Protein AF-0000000070210121 (afdb_homodimer)

Sequence (1174 aa):
MSGFEVAGVAIGIAPIVFKAVAESMRILEDTIRFDDDAEDLVIRIETAKAHLSIWATRVGLVEGELVPALHPLSDLIVRTLKRIDLLMTNLEQQGDTYGLELRDATDPESKKTSAMAMQMRRSLHRVLRKSDPKTNLETLIQAEQLKESATSKKQIGVTSRLFWAVRNKEKFEEFVNTLETHVSGLHKLVFEEQRKEVQREETRFNLHMVQEISDIKRLTLLQNSSSNGRSFPEVDVAHLAQCKAITLQGVLSLPRKPKTDDWRLVDTSLADLAKIRFLKPGHDDPEVAYLYEKKEYDPNISEEDKDVLQERIRKLVSLLGKPGSQRHLQTLQAVGYTDDPDRHCWWIIFRFPLSPLDTLGPAASEPLSLRKLFDSPFKPALETRYRLARRIAYTFAKLYGSDWMHKGINSNNIVFPQVYSTKTVAGFRQIETALVQGFGYSRQHTEAQTIDRGKVLHDLEAAIYRHPLYQGEAASGYQIHYDIYSLGLVLFEIALWSPLMALLAARYKPEKPPPVALSPDMKQFYEFEAKELHRRVNLRIDAEVAYRMGTKYKNAVHWCLNLKGPVTAIDFYNTVAIPLEDLCSLTMSGFEVAGVAIGIAPIVFKAVAESMRILEDTIRFDDDAEDLVIRIETAKAHLSIWATRVGLVEGELVPALHPLSDLIVRTLKRIDLLMTNLEQQGDTYGLELRDATDPESKKTSAMAMQMRRSLHRVLRKSDPKTNLETLIQAEQLKESATSKKQIGVTSRLFWAVRNKEKFEEFVNTLETHVSGLHKLVFEEQRKEVQREETRFNLHMVQEISDIKRLTLLQNSSSNGRSFPEVDVAHLAQCKAITLQGVLSLPRKPKTDDWRLVDTSLADLAKIRFLKPGHDDPEVAYLYEKKEYDPNISEEDKDVLQERIRKLVSLLGKPGSQRHLQTLQAVGYTDDPDRHCWWIIFRFPLSPLDTLGPAASEPLSLRKLFDSPFKPALETRYRLARRIAYTFAKLYGSDWMHKGINSNNIVFPQVYSTKTVAGFRQIETALVQGFGYSRQHTEAQTIDRGKVLHDLEAAIYRHPLYQGEAASGYQIHYDIYSLGLVLFEIALWSPLMALLAARYKPEKPPPVALSPDMKQFYEFEAKELHRRVNLRIDAEVAYRMGTKYKNAVHWCLNLKGPVTAIDFYNTVAIPLEDLCSLT

Radius of gyration: 36.27 Å; Cα contacts (8 Å, |Δi|>4): 1780; chains: 2; bounding box: 85×98×84 Å

Solvent-accessible surface area (backbone atoms only — not comparable to full-atom values): 62868 Å² total; per-residue (Å²): 131,54,70,70,49,50,50,51,41,28,39,64,41,33,26,54,47,45,50,51,30,53,49,45,51,49,49,47,63,74,29,50,34,51,53,85,85,44,48,46,58,49,51,41,48,50,48,43,48,45,51,42,50,48,46,36,49,74,43,20,33,73,79,58,42,56,38,74,88,45,46,53,31,19,56,60,50,38,52,53,39,47,50,53,33,48,54,46,50,43,41,71,74,42,28,59,77,35,18,31,37,83,38,59,65,84,47,82,79,65,51,66,78,53,70,61,53,55,49,49,50,51,30,43,51,54,46,55,40,70,74,42,74,80,55,56,54,56,52,55,51,44,45,44,52,51,42,43,62,60,58,42,58,66,76,43,59,79,72,62,40,55,30,35,31,69,72,32,66,70,41,34,48,50,51,50,51,51,52,43,51,52,45,54,51,52,66,64,70,50,52,73,72,54,40,53,50,40,38,51,51,50,34,47,33,40,38,48,41,45,62,69,56,86,49,59,68,58,28,51,40,46,38,69,39,57,72,83,86,73,79,81,49,94,56,56,52,26,58,33,23,50,49,28,34,49,75,69,47,73,74,81,77,57,79,65,75,75,81,77,82,78,77,57,70,74,88,59,51,71,72,50,70,69,41,64,47,30,50,41,63,35,88,91,41,70,84,40,33,30,34,37,38,60,45,70,45,52,84,83,57,49,71,68,57,48,51,52,50,49,51,42,49,50,42,48,36,57,62,30,33,43,87,58,28,42,76,70,51,33,26,60,36,27,77,47,70,40,82,37,75,93,73,29,26,34,33,43,30,22,55,38,66,62,44,93,80,56,68,74,43,100,79,37,32,38,63,27,26,52,50,61,40,40,71,27,89,70,58,70,34,35,54,52,50,33,42,30,51,28,55,54,40,46,28,47,37,49,32,38,28,22,58,43,51,47,74,37,56,42,41,71,22,30,28,38,72,38,65,40,43,76,67,45,42,67,65,65,77,69,63,68,56,53,23,56,46,58,65,38,86,44,55,56,81,74,64,63,73,58,75,70,65,36,80,57,68,72,38,62,88,59,46,74,33,40,32,40,84,53,30,62,90,73,39,62,58,79,49,63,41,42,45,39,23,10,45,20,52,40,52,48,22,59,60,70,54,39,60,71,62,57,65,29,60,56,80,67,59,82,90,59,69,65,95,59,89,59,48,78,80,54,76,78,68,36,39,66,51,33,45,46,50,50,51,52,50,52,55,46,44,74,58,41,31,20,34,44,58,15,55,65,52,31,50,27,35,50,51,29,62,64,59,92,54,73,70,51,39,62,55,46,34,62,54,38,32,47,47,34,46,47,54,40,73,41,96,131,54,70,70,49,50,50,51,40,29,39,64,40,33,28,56,49,44,52,51,29,54,50,46,51,48,49,47,64,74,27,51,34,51,53,84,87,44,47,46,60,50,50,40,48,50,49,44,49,45,51,43,50,48,44,36,48,75,43,20,32,74,80,58,43,54,39,75,90,45,44,53,29,19,57,61,50,37,52,52,39,48,49,52,32,48,53,47,51,43,43,71,73,43,27,59,79,37,17,31,36,83,37,59,64,83,46,82,80,66,49,67,79,55,71,61,54,56,49,49,51,51,31,43,50,53,48,57,40,70,74,42,73,81,55,56,51,56,54,58,51,44,45,44,54,50,41,44,61,60,55,42,60,67,73,42,59,76,72,61,39,54,29,36,32,67,70,33,65,69,42,34,48,50,51,50,50,53,52,42,51,53,45,54,51,54,64,64,69,52,52,72,74,54,40,52,50,43,40,51,51,50,34,47,31,39,38,48,41,45,63,71,55,86,50,60,68,56,28,51,40,48,38,69,39,57,73,84,86,72,80,82,47,95,57,55,53,26,59,32,23,50,50,30,35,50,75,68,44,70,79,62,84,58,80,64,74,75,83,75,84,77,77,58,71,73,89,58,51,70,71,50,70,71,41,63,46,27,48,41,64,35,88,90,41,71,84,38,31,30,35,37,36,60,44,73,49,56,83,83,56,52,72,69,57,48,52,51,50,48,49,40,50,50,42,48,37,56,62,31,33,43,89,58,28,41,75,69,50,33,26,58,36,26,77,48,69,40,81,36,77,93,74,28,27,34,35,42,30,23,55,39,67,62,43,91,80,57,68,75,45,100,78,36,34,37,63,27,23,51,52,61,39,40,70,26,87,70,57,68,34,35,51,53,49,34,42,31,51,29,55,54,40,46,28,48,38,49,34,39,28,23,46,41,49,48,74,37,54,41,41,70,22,28,28,38,71,39,65,41,43,78,67,46,41,67,66,65,78,68,64,68,56,53,23,57,47,56,65,37,89,43,49,52,84,74,63,61,77,58,77,74,66,46,80,56,69,73,36,61,88,59,46,75,34,40,33,39,86,52,31,62,88,74,39,62,55,79,49,62,41,42,44,38,22,9,44,19,52,40,51,47,23,61,58,70,54,38,58,73,62,57,65,31,60,56,79,70,59,82,91,59,69,64,95,60,88,61,49,77,80,52,74,78,67,35,41,66,52,34,46,47,51,49,51,54,50,51,55,48,45,76,58,41,30,20,34,43,59,14,56,64,54,32,51,27,36,51,53,29,64,63,60,93,55,75,71,52,40,62,54,46,34,62,53,37,34,47,49,34,47,47,53,38,72,41,93

Organism: Alternaria alternata (NCBI:txid5599)

Nearest PDB structures (foldseek):
  7ukz-assembly2_B  TM=6.659E-01  e=8.313E-04  Homo sapiens
  2wnt-assembly1_B  TM=5.762E-01  e=1.130E-03  Homo sapiens
  3rny-assembly3_B  TM=6.071E-01  e=2.486E-03  Homo sapiens
  8wf4-assembly1_A  TM=5.669E-01  e=5.012E-03  Homo sapiens
  3blr-assembly1_A  TM=6.095E-01  e=1.219E-04  Homo sapiens

Foldseek 3Di:
DDPCVVLVVLQQCLLVLLVLLVVLLVVQLLFAFEDPVQVLLLVLSLLLVLLLVLLCVLQCSLVNGGDPVLSVVSVVSSVLSVVSSVLSVCCVVPVVQLQWDKDFQPPVVRDDRDPLSVLLVVLSVVLSCVVDVPSCVVCVVVVCVVVCVVVVPPPVVPVVTIHIYRRDSVSNVVSSVVSNVSSLVSLVSDDDVSNVSSLLSSVSSLLSSLVPDDDLVSLVSQLVSQDPDGRDRPAGSNLLSVLLSLQNDQLPPDPPDPPDFCPDCPPPDPVQVPDQKWKDATPVHSQWIKMKGKAAADLPADPVLVVVLVSLVSSVLVSQADPCSCVRLVAFHFDDKDDDSVRRIIITMGTANADPVDDCPPPQIDFAWLQLLLPAPDQADLLQLLLLLLSNLSSVLSQLSSQWFQLQQDRRQWGASGTDDPVCSHPPHPSNSTGGGDGHSGHGQPDFDCSRLPCPQFPPRRQLLFALQQWDSPRTRDARLRRLQSSLQRLLCSLVSHHLQVLLVDDDDPVDDDPDRGHSPDGGCHNVNSVSSLVSSVVCLVVPSCVRNNDLSSQLSVCSNDDPDHDGSSVSCVRHNVSSVVSNVVD/DDPCVVLVVLQQCLLVLLVLLVVLLVVLLLFAFEDPVQVLLLVLSLLLVLLLVLLCVLQCSLVNGGDPVLSVVSVVSSVLSVVSSVLSVCCVVPVVQLQWDKDFQPPVVRDDRPPLSVLLVVLSVVLSCVVDVPSCVVCVVVVCVVCCVVVVVPPVVPPVTIHIYGRDSVSNVVSSVVSNVSSLVSLVSDDDVSNVSSLLSSVSSLLSSLVPDDDLVSLVSQLVSQDPDGRDRLAGSNLLSVLLSLQNPQPPPDPPPPPDFCPDCPPPDPVQVVDQKWKDATPVHSQWIKIKGKAAADLPDDPVVVVVLVSLVSSVLVSQADPCSCVRLVAFHWDAKDDDSVRRIIITMGTANADPVDDCPPPQIDFAWLQLLLPEPDQADLLQLLLLLLSNLSSVLSQLSSQKFQLQQDRRQWGASGGDDPVCSHVPHNSNSTGGGDGHSIHGLDDFDCSRLDDCQFPPRRQLLFALQQWDSPRTRDARLRRLSSSLQRLLCSLVSHHLQVLLVDDDDPVDDDPDRGHSPDGGDHNVNSVSSLVSSVVCLVVPSCVRNNDLSSQLSVCSNDDPDHDGSSVSCVRHNVSSVVSNVVD

pLDDT: mean 79.88, std 17.72, range [23.22, 98.88]

InterPro domains:
  IPR011009 Protein kinase-like domain superfamily [SSF56112] (306-549)
  IPR029498 Prion-inhibition and propagation, HeLo domain [PF14479] (10-222)
  IPR038305 HeLo domain superfamily [G3DSA:1.20.120.1020] (4-242)

Structure (mmCIF, N/CA/C/O backbone):
data_AF-0000000070210121-model_v1
#
loop_
_entity.id
_entity.type
_entity.pdbx_description
1 polymer 'Prion-inhibition and propagation HeLo domain-containing protein'
#
loop_
_atom_site.group_PDB
_atom_site.id
_atom_site.type_symbol
_atom_site.label_atom_id
_atom_site.label_alt_id
_atom_site.label_comp_id
_atom_site.label_asym_id
_atom_site.label_entity_id
_atom_site.label_seq_id
_atom_site.pdbx_PDB_ins_code
_atom_site.Cartn_x
_atom_site.Cartn_y
_atom_site.Cartn_z
_atom_site.occupancy
_atom_site.B_iso_or_equiv
_atom_site.auth_seq_id
_atom_site.auth_comp_id
_atom_site.auth_asym_id
_atom_site.auth_atom_id
_atom_site.pdbx_PDB_model_num
ATOM 1 N N . MET A 1 1 ? -45.875 -5.441 -5.82 1 23.44 1 MET A N 1
ATOM 2 C CA . MET A 1 1 ? -44.75 -4.637 -6.312 1 23.44 1 MET A CA 1
ATOM 3 C C . MET A 1 1 ? -43.438 -5.141 -5.75 1 23.44 1 MET A C 1
ATOM 5 O O . MET A 1 1 ? -43.281 -5.285 -4.535 1 23.44 1 MET A O 1
ATOM 9 N N . SER A 1 2 ? -42.625 -5.867 -6.41 1 29.44 2 SER A N 1
ATOM 10 C CA . SER A 1 2 ? -41.531 -6.77 -6.105 1 29.44 2 SER A CA 1
ATOM 11 C C . SER A 1 2 ? -40.406 -6.031 -5.391 1 29.44 2 SER A C 1
ATOM 13 O O . SER A 1 2 ? -40.25 -4.82 -5.551 1 29.44 2 SER A O 1
ATOM 15 N N . GLY A 1 3 ? -39.969 -6.449 -4.34 1 30.61 3 GLY A N 1
ATOM 16 C CA . GLY A 1 3 ? -38.938 -5.918 -3.473 1 30.61 3 GLY A CA 1
ATOM 17 C C . GLY A 1 3 ? -37.781 -5.316 -4.234 1 30.61 3 GLY A C 1
ATOM 18 O O . GLY A 1 3 ? -37.031 -4.484 -3.697 1 30.61 3 GLY A O 1
ATOM 19 N N . PHE A 1 4 ? -37.406 -5.836 -5.34 1 37.25 4 PHE A N 1
ATOM 20 C CA . PHE A 1 4 ? -36.594 -5.219 -6.379 1 37.25 4 PHE A CA 1
ATOM 21 C C . PHE A 1 4 ? -37.219 -3.914 -6.855 1 37.25 4 PHE A C 1
ATOM 23 O O . PHE A 1 4 ? -36.531 -2.975 -7.223 1 37.25 4 PHE A O 1
ATOM 30 N N . GLU A 1 5 ? -38.5 -3.941 -6.707 1 42.22 5 GLU A N 1
ATOM 31 C CA . GLU A 1 5 ? -39.25 -2.746 -7.125 1 42.22 5 GLU A CA 1
ATOM 32 C C . GLU A 1 5 ? -39.062 -1.617 -6.109 1 42.22 5 GLU A C 1
ATOM 34 O O . GLU A 1 5 ? -38.969 -0.449 -6.488 1 42.22 5 GLU A O 1
ATOM 39 N N . VAL A 1 6 ? -39.062 -1.999 -4.883 1 42.44 6 VAL A N 1
ATOM 40 C CA . VAL A 1 6 ? -39 -0.99 -3.828 1 42.44 6 VAL A CA 1
ATOM 41 C C . VAL A 1 6 ? -37.594 -0.461 -3.684 1 42.44 6 VAL A C 1
ATOM 43 O O . VAL A 1 6 ? -37.375 0.747 -3.555 1 42.44 6 VAL A O 1
ATOM 46 N N . ALA A 1 7 ? -36.531 -1.34 -3.691 1 50.38 7 ALA A N 1
ATOM 47 C CA . ALA A 1 7 ? -35.125 -0.896 -3.699 1 50.38 7 ALA A CA 1
ATOM 48 C C . ALA A 1 7 ? -34.844 -0.032 -4.922 1 50.38 7 ALA A C 1
ATOM 50 O O . ALA A 1 7 ? -34.156 0.996 -4.816 1 50.38 7 ALA A O 1
ATOM 51 N N . GLY A 1 8 ? -35.406 -0.549 -5.977 1 55.22 8 GLY A N 1
ATOM 52 C CA . GLY A 1 8 ? -35.344 0.262 -7.18 1 55.22 8 GLY A CA 1
ATOM 53 C C . GLY A 1 8 ? -36 1.623 -7.02 1 55.22 8 GLY A C 1
ATOM 54 O O . GLY A 1 8 ? -35.5 2.619 -7.547 1 55.22 8 GLY A O 1
ATOM 55 N N . VAL A 1 9 ? -37.031 1.559 -6.055 1 60.06 9 VAL A N 1
ATOM 56 C CA . VAL A 1 9 ? -37.781 2.803 -5.852 1 60.06 9 VAL A CA 1
ATOM 57 C C . VAL A 1 9 ? -36.938 3.766 -5.012 1 60.06 9 VAL A C 1
ATOM 59 O O . VAL A 1 9 ? -36.844 4.949 -5.336 1 60.06 9 VAL A O 1
ATOM 62 N N . ALA A 1 10 ? -36.344 3.236 -3.969 1 71.12 10 ALA A N 1
ATOM 63 C CA . ALA A 1 10 ? -35.562 4.098 -3.104 1 71.12 10 ALA A CA 1
ATOM 64 C C . ALA A 1 10 ? -34.344 4.664 -3.854 1 71.12 10 ALA A C 1
ATOM 66 O O . ALA A 1 10 ? -34 5.828 -3.672 1 71.12 10 ALA A O 1
ATOM 67 N N . ILE A 1 11 ? -33.844 3.842 -4.672 1 72.69 11 ILE A N 1
ATOM 68 C CA . ILE A 1 11 ? -32.688 4.27 -5.48 1 72.69 11 ILE A CA 1
ATOM 69 C C . ILE A 1 11 ? -33.125 5.434 -6.375 1 72.69 11 ILE A C 1
ATOM 71 O O . ILE A 1 11 ? -32.406 6.43 -6.48 1 72.69 11 ILE A O 1
ATOM 75 N N . GLY A 1 12 ? -34.25 5.262 -6.84 1 73.19 12 GLY A N 1
ATOM 76 C CA . GLY A 1 12 ? -34.75 6.301 -7.734 1 73.19 12 GLY A CA 1
ATOM 77 C C . GLY A 1 12 ? -35.25 7.535 -7 1 73.19 12 GLY A C 1
ATOM 78 O O . GLY A 1 12 ? -35.188 8.648 -7.527 1 73.19 12 GLY A O 1
ATOM 79 N N . ILE A 1 13 ? -35.688 7.41 -5.723 1 82.44 13 ILE A N 1
ATOM 80 C CA . ILE A 1 13 ? -36.312 8.5 -4.996 1 82.44 13 ILE A CA 1
ATOM 81 C C . ILE A 1 13 ? -35.281 9.281 -4.211 1 82.44 13 ILE A C 1
ATOM 83 O O . ILE A 1 13 ? -35.5 10.453 -3.881 1 82.44 13 ILE A O 1
ATOM 87 N N . ALA A 1 14 ? -34.156 8.703 -3.971 1 87.69 14 ALA A N 1
ATOM 88 C CA . ALA A 1 14 ? -33.125 9.312 -3.109 1 87.69 14 ALA A CA 1
ATOM 89 C C . ALA A 1 14 ? -32.719 10.68 -3.633 1 87.69 14 ALA A C 1
ATOM 91 O O . ALA A 1 14 ? -32.719 11.664 -2.889 1 87.69 14 ALA A O 1
ATOM 92 N N . PRO A 1 15 ? -32.5 10.766 -4.883 1 85.12 15 PRO A N 1
ATOM 93 C CA . PRO A 1 15 ? -32.094 12.086 -5.387 1 85.12 15 PRO A CA 1
ATOM 94 C C . PRO A 1 15 ? -33.25 13.109 -5.27 1 85.12 15 PRO A C 1
ATOM 96 O O . PRO A 1 15 ? -33 14.289 -5.035 1 85.12 15 PRO A O 1
ATOM 99 N N . ILE A 1 16 ? -34.438 12.656 -5.344 1 83.62 16 ILE A N 1
ATOM 100 C CA . ILE A 1 16 ? -35.594 13.539 -5.27 1 83.62 16 ILE A CA 1
ATOM 101 C C . ILE A 1 16 ? -35.75 14.055 -3.842 1 83.62 16 ILE A C 1
ATOM 103 O O . ILE A 1 16 ? -36 15.242 -3.629 1 83.62 16 ILE A O 1
ATOM 107 N N . VAL A 1 17 ? -35.625 13.156 -2.945 1 88.25 17 VAL A N 1
ATOM 108 C CA . VAL A 1 17 ? -35.781 13.539 -1.542 1 88.25 17 VAL A CA 1
ATOM 109 C C . VAL A 1 17 ? -34.656 14.508 -1.157 1 88.25 17 VAL A C 1
ATOM 111 O O . VAL A 1 17 ? -34.875 15.469 -0.416 1 88.25 17 VAL A O 1
ATOM 114 N N . PHE A 1 18 ? -33.531 14.227 -1.62 1 91.25 18 PHE A N 1
ATOM 115 C CA . PHE A 1 18 ? -32.438 15.133 -1.322 1 91.25 18 PHE A CA 1
ATOM 116 C C . PHE A 1 18 ? -32.688 16.516 -1.887 1 91.25 18 PHE A C 1
ATOM 118 O O . PHE A 1 18 ? -32.375 17.531 -1.246 1 91.25 18 PHE A O 1
ATOM 125 N N . LYS A 1 19 ? -33.188 16.578 -3.053 1 84.94 19 LYS A N 1
ATOM 126 C CA . LYS A 1 19 ? -33.531 17.875 -3.645 1 84.94 19 LYS A CA 1
ATOM 127 C C . LYS A 1 19 ? -34.5 18.641 -2.764 1 84.94 19 LYS A C 1
ATOM 129 O O . LYS A 1 19 ? -34.375 19.875 -2.627 1 84.94 19 LYS A O 1
ATOM 134 N N . ALA A 1 20 ? -35.406 17.938 -2.227 1 85.19 20 ALA A N 1
ATOM 135 C CA . ALA A 1 20 ? -36.344 18.562 -1.31 1 85.19 20 ALA A CA 1
ATOM 136 C C . ALA A 1 20 ? -35.656 19.109 -0.072 1 85.19 20 ALA A C 1
ATOM 138 O O . ALA A 1 20 ? -35.938 20.203 0.382 1 85.19 20 ALA A O 1
ATOM 139 N N . VAL A 1 21 ? -34.75 18.328 0.456 1 89.56 21 VAL A N 1
ATOM 140 C CA . VAL A 1 21 ? -33.969 18.75 1.623 1 89.56 21 VAL A CA 1
ATOM 141 C C . VAL A 1 21 ? -33.156 19.984 1.282 1 89.56 21 VAL A C 1
ATOM 143 O O . VAL A 1 21 ? -33.125 20.938 2.062 1 89.56 21 VAL A O 1
ATOM 146 N N . ALA A 1 22 ? -32.531 19.891 0.137 1 85.69 22 ALA A N 1
ATOM 147 C CA . ALA A 1 22 ? -31.703 21.016 -0.302 1 85.69 22 ALA A CA 1
ATOM 148 C C . ALA A 1 22 ? -32.531 22.297 -0.443 1 85.69 22 ALA A C 1
ATOM 150 O O . ALA A 1 22 ? -32.094 23.375 -0.068 1 85.69 22 ALA A O 1
ATOM 151 N N . GLU A 1 23 ? -33.688 22.141 -0.909 1 81.44 23 GLU A N 1
ATOM 152 C CA . GLU A 1 23 ? -34.594 23.281 -1.057 1 81.44 23 GLU A CA 1
ATOM 153 C C . GLU A 1 23 ? -35.031 23.812 0.304 1 81.44 23 GLU A C 1
ATOM 155 O O . GLU A 1 23 ? -35.062 25.031 0.511 1 81.44 23 GLU A O 1
ATOM 160 N N . SER A 1 24 ? -35.344 22.938 1.161 1 82.56 24 SER A N 1
ATOM 161 C CA . SER A 1 24 ? -35.719 23.344 2.508 1 82.56 24 SER A CA 1
ATOM 162 C C . SER A 1 24 ? -34.594 24.078 3.211 1 82.56 24 SER A C 1
ATOM 164 O O . SER A 1 24 ? -34.844 25.047 3.941 1 82.56 24 SER A O 1
ATOM 166 N N . MET A 1 25 ? -33.406 23.609 3.008 1 82.94 25 MET A N 1
ATOM 167 C CA . MET A 1 25 ? -32.25 24.25 3.602 1 82.94 25 MET A CA 1
ATOM 168 C C . MET A 1 25 ? -32.031 25.656 3.029 1 82.94 25 MET A C 1
ATOM 170 O O . MET A 1 25 ? -31.656 26.578 3.75 1 82.94 25 MET A O 1
ATOM 174 N N . ARG A 1 26 ? -32.281 25.766 1.829 1 78.25 26 ARG A N 1
ATOM 175 C CA . ARG A 1 26 ? -32.188 27.078 1.184 1 78.25 26 ARG A CA 1
ATOM 176 C C . ARG A 1 26 ? -33.219 28.047 1.751 1 78.25 26 ARG A C 1
ATOM 178 O O . ARG A 1 26 ? -32.906 29.219 1.976 1 78.25 26 ARG A O 1
ATOM 185 N N . ILE A 1 27 ? -34.344 27.594 1.95 1 73.25 27 ILE A N 1
ATOM 186 C CA . ILE A 1 27 ? -35.406 28.422 2.506 1 73.25 27 ILE A CA 1
ATOM 187 C C . ILE A 1 27 ? -35.031 28.891 3.908 1 73.25 27 ILE A C 1
ATOM 189 O O . ILE A 1 27 ? -35.219 30.047 4.258 1 73.25 27 ILE A O 1
ATOM 193 N N . LEU A 1 28 ? -34.469 27.953 4.586 1 76.25 28 LEU A N 1
ATOM 194 C CA . LEU A 1 28 ? -34.031 28.312 5.926 1 76.25 28 LEU A CA 1
ATOM 195 C C . LEU A 1 28 ? -32.969 29.422 5.879 1 76.25 28 LEU A C 1
ATOM 197 O O . LEU A 1 28 ? -33 30.344 6.691 1 76.25 28 LEU A O 1
ATOM 201 N N . GLU A 1 29 ? -32.125 29.328 4.953 1 74.31 29 GLU A N 1
ATOM 202 C CA . GLU A 1 29 ? -31.062 30.312 4.77 1 74.31 29 GLU A CA 1
ATOM 203 C C . GLU A 1 29 ? -31.641 31.688 4.469 1 74.31 29 GLU A C 1
ATOM 205 O O . GLU A 1 29 ? -31.141 32.719 4.953 1 74.31 29 GLU A O 1
ATOM 210 N N . ASP A 1 30 ? -32.656 31.672 3.773 1 70.5 30 ASP A N 1
ATOM 211 C CA . ASP A 1 30 ? -33.219 32.938 3.299 1 70.5 30 ASP A CA 1
ATOM 212 C C . ASP A 1 30 ? -34.156 33.531 4.344 1 70.5 30 ASP A C 1
ATOM 214 O O . ASP A 1 30 ? -34.438 34.75 4.32 1 70.5 30 ASP A O 1
ATOM 218 N N . THR A 1 31 ? -34.594 32.75 5.246 1 70.31 31 THR A N 1
ATOM 219 C CA . THR A 1 31 ? -35.688 33.219 6.098 1 70.31 31 THR A CA 1
ATOM 220 C C . THR A 1 31 ? -35.188 33.469 7.516 1 70.31 31 THR A C 1
ATOM 222 O O . THR A 1 31 ? -35.812 34.219 8.273 1 70.31 31 THR A O 1
ATOM 225 N N . ILE A 1 32 ? -34.156 32.875 7.855 1 71.25 32 ILE A N 1
ATOM 226 C CA . ILE A 1 32 ? -33.719 33 9.242 1 71.25 32 ILE A CA 1
ATOM 227 C C . ILE A 1 32 ? -32.719 34.125 9.375 1 71.25 32 ILE A C 1
ATOM 229 O O . ILE A 1 32 ? -31.781 34.25 8.57 1 71.25 32 ILE A O 1
ATOM 233 N N . ARG A 1 33 ? -33.062 35.031 10.18 1 69.88 33 ARG A N 1
ATOM 234 C CA . ARG A 1 33 ? -32.156 36.125 10.547 1 69.88 33 ARG A CA 1
ATOM 235 C C . ARG A 1 33 ? -31.703 36 12 1 69.88 33 ARG A C 1
ATOM 237 O O . ARG A 1 33 ? -32.469 35.531 12.844 1 69.88 33 ARG A O 1
ATOM 244 N N . PHE A 1 34 ? -30.469 36.156 12.141 1 69.25 34 PHE A N 1
ATOM 245 C CA . PHE A 1 34 ? -29.906 35.906 13.461 1 69.25 34 PHE A CA 1
ATOM 246 C C . PHE A 1 34 ? -29.359 37.188 14.078 1 69.25 34 PHE A C 1
ATOM 248 O O . PHE A 1 34 ? -28.875 38.062 13.367 1 69.25 34 PHE A O 1
ATOM 255 N N . ASP A 1 35 ? -29.656 37.312 15.461 1 66.06 35 ASP A N 1
ATOM 256 C CA . ASP A 1 35 ? -28.984 38.344 16.219 1 66.06 35 ASP A CA 1
ATOM 257 C C . ASP A 1 35 ? -27.531 37.969 16.531 1 66.06 35 ASP A C 1
ATOM 259 O O . ASP A 1 35 ? -27.156 36.812 16.375 1 66.06 35 ASP A O 1
ATOM 263 N N . ASP A 1 36 ? -26.766 38.906 16.828 1 65.31 36 ASP A N 1
ATOM 264 C CA . ASP A 1 36 ? -25.344 38.719 17.078 1 65.31 36 ASP A CA 1
ATOM 265 C C . ASP A 1 36 ? -25.094 37.594 18.078 1 65.31 36 ASP A C 1
ATOM 267 O O . ASP A 1 36 ? -24.125 36.844 17.953 1 65.31 36 ASP A O 1
ATOM 271 N N . ASP A 1 37 ? -26.047 37.406 18.906 1 70.25 37 ASP A N 1
ATOM 272 C CA . ASP A 1 37 ? -25.828 36.406 19.953 1 70.25 37 ASP A CA 1
ATOM 273 C C . ASP A 1 37 ? -26.047 35 19.453 1 70.25 37 ASP A C 1
ATOM 275 O O . ASP A 1 37 ? -25.625 34.031 20.078 1 70.25 37 ASP A O 1
ATOM 279 N N . ALA A 1 38 ? -26.656 34.875 18.312 1 77 38 ALA A N 1
ATOM 280 C CA . ALA A 1 38 ? -26.922 33.531 17.812 1 77 38 ALA A CA 1
ATOM 281 C C . ALA A 1 38 ? -26.047 33.219 16.609 1 77 38 ALA A C 1
ATOM 283 O O . ALA A 1 38 ? -26.328 32.281 15.859 1 77 38 ALA A O 1
ATOM 284 N N . GLU A 1 39 ? -24.984 33.875 16.438 1 78.69 39 GLU A N 1
ATOM 285 C CA . GLU A 1 39 ? -24.109 33.688 15.289 1 78.69 39 GLU A CA 1
ATOM 286 C C . GLU A 1 39 ? -23.422 32.312 15.352 1 78.69 39 GLU A C 1
ATOM 288 O O . GLU A 1 39 ? -23.125 31.719 14.312 1 78.69 39 GLU A O 1
ATOM 293 N N . ASP A 1 40 ? -23.109 31.875 16.547 1 80.38 40 ASP A N 1
ATOM 294 C CA . ASP A 1 40 ? -22.5 30.562 16.703 1 80.38 40 ASP A CA 1
ATOM 295 C C . ASP A 1 40 ? -23.406 29.469 16.156 1 80.38 40 ASP A C 1
ATOM 297 O O . ASP A 1 40 ? -22.938 28.516 15.531 1 80.38 40 ASP A O 1
ATOM 301 N N . LEU A 1 41 ? -24.719 29.609 16.375 1 81.88 41 LEU A N 1
ATOM 302 C CA . LEU A 1 41 ? -25.672 28.609 15.898 1 81.88 41 LEU A CA 1
ATOM 303 C C . LEU A 1 41 ? -25.781 28.656 14.375 1 81.88 41 LEU A C 1
ATOM 305 O O . LEU A 1 41 ? -25.984 27.625 13.727 1 81.88 41 LEU A O 1
ATOM 309 N N . VAL A 1 42 ? -25.625 29.781 13.82 1 81.06 42 VAL A N 1
ATOM 310 C CA . VAL A 1 42 ? -25.641 29.922 12.375 1 81.06 42 VAL A CA 1
ATOM 311 C C . VAL A 1 42 ? -24.453 29.188 11.766 1 81.06 42 VAL A C 1
ATOM 313 O O . VAL A 1 42 ? -24.578 28.516 10.734 1 81.06 42 VAL A O 1
ATOM 316 N N . ILE A 1 43 ? -23.328 29.312 12.383 1 83.56 43 ILE A N 1
ATOM 317 C CA . ILE A 1 43 ? -22.125 28.625 11.906 1 83.56 43 ILE A CA 1
ATOM 318 C C . ILE A 1 43 ? -22.328 27.125 11.961 1 83.56 43 ILE A C 1
ATOM 320 O O . ILE A 1 43 ? -21.922 26.406 11.039 1 83.56 43 ILE A O 1
ATOM 324 N N . ARG A 1 44 ? -22.953 26.719 12.984 1 85.31 44 ARG A N 1
ATOM 325 C CA . ARG A 1 44 ? -23.219 25.281 13.133 1 85.31 44 ARG A CA 1
ATOM 326 C C . ARG A 1 44 ? -24.172 24.781 12.047 1 85.31 44 ARG A C 1
ATOM 328 O O . ARG A 1 44 ? -23.969 23.703 11.5 1 85.31 44 ARG A O 1
ATOM 335 N N . ILE A 1 45 ? -25.125 25.547 11.742 1 84.5 45 ILE A N 1
ATOM 336 C CA . ILE A 1 45 ? -26.094 25.188 10.711 1 84.5 45 ILE A CA 1
ATOM 337 C C . ILE A 1 45 ? -25.391 25.156 9.352 1 84.5 45 ILE A C 1
ATOM 339 O O . ILE A 1 45 ? -25.594 24.219 8.57 1 84.5 45 ILE A O 1
ATOM 343 N N . GLU A 1 46 ? -24.625 26.156 9.125 1 85.06 46 GLU A N 1
ATOM 344 C CA . GLU A 1 46 ? -23.906 26.203 7.855 1 85.06 46 GLU A CA 1
ATOM 345 C C . GLU A 1 46 ? -22.938 25.047 7.734 1 85.06 46 GLU A C 1
ATOM 347 O O . GLU A 1 46 ? -22.719 24.516 6.645 1 85.06 46 GLU A O 1
ATOM 352 N N . THR A 1 47 ? -22.312 24.703 8.789 1 85.69 47 THR A N 1
ATOM 353 C CA . THR A 1 47 ? -21.406 23.547 8.797 1 85.69 47 THR A CA 1
ATOM 354 C C . THR A 1 47 ? -22.156 22.266 8.5 1 85.69 47 THR A C 1
ATOM 356 O O . THR A 1 47 ? -21.703 21.438 7.707 1 85.69 47 THR A O 1
ATOM 359 N N . ALA A 1 48 ? -23.281 22.109 9.164 1 86.56 48 ALA A N 1
ATOM 360 C CA . ALA A 1 48 ? -24.109 20.938 8.922 1 86.56 48 ALA A CA 1
ATOM 361 C C . ALA A 1 48 ? -24.562 20.875 7.461 1 86.56 48 ALA A C 1
ATOM 363 O O . ALA A 1 48 ? -24.578 19.797 6.859 1 86.56 48 ALA A O 1
ATOM 364 N N . LYS A 1 49 ? -24.906 21.984 7.008 1 86.56 49 LYS A N 1
ATOM 365 C CA . LYS A 1 49 ? -25.297 22.062 5.602 1 86.56 49 LYS A CA 1
ATOM 366 C C . LYS A 1 49 ? -24.141 21.688 4.684 1 86.56 49 LYS A C 1
ATOM 368 O O . LYS A 1 49 ? -24.344 20.969 3.699 1 86.56 49 LYS A O 1
ATOM 373 N N . ALA A 1 50 ? -23.016 22.203 4.961 1 87.69 50 ALA A N 1
ATOM 374 C CA . ALA A 1 50 ? -21.844 21.875 4.168 1 87.69 50 ALA A CA 1
ATOM 375 C C . ALA A 1 50 ? -21.562 20.375 4.203 1 87.69 50 ALA A C 1
ATOM 377 O O . ALA A 1 50 ? -21.297 19.766 3.166 1 87.69 50 ALA A O 1
ATOM 378 N N . HIS A 1 51 ? -21.609 19.859 5.359 1 88.62 51 HIS A N 1
ATOM 379 C CA . HIS A 1 51 ? -21.391 18.422 5.516 1 88.62 51 HIS A CA 1
ATOM 380 C C . HIS A 1 51 ? -22.406 17.609 4.73 1 88.62 51 HIS A C 1
ATOM 382 O O . HIS A 1 51 ? -22.062 16.609 4.098 1 88.62 51 HIS A O 1
ATOM 388 N N . LEU A 1 52 ? -23.609 18.031 4.828 1 89.88 52 LEU A N 1
ATOM 389 C CA . LEU A 1 52 ? -24.672 17.359 4.09 1 89.88 52 LEU A CA 1
ATOM 390 C C . LEU A 1 52 ? -24.422 17.453 2.586 1 89.88 52 LEU A C 1
ATOM 392 O O . LEU A 1 52 ? -24.562 16.453 1.872 1 89.88 52 LEU A O 1
ATOM 396 N N . SER A 1 53 ? -24.094 18.562 2.154 1 87.88 53 SER A N 1
ATOM 397 C CA . SER A 1 53 ? -23.844 18.781 0.732 1 87.88 53 SER A CA 1
ATOM 398 C C . SER A 1 53 ? -22.672 17.953 0.242 1 87.88 53 SER A C 1
ATOM 400 O O . SER A 1 53 ? -22.719 17.375 -0.84 1 87.88 53 SER A O 1
ATOM 402 N N . ILE A 1 54 ? -21.609 17.969 1.009 1 89.12 54 ILE A N 1
ATOM 403 C CA . ILE A 1 54 ? -20.422 17.188 0.667 1 89.12 54 ILE A CA 1
ATOM 404 C C . ILE A 1 54 ? -20.781 15.711 0.604 1 89.12 54 ILE A C 1
ATOM 406 O O . ILE A 1 54 ? -20.422 15.016 -0.355 1 89.12 54 ILE A O 1
ATOM 410 N N . TRP A 1 55 ? -21.453 15.305 1.596 1 90.31 55 TRP A N 1
ATOM 411 C CA . TRP A 1 55 ? -21.891 13.914 1.637 1 90.31 55 TRP A CA 1
ATOM 412 C C . TRP A 1 55 ? -22.734 13.57 0.413 1 90.31 55 TRP A C 1
ATOM 414 O O . TRP A 1 55 ? -22.469 12.578 -0.27 1 90.31 55 TRP A O 1
ATOM 424 N N . ALA A 1 56 ? -23.703 14.383 0.139 1 89.94 56 ALA A N 1
ATOM 425 C CA . ALA A 1 56 ? -24.625 14.141 -0.963 1 89.94 56 ALA A CA 1
ATOM 426 C C . ALA A 1 56 ? -23.891 14.102 -2.301 1 89.94 56 ALA A C 1
ATOM 428 O O . ALA A 1 56 ? -24.25 13.336 -3.197 1 89.94 56 ALA A O 1
ATOM 429 N N . THR A 1 57 ? -22.922 14.891 -2.424 1 86.62 57 THR A N 1
ATOM 430 C CA . THR A 1 57 ? -22.141 14.93 -3.648 1 86.62 57 THR A CA 1
ATOM 431 C C . THR A 1 57 ? -21.328 13.648 -3.816 1 86.62 57 THR A C 1
ATOM 433 O O . THR A 1 57 ? -21.297 13.062 -4.902 1 86.62 57 THR A O 1
ATOM 436 N N . ARG A 1 58 ? -20.75 13.172 -2.787 1 86.19 58 ARG A N 1
ATOM 437 C CA . ARG A 1 58 ? -19.844 12.031 -2.857 1 86.19 58 ARG A CA 1
ATOM 438 C C . ARG A 1 58 ? -20.625 10.727 -3.008 1 86.19 58 ARG A C 1
ATOM 440 O O . ARG A 1 58 ? -20.109 9.742 -3.529 1 86.19 58 ARG A O 1
ATOM 447 N N . VAL A 1 59 ? -21.891 10.812 -2.604 1 87.94 59 VAL A N 1
ATOM 448 C CA . VAL A 1 59 ? -22.672 9.594 -2.715 1 87.94 59 VAL A CA 1
ATOM 449 C C . VAL A 1 59 ? -23.469 9.609 -4.02 1 87.94 59 VAL A C 1
ATOM 451 O O . VAL A 1 59 ? -24.203 8.664 -4.316 1 87.94 59 VAL A O 1
ATOM 454 N N . GLY A 1 60 ? -23.344 10.625 -4.77 1 86.44 60 GLY A N 1
ATOM 455 C CA . GLY A 1 60 ? -23.891 10.672 -6.117 1 86.44 60 GLY A CA 1
ATOM 456 C C . GLY A 1 60 ? -25.266 11.289 -6.184 1 86.44 60 GLY A C 1
ATOM 457 O O . GLY A 1 60 ? -25.859 11.398 -7.266 1 86.44 60 GLY A O 1
ATOM 458 N N . LEU A 1 61 ? -25.812 11.781 -5.105 1 87.19 61 LEU A N 1
ATOM 459 C CA . LEU A 1 61 ? -27.188 12.289 -5.086 1 87.19 61 LEU A CA 1
ATOM 460 C C . LEU A 1 61 ? -27.297 13.586 -5.875 1 87.19 61 LEU A C 1
ATOM 462 O O . LEU A 1 61 ? -28.344 13.867 -6.469 1 87.19 61 LEU A O 1
ATOM 466 N N . VAL A 1 62 ? -26.297 14.32 -5.828 1 83.06 62 VAL A N 1
ATOM 467 C CA . VAL A 1 62 ? -26.297 15.602 -6.535 1 83.06 62 VAL A CA 1
ATOM 468 C C . VAL A 1 62 ? -26.328 15.352 -8.039 1 83.06 62 VAL A C 1
ATOM 470 O O . VAL A 1 62 ? -26.953 16.109 -8.789 1 83.06 62 VAL A O 1
ATOM 473 N N . GLU A 1 63 ? -25.703 14.25 -8.469 1 78.62 63 GLU A N 1
ATOM 474 C CA . GLU A 1 63 ? -25.672 13.875 -9.883 1 78.62 63 GLU A CA 1
ATOM 475 C C . GLU A 1 63 ? -26.953 13.148 -10.289 1 78.62 63 GLU A C 1
ATOM 477 O O . GLU A 1 63 ? -27.188 12.906 -11.469 1 78.62 63 GLU A O 1
ATOM 482 N N . GLY A 1 64 ? -27.719 12.828 -9.406 1 78.94 64 GLY A N 1
ATOM 483 C CA . GLY A 1 64 ? -29.047 12.289 -9.719 1 78.94 64 GLY A CA 1
ATOM 484 C C . GLY A 1 64 ? -29.141 10.797 -9.484 1 78.94 64 GLY A C 1
ATOM 485 O O . GLY A 1 64 ? -30.203 10.203 -9.688 1 78.94 64 GLY A O 1
ATOM 486 N N . GLU A 1 65 ? -27.969 10.258 -9.211 1 82.88 65 GLU A N 1
ATOM 487 C CA . GLU A 1 65 ? -28.016 8.82 -8.984 1 82.88 65 GLU A CA 1
ATOM 488 C C . GLU A 1 65 ? -27.094 8.406 -7.844 1 82.88 65 GLU A C 1
ATOM 490 O O . GLU A 1 65 ? -25.922 8.789 -7.82 1 82.88 65 GLU A O 1
ATOM 495 N N . LEU A 1 66 ? -27.703 7.754 -7.012 1 85.88 66 LEU A N 1
ATOM 496 C CA . LEU A 1 66 ? -26.922 7.199 -5.91 1 85.88 66 LEU A CA 1
ATOM 497 C C . LEU A 1 66 ? -25.875 6.207 -6.422 1 85.88 66 LEU A C 1
ATOM 499 O O . LEU A 1 66 ? -26.188 5.375 -7.281 1 85.88 66 LEU A O 1
ATOM 503 N N . VAL A 1 67 ? -24.656 6.316 -6.012 1 81.81 67 VAL A N 1
ATOM 504 C CA . VAL A 1 67 ? -23.578 5.414 -6.43 1 81.81 67 VAL A CA 1
ATOM 505 C C . VAL A 1 67 ? -24 3.967 -6.176 1 81.81 67 VAL A C 1
ATOM 507 O O . VAL A 1 67 ? -24.625 3.664 -5.152 1 81.81 67 VAL A O 1
ATOM 510 N N . PRO A 1 68 ? -23.75 3.133 -7.086 1 72.31 68 PRO A N 1
ATOM 511 C CA . PRO A 1 68 ? -24.203 1.743 -6.996 1 72.31 68 PRO A CA 1
ATOM 512 C C . PRO A 1 68 ? -23.766 1.061 -5.703 1 72.31 68 PRO A C 1
ATOM 514 O O . PRO A 1 68 ? -24.516 0.263 -5.137 1 72.31 68 PRO A O 1
ATOM 517 N N . ALA A 1 69 ? -22.703 1.521 -5.203 1 69.69 69 ALA A N 1
ATOM 518 C CA . ALA A 1 69 ? -22.172 0.907 -3.988 1 69.69 69 ALA A CA 1
ATOM 519 C C . ALA A 1 69 ? -23.094 1.148 -2.799 1 69.69 69 ALA A C 1
ATOM 521 O O . ALA A 1 69 ? -23.125 0.358 -1.854 1 69.69 69 ALA A O 1
ATOM 522 N N . LEU A 1 70 ? -23.969 2.182 -2.979 1 79.56 70 LEU A N 1
ATOM 523 C CA . LEU A 1 70 ? -24.781 2.582 -1.837 1 79.56 70 LEU A CA 1
ATOM 524 C C . LEU A 1 70 ? -26.25 2.227 -2.061 1 79.56 70 LEU A C 1
ATOM 526 O O . LEU A 1 70 ? -27.094 2.553 -1.235 1 79.56 70 LEU A O 1
ATOM 530 N N . HIS A 1 71 ? -26.484 1.575 -3.17 1 74.12 71 HIS A N 1
ATOM 531 C CA . HIS A 1 71 ? -27.859 1.188 -3.482 1 74.12 71 HIS A CA 1
ATOM 532 C C . HIS A 1 71 ? -28.484 0.393 -2.34 1 74.12 71 HIS A C 1
ATOM 534 O O . HIS A 1 71 ? -29.656 0.58 -2.016 1 74.12 71 HIS A O 1
ATOM 540 N N . PRO A 1 72 ? -27.578 -0.31 -1.752 1 60.72 72 PRO A N 1
ATOM 541 C CA . PRO A 1 72 ? -28.141 -1.087 -0.644 1 60.72 72 PRO A CA 1
ATOM 542 C C . PRO A 1 72 ? -28.578 -0.211 0.532 1 60.72 72 PRO A C 1
ATOM 544 O O . PRO A 1 72 ? -29.391 -0.632 1.354 1 60.72 72 PRO A O 1
ATOM 547 N N . LEU A 1 73 ? -28 0.958 0.663 1 74.38 73 LEU A N 1
ATOM 548 C CA . LEU A 1 73 ? -28.281 1.883 1.755 1 74.38 73 LEU A CA 1
ATOM 549 C C . LEU A 1 73 ? -29.344 2.902 1.344 1 74.38 73 LEU A C 1
ATOM 551 O O . LEU A 1 73 ? -29.625 3.838 2.094 1 74.38 73 LEU A O 1
ATOM 555 N N . SER A 1 74 ? -29.922 2.668 0.217 1 79.94 74 SER A N 1
ATOM 556 C CA . SER A 1 74 ? -30.781 3.701 -0.368 1 79.94 74 SER A CA 1
ATOM 557 C C . SER A 1 74 ? -31.969 4 0.524 1 79.94 74 SER A C 1
ATOM 559 O O . SER A 1 74 ? -32.344 5.164 0.711 1 79.94 74 SER A O 1
ATOM 561 N N . ASP A 1 75 ? -32.531 2.977 1.1 1 74.19 75 ASP A N 1
ATOM 562 C CA . ASP A 1 75 ? -33.719 3.188 1.932 1 74.19 75 ASP A CA 1
ATOM 563 C C . ASP A 1 75 ? -33.375 4.008 3.174 1 74.19 75 ASP A C 1
ATOM 565 O O . ASP A 1 75 ? -34.094 4.922 3.543 1 74.19 75 ASP A O 1
ATOM 569 N N . LEU A 1 76 ? -32.281 3.596 3.869 1 77.38 76 LEU A N 1
ATOM 570 C CA . LEU A 1 76 ? -31.859 4.328 5.055 1 77.38 76 LEU A CA 1
ATOM 571 C C . LEU A 1 76 ? -31.516 5.773 4.707 1 77.38 76 LEU A C 1
ATOM 573 O O . LEU A 1 76 ? -31.828 6.688 5.469 1 77.38 76 LEU A O 1
ATOM 577 N N . ILE A 1 77 ? -30.906 5.863 3.658 1 87.5 77 ILE A N 1
ATOM 578 C CA . ILE A 1 77 ? -30.531 7.191 3.186 1 87.5 77 ILE A CA 1
ATOM 579 C C . ILE A 1 77 ? -31.781 8.031 2.957 1 87.5 77 ILE A C 1
ATOM 581 O O . ILE A 1 77 ? -31.875 9.156 3.445 1 87.5 77 ILE A O 1
ATOM 585 N N . VAL A 1 78 ? -32.75 7.461 2.326 1 86.5 78 VAL A N 1
ATOM 586 C CA . VAL A 1 78 ? -33.969 8.18 2.014 1 86.5 78 VAL A CA 1
ATOM 587 C C . VAL A 1 78 ? -34.719 8.516 3.305 1 86.5 78 VAL A C 1
ATOM 589 O O . VAL A 1 78 ? -35.219 9.633 3.463 1 86.5 78 VAL A O 1
ATOM 592 N N . ARG A 1 79 ? -34.75 7.609 4.168 1 84 79 ARG A N 1
ATOM 593 C CA . ARG A 1 79 ? -35.438 7.836 5.441 1 84 79 ARG A CA 1
ATOM 594 C C . ARG A 1 79 ? -34.781 8.984 6.211 1 84 79 ARG A C 1
ATOM 596 O O . ARG A 1 79 ? -35.469 9.836 6.762 1 84 79 ARG A O 1
ATOM 603 N N . THR A 1 80 ? -33.5 8.898 6.363 1 89.25 80 THR A N 1
ATOM 604 C CA . THR A 1 80 ? -32.781 9.945 7.078 1 89.25 80 THR A CA 1
ATOM 605 C C . THR A 1 80 ? -32.969 11.297 6.395 1 89.25 80 THR A C 1
ATOM 607 O O . THR A 1 80 ? -33.156 12.32 7.062 1 89.25 80 THR A O 1
ATOM 610 N N . LEU A 1 81 ? -32.938 11.281 5.117 1 91.5 81 LEU A N 1
ATOM 611 C CA . LEU A 1 81 ? -33.156 12.516 4.367 1 91.5 81 LEU A CA 1
ATOM 612 C C . LEU A 1 81 ? -34.562 13.055 4.609 1 91.5 81 LEU A C 1
ATOM 614 O O . LEU A 1 81 ? -34.75 14.266 4.75 1 91.5 81 LEU A O 1
ATOM 618 N N . LYS A 1 82 ? -35.5 12.203 4.664 1 89.19 82 LYS A N 1
ATOM 619 C CA . LYS A 1 82 ? -36.875 12.617 4.926 1 89.19 82 LYS A CA 1
ATOM 620 C C . LYS A 1 82 ? -37 13.227 6.324 1 89.19 82 LYS A C 1
ATOM 622 O O . LYS A 1 82 ? -37.781 14.164 6.527 1 89.19 82 LYS A O 1
ATOM 627 N N . ARG A 1 83 ? -36.344 12.656 7.211 1 89.31 83 ARG A N 1
ATOM 628 C CA . ARG A 1 83 ? -36.344 13.211 8.562 1 89.31 83 ARG A CA 1
ATOM 629 C C . ARG A 1 83 ? -35.781 14.625 8.578 1 89.31 83 ARG A C 1
ATOM 631 O O . ARG A 1 83 ? -36.281 15.492 9.297 1 89.31 83 ARG A O 1
ATOM 638 N N . ILE A 1 84 ? -34.75 14.805 7.879 1 90.94 84 ILE A N 1
ATOM 639 C CA . ILE A 1 84 ? -34.156 16.141 7.777 1 90.94 84 ILE A CA 1
ATOM 640 C C . ILE A 1 84 ? -35.156 17.094 7.121 1 90.94 84 ILE A C 1
ATOM 642 O O . ILE A 1 84 ? -35.344 18.219 7.586 1 90.94 84 ILE A O 1
ATOM 646 N N . ASP A 1 85 ? -35.781 16.594 6.117 1 89.88 85 ASP A N 1
ATOM 647 C CA . ASP A 1 85 ? -36.75 17.422 5.426 1 89.88 85 ASP A CA 1
ATOM 648 C C . ASP A 1 85 ? -37.906 17.781 6.355 1 89.88 85 ASP A C 1
ATOM 650 O O . ASP A 1 85 ? -38.375 18.922 6.367 1 89.88 85 ASP A O 1
ATOM 654 N N . LEU A 1 86 ? -38.344 16.797 7.047 1 87.31 86 LEU A N 1
ATOM 655 C CA . LEU A 1 86 ? -39.438 17.016 7.992 1 87.31 86 LEU A CA 1
ATOM 656 C C . LEU A 1 86 ? -39.031 18.016 9.07 1 87.31 86 LEU A C 1
ATOM 658 O O . LEU A 1 86 ? -39.812 18.875 9.461 1 87.31 86 LEU A O 1
ATOM 662 N N . LEU A 1 87 ? -37.875 17.844 9.586 1 88.31 87 LEU A N 1
ATOM 663 C CA . LEU A 1 87 ? -37.344 18.766 10.586 1 88.31 87 LEU A CA 1
ATOM 664 C C . LEU A 1 87 ? -37.375 20.188 10.07 1 88.31 87 LEU A C 1
ATOM 666 O O . LEU A 1 87 ? -37.781 21.109 10.789 1 88.31 87 LEU A O 1
ATOM 670 N N . MET A 1 88 ? -37.031 20.391 8.852 1 85.19 88 MET A N 1
ATOM 671 C CA . MET A 1 88 ? -36.969 21.719 8.242 1 85.19 88 MET A CA 1
ATOM 672 C C . MET A 1 88 ? -38.375 22.266 7.992 1 85.19 88 MET A C 1
ATOM 674 O O . MET A 1 88 ? -38.625 23.438 8.227 1 85.19 88 MET A O 1
ATOM 678 N N . THR A 1 89 ? -39.156 21.406 7.59 1 81.38 89 THR A N 1
ATOM 679 C CA . THR A 1 89 ? -40.531 21.828 7.32 1 81.38 89 THR A CA 1
ATOM 680 C C . THR A 1 89 ? -41.25 22.188 8.617 1 81.38 89 THR A C 1
ATOM 682 O O . THR A 1 89 ? -42.031 23.156 8.656 1 81.38 89 THR A O 1
ATOM 685 N N . ASN A 1 90 ? -40.969 21.422 9.57 1 81.31 90 ASN A N 1
ATOM 686 C CA . ASN A 1 90 ? -41.562 21.719 10.867 1 81.31 90 ASN A CA 1
ATOM 687 C C . ASN A 1 90 ? -41.094 23.062 11.414 1 81.31 90 ASN A C 1
ATOM 689 O O . ASN A 1 90 ? -41.844 23.781 12.07 1 81.31 90 ASN A O 1
ATOM 693 N N . LEU A 1 91 ? -39.906 23.328 11.227 1 80.75 91 LEU A N 1
ATOM 694 C CA . LEU A 1 91 ? -39.375 24.609 11.664 1 80.75 91 LEU A CA 1
ATOM 695 C C . LEU A 1 91 ? -40.062 25.766 10.953 1 80.75 91 LEU A C 1
ATOM 697 O O . LEU A 1 91 ? -40.375 26.781 11.578 1 80.75 91 LEU A O 1
ATOM 701 N N . GLU A 1 92 ? -40.344 25.562 9.742 1 74.12 92 GLU A N 1
ATOM 702 C CA . GLU A 1 92 ? -41 26.594 8.961 1 74.12 92 GLU A CA 1
ATOM 703 C C . GLU A 1 92 ? -42.438 26.797 9.43 1 74.12 92 GLU A C 1
ATOM 705 O O . GLU A 1 92 ? -42.906 27.938 9.484 1 74.12 92 GLU A O 1
ATOM 710 N N . GLN A 1 93 ? -42.969 25.703 9.781 1 75.88 93 GLN A N 1
ATOM 711 C CA . GLN A 1 93 ? -44.406 25.781 10.117 1 75.88 93 GLN A CA 1
ATOM 712 C C . GLN A 1 93 ? -44.594 26.125 11.594 1 75.88 93 GLN A C 1
ATOM 714 O O . GLN A 1 93 ? -45.531 26.859 11.945 1 75.88 93 GLN A O 1
ATOM 719 N N . GLN A 1 94 ? -43.719 25.578 12.352 1 78.62 94 GLN A N 1
ATOM 720 C CA . GLN A 1 94 ? -43.844 25.75 13.797 1 78.62 94 GLN A CA 1
ATOM 721 C C . GLN A 1 94 ? -42.562 26.328 14.391 1 78.62 94 GLN A C 1
ATOM 723 O O . GLN A 1 94 ? -42 25.766 15.352 1 78.62 94 GLN A O 1
ATOM 728 N N . GLY A 1 95 ? -42.188 27.5 13.914 1 77.38 95 GLY A N 1
ATOM 729 C CA . GLY A 1 95 ? -40.938 28.109 14.328 1 77.38 95 GLY A CA 1
ATOM 730 C C . GLY A 1 95 ? -40.906 28.438 15.812 1 77.38 95 GLY A C 1
ATOM 731 O O . GLY A 1 95 ? -39.844 28.391 16.438 1 77.38 95 GLY A O 1
ATOM 732 N N . ASP A 1 96 ? -42.031 28.688 16.406 1 79 96 ASP A N 1
ATOM 733 C CA . ASP A 1 96 ? -42.125 29.062 17.812 1 79 96 ASP A CA 1
ATOM 734 C C . ASP A 1 96 ? -41.688 27.906 18.703 1 79 96 ASP A C 1
ATOM 736 O O . ASP A 1 96 ? -41.062 28.141 19.75 1 79 96 ASP A O 1
ATOM 740 N N . THR A 1 97 ? -41.906 26.766 18.203 1 79.12 97 THR A N 1
ATOM 741 C CA . THR A 1 97 ? -41.531 25.578 18.969 1 79.12 97 THR A CA 1
ATOM 742 C C . THR A 1 97 ? -40.031 25.453 19.047 1 79.12 97 THR A C 1
ATOM 744 O O . THR A 1 97 ? -39.5 24.859 19.984 1 79.12 97 THR A O 1
ATOM 747 N N . TYR A 1 98 ? -39.438 26.031 18.094 1 82.81 98 TYR A N 1
ATOM 748 C CA . TYR A 1 98 ? -38 25.922 18.031 1 82.81 98 TYR A CA 1
ATOM 749 C C . TYR A 1 98 ? -37.312 27.234 18.438 1 82.81 98 TYR A C 1
ATOM 751 O O . TYR A 1 98 ? -36.156 27.453 18.141 1 82.81 98 TYR A O 1
ATOM 759 N N . GLY A 1 99 ? -38.094 28.188 19.047 1 78.69 99 GLY A N 1
ATOM 760 C CA . GLY A 1 99 ? -37.562 29.422 19.594 1 78.69 99 GLY A CA 1
ATOM 761 C C . GLY A 1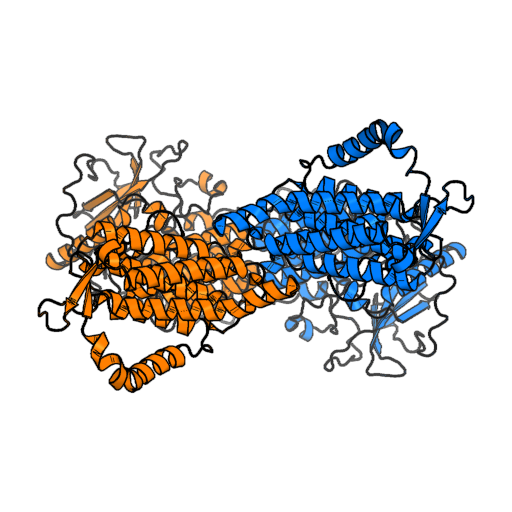 99 ? -37.438 30.531 18.562 1 78.69 99 GLY A C 1
ATOM 762 O O . GLY A 1 99 ? -36.625 31.438 18.719 1 78.69 99 GLY A O 1
ATOM 763 N N . LEU A 1 100 ? -38.188 30.391 17.422 1 81.12 100 LEU A N 1
ATOM 764 C CA . LEU A 1 100 ? -38.125 31.422 16.391 1 81.12 100 LEU A CA 1
ATOM 765 C C . LEU A 1 100 ? -39.375 32.312 16.469 1 81.12 100 LEU A C 1
ATOM 767 O O . LEU A 1 100 ? -40.406 31.906 16.969 1 81.12 100 LEU A O 1
ATOM 771 N N . GLU A 1 101 ? -39.031 33.562 16.25 1 80.19 101 GLU A N 1
ATOM 772 C CA . GLU A 1 101 ? -40.125 34.562 16.203 1 80.19 101 GLU A CA 1
ATOM 773 C C . GLU A 1 101 ? -40.219 35.188 14.812 1 80.19 101 GLU A C 1
ATOM 775 O O . GLU A 1 101 ? -39.188 35.5 14.203 1 80.19 101 GLU A O 1
ATOM 780 N N . LEU A 1 102 ? -41.406 35.25 14.297 1 76.12 102 LEU A N 1
ATOM 781 C CA . LEU A 1 102 ? -41.625 35.844 12.984 1 76.12 102 LEU A CA 1
ATOM 782 C C . LEU A 1 102 ? -41.562 37.375 13.062 1 76.12 102 LEU A C 1
ATOM 784 O O . LEU A 1 102 ? -42.188 37.969 13.93 1 76.12 102 LEU A O 1
ATOM 788 N N . ARG A 1 103 ? -40.656 37.906 12.375 1 72.94 103 ARG A N 1
ATOM 789 C CA . ARG A 1 103 ? -40.531 39.344 12.336 1 72.94 103 ARG A CA 1
ATOM 790 C C . ARG A 1 103 ? -40.75 39.875 10.922 1 72.94 103 ARG A C 1
ATOM 792 O O . ARG A 1 103 ? -40.531 39.156 9.945 1 72.94 103 ARG A O 1
ATOM 799 N N . ASP A 1 104 ? -41.281 41.156 10.805 1 63.69 104 ASP A N 1
ATOM 800 C CA . ASP A 1 104 ? -41.5 41.812 9.531 1 63.69 104 ASP A CA 1
ATOM 801 C C . ASP A 1 104 ? -40.25 42.438 8.984 1 63.69 104 ASP A C 1
ATOM 803 O O . ASP A 1 104 ? -39.344 42.844 9.75 1 63.69 104 ASP A O 1
ATOM 807 N N . ALA A 1 105 ? -39.969 42.281 7.633 1 59.66 105 ALA A N 1
ATOM 808 C CA . ALA A 1 105 ? -38.781 42.781 6.934 1 59.66 105 ALA A CA 1
ATOM 809 C C . ALA A 1 105 ? -38.531 44.25 7.281 1 59.66 105 ALA A C 1
ATOM 811 O O . ALA A 1 105 ? -37.406 44.75 7.172 1 59.66 105 ALA A O 1
ATOM 812 N N . THR A 1 106 ? -39.531 45.156 7.602 1 56.38 106 THR A N 1
ATOM 813 C CA . THR A 1 106 ? -39.375 46.562 7.902 1 56.38 106 THR A CA 1
ATOM 814 C C . THR A 1 106 ? -38.75 46.75 9.281 1 56.38 106 THR A C 1
ATOM 816 O O . THR A 1 106 ? -38.5 47.906 9.695 1 56.38 106 THR A O 1
ATOM 819 N N . ASP A 1 107 ? -38.531 45.75 9.953 1 54.31 107 ASP A N 1
ATOM 820 C CA . ASP A 1 107 ? -37.938 45.906 11.273 1 54.31 107 ASP A CA 1
ATOM 821 C C . ASP A 1 107 ? -36.469 46.281 11.156 1 54.31 107 ASP A C 1
ATOM 823 O O . ASP A 1 107 ? -35.688 45.594 10.5 1 54.31 107 ASP A O 1
ATOM 827 N N . PRO A 1 108 ? -36.094 47.5 11.414 1 52 108 PRO A N 1
ATOM 828 C CA . PRO A 1 108 ? -34.719 48.062 11.289 1 52 108 PRO A CA 1
ATOM 829 C C . PRO A 1 108 ? -33.656 47.188 11.906 1 52 108 PRO A C 1
ATOM 831 O O . PRO A 1 108 ? -32.469 47.281 11.57 1 52 108 PRO A O 1
ATOM 834 N N . GLU A 1 109 ? -34 46.562 12.938 1 50.44 109 GLU A N 1
ATOM 835 C CA . GLU A 1 109 ? -32.969 45.844 13.664 1 50.44 109 GLU A CA 1
ATOM 836 C C . GLU A 1 109 ? -32.531 44.594 12.914 1 50.44 109 GLU A C 1
ATOM 838 O O . GLU A 1 109 ? -31.75 43.781 13.43 1 50.44 109 GLU A O 1
ATOM 843 N N . SER A 1 110 ? -33.25 44.312 11.93 1 50.81 110 SER A N 1
ATOM 844 C CA . SER A 1 110 ? -33.031 43.031 11.289 1 50.81 110 SER A CA 1
ATOM 845 C C . SER A 1 110 ? -31.656 42.938 10.633 1 50.81 110 SER A C 1
ATOM 847 O O . SER A 1 110 ? -31.375 43.656 9.68 1 50.81 110 SER A O 1
ATOM 849 N N . LYS A 1 111 ? -30.672 42.5 11.375 1 54.69 111 LYS A N 1
ATOM 850 C CA . LYS A 1 111 ? -29.297 42.312 10.914 1 54.69 111 LYS A CA 1
ATOM 851 C C . LYS A 1 111 ? -29.219 41.281 9.797 1 54.69 111 LYS A C 1
ATOM 853 O O . LYS A 1 111 ? -30.047 40.375 9.719 1 54.69 111 LYS A O 1
ATOM 858 N N . LYS A 1 112 ? -28.531 41.594 8.641 1 55.22 112 LYS A N 1
ATOM 859 C CA . LYS A 1 112 ? -28.141 40.906 7.398 1 55.22 112 LYS A CA 1
ATOM 860 C C . LYS A 1 112 ? -27.516 39.562 7.676 1 55.22 112 LYS A C 1
ATOM 862 O O . LYS A 1 112 ? -27.094 39.281 8.797 1 55.22 112 LYS A O 1
ATOM 867 N N . THR A 1 113 ? -27.812 38.656 6.734 1 57.41 113 THR A N 1
ATOM 868 C CA . THR A 1 113 ? -27.094 37.375 6.691 1 57.41 113 THR A CA 1
ATOM 869 C C . THR A 1 113 ? -25.672 37.531 7.211 1 57.41 113 THR A C 1
ATOM 871 O O . THR A 1 113 ? -24.969 38.438 6.824 1 57.41 113 THR A O 1
ATOM 874 N N . SER A 1 114 ? -25.375 36.688 8.32 1 68.56 114 SER A N 1
ATOM 875 C CA . SER A 1 114 ? -24.047 36.719 8.93 1 68.56 114 SER A CA 1
ATOM 876 C C . SER A 1 114 ? -22.953 36.625 7.867 1 68.56 114 SER A C 1
ATOM 878 O O . SER A 1 114 ? -23.062 35.812 6.953 1 68.56 114 SER A O 1
ATOM 880 N N . ALA A 1 115 ? -22.156 37.688 7.648 1 73.38 115 ALA A N 1
ATOM 881 C CA . ALA A 1 115 ? -21 37.688 6.773 1 73.38 115 ALA A CA 1
ATOM 882 C C . ALA A 1 115 ? -20.266 36.344 6.859 1 73.38 115 ALA A C 1
ATOM 884 O O . ALA A 1 115 ? -19.75 35.844 5.855 1 73.38 115 ALA A O 1
ATOM 885 N N . MET A 1 116 ? -20.453 35.688 7.957 1 78.62 116 MET A N 1
ATOM 886 C CA . MET A 1 116 ? -19.812 34.406 8.172 1 78.62 116 MET A CA 1
ATOM 887 C C . MET A 1 116 ? -20.516 33.312 7.371 1 78.62 116 MET A C 1
ATOM 889 O O . MET A 1 116 ? -19.859 32.469 6.777 1 78.62 116 MET A O 1
ATOM 893 N N . ALA A 1 117 ? -21.781 33.375 7.371 1 77.25 117 ALA A N 1
ATOM 894 C CA . ALA A 1 117 ? -22.547 32.375 6.633 1 77.25 117 ALA A CA 1
ATOM 895 C C . ALA A 1 117 ? -22.266 32.438 5.137 1 77.25 117 ALA A C 1
ATOM 897 O O . ALA A 1 117 ? -22.078 31.422 4.473 1 77.25 117 ALA A O 1
ATOM 898 N N . MET A 1 118 ? -22.172 33.656 4.703 1 78 118 MET A N 1
ATOM 899 C CA . MET A 1 118 ? -21.891 33.844 3.287 1 78 118 MET A CA 1
ATOM 900 C C . MET A 1 118 ? -20.5 33.312 2.932 1 78 118 MET A C 1
ATOM 902 O O . MET A 1 118 ? -20.328 32.719 1.876 1 78 118 MET A O 1
ATOM 906 N N . GLN A 1 119 ? -19.641 33.562 3.779 1 79.81 119 GLN A N 1
ATOM 907 C CA . GLN A 1 119 ? -18.281 33.094 3.559 1 79.81 119 GLN A CA 1
ATOM 908 C C . GLN A 1 119 ? -18.234 31.562 3.555 1 79.81 119 GLN A C 1
ATOM 910 O O . GLN A 1 119 ? -17.531 30.953 2.734 1 79.81 119 GLN A O 1
ATOM 915 N N . MET A 1 120 ? -18.875 31 4.422 1 80.81 120 MET A N 1
ATOM 916 C CA . MET A 1 120 ? -18.906 29.531 4.508 1 80.81 120 MET A CA 1
ATOM 917 C C . MET A 1 120 ? -19.531 28.938 3.25 1 80.81 120 MET A C 1
ATOM 919 O O . MET A 1 120 ? -19.062 27.922 2.74 1 80.81 120 MET A O 1
ATOM 923 N N . ARG A 1 121 ? -20.484 29.594 2.787 1 77 121 ARG A N 1
ATOM 924 C CA . ARG A 1 121 ? -21.156 29.141 1.572 1 77 121 ARG A CA 1
ATOM 925 C C . ARG A 1 121 ? -20.219 29.234 0.369 1 77 121 ARG A C 1
ATOM 927 O O . ARG A 1 121 ? -20.188 28.328 -0.471 1 77 121 ARG A O 1
ATOM 934 N N . ARG A 1 122 ? -19.547 30.25 0.324 1 77.94 122 ARG A N 1
ATOM 935 C CA . ARG A 1 122 ? -18.562 30.422 -0.75 1 77.94 122 ARG A CA 1
ATOM 936 C C . ARG A 1 122 ? -17.484 29.344 -0.681 1 77.94 122 ARG A C 1
ATOM 938 O O . ARG A 1 122 ? -17.109 28.766 -1.704 1 77.94 122 ARG A O 1
ATOM 945 N N . SER A 1 123 ? -17.047 29.141 0.502 1 80.94 123 SER A N 1
ATOM 946 C CA . SER A 1 123 ? -16.031 28.109 0.701 1 80.94 123 SER A CA 1
ATOM 947 C C . SER A 1 123 ? -16.531 26.734 0.265 1 80.94 123 SER A C 1
ATOM 949 O O . SER A 1 123 ? -15.805 25.969 -0.369 1 80.94 123 SER A O 1
ATOM 951 N N . LEU A 1 124 ? -17.734 26.453 0.635 1 80.81 124 LEU A N 1
ATOM 952 C CA . LEU A 1 124 ? -18.328 25.188 0.253 1 80.81 124 LEU A CA 1
ATOM 953 C C . LEU A 1 124 ? -18.438 25.062 -1.265 1 80.81 124 LEU A C 1
ATOM 955 O O . LEU A 1 124 ? -18.094 24.016 -1.83 1 80.81 124 LEU A O 1
ATOM 959 N N . HIS A 1 125 ? -18.797 26.109 -1.873 1 75.94 125 HIS A N 1
ATOM 960 C CA . HIS A 1 125 ? -18.906 26.109 -3.326 1 75.94 125 HIS A CA 1
ATOM 961 C C . HIS A 1 125 ? -17.562 25.859 -3.992 1 75.94 125 HIS A C 1
ATOM 963 O O . HIS A 1 125 ? -17.469 25.109 -4.973 1 75.94 125 HIS A O 1
ATOM 969 N N . ARG A 1 126 ? -16.578 26.375 -3.479 1 75.06 126 ARG A N 1
ATOM 970 C CA . ARG A 1 126 ? -15.227 26.234 -4.031 1 75.06 126 ARG A CA 1
ATOM 971 C C . ARG A 1 126 ? -14.75 24.781 -3.91 1 75.06 126 ARG A C 1
ATOM 973 O O . ARG A 1 126 ? -14.141 24.25 -4.836 1 75.06 126 ARG A O 1
ATOM 980 N N . VAL A 1 127 ? -15.047 24.203 -2.822 1 78.44 127 VAL A N 1
ATOM 981 C CA . VAL A 1 127 ? -14.602 22.844 -2.564 1 78.44 127 VAL A CA 1
ATOM 982 C C . VAL A 1 127 ? -15.367 21.875 -3.465 1 78.44 127 VAL A C 1
ATOM 984 O O . VAL A 1 127 ? -14.781 20.953 -4.027 1 78.44 127 VAL A O 1
ATOM 987 N N . LEU A 1 128 ? -16.609 22.062 -3.609 1 73.5 128 LEU A N 1
ATOM 988 C CA . LEU A 1 128 ? -17.438 21.156 -4.383 1 73.5 128 LEU A CA 1
ATOM 989 C C . LEU A 1 128 ? -17.172 21.312 -5.875 1 73.5 128 LEU A C 1
ATOM 991 O O . LEU A 1 128 ? -17.312 20.344 -6.641 1 73.5 128 LEU A O 1
ATOM 995 N N . ARG A 1 129 ? -16.75 22.391 -6.328 1 67 129 ARG A N 1
ATOM 996 C CA . ARG A 1 129 ? -16.438 22.641 -7.734 1 67 129 ARG A CA 1
ATOM 997 C C . ARG A 1 129 ? -15.141 21.938 -8.125 1 67 129 ARG A C 1
ATOM 999 O O . ARG A 1 129 ? -15.031 21.375 -9.219 1 67 129 ARG A O 1
ATOM 1006 N N . LYS A 1 130 ? -14.18 21.969 -7.281 1 60.97 130 LYS A N 1
ATOM 1007 C CA . LYS A 1 130 ? -12.859 21.422 -7.574 1 60.97 130 LYS A CA 1
ATOM 1008 C C . LYS A 1 130 ? -12.883 19.891 -7.547 1 60.97 130 LYS A C 1
ATOM 1010 O O . LYS A 1 130 ? -12.094 19.25 -8.234 1 60.97 130 LYS A O 1
ATOM 1015 N N . SER A 1 131 ? -13.703 19.312 -6.801 1 55.28 131 SER A N 1
ATOM 1016 C CA . SER A 1 131 ? -13.727 17.859 -6.699 1 55.28 131 SER A CA 1
ATOM 1017 C C . SER A 1 131 ? -14.297 17.234 -7.965 1 55.28 131 SER A C 1
ATOM 1019 O O . SER A 1 131 ? -13.883 16.141 -8.359 1 55.28 131 SER A O 1
ATOM 1021 N N . ASP A 1 132 ? -15.453 17.656 -8.609 1 47 132 ASP A N 1
ATOM 1022 C CA . ASP A 1 132 ? -16 17.172 -9.867 1 47 132 ASP A CA 1
ATOM 1023 C C . ASP A 1 132 ? -16.312 18.328 -10.812 1 47 132 ASP A C 1
ATOM 1025 O O . ASP A 1 132 ? -17.344 19 -10.672 1 47 132 ASP A O 1
ATOM 1029 N N . PRO A 1 133 ? -15.227 18.719 -11.617 1 39.91 133 PRO A N 1
ATOM 1030 C CA . PRO A 1 133 ? -15.508 19.828 -12.523 1 39.91 133 PRO A CA 1
ATOM 1031 C C . PRO A 1 133 ? -16.781 19.609 -13.344 1 39.91 133 PRO A C 1
ATOM 1033 O O . PRO A 1 133 ? -17.312 20.562 -13.922 1 39.91 133 PRO A O 1
ATOM 1036 N N . LYS A 1 134 ? -17.203 18.453 -13.602 1 40.81 134 LYS A N 1
ATOM 1037 C CA . LYS A 1 134 ? -18.359 18.219 -14.469 1 40.81 134 LYS A CA 1
ATOM 1038 C C . LYS A 1 134 ? -19.656 18.656 -13.789 1 40.81 134 LYS A C 1
ATOM 1040 O O . LYS A 1 134 ? -20.719 18.688 -14.43 1 40.81 134 LYS A O 1
ATOM 1045 N N . THR A 1 135 ? -19.672 18.562 -12.602 1 37 135 THR A N 1
ATOM 1046 C CA . THR A 1 135 ? -20.938 18.859 -11.953 1 37 135 THR A CA 1
ATOM 1047 C C . THR A 1 135 ? -21.172 20.359 -11.883 1 37 135 THR A C 1
ATOM 1049 O O . THR A 1 135 ? -20.391 21.094 -11.273 1 37 135 THR A O 1
ATOM 1052 N N . ASN A 1 136 ? -21.641 20.875 -12.898 1 33.09 136 ASN A N 1
ATOM 1053 C CA . ASN A 1 136 ? -22.172 22.234 -12.992 1 33.09 136 ASN A CA 1
ATOM 1054 C C . ASN A 1 136 ? -23.016 22.594 -11.766 1 33.09 136 ASN A C 1
ATOM 1056 O O . ASN A 1 136 ? -24.25 22.594 -11.836 1 33.09 136 ASN A O 1
ATOM 1060 N N . LEU A 1 137 ? -22.625 22.234 -10.75 1 34.91 137 LEU A N 1
ATOM 1061 C CA . LEU A 1 137 ? -23.359 22.734 -9.602 1 34.91 137 LEU A CA 1
ATOM 1062 C C . LEU A 1 137 ? -23.516 24.25 -9.688 1 34.91 137 LEU A C 1
ATOM 1064 O O . LEU A 1 137 ? -24.453 24.812 -9.117 1 34.91 137 LEU A O 1
ATOM 1068 N N . GLU A 1 138 ? -22.656 24.859 -10.422 1 35.84 138 GLU A N 1
ATOM 1069 C CA . GLU A 1 138 ? -22.797 26.297 -10.664 1 35.84 138 GLU A CA 1
ATOM 1070 C C . GLU A 1 138 ? -24.109 26.609 -11.391 1 35.84 138 GLU A C 1
ATOM 1072 O O . GLU A 1 138 ? -24.781 27.578 -11.062 1 35.84 138 GLU A O 1
ATOM 1077 N N . THR A 1 139 ? -24.375 25.812 -12.414 1 37.19 139 THR A N 1
ATOM 1078 C CA . THR A 1 139 ? -25.609 26.094 -13.141 1 37.19 139 THR A CA 1
ATOM 1079 C C . THR A 1 139 ? -26.828 25.844 -12.266 1 37.19 139 THR A C 1
ATOM 1081 O O . THR A 1 139 ? -27.812 26.578 -12.344 1 37.19 139 THR A O 1
ATOM 1084 N N . LEU A 1 140 ? -26.703 24.906 -11.336 1 35.03 140 LEU A N 1
ATOM 1085 C CA . LEU A 1 140 ? -27.844 24.766 -10.438 1 35.03 140 LEU A CA 1
ATOM 1086 C C . LEU A 1 140 ? -27.859 25.875 -9.391 1 35.03 140 LEU A C 1
ATOM 1088 O O . LEU A 1 140 ? -28.906 26.438 -9.086 1 35.03 140 LEU A O 1
ATOM 1092 N N . ILE A 1 141 ? -26.672 26.25 -8.961 1 36.97 141 ILE A N 1
ATOM 1093 C CA . ILE A 1 141 ? -26.641 27.391 -8.039 1 36.97 141 ILE A CA 1
ATOM 1094 C C . ILE A 1 141 ? -26.844 28.688 -8.805 1 36.97 141 ILE A C 1
ATOM 1096 O O . ILE A 1 141 ? -27.609 29.547 -8.375 1 36.97 141 ILE A O 1
ATOM 1100 N N . GLN A 1 142 ? -26.203 28.844 -9.922 1 37.34 142 GLN A N 1
ATOM 1101 C CA . GLN A 1 142 ? -26.438 30.031 -10.742 1 37.34 142 GLN A CA 1
ATOM 1102 C C . GLN A 1 142 ? -27.812 29.984 -11.398 1 37.34 142 GLN A C 1
ATOM 1104 O O . GLN A 1 142 ? -28.484 31 -11.516 1 37.34 142 GLN A O 1
ATOM 1109 N N . ALA A 1 143 ? -28.25 28.844 -11.906 1 35.47 143 ALA A N 1
ATOM 1110 C CA . ALA A 1 143 ? -29.625 28.781 -12.391 1 35.47 143 ALA A CA 1
ATOM 1111 C C . ALA A 1 143 ? -30.625 29.094 -11.273 1 35.47 143 ALA A C 1
ATOM 1113 O O . ALA A 1 143 ? -31.641 29.766 -11.508 1 35.47 143 ALA A O 1
ATOM 1114 N N . GLU A 1 144 ? -30.328 28.703 -10.086 1 34.62 144 GLU A N 1
ATOM 1115 C CA . GLU A 1 144 ? -31.141 29.094 -8.938 1 34.62 144 GLU A CA 1
ATOM 1116 C C . GLU A 1 144 ? -30.906 30.562 -8.57 1 34.62 144 GLU A C 1
ATOM 1118 O O . GLU A 1 144 ? -31.844 31.281 -8.211 1 34.62 144 GLU A O 1
ATOM 1123 N N . GLN A 1 145 ? -29.703 31.078 -8.664 1 36.66 145 GLN A N 1
ATOM 1124 C CA . GLN A 1 145 ? -29.531 32.531 -8.516 1 36.66 145 GLN A CA 1
ATOM 1125 C C . GLN A 1 145 ? -30.203 33.281 -9.664 1 36.66 145 GLN A C 1
ATOM 1127 O O . GLN A 1 145 ? -30.797 34.344 -9.453 1 36.66 145 GLN A O 1
ATOM 1132 N N . LEU A 1 146 ? -30.062 32.781 -10.867 1 36.09 146 LEU A N 1
ATOM 1133 C CA . LEU A 1 146 ? -30.75 33.438 -11.984 1 36.09 146 LEU A CA 1
ATOM 1134 C C . LEU A 1 146 ? -32.25 33.125 -11.914 1 36.09 146 LEU A C 1
ATOM 1136 O O . LEU A 1 146 ? -33.062 34 -12.25 1 36.09 146 LEU A O 1
ATOM 1140 N N . LYS A 1 147 ? -32.75 31.922 -11.633 1 36.09 147 LYS A N 1
ATOM 1141 C CA . LYS A 1 147 ? -34.156 31.719 -11.422 1 36.09 147 LYS A CA 1
ATOM 1142 C C . LYS A 1 147 ? -34.656 32.469 -10.164 1 36.09 147 LYS A C 1
ATOM 1144 O O . LYS A 1 147 ? -35.812 32.812 -10.055 1 36.09 147 LYS A O 1
ATOM 1149 N N . GLU A 1 148 ? -33.875 32.531 -9.148 1 34.72 148 GLU A N 1
ATOM 1150 C CA . GLU A 1 148 ? -34.219 33.469 -8.078 1 34.72 148 GLU A CA 1
ATOM 1151 C C . GLU A 1 148 ? -34.375 34.906 -8.594 1 34.72 148 GLU A C 1
ATOM 1153 O O . GLU A 1 148 ? -35.25 35.625 -8.172 1 34.72 148 GLU A O 1
ATOM 1158 N N . SER A 1 149 ? -33.5 35.375 -9.5 1 34.19 149 SER A N 1
ATOM 1159 C CA . SER A 1 149 ? -33.75 36.688 -10.031 1 34.19 149 SER A CA 1
ATOM 1160 C C . SER A 1 149 ? -35.062 36.75 -10.844 1 34.19 149 SER A C 1
ATOM 1162 O O . SER A 1 149 ? -35.781 37.719 -10.797 1 34.19 149 SER A O 1
ATOM 1164 N N . ALA A 1 150 ? -35.375 35.719 -11.656 1 33.59 150 ALA A N 1
ATOM 1165 C CA . ALA A 1 150 ? -36.594 35.812 -12.453 1 33.59 150 ALA A CA 1
ATOM 1166 C C . ALA A 1 150 ? -37.844 35.406 -11.625 1 33.59 150 ALA A C 1
ATOM 1168 O O . ALA A 1 150 ? -38.875 36.031 -11.719 1 33.59 150 ALA A O 1
ATOM 1169 N N . THR A 1 151 ? -37.938 34.125 -11.109 1 34.19 151 THR A N 1
ATOM 1170 C CA . THR A 1 151 ? -39.156 33.75 -10.383 1 34.19 151 THR A CA 1
ATOM 1171 C C . THR A 1 151 ? -39.188 34.406 -9.008 1 34.19 151 THR A C 1
ATOM 1173 O O . THR A 1 151 ? -40.188 34.344 -8.305 1 34.19 151 THR A O 1
ATOM 1176 N N . SER A 1 152 ? -38.156 34.812 -8.43 1 32.62 152 SER A N 1
ATOM 1177 C CA . SER A 1 152 ? -38.25 35.531 -7.156 1 32.62 152 SER A CA 1
ATOM 1178 C C . SER A 1 152 ? -39.031 36.812 -7.32 1 32.62 152 SER A C 1
ATOM 1180 O O . SER A 1 152 ? -39.312 37.5 -6.336 1 32.62 152 SER A O 1
ATOM 1182 N N . LYS A 1 153 ? -39.125 37.438 -8.453 1 34.56 153 LYS A N 1
ATOM 1183 C CA . LYS A 1 153 ? -39.906 38.656 -8.453 1 34.56 153 LYS A CA 1
ATOM 1184 C C . LYS A 1 153 ? -41.344 38.406 -8.109 1 34.56 153 LYS A C 1
ATOM 1186 O O . LYS A 1 153 ? -41.969 39.156 -7.387 1 34.56 153 LYS A O 1
ATOM 1191 N N . LYS A 1 154 ? -42.094 37.438 -8.773 1 35.41 154 LYS A N 1
ATOM 1192 C CA . LYS A 1 154 ? -43.531 37.469 -8.68 1 35.41 154 LYS A CA 1
ATOM 1193 C C . LYS A 1 154 ? -44.031 36.75 -7.422 1 35.41 154 LYS A C 1
ATOM 1195 O O . LYS A 1 154 ? -44.938 37.219 -6.75 1 35.41 154 LYS A O 1
ATOM 1200 N N . GLN A 1 155 ? -43.812 35.469 -7.152 1 33.56 155 GLN A N 1
ATOM 1201 C CA . GLN A 1 155 ? -44.469 34.844 -6.016 1 33.56 155 GLN A CA 1
ATOM 1202 C C . GLN A 1 155 ? -43.719 35.125 -4.719 1 33.56 155 GLN A C 1
ATOM 1204 O O . GLN A 1 155 ? -44.156 34.719 -3.637 1 33.56 155 GLN A O 1
ATOM 1209 N N . ILE A 1 156 ? -42.531 35.5 -4.594 1 34.69 156 ILE A N 1
ATOM 1210 C CA . ILE A 1 156 ? -41.812 36.125 -3.484 1 34.69 156 ILE A CA 1
ATOM 1211 C C . ILE A 1 156 ? -42.469 37.438 -3.092 1 34.69 156 ILE A C 1
ATOM 1213 O O . ILE A 1 156 ? -41.969 38.156 -2.229 1 34.69 156 ILE A O 1
ATOM 1217 N N . GLY A 1 157 ? -43.438 37.938 -3.725 1 34.34 157 GLY A N 1
ATOM 1218 C CA . GLY A 1 157 ? -44.156 39.156 -3.336 1 34.34 157 GLY A CA 1
ATOM 1219 C C . GLY A 1 157 ? -44.625 39.125 -1.896 1 34.34 157 GLY A C 1
ATOM 1220 O O . GLY A 1 157 ? -44.438 40.125 -1.168 1 34.34 157 GLY A O 1
ATOM 1221 N N . VAL A 1 158 ? -45.688 38.281 -1.54 1 36.34 158 VAL A N 1
ATOM 1222 C CA . VAL A 1 158 ? -46.344 38.344 -0.238 1 36.34 158 VAL A CA 1
ATOM 1223 C C . VAL A 1 158 ? -45.438 37.719 0.822 1 36.34 158 VAL A C 1
ATOM 1225 O O . VAL A 1 158 ? -45.344 38.188 1.953 1 36.34 158 VAL A O 1
ATOM 1228 N N . THR A 1 159 ? -44.875 36.531 0.663 1 39.75 159 THR A N 1
ATOM 1229 C CA . THR A 1 159 ? -44.219 35.719 1.679 1 39.75 159 THR A CA 1
ATOM 1230 C C . THR A 1 159 ? -42.812 36.25 1.964 1 39.75 159 THR A C 1
ATOM 1232 O O . THR A 1 159 ? -42.062 35.656 2.764 1 39.75 159 THR A O 1
ATOM 1235 N N . SER A 1 160 ? -42.188 37 1.317 1 44.72 160 SER A N 1
ATOM 1236 C CA . SER A 1 160 ? -40.844 37.562 1.311 1 44.72 160 SER A CA 1
ATOM 1237 C C . SER A 1 160 ? -40.594 38.469 2.512 1 44.72 160 SER A C 1
ATOM 1239 O O . SER A 1 160 ? -39.469 38.875 2.762 1 44.72 160 SER A O 1
ATOM 1241 N N . ARG A 1 161 ? -41.625 38.906 3.131 1 51.84 161 ARG A N 1
ATOM 1242 C CA . ARG A 1 161 ? -41.562 40 4.086 1 51.84 161 ARG A CA 1
ATOM 1243 C C . ARG A 1 161 ? -41.25 39.5 5.488 1 51.84 161 ARG A C 1
ATOM 1245 O O . ARG A 1 161 ? -40.969 40.281 6.398 1 51.84 161 ARG A O 1
ATOM 1252 N N . LEU A 1 162 ? -41.469 38.219 5.766 1 55.16 162 LEU A N 1
ATOM 1253 C CA . LEU A 1 162 ? -41.312 37.781 7.148 1 55.16 162 LEU A CA 1
ATOM 1254 C C . LEU A 1 162 ? -40.062 36.969 7.332 1 55.16 162 LEU A C 1
ATOM 1256 O O . LEU A 1 162 ? -39.688 36.156 6.461 1 55.16 162 LEU A O 1
ATOM 1260 N N . PHE A 1 163 ? -39.188 37.312 8.188 1 69.06 163 PHE A N 1
ATOM 1261 C CA . PHE A 1 163 ? -38.031 36.5 8.547 1 69.06 163 PHE A CA 1
ATOM 1262 C C . PHE A 1 163 ? -38.156 35.969 9.969 1 69.06 163 PHE A C 1
ATOM 1264 O O . PHE A 1 163 ? -38.875 36.531 10.789 1 69.06 163 PHE A O 1
ATOM 1271 N N . TRP A 1 164 ? -37.656 34.812 10.125 1 72.12 164 TRP A N 1
ATOM 1272 C CA . TRP A 1 164 ? -37.594 34.188 11.461 1 72.12 164 TRP A CA 1
ATOM 1273 C C . TRP A 1 164 ? -36.406 34.719 12.25 1 72.12 164 TRP A C 1
ATOM 1275 O O . TRP A 1 164 ? -35.281 34.75 11.742 1 72.12 164 TRP A O 1
ATOM 1285 N N . ALA A 1 165 ? -36.656 35.312 13.352 1 73.94 165 ALA A N 1
ATOM 1286 C CA . ALA A 1 165 ? -35.594 35.719 14.258 1 73.94 165 ALA A CA 1
ATOM 1287 C C . ALA A 1 165 ? -35.5 34.781 15.453 1 73.94 165 ALA A C 1
ATOM 1289 O O . ALA A 1 165 ? -36.531 34.281 15.953 1 73.94 165 ALA A O 1
ATOM 1290 N N . VAL A 1 166 ? -34.312 34.469 15.93 1 77.5 166 VAL A N 1
ATOM 1291 C CA . VAL A 1 166 ? -34.094 33.562 17.062 1 77.5 166 VAL A CA 1
ATOM 1292 C C . VAL A 1 166 ? -34.469 34.312 18.359 1 77.5 166 VAL A C 1
ATOM 1294 O O . VAL A 1 166 ? -33.875 35.312 18.719 1 77.5 166 VAL A O 1
ATOM 1297 N N . ARG A 1 167 ? -35.469 33.906 18.984 1 76.75 167 ARG A N 1
ATOM 1298 C CA . ARG A 1 167 ? -35.938 34.469 20.25 1 76.75 167 ARG A CA 1
ATOM 1299 C C . ARG A 1 167 ? -35.375 33.688 21.422 1 76.75 167 ARG A C 1
ATOM 1301 O O . ARG A 1 167 ? -34.938 34.25 22.422 1 76.75 167 ARG A O 1
ATOM 1308 N N . ASN A 1 168 ? -35.5 32.406 21.328 1 82.75 168 ASN A N 1
ATOM 1309 C CA . ASN A 1 168 ? -35.031 31.5 22.344 1 82.75 168 ASN A CA 1
ATOM 1310 C C . ASN A 1 168 ? -33.844 30.672 21.844 1 82.75 168 ASN A C 1
ATOM 1312 O O . ASN A 1 168 ? -34.031 29.672 21.141 1 82.75 168 ASN A O 1
ATOM 1316 N N . LYS A 1 169 ? -32.719 31 22.312 1 84.56 169 LYS A N 1
ATOM 1317 C CA . LYS A 1 169 ? -31.484 30.406 21.828 1 84.56 169 LYS A CA 1
ATOM 1318 C C . LYS A 1 169 ? -31.406 28.922 22.219 1 84.56 169 LYS A C 1
ATOM 1320 O O . LYS A 1 169 ? -30.922 28.094 21.453 1 84.56 169 LYS A O 1
ATOM 1325 N N . GLU A 1 170 ? -31.891 28.594 23.375 1 86.5 170 GLU A N 1
ATOM 1326 C CA . GLU A 1 170 ? -31.812 27.219 23.859 1 86.5 170 GLU A CA 1
ATOM 1327 C C . GLU A 1 170 ? -32.688 26.281 23 1 86.5 170 GLU A C 1
ATOM 1329 O O . GLU A 1 170 ? -32.25 25.188 22.625 1 86.5 170 GLU A O 1
ATOM 1334 N N . LYS A 1 171 ? -33.844 26.734 22.734 1 86.62 171 LYS A N 1
ATOM 1335 C CA . LYS A 1 171 ? -34.75 25.922 21.906 1 86.62 171 LYS A CA 1
ATOM 1336 C C . LYS A 1 171 ? -34.188 25.781 20.484 1 86.62 171 LYS A C 1
ATOM 1338 O O . LYS A 1 171 ? -34.312 24.719 19.875 1 86.62 171 LYS A O 1
ATOM 1343 N N . PHE A 1 172 ? -33.688 26.797 20.016 1 87.94 172 PHE A N 1
ATOM 1344 C CA . PHE A 1 172 ? -33.125 26.766 18.672 1 87.94 172 PHE A CA 1
ATOM 1345 C C . PHE A 1 172 ? -31.891 25.859 18.625 1 87.94 172 PHE A C 1
ATOM 1347 O O . PHE A 1 172 ? -31.656 25.188 17.625 1 87.94 172 PHE A O 1
ATOM 1354 N N . GLU A 1 173 ? -31.125 25.875 19.688 1 88.38 173 GLU A N 1
ATOM 1355 C CA . GLU A 1 173 ? -29.969 25 19.781 1 88.38 173 GLU A CA 1
ATOM 1356 C C . GLU A 1 173 ? -30.375 23.531 19.703 1 88.38 173 GLU A C 1
ATOM 1358 O O . GLU A 1 173 ? -29.656 22.703 19.156 1 88.38 173 GLU A O 1
ATOM 1363 N N . GLU A 1 174 ? -31.484 23.219 20.219 1 86.94 174 GLU A N 1
ATOM 1364 C CA . GLU A 1 174 ? -32 21.859 20.125 1 86.94 174 GLU A CA 1
ATOM 1365 C C . GLU A 1 174 ? -32.281 21.469 18.688 1 86.94 174 GLU A C 1
ATOM 1367 O O . GLU A 1 174 ? -32.031 20.328 18.281 1 86.94 174 GLU A O 1
ATOM 1372 N N . PHE A 1 175 ? -32.875 22.391 18 1 88.88 175 PHE A N 1
ATOM 1373 C CA . PHE A 1 175 ? -33.062 22.188 16.578 1 88.88 175 PHE A CA 1
ATOM 1374 C C . PHE A 1 175 ? -31.766 21.891 15.867 1 88.88 175 PHE A C 1
ATOM 1376 O O . PHE A 1 175 ? -31.656 20.938 15.102 1 88.88 175 PHE A O 1
ATOM 1383 N N . VAL A 1 176 ? -30.766 22.719 16.156 1 88.12 176 VAL A N 1
ATOM 1384 C CA . VAL A 1 176 ? -29.453 22.562 15.5 1 88.12 176 VAL A CA 1
ATOM 1385 C C . VAL A 1 176 ? -28.844 21.219 15.875 1 88.12 176 VAL A C 1
ATOM 1387 O O . VAL A 1 176 ? -28.281 20.531 15.023 1 88.12 176 VAL A O 1
ATOM 1390 N N . ASN A 1 177 ? -29 20.828 17.094 1 87.56 177 ASN A N 1
ATOM 1391 C CA . ASN A 1 177 ? -28.5 19.547 17.547 1 87.56 177 ASN A CA 1
ATOM 1392 C C . ASN A 1 177 ? -29.141 18.391 16.797 1 87.56 177 ASN A C 1
ATOM 1394 O O . ASN A 1 177 ? -28.453 17.422 16.422 1 87.56 177 ASN A O 1
ATOM 1398 N N . THR A 1 178 ? -30.359 18.484 16.641 1 88.69 178 THR A N 1
ATOM 1399 C CA . THR A 1 178 ? -31.094 17.438 15.93 1 88.69 178 THR A CA 1
ATOM 1400 C C . THR A 1 178 ? -30.656 17.359 14.477 1 88.69 178 THR A C 1
ATOM 1402 O O . THR A 1 178 ? -30.469 16.25 13.938 1 88.69 178 THR A O 1
ATOM 1405 N N . LEU A 1 179 ? -30.5 18.484 13.867 1 88.69 179 LEU A N 1
ATOM 1406 C CA . LEU A 1 179 ? -30.031 18.531 12.484 1 88.69 179 LEU A CA 1
ATOM 1407 C C . LEU A 1 179 ? -28.641 17.891 12.367 1 88.69 179 LEU A C 1
ATOM 1409 O O . LEU A 1 179 ? -28.422 17.062 11.492 1 88.69 179 LEU A O 1
ATOM 1413 N N . GLU A 1 180 ? -27.781 18.25 13.25 1 88.06 180 GLU A N 1
ATOM 1414 C CA . GLU A 1 180 ? -26.422 17.719 13.258 1 88.06 180 GLU A CA 1
ATOM 1415 C C . GLU A 1 180 ? -26.406 16.219 13.469 1 88.06 180 GLU A C 1
ATOM 1417 O O . GLU A 1 180 ? -25.609 15.5 12.867 1 88.06 180 GLU A O 1
ATOM 1422 N N . THR A 1 181 ? -27.219 15.758 14.281 1 86.12 181 THR A N 1
ATOM 1423 C CA . THR A 1 181 ? -27.328 14.336 14.555 1 86.12 181 THR A CA 1
ATOM 1424 C C . THR A 1 181 ? -27.734 13.562 13.305 1 86.12 181 THR A C 1
ATOM 1426 O O . THR A 1 181 ? -27.156 12.516 12.992 1 86.12 181 THR A O 1
ATOM 1429 N N . HIS A 1 182 ? -28.703 14.078 12.609 1 88.44 182 HIS A N 1
ATOM 1430 C CA . HIS A 1 182 ? -29.156 13.406 11.398 1 88.44 182 HIS A CA 1
ATOM 1431 C C . HIS A 1 182 ? -28.094 13.453 10.312 1 88.44 182 HIS A C 1
ATOM 1433 O O . HIS A 1 182 ? -27.891 12.469 9.594 1 88.44 182 HIS A O 1
ATOM 1439 N N . VAL A 1 183 ? -27.438 14.57 10.188 1 88.69 183 VAL A N 1
ATOM 1440 C CA . VAL A 1 183 ? -26.375 14.695 9.188 1 88.69 183 VAL A CA 1
ATOM 1441 C C . VAL A 1 183 ? -25.234 13.734 9.523 1 88.69 183 VAL A C 1
ATOM 1443 O O . VAL A 1 183 ? -24.703 13.07 8.641 1 88.69 183 VAL A O 1
ATOM 1446 N N . SER A 1 184 ? -24.891 13.688 10.805 1 85.12 184 SER A N 1
ATOM 1447 C CA . SER A 1 184 ? -23.875 12.742 11.266 1 85.12 184 SER A CA 1
ATOM 1448 C C . SER A 1 184 ? -24.297 11.305 10.977 1 85.12 184 SER A C 1
ATOM 1450 O O . SER A 1 184 ? -23.469 10.453 10.688 1 85.12 184 SER A O 1
ATOM 1452 N N . GLY A 1 185 ? -25.516 11.07 11.117 1 81.75 185 GLY A N 1
ATOM 1453 C CA . GLY A 1 185 ? -26.047 9.75 10.789 1 81.75 185 GLY A CA 1
ATOM 1454 C C . GLY A 1 185 ? -25.828 9.367 9.344 1 81.75 185 GLY A C 1
ATOM 1455 O O . GLY A 1 185 ? -25.516 8.211 9.039 1 81.75 185 GLY A O 1
ATOM 1456 N N . LEU A 1 186 ? -26 10.32 8.453 1 86.56 186 LEU A N 1
ATOM 1457 C CA . LEU A 1 186 ? -25.766 10.078 7.035 1 86.56 186 LEU A CA 1
ATOM 1458 C C . LEU A 1 186 ? -24.312 9.758 6.77 1 86.56 186 LEU A C 1
ATOM 1460 O O . LEU A 1 186 ? -23.984 8.914 5.93 1 86.56 186 LEU A O 1
ATOM 1464 N N . HIS A 1 187 ? -23.469 10.398 7.492 1 84.69 187 HIS A N 1
ATOM 1465 C CA . HIS A 1 187 ? -22.031 10.219 7.324 1 84.69 187 HIS A CA 1
ATOM 1466 C C . HIS A 1 187 ? -21.609 8.805 7.719 1 84.69 187 HIS A C 1
ATOM 1468 O O . HIS A 1 187 ? -20.562 8.32 7.27 1 84.69 187 HIS A O 1
ATOM 1474 N N . LYS A 1 188 ? -22.406 8.211 8.438 1 77.69 188 LYS A N 1
ATOM 1475 C CA . LYS A 1 188 ? -22.109 6.84 8.852 1 77.69 188 LYS A CA 1
ATOM 1476 C C . LYS A 1 188 ? -22.625 5.844 7.812 1 77.69 188 LYS A C 1
ATOM 1478 O O . LYS A 1 188 ? -22.234 4.668 7.836 1 77.69 188 LYS A O 1
ATOM 1483 N N . LEU A 1 189 ? -23.438 6.418 6.918 1 78.06 189 LEU A N 1
ATOM 1484 C CA . LEU A 1 189 ? -24.031 5.547 5.918 1 78.06 189 LEU A CA 1
ATOM 1485 C C . LEU A 1 189 ? -23.219 5.551 4.629 1 78.06 189 LEU A C 1
ATOM 1487 O O . LEU A 1 189 ? -23.75 5.805 3.549 1 78.06 189 LEU A O 1
ATOM 1491 N N . VAL A 1 190 ? -21.953 5.438 4.691 1 81.12 190 VAL A N 1
ATOM 1492 C CA . VAL A 1 190 ? -21.031 5.312 3.568 1 81.12 190 VAL A CA 1
ATOM 1493 C C . VAL A 1 190 ? -19.984 4.23 3.869 1 81.12 190 VAL A C 1
ATOM 1495 O O . VAL A 1 190 ? -19.75 3.902 5.035 1 81.12 190 VAL A O 1
ATOM 1498 N N . PHE A 1 191 ? -19.469 3.682 2.832 1 73.06 191 PHE A N 1
ATOM 1499 C CA . PHE A 1 191 ? -18.406 2.691 3.004 1 73.06 191 PHE A CA 1
ATOM 1500 C C . PHE A 1 191 ? -17.047 3.363 3.1 1 73.06 191 PHE A C 1
ATOM 1502 O O . PHE A 1 191 ? -16.938 4.586 2.996 1 73.06 191 PHE A O 1
ATOM 1509 N N . GLU A 1 192 ? -16 2.5 3.338 1 73.62 192 GLU A N 1
ATOM 1510 C CA . GLU A 1 192 ? -14.688 3.02 3.693 1 73.62 192 GLU A CA 1
ATOM 1511 C C . GLU A 1 192 ? -14.156 3.957 2.613 1 73.62 192 GLU A C 1
ATOM 1513 O O . GLU A 1 192 ? -13.641 5.035 2.92 1 73.62 192 GLU A O 1
ATOM 1518 N N . GLU A 1 193 ? -14.266 3.512 1.419 1 74.56 193 GLU A N 1
ATOM 1519 C CA . GLU A 1 193 ? -13.734 4.348 0.347 1 74.56 193 GLU A CA 1
ATOM 1520 C C . GLU A 1 193 ? -14.469 5.688 0.279 1 74.56 193 GLU A C 1
ATOM 1522 O O . GLU A 1 193 ? -13.836 6.738 0.154 1 74.56 193 GLU A O 1
ATOM 1527 N N . GLN A 1 194 ? -15.789 5.629 0.397 1 79.31 194 GLN A N 1
ATOM 1528 C CA . GLN A 1 194 ? -16.578 6.855 0.366 1 79.31 194 GLN A CA 1
ATOM 1529 C C . GLN A 1 194 ? -16.344 7.691 1.624 1 79.31 194 GLN A C 1
ATOM 1531 O O . GLN A 1 194 ? -16.359 8.922 1.567 1 79.31 194 GLN A O 1
ATOM 1536 N N . ARG A 1 195 ? -16.141 6.988 2.654 1 83.81 195 ARG A N 1
ATOM 1537 C CA . ARG A 1 195 ? -15.891 7.684 3.912 1 83.81 195 ARG A CA 1
ATOM 1538 C C . ARG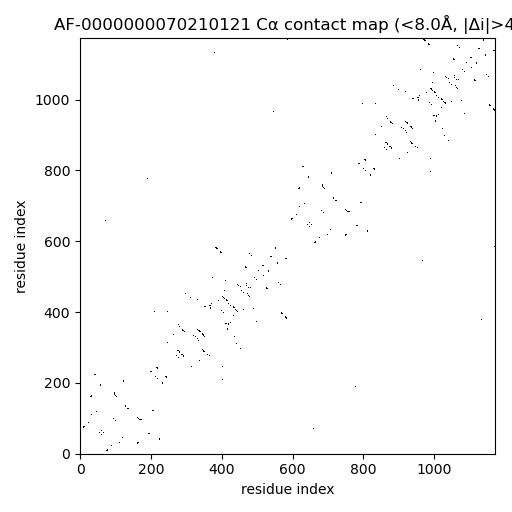 A 1 195 ? -14.617 8.516 3.83 1 83.81 195 ARG A C 1
ATOM 1540 O O . ARG A 1 195 ? -14.594 9.672 4.258 1 83.81 195 ARG A O 1
ATOM 1547 N N . LYS A 1 196 ? -13.586 7.926 3.281 1 84.56 196 LYS A N 1
ATOM 1548 C CA . LYS A 1 196 ? -12.328 8.648 3.115 1 84.56 196 LYS A CA 1
ATOM 1549 C C . LYS A 1 196 ? -12.516 9.883 2.236 1 84.56 196 LYS A C 1
ATOM 1551 O O . LYS A 1 196 ? -11.984 10.953 2.539 1 84.56 196 LYS A O 1
ATOM 1556 N N . GLU A 1 197 ? -13.273 9.688 1.308 1 86.56 197 GLU A N 1
ATOM 1557 C CA . GLU A 1 197 ? -13.484 10.797 0.377 1 86.56 197 GLU A CA 1
ATOM 1558 C C . GLU A 1 197 ? -14.281 11.914 1.028 1 86.56 197 GLU A C 1
ATOM 1560 O O . GLU A 1 197 ? -14.008 13.094 0.804 1 86.56 197 GLU A O 1
ATOM 1565 N N . VAL A 1 198 ? -15.266 11.531 1.739 1 88.06 198 VAL A N 1
ATOM 1566 C CA . VAL A 1 198 ? -16.062 12.516 2.451 1 88.06 198 VAL A CA 1
ATOM 1567 C C . VAL A 1 198 ? -15.188 13.273 3.449 1 88.06 198 VAL A C 1
ATOM 1569 O O . VAL A 1 198 ? -15.234 14.508 3.516 1 88.06 198 VAL A O 1
ATOM 1572 N N . GLN A 1 199 ? -14.391 12.562 4.148 1 88.38 199 GLN A N 1
ATOM 1573 C CA . GLN A 1 199 ? -13.5 13.18 5.133 1 88.38 199 GLN A CA 1
ATOM 1574 C C . GLN A 1 199 ? -12.508 14.125 4.469 1 88.38 199 GLN A C 1
ATOM 1576 O O . GLN A 1 199 ? -12.211 15.195 5 1 88.38 199 GLN A O 1
ATOM 1581 N N . ARG A 1 200 ? -12.023 13.703 3.377 1 90.38 200 ARG A N 1
ATOM 1582 C CA . ARG A 1 200 ? -11.078 14.531 2.633 1 90.38 200 ARG A CA 1
ATOM 1583 C C . ARG A 1 200 ? -11.734 15.828 2.17 1 90.38 200 ARG A C 1
ATOM 1585 O O . ARG A 1 200 ? -11.133 16.906 2.262 1 90.38 200 ARG A O 1
ATOM 1592 N N . GLU A 1 201 ? -12.969 15.68 1.728 1 89.44 201 GLU A N 1
ATOM 1593 C CA . GLU A 1 201 ? -13.688 16.875 1.271 1 89.44 201 GLU A CA 1
ATOM 1594 C C . GLU A 1 201 ? -14.008 17.797 2.436 1 89.44 201 GLU A C 1
ATOM 1596 O O . GLU A 1 201 ? -13.969 19.031 2.287 1 89.44 201 GLU A O 1
ATOM 1601 N N . GLU A 1 202 ? -14.359 17.219 3.447 1 89.62 202 GLU A N 1
ATOM 1602 C CA . GLU A 1 202 ? -14.617 18.031 4.633 1 89.62 202 GLU A CA 1
ATOM 1603 C C . GLU A 1 202 ? -13.352 18.75 5.102 1 89.62 202 GLU A C 1
ATOM 1605 O O . GLU A 1 202 ? -13.406 19.906 5.539 1 89.62 202 GLU A O 1
ATOM 1610 N N . THR A 1 203 ? -12.242 18.047 5.086 1 91.25 203 THR A N 1
ATOM 1611 C CA . THR A 1 203 ? -10.969 18.656 5.445 1 91.25 203 THR A CA 1
ATOM 1612 C C . THR A 1 203 ? -10.648 19.828 4.504 1 91.25 203 THR A C 1
ATOM 1614 O O . THR A 1 203 ? -10.211 20.891 4.949 1 91.25 203 THR A O 1
ATOM 1617 N N . ARG A 1 204 ? -10.875 19.625 3.256 1 91.31 204 ARG A N 1
ATOM 1618 C CA . ARG A 1 204 ? -10.664 20.703 2.289 1 91.31 204 ARG A CA 1
ATOM 1619 C C . ARG A 1 204 ? -11.531 21.906 2.617 1 91.31 204 ARG A C 1
ATOM 1621 O O . ARG A 1 204 ? -11.078 23.047 2.535 1 91.31 204 ARG A O 1
ATOM 1628 N N . PHE A 1 205 ? -12.742 21.625 2.955 1 90.25 205 PHE A N 1
ATOM 1629 C CA . PHE A 1 205 ? -13.672 22.688 3.33 1 90.25 205 PHE A CA 1
ATOM 1630 C C . PHE A 1 205 ? -13.156 23.453 4.539 1 90.25 205 PHE A C 1
ATOM 1632 O O . PHE A 1 205 ? -13.164 24.688 4.539 1 90.25 205 PHE A O 1
ATOM 1639 N N . ASN A 1 206 ? -12.703 22.703 5.504 1 89.38 206 ASN A N 1
ATOM 1640 C CA . ASN A 1 206 ? -12.18 23.328 6.711 1 89.38 206 ASN A CA 1
ATOM 1641 C C . ASN A 1 206 ? -10.969 24.203 6.402 1 89.38 206 ASN A C 1
ATOM 1643 O O . ASN A 1 206 ? -10.859 25.328 6.898 1 89.38 206 ASN A O 1
ATOM 1647 N N . LEU A 1 207 ? -10.086 23.703 5.621 1 91.62 207 LEU A N 1
ATOM 1648 C CA . LEU A 1 207 ? -8.875 24.453 5.262 1 91.62 207 LEU A CA 1
ATOM 1649 C C . LEU A 1 207 ? -9.227 25.719 4.504 1 91.62 207 LEU A C 1
ATOM 1651 O O . LEU A 1 207 ? -8.68 26.797 4.797 1 91.62 207 LEU A O 1
ATOM 1655 N N . HIS A 1 208 ? -10.148 25.594 3.604 1 89.19 208 HIS A N 1
ATOM 1656 C CA . HIS A 1 208 ? -10.562 26.75 2.818 1 89.19 208 HIS A CA 1
ATOM 1657 C C . HIS A 1 208 ? -11.234 27.797 3.697 1 89.19 208 HIS A C 1
ATOM 1659 O O . HIS A 1 208 ? -10.961 29 3.557 1 89.19 208 HIS A O 1
ATOM 1665 N N . MET A 1 209 ? -12.039 27.344 4.523 1 88.19 209 MET A N 1
ATOM 1666 C CA . MET A 1 209 ? -12.773 28.234 5.406 1 88.19 209 MET A CA 1
ATOM 1667 C C . MET A 1 209 ? -11.82 29.047 6.285 1 88.19 209 MET A C 1
ATOM 1669 O O . MET A 1 209 ? -11.93 30.266 6.367 1 88.19 209 MET A O 1
ATOM 1673 N N . VAL A 1 210 ? -10.953 28.359 6.895 1 90.5 210 VAL A N 1
ATOM 1674 C CA . VAL A 1 210 ? -10.047 29.016 7.828 1 90.5 210 VAL A CA 1
ATOM 1675 C C . VAL A 1 210 ? -9.109 29.953 7.066 1 90.5 210 VAL A C 1
ATOM 1677 O O . VAL A 1 210 ? -8.789 31.047 7.539 1 90.5 210 VAL A O 1
ATOM 1680 N N . GLN A 1 211 ? -8.711 29.562 5.945 1 87.94 211 GLN A N 1
ATOM 1681 C CA . GLN A 1 211 ? -7.797 30.359 5.141 1 87.94 211 GLN A CA 1
ATOM 1682 C C . GLN A 1 211 ? -8.438 31.688 4.758 1 87.94 211 GLN A C 1
ATOM 1684 O O . GLN A 1 211 ? -7.746 32.719 4.668 1 87.94 211 GLN A O 1
ATOM 1689 N N . GLU A 1 212 ? -9.703 31.766 4.641 1 85.56 212 GLU A N 1
ATOM 1690 C CA . GLU A 1 212 ? -10.391 32.969 4.145 1 85.56 212 GLU A CA 1
ATOM 1691 C C . GLU A 1 212 ? -10.781 33.875 5.289 1 85.56 212 GLU A C 1
ATOM 1693 O O . GLU A 1 212 ? -11.055 35.062 5.066 1 85.56 212 GLU A O 1
ATOM 1698 N N . ILE A 1 213 ? -10.789 33.406 6.449 1 86.44 213 ILE A N 1
ATOM 1699 C CA . ILE A 1 213 ? -11.203 34.219 7.582 1 86.44 213 ILE A CA 1
ATOM 1700 C C . ILE A 1 213 ? -10.023 35.031 8.102 1 86.44 213 ILE A C 1
ATOM 1702 O O . ILE A 1 213 ? -8.945 34.469 8.359 1 86.44 213 ILE A O 1
ATOM 1706 N N . SER A 1 214 ? -10.188 36.281 8.195 1 82.69 214 SER A N 1
ATOM 1707 C CA . SER A 1 214 ? -9.109 37.156 8.68 1 82.69 214 SER A CA 1
ATOM 1708 C C . SER A 1 214 ? -9.516 37.875 9.969 1 82.69 214 SER A C 1
ATOM 1710 O O . SER A 1 214 ? -8.719 38.625 10.547 1 82.69 214 SER A O 1
ATOM 1712 N N . ASP A 1 215 ? -10.727 37.625 10.406 1 85.56 215 ASP A N 1
ATOM 1713 C CA . ASP A 1 215 ? -11.25 38.312 11.594 1 85.56 215 ASP A CA 1
ATOM 1714 C C . ASP A 1 215 ? -11.18 37.406 12.82 1 85.56 215 ASP A C 1
ATOM 1716 O O . ASP A 1 215 ? -11.602 36.25 12.758 1 85.56 215 ASP A O 1
ATOM 1720 N N . ILE A 1 216 ? -10.656 37.906 13.898 1 86.62 216 ILE A N 1
ATOM 1721 C CA . ILE A 1 216 ? -10.438 37.156 15.117 1 86.62 216 ILE A CA 1
ATOM 1722 C C . ILE A 1 216 ? -11.781 36.719 15.711 1 86.62 216 ILE A C 1
ATOM 1724 O O . ILE A 1 216 ? -11.898 35.625 16.281 1 86.62 216 ILE A O 1
ATOM 1728 N N . LYS A 1 217 ? -12.734 37.594 15.617 1 83.69 217 LYS A N 1
ATOM 1729 C CA . LYS A 1 217 ? -14.047 37.25 16.172 1 83.69 217 LYS A CA 1
ATOM 1730 C C . LYS A 1 217 ? -14.648 36.031 15.477 1 83.69 217 LYS A C 1
ATOM 1732 O O . LYS A 1 217 ? -15.195 35.156 16.141 1 83.69 217 LYS A O 1
ATOM 1737 N N . ARG A 1 218 ? -14.492 36.094 14.25 1 83.94 218 ARG A N 1
ATOM 1738 C CA . ARG A 1 218 ? -15.031 34.969 13.477 1 83.94 218 ARG A CA 1
ATOM 1739 C C . ARG A 1 218 ? -14.266 33.688 13.766 1 83.94 218 ARG A C 1
ATOM 1741 O O . ARG A 1 218 ? -14.852 32.594 13.82 1 83.94 218 ARG A O 1
ATOM 1748 N N . LEU A 1 219 ? -13.016 33.781 13.883 1 88.56 219 LEU A N 1
ATOM 1749 C CA . LEU A 1 219 ? -12.203 32.625 14.211 1 88.56 219 LEU A CA 1
ATOM 1750 C C . LEU A 1 219 ? -12.594 32.062 15.578 1 88.56 219 LEU A C 1
ATOM 1752 O O . LEU A 1 219 ? -12.633 30.828 15.766 1 88.56 219 LEU A O 1
ATOM 1756 N N . THR A 1 220 ? -12.891 32.906 16.438 1 86.62 220 THR A N 1
ATOM 1757 C CA . THR A 1 220 ? -13.312 32.5 17.766 1 86.62 220 THR A CA 1
ATOM 1758 C C . THR A 1 220 ? -14.664 31.781 17.703 1 86.62 220 THR A C 1
ATOM 1760 O O . THR A 1 220 ? -14.883 30.797 18.438 1 86.62 220 THR A O 1
ATOM 1763 N N . LEU A 1 221 ? -15.484 32.281 16.859 1 83.06 221 LEU A N 1
ATOM 1764 C CA . LEU A 1 221 ? -16.781 31.625 16.688 1 83.06 221 LEU A CA 1
ATOM 1765 C C . LEU A 1 221 ? -16.625 30.219 16.125 1 83.06 221 LEU A C 1
ATOM 1767 O O . LEU A 1 221 ? -17.328 29.297 16.547 1 83.06 221 LEU A O 1
ATOM 1771 N N . LEU A 1 222 ? -15.734 30.094 15.25 1 84.19 222 LEU A N 1
ATOM 1772 C CA . LEU A 1 222 ? -15.477 28.781 14.68 1 84.19 222 LEU A CA 1
ATOM 1773 C C . LEU A 1 222 ? -14.922 27.828 15.734 1 84.19 222 LEU A C 1
ATOM 1775 O O . LEU A 1 222 ? -15.219 26.625 15.711 1 84.19 222 LEU A O 1
ATOM 1779 N N . GLN A 1 223 ? -14.156 28.266 16.562 1 84.25 223 GLN A N 1
ATOM 1780 C CA . GLN A 1 223 ? -13.57 27.469 17.625 1 84.25 223 GLN A CA 1
ATOM 1781 C C . GLN A 1 223 ? -14.648 26.906 18.547 1 84.25 223 GLN A C 1
ATOM 1783 O O . GLN A 1 223 ? -14.562 25.75 18.984 1 84.25 223 GLN A O 1
ATOM 1788 N N . ASN A 1 224 ? -15.594 27.672 18.734 1 76.94 224 ASN A N 1
ATOM 1789 C CA . ASN A 1 224 ? -16.625 27.328 19.703 1 76.94 224 ASN A CA 1
ATOM 1790 C C . ASN A 1 224 ? -17.703 26.438 19.078 1 76.94 224 ASN A C 1
ATOM 1792 O O . ASN A 1 224 ? -18.484 25.812 19.781 1 76.94 224 ASN A O 1
ATOM 1796 N N . SER A 1 225 ? -17.844 26.531 17.781 1 67.38 225 SER A N 1
ATOM 1797 C CA . SER A 1 225 ? -18.906 25.797 17.109 1 67.38 225 SER A CA 1
ATOM 1798 C C . SER A 1 225 ? -18.547 24.312 16.953 1 67.38 225 SER A C 1
ATOM 1800 O O . SER A 1 225 ? -19.391 23.516 16.562 1 67.38 225 SER A O 1
ATOM 1802 N N . SER A 1 226 ? -17.297 23.906 17.094 1 59.75 226 SER A N 1
ATOM 1803 C CA . SER A 1 226 ? -16.891 22.547 16.766 1 59.75 226 SER A CA 1
ATOM 1804 C C . SER A 1 226 ? -17.562 21.531 17.688 1 59.75 226 SER A C 1
ATOM 1806 O O . SER A 1 226 ? -17.578 21.688 18.906 1 59.75 226 SER A O 1
ATOM 1808 N N . SER A 1 227 ? -18.672 21.016 17.125 1 53.75 227 SER A N 1
ATOM 1809 C CA . SER A 1 227 ? -19.594 20.047 17.719 1 53.75 227 SER A CA 1
ATOM 1810 C C . SER A 1 227 ? -18.844 18.906 18.375 1 53.75 227 SER A C 1
ATOM 1812 O O . SER A 1 227 ? -17.719 18.578 17.984 1 53.75 227 SER A O 1
ATOM 1814 N N . ASN A 1 228 ? -19.266 18.531 19.484 1 43.75 228 ASN A N 1
ATOM 1815 C CA . ASN A 1 228 ? -19 17.375 20.344 1 43.75 228 ASN A CA 1
ATOM 1816 C C . ASN A 1 228 ? -19 16.078 19.547 1 43.75 228 ASN A C 1
ATOM 1818 O O . ASN A 1 228 ? -20.047 15.664 19.031 1 43.75 228 ASN A O 1
ATOM 1822 N N . GLY A 1 229 ? -17.922 15.336 19.344 1 45.25 229 GLY A N 1
ATOM 1823 C CA . GLY A 1 229 ? -17.594 13.922 19.422 1 45.25 229 GLY A CA 1
ATOM 1824 C C . GLY A 1 229 ? -17.797 13.188 18.109 1 45.25 229 GLY A C 1
ATOM 1825 O O . GLY A 1 229 ? -17.578 11.977 18.031 1 45.25 229 GLY A O 1
ATOM 1826 N N . ARG A 1 230 ? -18.688 13.672 17.25 1 48.06 230 ARG A N 1
ATOM 1827 C CA . ARG A 1 230 ? -19.188 12.578 16.406 1 48.06 230 ARG A CA 1
ATOM 1828 C C . ARG A 1 230 ? -18.219 12.297 15.266 1 48.06 230 ARG A C 1
ATOM 1830 O O . ARG A 1 230 ? -18.156 11.172 14.766 1 48.06 230 ARG A O 1
ATOM 1837 N N . SER A 1 231 ? -18.125 13.211 14.211 1 51.44 231 SER A N 1
ATOM 1838 C CA . SER A 1 231 ? -17.406 12.875 12.984 1 51.44 231 SER A CA 1
ATOM 1839 C C . SER A 1 231 ? -15.953 13.359 13.047 1 51.44 231 SER A C 1
ATOM 1841 O O . SER A 1 231 ? -15.68 14.445 13.562 1 51.44 231 SER A O 1
ATOM 1843 N N . PHE A 1 232 ? -14.898 12.539 13.117 1 55.16 232 PHE A N 1
ATOM 1844 C CA . PHE A 1 232 ? -13.531 12.977 13.367 1 55.16 232 PHE A CA 1
ATOM 1845 C C . PHE A 1 232 ? -12.797 13.234 12.055 1 55.16 232 PHE A C 1
ATOM 1847 O O . PHE A 1 232 ? -12.32 12.305 11.414 1 55.16 232 PHE A O 1
ATOM 1854 N N . PRO A 1 233 ? -13.039 14.578 11.414 1 61.28 233 PRO A N 1
ATOM 1855 C CA . PRO A 1 233 ? -12.062 14.859 10.359 1 61.28 233 PRO A CA 1
ATOM 1856 C C . PRO A 1 233 ? -10.625 14.672 10.82 1 61.28 233 PRO A C 1
ATOM 1858 O O . PRO A 1 233 ? -10.359 14.625 12.031 1 61.28 233 PRO A O 1
ATOM 1861 N N . GLU A 1 234 ? -9.797 14.312 9.898 1 69.06 234 GLU A N 1
ATOM 1862 C CA . GLU A 1 234 ? -8.367 14.195 10.188 1 69.06 234 GLU A CA 1
ATOM 1863 C C . GLU A 1 234 ? -7.805 15.508 10.734 1 69.06 234 GLU A C 1
ATOM 1865 O O . GLU A 1 234 ? -6.895 15.492 11.57 1 69.06 234 GLU A O 1
ATOM 1870 N N . VAL A 1 235 ? -8.414 16.625 10.25 1 78.31 235 VAL A N 1
ATOM 1871 C CA . VAL A 1 235 ? -8.016 17.953 10.695 1 78.31 235 VAL A CA 1
ATOM 1872 C C . VAL A 1 235 ? -9.227 18.672 11.289 1 78.31 235 VAL A C 1
ATOM 1874 O O . VAL A 1 235 ? -10.195 18.953 10.586 1 78.31 235 VAL A O 1
ATOM 1877 N N . ASP A 1 236 ? -9.164 19.031 12.461 1 81.06 236 ASP A N 1
ATOM 1878 C CA . ASP A 1 236 ? -10.234 19.688 13.203 1 81.06 236 ASP A CA 1
ATOM 1879 C C . ASP A 1 236 ? -10.258 21.188 12.906 1 81.06 236 ASP A C 1
ATOM 1881 O O . ASP A 1 236 ? -9.242 21.859 13.039 1 81.06 236 ASP A O 1
ATOM 1885 N N . VAL A 1 237 ? -11.406 21.719 12.547 1 85.94 237 VAL A N 1
ATOM 1886 C CA . VAL A 1 237 ? -11.547 23.109 12.148 1 85.94 237 VAL A CA 1
ATOM 1887 C C . VAL A 1 237 ? -11.32 24.016 13.367 1 85.94 237 VAL A C 1
ATOM 1889 O O . VAL A 1 237 ? -10.773 25.109 13.234 1 85.94 237 VAL A O 1
ATOM 1892 N N . ALA A 1 238 ? -11.789 23.562 14.453 1 85.81 238 ALA A N 1
ATOM 1893 C CA . ALA A 1 238 ? -11.625 24.359 15.664 1 85.81 238 ALA A CA 1
ATOM 1894 C C . ALA A 1 238 ? -10.148 24.578 15.984 1 85.81 238 ALA A C 1
ATOM 1896 O O . ALA A 1 238 ? -9.742 25.688 16.344 1 85.81 238 ALA A O 1
ATOM 1897 N N . HIS A 1 239 ? -9.414 23.578 15.828 1 87.19 239 HIS A N 1
ATOM 1898 C CA . HIS A 1 239 ? -7.984 23.672 16.094 1 87.19 239 HIS A CA 1
ATOM 1899 C C . HIS A 1 239 ? -7.301 24.594 15.078 1 87.19 239 HIS A C 1
ATOM 1901 O O . HIS A 1 239 ? -6.438 25.391 15.438 1 87.19 239 HIS A O 1
ATOM 1907 N N . LEU A 1 240 ? -7.648 24.469 13.867 1 89.38 240 LEU A N 1
ATOM 1908 C CA . LEU A 1 240 ? -7.09 25.328 12.836 1 89.38 240 LEU A CA 1
ATOM 1909 C C . LEU A 1 240 ? -7.383 26.797 13.125 1 89.38 240 LEU A C 1
ATOM 1911 O O . LEU A 1 240 ? -6.496 27.656 13.016 1 89.38 240 LEU A O 1
ATOM 1915 N N . ALA A 1 241 ? -8.594 26.984 13.477 1 89.88 241 ALA A N 1
ATOM 1916 C CA . ALA A 1 241 ? -9.023 28.359 13.781 1 89.88 241 ALA A CA 1
ATOM 1917 C C . ALA A 1 241 ? -8.281 28.906 14.984 1 89.88 241 ALA A C 1
ATOM 1919 O O . ALA A 1 241 ? -7.898 30.078 15 1 89.88 241 ALA A O 1
ATOM 1920 N N . GLN A 1 242 ? -8.109 28.078 15.898 1 88.56 242 GLN A N 1
ATOM 1921 C CA . GLN A 1 242 ? -7.387 28.484 17.094 1 88.56 242 GLN A CA 1
ATOM 1922 C C . GLN A 1 242 ? -5.949 28.875 16.766 1 88.56 242 GLN A C 1
ATOM 1924 O O . GLN A 1 242 ? -5.453 29.906 17.25 1 88.56 242 GLN A O 1
ATOM 1929 N N . CYS A 1 243 ? -5.277 28.125 16.016 1 89.12 243 CYS A N 1
ATOM 1930 C CA . CYS A 1 243 ? -3.898 28.391 15.633 1 89.12 243 CYS A CA 1
ATOM 1931 C C . CYS A 1 243 ? -3.803 29.688 14.812 1 89.12 243 CYS A C 1
ATOM 1933 O O . CYS A 1 243 ? -2.914 30.5 15.047 1 89.12 243 CYS A O 1
ATOM 1935 N N . LYS A 1 244 ? -4.715 29.859 13.984 1 90.75 244 LYS A N 1
ATOM 1936 C CA . LYS A 1 244 ? -4.691 31.062 13.156 1 90.75 244 LYS A CA 1
ATOM 1937 C C . LYS A 1 244 ? -4.98 32.312 13.992 1 90.75 244 LYS A C 1
ATOM 1939 O O . LYS A 1 244 ? -4.406 33.375 13.742 1 90.75 244 LYS A O 1
ATOM 1944 N N . ALA A 1 245 ? -5.852 32.125 14.922 1 89.44 245 ALA A N 1
ATOM 1945 C CA . ALA A 1 245 ? -6.219 33.281 15.773 1 89.44 245 ALA A CA 1
ATOM 1946 C C . ALA A 1 245 ? -4.996 33.812 16.5 1 89.44 245 ALA A C 1
ATOM 1948 O O . ALA A 1 245 ? -4.898 35.031 16.734 1 89.44 245 ALA A O 1
ATOM 1949 N N . ILE A 1 246 ? -4.109 32.969 16.812 1 87.75 246 ILE A N 1
ATOM 1950 C CA . ILE A 1 246 ? -2.906 33.375 17.531 1 87.75 246 ILE A CA 1
ATOM 1951 C C . ILE A 1 246 ? -2.076 34.312 16.656 1 87.75 246 ILE A C 1
ATOM 1953 O O . ILE A 1 246 ? -1.468 35.25 17.172 1 87.75 246 ILE A O 1
ATOM 1957 N N . THR A 1 247 ? -2.068 34.062 15.43 1 83.5 247 THR A N 1
ATOM 1958 C CA . THR A 1 247 ? -1.291 34.875 14.508 1 83.5 247 THR A CA 1
ATOM 1959 C C . THR A 1 247 ? -1.863 36.312 14.43 1 83.5 247 THR A C 1
ATOM 1961 O O . THR A 1 247 ? -1.126 37.25 14.203 1 83.5 247 THR A O 1
ATOM 1964 N N . LEU A 1 248 ? -3.172 36.406 14.664 1 82.19 248 LEU A N 1
ATOM 1965 C CA . LEU A 1 248 ? -3.848 37.688 14.492 1 82.19 248 LEU A CA 1
ATOM 1966 C C . LEU A 1 248 ? -3.904 38.469 15.805 1 82.19 248 LEU A C 1
ATOM 1968 O O . LEU A 1 248 ? -4.07 39.688 15.805 1 82.19 248 LEU A O 1
ATOM 1972 N N . GLN A 1 249 ? -3.996 37.656 16.922 1 73.44 249 GLN A N 1
ATOM 1973 C CA . GLN A 1 249 ? -4.145 38.281 18.234 1 73.44 249 GLN A CA 1
ATOM 1974 C C . GLN A 1 249 ? -2.885 39.062 18.625 1 73.44 249 GLN A C 1
ATOM 1976 O O . GLN A 1 249 ? -1.771 38.625 18.312 1 73.44 249 GLN A O 1
ATOM 1981 N N . GLY A 1 250 ? -3.016 40.344 18.688 1 56.09 250 GLY A N 1
ATOM 1982 C CA . GLY A 1 250 ? -1.952 41.031 19.391 1 56.09 250 GLY A CA 1
ATOM 1983 C C . GLY A 1 250 ? -1.724 40.5 20.797 1 56.09 250 GLY A C 1
ATOM 1984 O O . GLY A 1 250 ? -2.617 39.906 21.391 1 56.09 250 GLY A O 1
ATOM 1985 N N . VAL A 1 251 ? -0.597 39.938 21.219 1 50.75 251 VAL A N 1
ATOM 1986 C CA . VAL A 1 251 ? -0.11 39.188 22.359 1 50.75 251 VAL A CA 1
ATOM 1987 C C . VAL A 1 251 ? -0.663 39.781 23.656 1 50.75 251 VAL A C 1
ATOM 1989 O O . VAL A 1 251 ? -0.221 39.438 24.75 1 50.75 251 VAL A O 1
ATOM 1992 N N . LEU A 1 252 ? -1.518 40.719 23.672 1 44.59 252 LEU A N 1
ATOM 1993 C CA . LEU A 1 252 ? -1.636 41.344 25 1 44.59 252 LEU A CA 1
ATOM 1994 C C . LEU A 1 252 ? -1.873 40.281 26.062 1 44.59 252 LEU A C 1
ATOM 1996 O O . LEU A 1 252 ? -1.512 40.469 27.219 1 44.59 252 LEU A O 1
ATOM 2000 N N . SER A 1 253 ? -2.91 39.281 25.938 1 42.91 253 SER A N 1
ATOM 2001 C CA . SER A 1 253 ? -3.461 38.594 27.094 1 42.91 253 SER A CA 1
ATOM 2002 C C . SER A 1 253 ? -2.674 37.312 27.391 1 42.91 253 SER A C 1
ATOM 2004 O O . SER A 1 253 ? -3.254 36.281 27.734 1 42.91 253 SER A O 1
ATOM 2006 N N . LEU A 1 254 ? -1.674 37.062 26.891 1 43.03 254 LEU A N 1
ATOM 2007 C CA . LEU A 1 254 ? -1.11 35.75 27.188 1 43.03 254 LEU A CA 1
ATOM 2008 C C . LEU A 1 254 ? -0.994 35.562 28.703 1 43.03 254 LEU A C 1
ATOM 2010 O O . LEU A 1 254 ? -0.695 36.5 29.438 1 43.03 254 LEU A O 1
ATOM 2014 N N . PRO A 1 255 ? -1.564 34.5 29.156 1 41.88 255 PRO A N 1
ATOM 2015 C CA . PRO A 1 255 ? -1.419 34.312 30.609 1 41.88 255 PRO A CA 1
ATOM 2016 C C . PRO A 1 255 ? -0.032 34.719 31.109 1 41.88 255 PRO A C 1
ATOM 2018 O O . PRO A 1 255 ? 0.949 34.625 30.359 1 41.88 255 PRO A O 1
ATOM 2021 N N . ARG A 1 256 ? -0.011 35.781 32.062 1 40.69 256 ARG A N 1
ATOM 2022 C CA . ARG A 1 256 ? 1.16 36.062 32.875 1 40.69 256 ARG A CA 1
ATOM 2023 C C . ARG A 1 256 ? 2.109 34.875 32.938 1 40.69 256 ARG A C 1
ATOM 2025 O O . ARG A 1 256 ? 1.719 33.75 32.656 1 40.69 256 ARG A O 1
ATOM 2032 N N . LYS A 1 257 ? 3.334 35.188 33.344 1 44.06 257 LYS A N 1
ATOM 2033 C CA . LYS A 1 257 ? 4.43 34.312 33.688 1 44.06 257 LYS A CA 1
ATOM 2034 C C . LYS A 1 257 ? 3.902 33 34.281 1 44.06 257 LYS A C 1
ATOM 2036 O O . LYS A 1 257 ? 3.176 33 35.281 1 44.06 257 LYS A O 1
ATOM 2041 N N . PRO A 1 258 ? 3.518 32 33.469 1 40.59 258 PRO A N 1
ATOM 2042 C CA . PRO A 1 258 ? 3.279 30.875 34.344 1 40.59 258 PRO A CA 1
ATOM 2043 C C . PRO A 1 258 ? 4.102 30.938 35.656 1 40.59 258 PRO A C 1
ATOM 2045 O O . PRO A 1 258 ? 5.215 31.469 35.625 1 40.59 258 PRO A O 1
ATOM 2048 N N . LYS A 1 259 ? 3.451 30.828 36.781 1 40.56 259 LYS A N 1
ATOM 2049 C CA . LYS A 1 259 ? 4.109 30.859 38.062 1 40.56 259 LYS A CA 1
ATOM 2050 C C . LYS A 1 259 ? 5.566 30.438 37.969 1 40.56 259 LYS A C 1
ATOM 2052 O O . LYS A 1 259 ? 6.473 31.156 38.375 1 40.56 259 LYS A O 1
ATOM 2057 N N . THR A 1 260 ? 5.887 29.156 38.562 1 41.44 260 THR A N 1
ATOM 2058 C CA . THR A 1 260 ? 6.906 28.719 39.531 1 41.44 260 THR A CA 1
ATOM 2059 C C . THR A 1 260 ? 8.203 28.375 38.781 1 41.44 260 THR A C 1
ATOM 2061 O O . THR A 1 260 ? 9.219 28.078 39.438 1 41.44 260 THR A O 1
ATOM 2064 N N . ASP A 1 261 ? 8.289 27.469 37.594 1 52.12 261 ASP A N 1
ATOM 2065 C CA . ASP A 1 261 ? 9.609 26.859 37.531 1 52.12 261 ASP A CA 1
ATOM 2066 C C . ASP A 1 261 ? 10.641 27.828 37 1 52.12 261 ASP A C 1
ATOM 2068 O O . ASP A 1 261 ? 10.328 28.641 36.125 1 52.12 261 ASP A O 1
ATOM 2072 N N . ASP A 1 262 ? 11.547 28.312 37.688 1 60.97 262 ASP A N 1
ATOM 2073 C CA . ASP A 1 262 ? 12.773 29.062 37.438 1 60.97 262 ASP A CA 1
ATOM 2074 C C . ASP A 1 262 ? 13.477 28.609 36.188 1 60.97 262 ASP A C 1
ATOM 2076 O O . ASP A 1 262 ? 14.18 27.594 36.188 1 60.97 262 ASP A O 1
ATOM 2080 N N . TRP A 1 263 ? 12.906 29.031 34.906 1 75 263 TRP A N 1
ATOM 2081 C CA . TRP A 1 263 ? 13.562 28.656 33.656 1 75 263 TRP A CA 1
ATOM 2082 C C . TRP A 1 263 ? 14.891 29.406 33.5 1 75 263 TRP A C 1
ATOM 2084 O O . TRP A 1 263 ? 15.438 29.469 32.406 1 75 263 TRP A O 1
ATOM 2094 N N . ARG A 1 264 ? 15.383 29.812 34.594 1 74.38 264 ARG A N 1
ATOM 2095 C CA . ARG A 1 264 ? 16.672 30.5 34.594 1 74.38 264 ARG A CA 1
ATOM 2096 C C . ARG A 1 264 ? 17.797 29.547 34.219 1 74.38 264 ARG A C 1
ATOM 2098 O O . ARG A 1 264 ? 17.734 28.359 34.5 1 74.38 264 ARG A O 1
ATOM 2105 N N . LEU A 1 265 ? 18.5 30.031 33.438 1 81.31 265 LEU A N 1
ATOM 2106 C CA . LEU A 1 265 ? 19.656 29.297 32.938 1 81.31 265 LEU A CA 1
ATOM 2107 C C . LEU A 1 265 ? 20.719 29.141 34.031 1 81.31 265 LEU A C 1
ATOM 2109 O O . LEU A 1 265 ? 21.875 28.797 33.719 1 81.31 265 LEU A O 1
ATOM 2113 N N . VAL A 1 266 ? 20.125 29.266 35.25 1 75.56 266 VAL A N 1
ATOM 2114 C CA . VAL A 1 266 ? 21.078 29.172 36.375 1 75.56 266 VAL A CA 1
ATOM 2115 C C . VAL A 1 266 ? 21.609 27.75 36.469 1 75.56 266 VAL A C 1
ATOM 2117 O O . VAL A 1 266 ? 20.875 26.781 36.25 1 75.56 266 VAL A O 1
ATOM 2120 N N . ASP A 1 267 ? 22.953 27.516 36.438 1 76.31 267 ASP A N 1
ATOM 2121 C CA . ASP A 1 267 ? 23.641 26.234 36.656 1 76.31 267 ASP A CA 1
ATOM 2122 C C . ASP A 1 267 ? 23.766 25.453 35.375 1 76.31 267 ASP A C 1
ATOM 2124 O O . ASP A 1 267 ? 23.969 24.234 35.375 1 76.31 267 ASP A O 1
ATOM 2128 N N . THR A 1 268 ? 23.328 26.047 34.312 1 84.56 268 THR A N 1
ATOM 2129 C CA . THR A 1 268 ? 23.531 25.375 33.031 1 84.56 268 THR A CA 1
ATOM 2130 C C . THR A 1 268 ? 24.984 25.453 32.625 1 84.56 268 THR A C 1
ATOM 2132 O O . THR A 1 268 ? 25.641 26.484 32.781 1 84.56 268 THR A O 1
ATOM 2135 N N . SER A 1 269 ? 25.5 24.359 32.188 1 85.31 269 SER A N 1
ATOM 2136 C CA . SER A 1 269 ? 26.891 24.297 31.781 1 85.31 269 SER A CA 1
ATOM 2137 C C . SER A 1 269 ? 27.141 25.141 30.547 1 85.31 269 SER A C 1
ATOM 2139 O O . SER A 1 269 ? 26.25 25.328 29.719 1 85.31 269 SER A O 1
ATOM 2141 N N . LEU A 1 270 ? 28.344 25.641 30.406 1 86.19 270 LEU A N 1
ATOM 2142 C CA . LEU A 1 270 ? 28.734 26.422 29.234 1 86.19 270 LEU A CA 1
ATOM 2143 C C . LEU A 1 270 ? 28.656 25.562 27.969 1 86.19 270 LEU A C 1
ATOM 2145 O O . LEU A 1 270 ? 28.359 26.078 26.891 1 86.19 270 LEU A O 1
ATOM 2149 N N . ALA A 1 271 ? 28.906 24.312 28.203 1 85.81 271 ALA A N 1
ATOM 2150 C CA . ALA A 1 271 ? 28.859 23.391 27.062 1 85.81 271 ALA A CA 1
ATOM 2151 C C . ALA A 1 271 ? 27.438 23.297 26.516 1 85.81 271 ALA A C 1
ATOM 2153 O O . ALA A 1 271 ? 27.234 23.266 25.297 1 85.81 271 ALA A O 1
ATOM 2154 N N . ASP A 1 272 ? 26.5 23.25 27.391 1 87.25 272 ASP A N 1
ATOM 2155 C CA . ASP A 1 272 ? 25.094 23.172 26.984 1 87.25 272 ASP A CA 1
ATOM 2156 C C . ASP A 1 272 ? 24.625 24.484 26.344 1 87.25 272 ASP A C 1
ATOM 2158 O O . ASP A 1 272 ? 23.922 24.484 25.344 1 87.25 272 ASP A O 1
ATOM 2162 N N . LEU A 1 273 ? 25.125 25.578 26.828 1 89.12 273 LEU A N 1
ATOM 2163 C CA . LEU A 1 273 ? 24.703 26.891 26.344 1 89.12 273 LEU A CA 1
ATOM 2164 C C . LEU A 1 273 ? 25.281 27.172 24.953 1 89.12 273 LEU A C 1
ATOM 2166 O O . LEU A 1 273 ? 24.812 28.062 24.25 1 89.12 273 LEU A O 1
ATOM 2170 N N . ALA A 1 274 ? 26.281 26.375 24.609 1 87 274 ALA A N 1
ATOM 2171 C CA . ALA A 1 274 ? 26.875 26.531 23.281 1 87 274 ALA A CA 1
ATOM 2172 C C . ALA A 1 274 ? 26.078 25.766 22.234 1 87 274 ALA A C 1
ATOM 2174 O O . ALA A 1 274 ? 26.188 26.047 21.031 1 87 274 ALA A O 1
ATOM 2175 N N . LYS A 1 275 ? 25.281 24.891 22.719 1 88.31 275 LYS A N 1
ATOM 2176 C CA . LYS A 1 275 ? 24.5 24.047 21.812 1 88.31 275 LYS A CA 1
ATOM 2177 C C . LYS A 1 275 ? 23.25 24.781 21.312 1 88.31 275 LYS A C 1
ATOM 2179 O O . LYS A 1 275 ? 22.891 25.828 21.859 1 88.31 275 LYS A O 1
ATOM 2184 N N . ILE A 1 276 ? 22.703 24.203 20.219 1 88.69 276 ILE A N 1
ATOM 2185 C CA . ILE A 1 276 ? 21.453 24.75 19.688 1 88.69 276 ILE A CA 1
ATOM 2186 C C . ILE A 1 276 ? 20.281 24.297 20.547 1 88.69 276 ILE A C 1
ATOM 2188 O O . ILE A 1 276 ? 19.266 24.984 20.625 1 88.69 276 ILE A O 1
ATOM 2192 N N . ARG A 1 277 ? 20.406 23.172 21.172 1 93.25 277 ARG A N 1
ATOM 2193 C CA . ARG A 1 277 ? 19.406 22.688 22.094 1 93.25 277 ARG A CA 1
ATOM 2194 C C . ARG A 1 277 ? 20.016 21.734 23.125 1 93.25 277 ARG A C 1
ATOM 2196 O O . ARG A 1 277 ? 21.062 21.125 22.875 1 93.25 277 ARG A O 1
ATOM 2203 N N . PHE A 1 278 ? 19.438 21.625 24.219 1 91.25 278 PHE A N 1
ATOM 2204 C CA . PHE A 1 278 ? 19.891 20.703 25.25 1 91.25 278 PHE A CA 1
ATOM 2205 C C . PHE A 1 278 ? 18.75 20.359 26.203 1 91.25 278 PHE A C 1
ATOM 2207 O O . PHE A 1 278 ? 17.734 21.062 26.25 1 91.25 278 PHE A O 1
ATOM 2214 N N . LEU A 1 279 ? 18.906 19.219 26.875 1 90.88 279 LEU A N 1
ATOM 2215 C CA . LEU A 1 279 ? 17.938 18.75 27.859 1 90.88 279 LEU A CA 1
ATOM 2216 C C . LEU A 1 279 ? 18.422 19.047 29.281 1 90.88 279 LEU A C 1
ATOM 2218 O O . LEU A 1 279 ? 19.609 18.922 29.578 1 90.88 279 LEU A O 1
ATOM 2222 N N . LYS A 1 280 ? 17.484 19.469 30.031 1 85.75 280 LYS A N 1
ATOM 2223 C CA . LYS A 1 280 ? 17.766 19.75 31.438 1 85.75 280 LYS A CA 1
ATOM 2224 C C . LYS A 1 280 ? 16.672 19.219 32.344 1 85.75 280 LYS A C 1
ATOM 2226 O O . LYS A 1 280 ? 15.484 19.312 32.031 1 85.75 280 LYS A O 1
ATOM 2231 N N . PRO A 1 281 ? 17.125 18.609 33.469 1 83.12 281 PRO A N 1
ATOM 2232 C CA . PRO A 1 281 ? 16.109 18.203 34.438 1 83.12 281 PRO A CA 1
ATOM 2233 C C . PRO A 1 281 ? 15.414 19.375 35.094 1 83.12 281 PRO A C 1
ATOM 2235 O O . PRO A 1 281 ? 16.016 20.453 35.25 1 83.12 281 PRO A O 1
ATOM 2238 N N . GLY A 1 282 ? 14.18 19.109 35.406 1 79.38 282 GLY A N 1
ATOM 2239 C CA . GLY A 1 282 ? 13.453 20.156 36.125 1 79.38 282 GLY A CA 1
ATOM 2240 C C . GLY A 1 282 ? 14.039 20.438 37.5 1 79.38 282 GLY A C 1
ATOM 2241 O O . GLY A 1 282 ? 14.555 19.547 38.188 1 79.38 282 GLY A O 1
ATOM 2242 N N . HIS A 1 283 ? 13.961 21.672 37.844 1 73.75 283 HIS A N 1
ATOM 2243 C CA . HIS A 1 283 ? 14.492 22.109 39.156 1 73.75 283 HIS A CA 1
ATOM 2244 C C . HIS A 1 283 ? 13.68 21.516 40.281 1 73.75 283 HIS A C 1
ATOM 2246 O O . HIS A 1 283 ? 14.25 21.016 41.281 1 73.75 283 HIS A O 1
ATOM 2252 N N . ASP A 1 284 ? 12.414 21.594 40.188 1 72 284 ASP A N 1
ATOM 2253 C CA . ASP A 1 284 ? 11.531 21.156 41.281 1 72 284 ASP A CA 1
ATOM 2254 C C . ASP A 1 284 ? 11.273 19.656 41.188 1 72 284 ASP A C 1
ATOM 2256 O O . ASP A 1 284 ? 11.102 19 42.219 1 72 284 ASP A O 1
ATOM 2260 N N . ASP A 1 285 ? 11.211 19.125 40.031 1 75 285 ASP A N 1
ATOM 2261 C CA . ASP A 1 285 ? 10.938 17.703 39.781 1 75 285 ASP A CA 1
ATOM 2262 C C . ASP A 1 285 ? 11.961 17.109 38.844 1 75 285 ASP A C 1
ATOM 2264 O O . ASP A 1 285 ? 11.859 17.281 37.625 1 75 285 ASP A O 1
ATOM 2268 N N . PRO A 1 286 ? 12.844 16.391 39.438 1 71.25 286 PRO A N 1
ATOM 2269 C CA . PRO A 1 286 ? 13.891 15.812 38.594 1 71.25 286 PRO A CA 1
ATOM 2270 C C . PRO A 1 286 ? 13.359 14.758 37.625 1 71.25 286 PRO A C 1
ATOM 2272 O O . PRO A 1 286 ? 14.062 14.359 36.688 1 71.25 286 PRO A O 1
ATOM 2275 N N . GLU A 1 287 ? 12.141 14.359 37.812 1 74.94 287 GLU A N 1
ATOM 2276 C CA . GLU A 1 287 ? 11.562 13.344 36.938 1 74.94 287 GLU A CA 1
ATOM 2277 C C . GLU A 1 287 ? 11.062 13.961 35.625 1 74.94 287 GLU A C 1
ATOM 2279 O O . GLU A 1 287 ? 10.781 13.242 34.656 1 74.94 287 GLU A O 1
ATOM 2284 N N . VAL A 1 288 ? 11.07 15.25 35.719 1 80.62 288 VAL A N 1
ATOM 2285 C CA . VAL A 1 288 ? 10.633 15.953 34.531 1 80.62 288 VAL A CA 1
ATOM 2286 C C . VAL A 1 288 ? 11.836 16.547 33.812 1 80.62 288 VAL A C 1
ATOM 2288 O O . VAL A 1 288 ? 12.789 17 34.438 1 80.62 288 VAL A O 1
ATOM 2291 N N . ALA A 1 289 ? 11.852 16.422 32.5 1 87.5 289 ALA A N 1
ATOM 2292 C CA . ALA A 1 289 ? 12.938 17 31.703 1 87.5 289 ALA A CA 1
ATOM 2293 C C . ALA A 1 289 ? 12.398 18.062 30.75 1 87.5 289 ALA A C 1
ATOM 2295 O O . ALA A 1 289 ? 11.242 18.016 30.328 1 87.5 289 ALA A O 1
ATOM 2296 N N . TYR A 1 290 ? 13.258 19 30.547 1 90.06 290 TYR A N 1
ATOM 2297 C CA . TYR A 1 290 ? 12.898 20.078 29.656 1 90.06 290 TYR A CA 1
ATOM 2298 C C . TYR A 1 290 ? 13.906 20.203 28.516 1 90.06 290 TYR A C 1
ATOM 2300 O O . TYR A 1 290 ? 15.109 20.016 28.719 1 90.06 290 TYR A O 1
ATOM 2308 N N . LEU A 1 291 ? 13.406 20.531 27.375 1 93.5 291 LEU A N 1
ATOM 2309 C CA . LEU A 1 291 ? 14.242 20.828 26.219 1 93.5 291 LEU A CA 1
ATOM 2310 C C . LEU A 1 291 ? 14.359 22.344 26.016 1 93.5 291 LEU A C 1
ATOM 2312 O O . LEU A 1 291 ? 13.344 23.047 25.953 1 93.5 291 LEU A O 1
ATOM 2316 N N . TYR A 1 292 ? 15.555 22.797 26.031 1 93.19 292 TYR A N 1
ATOM 2317 C CA . TYR A 1 292 ? 15.859 24.188 25.703 1 93.19 292 TYR A CA 1
ATOM 2318 C C . TYR A 1 292 ? 16.297 24.328 24.25 1 93.19 292 TYR A C 1
ATOM 2320 O O . TYR A 1 292 ? 17.25 23.672 23.812 1 93.19 292 TYR A O 1
ATOM 2328 N N . GLU A 1 293 ? 15.586 25.141 23.5 1 94.31 293 GLU A N 1
ATOM 2329 C CA . GLU A 1 293 ? 15.93 25.375 22.094 1 94.31 293 GLU A CA 1
ATOM 2330 C C . GLU A 1 293 ? 16.312 26.844 21.859 1 94.31 293 GLU A C 1
ATOM 2332 O O . GLU A 1 293 ? 15.547 27.75 22.219 1 94.31 293 GLU A O 1
ATOM 2337 N N . LYS A 1 294 ? 17.344 27.016 21.203 1 91.88 294 LYS A N 1
ATOM 2338 C CA . LYS A 1 294 ? 17.953 28.328 21.031 1 91.88 294 LYS A CA 1
ATOM 2339 C C . LYS A 1 294 ? 17.359 29.047 19.812 1 91.88 294 LYS A C 1
ATOM 2341 O O . LYS A 1 294 ? 17.172 28.438 18.766 1 91.88 294 LYS A O 1
ATOM 2346 N N . LYS A 1 295 ? 17.016 30.344 20 1 90.19 295 LYS A N 1
ATOM 2347 C CA . LYS A 1 295 ? 16.672 31.25 18.922 1 90.19 295 LYS A CA 1
ATOM 2348 C C . LYS A 1 295 ? 17.547 32.5 18.969 1 90.19 295 LYS A C 1
ATOM 2350 O O . LYS A 1 295 ? 17.281 33.438 19.734 1 90.19 295 LYS A O 1
ATOM 2355 N N . GLU A 1 296 ? 18.391 32.531 18.031 1 86.25 296 GLU A N 1
ATOM 2356 C CA . GLU A 1 296 ? 19.359 33.625 18.047 1 86.25 296 GLU A CA 1
ATOM 2357 C C . GLU A 1 296 ? 18.812 34.875 17.375 1 86.25 296 GLU A C 1
ATOM 2359 O O . GLU A 1 296 ? 17.922 34.812 16.531 1 86.25 296 GLU A O 1
ATOM 2364 N N . TYR A 1 297 ? 19.312 36.031 17.797 1 83.94 297 TYR A N 1
ATOM 2365 C CA . TYR A 1 297 ? 19.031 37.281 17.141 1 83.94 297 TYR A CA 1
ATOM 2366 C C . TYR A 1 297 ? 20.312 38.094 16.953 1 83.94 297 TYR A C 1
ATOM 2368 O O . TYR A 1 297 ? 21.359 37.781 17.531 1 83.94 297 TYR A O 1
ATOM 2376 N N . ASP A 1 298 ? 20.203 39.125 16.188 1 81.88 298 ASP A N 1
ATOM 2377 C CA . ASP A 1 298 ? 21.344 39.969 15.875 1 81.88 298 ASP A CA 1
ATOM 2378 C C . ASP A 1 298 ? 21.828 40.688 17.125 1 81.88 298 ASP A C 1
ATOM 2380 O O . ASP A 1 298 ? 21.031 41.344 17.812 1 81.88 298 ASP A O 1
ATOM 2384 N N . PRO A 1 299 ? 23.156 40.625 17.375 1 84.62 299 PRO A N 1
ATOM 2385 C CA . PRO A 1 299 ? 23.703 41.312 18.547 1 84.62 299 PRO A CA 1
ATOM 2386 C C . PRO A 1 299 ? 23.469 42.812 18.516 1 84.62 299 PRO A C 1
ATOM 2388 O O . PRO A 1 299 ? 23.391 43.438 19.562 1 84.62 299 PRO A O 1
ATOM 2391 N N . ASN A 1 300 ? 23.359 43.312 17.375 1 84.69 300 ASN A N 1
ATOM 2392 C CA . ASN A 1 300 ? 23.156 44.75 17.234 1 84.69 300 ASN A CA 1
ATOM 2393 C C . ASN A 1 300 ? 21.703 45.062 16.922 1 84.69 300 ASN A C 1
ATOM 2395 O O . ASN A 1 300 ? 21.406 46.125 16.344 1 84.69 300 ASN A O 1
ATOM 2399 N N . ILE A 1 301 ? 20.828 44.281 17.391 1 84.81 301 ILE A N 1
ATOM 2400 C CA . ILE A 1 301 ? 19.406 44.438 17.094 1 84.81 301 ILE A CA 1
ATOM 2401 C C . ILE A 1 301 ? 18.875 45.688 17.812 1 84.81 301 ILE A C 1
ATOM 2403 O O . ILE A 1 301 ? 19.266 45.969 18.953 1 84.81 301 ILE A O 1
ATOM 2407 N N . SER A 1 302 ? 18 46.406 17.109 1 87.5 302 SER A N 1
ATOM 2408 C CA . SER A 1 302 ? 17.344 47.562 17.75 1 87.5 302 SER A CA 1
ATOM 2409 C C . SER A 1 302 ? 16.328 47.094 18.781 1 87.5 302 SER A C 1
ATOM 2411 O O . SER A 1 302 ? 15.852 45.969 18.734 1 87.5 302 SER A O 1
ATOM 2413 N N . GLU A 1 303 ? 16.031 47.969 19.703 1 89.12 303 GLU A N 1
ATOM 2414 C CA . GLU A 1 303 ? 15.039 47.656 20.734 1 89.12 303 GLU A CA 1
ATOM 2415 C C . GLU A 1 303 ? 13.68 47.375 20.109 1 89.12 303 GLU A C 1
ATOM 2417 O O . GLU A 1 303 ? 12.945 46.5 20.578 1 89.12 303 GLU A O 1
ATOM 2422 N N . GLU A 1 304 ? 13.352 48.094 19.109 1 87.69 304 GLU A N 1
ATOM 2423 C CA . GLU A 1 304 ? 12.07 47.906 18.438 1 87.69 304 GLU A CA 1
ATOM 2424 C C . GLU A 1 304 ? 12.008 46.531 17.75 1 87.69 304 GLU A C 1
ATOM 2426 O O . GLU A 1 304 ? 11 45.844 17.859 1 87.69 304 GLU A O 1
ATOM 2431 N N . ASP A 1 305 ? 13.102 46.25 17.125 1 84.25 305 ASP A N 1
ATOM 2432 C CA . ASP A 1 305 ? 13.156 44.969 16.438 1 84.25 305 ASP A CA 1
ATOM 2433 C C . ASP A 1 305 ? 13.148 43.812 17.438 1 84.25 305 ASP A C 1
ATOM 2435 O O . ASP A 1 305 ? 12.594 42.75 17.156 1 84.25 305 ASP A O 1
ATOM 2439 N N . LYS A 1 306 ? 13.773 43.938 18.5 1 86.88 306 LYS A N 1
ATOM 2440 C CA . LYS A 1 306 ? 13.797 42.906 19.531 1 86.88 306 LYS A CA 1
ATOM 2441 C C . LYS A 1 306 ? 12.398 42.656 20.094 1 86.88 306 LYS A C 1
ATOM 2443 O O . LYS A 1 306 ? 12.039 41.5 20.391 1 86.88 306 LYS A O 1
ATOM 2448 N N . ASP A 1 307 ? 11.641 43.719 20.281 1 87.44 307 ASP A N 1
ATOM 2449 C CA . ASP A 1 307 ? 10.266 43.594 20.734 1 87.44 307 ASP A CA 1
ATOM 2450 C C . ASP A 1 307 ? 9.422 42.781 19.766 1 87.44 307 ASP A C 1
ATOM 2452 O O . ASP A 1 307 ? 8.578 42 20.172 1 87.44 307 ASP A O 1
ATOM 2456 N N . VAL A 1 308 ? 9.68 43.031 18.516 1 84.44 308 VAL A N 1
ATOM 2457 C CA . VAL A 1 308 ? 8.961 42.312 17.469 1 84.44 308 VAL A CA 1
ATOM 2458 C C . VAL A 1 308 ? 9.297 40.812 17.562 1 84.44 308 VAL A C 1
ATOM 2460 O O . VAL A 1 308 ? 8.414 39.969 17.469 1 84.44 308 VAL A O 1
ATOM 2463 N N . LEU A 1 309 ? 10.547 40.562 17.719 1 85.69 309 LEU A N 1
ATOM 2464 C CA . LEU A 1 309 ? 10.984 39.156 17.828 1 85.69 309 LEU A CA 1
ATOM 2465 C C . LEU A 1 309 ? 10.391 38.5 19.062 1 85.69 309 LEU A C 1
ATOM 2467 O O . LEU A 1 309 ? 10.023 37.344 19.031 1 85.69 309 LEU A O 1
ATOM 2471 N N . GLN A 1 310 ? 10.406 39.219 20.094 1 88.12 310 GLN A N 1
ATOM 2472 C CA . GLN A 1 310 ? 9.828 38.688 21.328 1 88.12 310 GLN A CA 1
ATOM 2473 C C . GLN A 1 310 ? 8.352 38.344 21.141 1 88.12 310 GLN A C 1
ATOM 2475 O O . GLN A 1 310 ? 7.871 37.344 21.688 1 88.12 310 GLN A O 1
ATOM 2480 N N . GLU A 1 311 ? 7.664 39.188 20.469 1 87.12 311 GLU A N 1
ATOM 2481 C CA . GLU A 1 311 ? 6.258 38.938 20.172 1 87.12 311 GLU A CA 1
ATOM 2482 C C . GLU A 1 311 ? 6.102 37.656 19.359 1 87.12 311 GLU A C 1
ATOM 2484 O O . GLU A 1 311 ? 5.16 36.875 19.578 1 87.12 311 GLU A O 1
ATOM 2489 N N . ARG A 1 312 ? 6.996 37.469 18.469 1 86.12 312 ARG A N 1
ATOM 2490 C CA . ARG A 1 312 ? 6.965 36.25 17.672 1 86.12 312 ARG A CA 1
ATOM 2491 C C . ARG A 1 312 ? 7.195 35.031 18.531 1 86.12 312 ARG A C 1
ATOM 2493 O O . ARG A 1 312 ? 6.562 33.969 18.328 1 86.12 312 ARG A O 1
ATOM 2500 N N . ILE A 1 313 ? 8.086 35.125 19.422 1 89.31 313 ILE A N 1
ATOM 2501 C CA . ILE A 1 313 ? 8.375 34.031 20.344 1 89.31 313 ILE A CA 1
ATOM 2502 C C . ILE A 1 313 ? 7.145 33.719 21.203 1 89.31 313 ILE A C 1
ATOM 2504 O O . ILE A 1 313 ? 6.793 32.562 21.422 1 89.31 313 ILE A O 1
ATOM 2508 N N . ARG A 1 314 ? 6.582 34.781 21.656 1 88.75 314 ARG A N 1
ATOM 2509 C CA . ARG A 1 314 ? 5.387 34.625 22.484 1 88.75 314 ARG A CA 1
ATOM 2510 C C . ARG A 1 314 ? 4.277 33.906 21.703 1 88.75 314 ARG A C 1
ATOM 2512 O O . ARG A 1 314 ? 3.604 33.031 22.25 1 88.75 314 ARG A O 1
ATOM 2519 N N . LYS A 1 315 ? 4.047 34.312 20.5 1 88.62 315 LYS A N 1
ATOM 2520 C CA . LYS A 1 315 ? 3.045 33.656 19.656 1 88.62 315 LYS A CA 1
ATOM 2521 C C . LYS A 1 315 ? 3.375 32.188 19.438 1 88.62 315 LYS A C 1
ATOM 2523 O O . LYS A 1 315 ? 2.484 31.328 19.469 1 88.62 315 LYS A O 1
ATOM 2528 N N . LEU A 1 316 ? 4.629 31.953 19.219 1 90.56 316 LEU A N 1
ATOM 2529 C CA . LEU A 1 316 ? 5.062 30.578 19.016 1 90.56 316 LEU A CA 1
ATOM 2530 C C . LEU A 1 316 ? 4.816 29.734 20.266 1 90.56 316 LEU A C 1
ATOM 2532 O O . LEU A 1 316 ? 4.336 28.594 20.172 1 90.56 316 LEU A O 1
ATOM 2536 N N . VAL A 1 317 ? 5.168 30.234 21.359 1 90.69 317 VAL A N 1
ATOM 2537 C CA . VAL A 1 317 ? 4.965 29.547 22.625 1 90.69 317 VAL A CA 1
ATOM 2538 C C . VAL A 1 317 ? 3.471 29.312 22.844 1 90.69 317 VAL A C 1
ATOM 2540 O O . VAL A 1 317 ? 3.068 28.281 23.375 1 90.69 317 VAL A O 1
ATOM 2543 N N . SER A 1 318 ? 2.67 30.281 22.484 1 88.81 318 SER A N 1
ATOM 2544 C CA . SER A 1 318 ? 1.224 30.125 22.594 1 88.81 318 SER A CA 1
ATOM 2545 C C . SER A 1 318 ? 0.716 29.031 21.656 1 88.81 318 SER A C 1
ATOM 2547 O O . SER A 1 318 ? -0.156 28.234 22.031 1 88.81 318 SER A O 1
ATOM 2549 N N . LEU A 1 319 ? 1.212 29.016 20.5 1 88.81 319 LEU A N 1
ATOM 2550 C CA . LEU A 1 319 ? 0.824 28.016 19.5 1 88.81 319 LEU A CA 1
ATOM 2551 C C . LEU A 1 319 ? 1.141 26.609 20 1 88.81 319 LEU A C 1
ATOM 2553 O O . LEU A 1 319 ? 0.303 25.719 19.906 1 88.81 319 LEU A O 1
ATOM 2557 N N . LEU A 1 320 ? 2.354 26.469 20.594 1 91.31 320 LEU A N 1
ATOM 2558 C CA . LEU A 1 320 ? 2.863 25.141 20.906 1 91.31 320 LEU A CA 1
ATOM 2559 C C . LEU A 1 320 ? 2.572 24.797 22.359 1 91.31 320 LEU A C 1
ATOM 2561 O O . LEU A 1 320 ? 2.887 23.688 22.812 1 91.31 320 LEU A O 1
ATOM 2565 N N . GLY A 1 321 ? 2.051 25.672 23.109 1 89.12 321 GLY A N 1
ATOM 2566 C CA . GLY A 1 321 ? 1.936 25.5 24.547 1 89.12 321 GLY A CA 1
ATOM 2567 C C . GLY A 1 321 ? 0.629 24.859 24.984 1 89.12 321 GLY A C 1
ATOM 2568 O O . GLY A 1 321 ? 0.505 24.375 26.109 1 89.12 321 GLY A O 1
ATOM 2569 N N . LYS A 1 322 ? -0.363 24.891 24.188 1 76.94 322 LYS A N 1
ATOM 2570 C CA . LYS A 1 322 ? -1.662 24.375 24.594 1 76.94 322 LYS A CA 1
ATOM 2571 C C . LYS A 1 322 ? -1.596 22.859 24.828 1 76.94 322 LYS A C 1
ATOM 2573 O O . LYS A 1 322 ? -0.886 22.141 24.125 1 76.94 322 LYS A O 1
ATOM 2578 N N . PRO A 1 323 ? -2.354 22.547 25.922 1 70.44 323 PRO A N 1
ATOM 2579 C CA . PRO A 1 323 ? -2.4 21.109 26.172 1 70.44 323 PRO A CA 1
ATOM 2580 C C . PRO A 1 323 ? -3.023 20.328 25.016 1 70.44 323 PRO A C 1
ATOM 2582 O O . PRO A 1 323 ? -3.971 20.797 24.391 1 70.44 323 PRO A O 1
ATOM 2585 N N . GLY A 1 324 ? -2.473 19.375 24.562 1 62.75 324 GLY A N 1
ATOM 2586 C CA . GLY A 1 324 ? -2.973 18.578 23.453 1 62.75 324 GLY A CA 1
ATOM 2587 C C . GLY A 1 324 ? -2.279 18.859 22.141 1 62.75 324 GLY A C 1
ATOM 2588 O O . GLY A 1 324 ? -2.588 18.25 21.125 1 62.75 324 GLY A O 1
ATOM 2589 N N . SER A 1 325 ? -1.534 19.922 22.266 1 60.69 325 SER A N 1
ATOM 2590 C CA . SER A 1 325 ? -0.784 20.266 21.062 1 60.69 325 SER A CA 1
ATOM 2591 C C . SER A 1 325 ? -0.069 19.047 20.5 1 60.69 325 SER A C 1
ATOM 2593 O O . SER A 1 325 ? -0.013 18.859 19.281 1 60.69 325 SER A O 1
ATOM 2595 N N . GLN A 1 326 ? 0.33 18.297 21.344 1 64.88 326 GLN A N 1
ATOM 2596 C CA . GLN A 1 326 ? 1.038 17.094 20.922 1 64.88 326 GLN A CA 1
ATOM 2597 C C . GLN A 1 326 ? 0.139 16.203 20.078 1 64.88 326 GLN A C 1
ATOM 2599 O O . GLN A 1 326 ? 0.598 15.586 19.109 1 64.88 326 GLN A O 1
ATOM 2604 N N . ARG A 1 327 ? -1.043 16.266 20.406 1 67.62 327 ARG A N 1
ATOM 2605 C CA . ARG A 1 327 ? -1.962 15.383 19.703 1 67.62 327 ARG A CA 1
ATOM 2606 C C . ARG A 1 327 ? -2.338 15.953 18.328 1 67.62 327 ARG A C 1
ATOM 2608 O O . ARG A 1 327 ? -2.459 15.211 17.359 1 67.62 327 ARG A O 1
ATOM 2615 N N . HIS A 1 328 ? -2.297 17.25 18.328 1 77.69 328 HIS A N 1
ATOM 2616 C CA . HIS A 1 328 ? -2.77 17.859 17.094 1 77.69 328 HIS A CA 1
ATOM 2617 C C . HIS A 1 328 ? -1.607 18.188 16.156 1 77.69 328 HIS A C 1
ATOM 2619 O O . HIS A 1 328 ? -1.675 17.906 14.953 1 77.69 328 HIS A O 1
ATOM 2625 N N . LEU A 1 329 ? -0.47 18.828 16.625 1 86.44 329 LEU A N 1
ATOM 2626 C CA . LEU A 1 329 ? 0.637 19.234 15.766 1 86.44 329 LEU A CA 1
ATOM 2627 C C . LEU A 1 329 ? 1.836 18.312 15.938 1 86.44 329 LEU A C 1
ATOM 2629 O O . LEU A 1 329 ? 2.828 18.438 15.219 1 86.44 329 LEU A O 1
ATOM 2633 N N . GLN A 1 330 ? 1.714 17.266 16.672 1 91.62 330 GLN A N 1
ATOM 2634 C CA . GLN A 1 330 ? 2.824 16.344 16.906 1 91.62 330 GLN A CA 1
ATOM 2635 C C . GLN A 1 330 ? 4.098 17.109 17.266 1 91.62 330 GLN A C 1
ATOM 2637 O O . GLN A 1 330 ? 5.145 16.891 16.656 1 91.62 330 GLN A O 1
ATOM 2642 N N . THR A 1 331 ? 4.113 18 18.125 1 94.06 331 THR A N 1
ATOM 2643 C CA . THR A 1 331 ? 5.215 18.781 18.688 1 94.06 331 THR A CA 1
ATOM 2644 C C . THR A 1 331 ? 5.289 18.594 20.203 1 94.06 331 THR A C 1
ATOM 2646 O O . THR A 1 331 ? 4.352 18.094 20.828 1 94.06 331 THR A O 1
ATOM 2649 N N . LEU A 1 332 ? 6.426 18.953 20.75 1 93.19 332 LEU A N 1
ATOM 2650 C CA . LEU A 1 332 ? 6.504 19.062 22.203 1 93.19 332 LEU A CA 1
ATOM 2651 C C . LEU A 1 332 ? 5.711 20.266 22.703 1 93.19 332 LEU A C 1
ATOM 2653 O O . LEU A 1 332 ? 5.461 21.203 21.953 1 93.19 332 LEU A O 1
ATOM 2657 N N . GLN A 1 333 ? 5.359 20.203 23.922 1 92.12 333 GLN A N 1
ATOM 2658 C CA . GLN A 1 333 ? 4.609 21.297 24.531 1 92.12 333 GLN A CA 1
ATOM 2659 C C . GLN A 1 333 ? 5.547 22.391 25.031 1 92.12 333 GLN A C 1
ATOM 2661 O O . GLN A 1 333 ? 6.406 22.141 25.875 1 92.12 333 GLN A O 1
ATOM 2666 N N . ALA A 1 334 ? 5.379 23.547 24.5 1 92.75 334 ALA A N 1
ATOM 2667 C CA . ALA A 1 334 ? 6.141 24.688 24.984 1 92.75 334 ALA A CA 1
ATOM 2668 C C . ALA A 1 334 ? 5.594 25.172 26.328 1 92.75 334 ALA A C 1
ATOM 2670 O O . ALA A 1 334 ? 4.387 25.375 26.484 1 92.75 334 ALA A O 1
ATOM 2671 N N . VAL A 1 335 ? 6.473 25.375 27.25 1 90.19 335 VAL A N 1
ATOM 2672 C CA . VAL A 1 335 ? 6.012 25.734 28.578 1 90.19 335 VAL A CA 1
ATOM 2673 C C . VAL A 1 335 ? 6.465 27.156 28.906 1 90.19 335 VAL A C 1
ATOM 2675 O O . VAL A 1 335 ? 5.953 27.781 29.844 1 90.19 335 VAL A O 1
ATOM 2678 N N . GLY A 1 336 ? 7.414 27.703 28.125 1 90.5 336 GLY A N 1
ATOM 2679 C CA . GLY A 1 336 ? 7.887 29.047 28.359 1 90.5 336 GLY A CA 1
ATOM 2680 C C . GLY A 1 336 ? 9.094 29.422 27.516 1 90.5 336 GLY A C 1
ATOM 2681 O O . GLY A 1 336 ? 9.414 28.719 26.547 1 90.5 336 GLY A O 1
ATOM 2682 N N . TYR A 1 337 ? 9.617 30.625 27.766 1 92.31 337 TYR A N 1
ATOM 2683 C CA . TYR A 1 337 ? 10.844 31.078 27.109 1 92.31 337 TYR A CA 1
ATOM 2684 C C . TYR A 1 337 ? 11.633 32 28.016 1 92.31 337 TYR A C 1
ATOM 2686 O O . TYR A 1 337 ? 11.094 32.531 29 1 92.31 337 TYR A O 1
ATOM 2694 N N . THR A 1 338 ? 12.906 32.094 27.797 1 91.19 338 THR A N 1
ATOM 2695 C CA . THR A 1 338 ? 13.766 33 28.562 1 91.19 338 THR A CA 1
ATOM 2696 C C . THR A 1 338 ? 14.742 33.719 27.641 1 91.19 338 THR A C 1
ATOM 2698 O O . THR A 1 338 ? 15.188 33.188 26.641 1 91.19 338 THR A O 1
ATOM 2701 N N . ASP A 1 339 ? 14.93 34.969 27.984 1 90.06 339 ASP A N 1
ATOM 2702 C CA . ASP A 1 339 ? 15.883 35.781 27.25 1 90.06 339 ASP A CA 1
ATOM 2703 C C . ASP A 1 339 ? 17.297 35.594 27.781 1 90.06 339 ASP A C 1
ATOM 2705 O O . ASP A 1 339 ? 17.5 35.469 28.984 1 90.06 339 ASP A O 1
ATOM 2709 N N . ASP A 1 340 ? 18.25 35.469 26.875 1 90.94 340 ASP A N 1
ATOM 2710 C CA . ASP A 1 340 ? 19.672 35.375 27.188 1 90.94 340 ASP A CA 1
ATOM 2711 C C . ASP A 1 340 ? 20.469 36.438 26.438 1 90.94 340 ASP A C 1
ATOM 2713 O O . ASP A 1 340 ? 21.109 36.156 25.422 1 90.94 340 ASP A O 1
ATOM 2717 N N . PRO A 1 341 ? 20.516 37.625 26.984 1 89.12 341 PRO A N 1
ATOM 2718 C CA . PRO A 1 341 ? 21.172 38.75 26.297 1 89.12 341 PRO A CA 1
ATOM 2719 C C . PRO A 1 341 ? 22.672 38.531 26.109 1 89.12 341 PRO A C 1
ATOM 2721 O O . PRO A 1 341 ? 23.25 39.031 25.141 1 89.12 341 PRO A O 1
ATOM 2724 N N . ASP A 1 342 ? 23.312 37.812 27.031 1 89.38 342 ASP A N 1
ATOM 2725 C CA . ASP A 1 342 ? 24.75 37.562 26.938 1 89.38 342 ASP A CA 1
ATOM 2726 C C . ASP A 1 342 ? 25.094 36.781 25.656 1 89.38 342 ASP A C 1
ATOM 2728 O O . ASP A 1 342 ? 26.156 36.969 25.062 1 89.38 342 ASP A O 1
ATOM 2732 N N . ARG A 1 343 ? 24.219 35.969 25.25 1 90.62 343 ARG A N 1
ATOM 2733 C CA . ARG A 1 343 ? 24.453 35.125 24.062 1 90.62 343 ARG A CA 1
ATOM 2734 C C . ARG A 1 343 ? 23.547 35.562 22.922 1 90.62 343 ARG A C 1
ATOM 2736 O O . ARG A 1 343 ? 23.469 34.875 21.906 1 90.62 343 ARG A O 1
ATOM 2743 N N . HIS A 1 344 ? 22.844 36.625 23.078 1 89.38 344 HIS A N 1
ATOM 2744 C CA . HIS A 1 344 ? 21.984 37.219 22.062 1 89.38 344 HIS A CA 1
ATOM 2745 C C . HIS A 1 344 ? 21 36.188 21.484 1 89.38 344 HIS A C 1
ATOM 2747 O O . HIS A 1 344 ? 20.922 36 20.281 1 89.38 344 HIS A O 1
ATOM 2753 N N . CYS A 1 345 ? 20.312 35.531 22.422 1 90.19 345 CYS A N 1
ATOM 2754 C CA . CYS A 1 345 ? 19.359 34.531 21.969 1 90.19 345 CYS A CA 1
ATOM 2755 C C . CYS A 1 345 ? 18.219 34.406 22.984 1 90.19 345 CYS A C 1
ATOM 2757 O O . CYS A 1 345 ? 18.281 34.969 24.078 1 90.19 345 CYS A O 1
ATOM 2759 N N . TRP A 1 346 ? 17.156 33.844 22.5 1 90.69 346 TRP A N 1
ATOM 2760 C CA . TRP A 1 346 ? 16.078 33.344 23.344 1 90.69 346 TRP A CA 1
ATOM 2761 C C . TRP A 1 346 ? 16.156 31.812 23.469 1 90.69 346 TRP A C 1
ATOM 2763 O O . TRP A 1 346 ? 16.641 31.141 22.562 1 90.69 346 TRP A O 1
ATOM 2773 N N . TRP A 1 347 ? 15.805 31.328 24.625 1 93.31 347 TRP A N 1
ATOM 2774 C CA . TRP A 1 347 ? 15.609 29.906 24.812 1 93.31 347 TRP A CA 1
ATOM 2775 C C . TRP A 1 347 ? 14.125 29.562 24.969 1 93.31 347 TRP A C 1
ATOM 2777 O O . TRP A 1 347 ? 13.469 30.047 25.891 1 93.31 347 TRP A O 1
ATOM 2787 N N . ILE A 1 348 ? 13.562 28.828 24.031 1 93.94 348 ILE A N 1
ATOM 2788 C CA . ILE A 1 348 ? 12.211 28.297 24.188 1 93.94 348 ILE A CA 1
ATOM 2789 C C . ILE A 1 348 ? 12.258 26.969 24.938 1 93.94 348 ILE A C 1
ATOM 2791 O O . ILE A 1 348 ? 13.078 26.109 24.641 1 93.94 348 ILE A O 1
ATOM 2795 N N . ILE A 1 349 ? 11.422 26.828 25.922 1 93.19 349 ILE A N 1
ATOM 2796 C CA . ILE A 1 349 ? 11.469 25.672 26.812 1 93.19 349 ILE A CA 1
ATOM 2797 C C . ILE A 1 349 ? 10.289 24.75 26.531 1 93.19 349 ILE A C 1
ATOM 2799 O O . ILE A 1 349 ? 9.133 25.203 26.5 1 93.19 349 ILE A O 1
ATOM 2803 N N . PHE A 1 350 ? 10.594 23.5 26.281 1 92.94 350 PHE A N 1
ATOM 2804 C CA . PHE A 1 350 ? 9.57 22.484 26.016 1 92.94 350 PHE A CA 1
ATOM 2805 C C . PHE A 1 350 ? 9.602 21.391 27.078 1 92.94 350 PHE A C 1
ATOM 2807 O O . PHE A 1 350 ? 10.672 21.016 27.547 1 92.94 350 PHE A O 1
ATOM 2814 N N . ARG A 1 351 ? 8.461 20.859 27.422 1 90.44 351 ARG A N 1
ATOM 2815 C CA . ARG A 1 351 ? 8.43 19.641 28.219 1 90.44 351 ARG A CA 1
ATOM 2816 C C . ARG A 1 351 ? 8.875 18.438 27.422 1 90.44 351 ARG A C 1
ATOM 2818 O O . ARG A 1 351 ? 8.398 18.219 26.297 1 90.44 351 ARG A O 1
ATOM 2825 N N . PHE A 1 352 ? 9.797 17.734 27.938 1 91.19 352 PHE A N 1
ATOM 2826 C CA . PHE A 1 352 ? 10.32 16.562 27.25 1 91.19 352 PHE A CA 1
ATOM 2827 C C . PHE A 1 352 ? 9.953 15.289 28 1 91.19 352 PHE A C 1
ATOM 2829 O O . PHE A 1 352 ? 10.242 15.148 29.188 1 91.19 352 PHE A O 1
ATOM 2836 N N . PRO A 1 353 ? 9.281 14.32 27.234 1 85.19 353 PRO A N 1
ATOM 2837 C CA . PRO A 1 353 ? 8.906 13.07 27.906 1 85.19 353 PRO A CA 1
ATOM 2838 C C . PRO A 1 353 ? 10.086 12.117 28.078 1 85.19 353 PRO A C 1
ATOM 2840 O O . PRO A 1 353 ? 10.773 11.797 27.094 1 85.19 353 PRO A O 1
ATOM 2843 N N . LEU A 1 354 ? 10.523 11.961 29.297 1 74.25 354 LEU A N 1
ATOM 2844 C CA . LEU A 1 354 ? 11.625 11.031 29.562 1 74.25 354 LEU A CA 1
ATOM 2845 C C . LEU A 1 354 ? 11.117 9.602 29.672 1 74.25 354 LEU A C 1
ATOM 2847 O O . LEU A 1 354 ? 10.039 9.359 30.219 1 74.25 354 LEU A O 1
ATOM 2851 N N . SER A 1 355 ? 11.734 8.812 28.828 1 63.31 355 SER A N 1
ATOM 2852 C CA . SER A 1 355 ? 11.469 7.402 29.078 1 63.31 355 SER A CA 1
ATOM 2853 C C . SER A 1 355 ? 11.992 6.98 30.453 1 63.31 355 SER A C 1
ATOM 2855 O O . SER A 1 355 ? 12.953 7.555 30.953 1 63.31 355 SER A O 1
ATOM 2857 N N . PRO A 1 356 ? 11.203 6.188 31.172 1 56.03 356 PRO A N 1
ATOM 2858 C CA . PRO A 1 356 ? 11.688 5.742 32.5 1 56.03 356 PRO A CA 1
ATOM 2859 C C . PRO A 1 356 ? 13.148 5.309 32.469 1 56.03 356 PRO A C 1
ATOM 2861 O O . PRO A 1 356 ? 13.836 5.371 33.469 1 56.03 356 PRO A O 1
ATOM 2864 N N . LEU A 1 357 ? 13.492 4.91 31.281 1 52.88 357 LEU A N 1
ATOM 2865 C CA . LEU A 1 357 ? 14.844 4.367 31.188 1 52.88 357 LEU A CA 1
ATOM 2866 C C . LEU A 1 357 ? 15.859 5.473 30.891 1 52.88 357 LEU A C 1
ATOM 2868 O O . LEU A 1 357 ? 17.062 5.238 30.922 1 52.88 357 LEU A O 1
ATOM 2872 N N . ASP A 1 358 ? 15.328 6.668 30.641 1 60.75 358 ASP A N 1
ATOM 2873 C CA . ASP A 1 358 ? 16.25 7.734 30.234 1 60.75 358 ASP A CA 1
ATOM 2874 C C . ASP A 1 358 ? 16.891 8.383 31.453 1 60.75 358 ASP A C 1
ATOM 2876 O O . ASP A 1 358 ? 16.219 8.648 32.469 1 60.75 358 ASP A O 1
ATOM 2880 N N . THR A 1 359 ? 18.219 8.016 31.719 1 58.34 359 THR A N 1
ATOM 2881 C CA . THR A 1 359 ? 18.969 8.781 32.719 1 58.34 359 THR A CA 1
ATOM 2882 C C . THR A 1 359 ? 19.672 9.977 32.062 1 58.34 359 THR A C 1
ATOM 2884 O O . THR A 1 359 ? 20.344 9.82 31.031 1 58.34 359 THR A O 1
ATOM 2887 N N . LEU A 1 360 ? 19.172 11.164 32.281 1 60.69 360 LEU A N 1
ATOM 2888 C CA . LEU A 1 360 ? 19.859 12.344 31.766 1 60.69 360 LEU A CA 1
ATOM 2889 C C . LEU A 1 360 ? 21.234 12.484 32.406 1 60.69 360 LEU A C 1
ATOM 2891 O O . LEU A 1 360 ? 21.344 12.695 33.594 1 60.69 360 LEU A O 1
ATOM 2895 N N . GLY A 1 361 ? 22.156 11.516 31.984 1 53.91 361 GLY A N 1
ATOM 2896 C CA . GLY A 1 361 ? 23.484 11.727 32.5 1 53.91 361 GLY A CA 1
ATOM 2897 C C . GLY A 1 361 ? 24.125 13.016 32.031 1 53.91 361 GLY A C 1
ATOM 2898 O O . GLY A 1 361 ? 23.5 13.773 31.266 1 53.91 361 GLY A O 1
ATOM 2899 N N . PRO A 1 362 ? 25.219 13.352 32.688 1 52.47 362 PRO A N 1
ATOM 2900 C CA . PRO A 1 362 ? 25.922 14.594 32.375 1 52.47 362 PRO A CA 1
ATOM 2901 C C . PRO A 1 362 ? 26.109 14.805 30.859 1 52.47 362 PRO A C 1
ATOM 2903 O O . PRO A 1 362 ? 26.156 15.945 30.391 1 52.47 362 PRO A O 1
ATOM 2906 N N . ALA A 1 363 ? 26.125 13.617 30.125 1 50.38 363 ALA A N 1
ATOM 2907 C CA . ALA A 1 363 ? 26.422 13.68 28.703 1 50.38 363 ALA A CA 1
ATOM 2908 C C . ALA A 1 363 ? 25.141 13.656 27.859 1 50.38 363 ALA A C 1
ATOM 2910 O O . ALA A 1 363 ? 25.188 13.883 26.656 1 50.38 363 ALA A O 1
ATOM 2911 N N . ALA A 1 364 ? 24.062 13.258 28.438 1 56.88 364 ALA A N 1
ATOM 2912 C CA . ALA A 1 364 ? 22.859 12.953 27.688 1 56.88 364 ALA A CA 1
ATOM 2913 C C . ALA A 1 364 ? 22.016 14.203 27.469 1 56.88 364 ALA A C 1
ATOM 2915 O O . ALA A 1 364 ? 21.109 14.508 28.25 1 56.88 364 ALA A O 1
ATOM 2916 N N . SER A 1 365 ? 22.406 15.047 26.422 1 78.94 365 SER A N 1
ATOM 2917 C CA . SER A 1 365 ? 22 16.438 26.531 1 78.94 365 SER A CA 1
ATOM 2918 C C . SER A 1 365 ? 21.109 16.859 25.359 1 78.94 365 SER A C 1
ATOM 2920 O O . SER A 1 365 ? 20.734 18.016 25.234 1 78.94 365 SER A O 1
ATOM 2922 N N . GLU A 1 366 ? 20.875 15.773 24.453 1 89.94 366 GLU A N 1
ATOM 2923 C CA . GLU A 1 366 ? 20.016 16.203 23.359 1 89.94 366 GLU A CA 1
ATOM 2924 C C . GLU A 1 366 ? 19.016 15.117 22.984 1 89.94 366 GLU A C 1
ATOM 2926 O O . GLU A 1 366 ? 19.25 13.93 23.234 1 89.94 366 GLU A O 1
ATOM 2931 N N . PRO A 1 367 ? 17.906 15.422 22.484 1 93.44 367 PRO A N 1
ATOM 2932 C CA . PRO A 1 367 ? 16.969 14.406 22.016 1 93.44 367 PRO A CA 1
ATOM 2933 C C . PRO A 1 367 ? 17.469 13.656 20.781 1 93.44 367 PRO A C 1
ATOM 2935 O O . PRO A 1 367 ? 18.297 14.188 20.031 1 93.44 367 PRO A O 1
ATOM 2938 N N . LEU A 1 368 ? 17.047 12.422 20.688 1 94.62 368 LEU A N 1
ATOM 2939 C CA . LEU A 1 368 ? 17.297 11.68 19.453 1 94.62 368 LEU A CA 1
ATOM 2940 C C . LEU A 1 368 ? 16.594 12.344 18.266 1 94.62 368 LEU A C 1
ATOM 2942 O O . LEU A 1 368 ? 15.422 12.719 18.359 1 94.62 368 LEU A O 1
ATOM 2946 N N . SER A 1 369 ? 17.344 12.602 17.219 1 96.94 369 SER A N 1
ATOM 2947 C CA . SER A 1 369 ? 16.766 13.227 16.031 1 96.94 369 SER A CA 1
ATOM 2948 C C . SER A 1 369 ? 16.781 12.273 14.836 1 96.94 369 SER A C 1
ATOM 2950 O O . SER A 1 369 ? 17.469 11.258 14.852 1 96.94 369 SER A O 1
ATOM 2952 N N . LEU A 1 370 ? 15.93 12.562 13.867 1 98.19 370 LEU A N 1
ATOM 2953 C CA . LEU A 1 370 ? 15.914 11.789 12.633 1 98.19 370 LEU A CA 1
ATOM 2954 C C . LEU A 1 370 ? 17.281 11.805 11.961 1 98.19 370 LEU A C 1
ATOM 2956 O O . LEU A 1 370 ? 17.734 10.781 11.438 1 98.19 370 LEU A O 1
ATOM 2960 N N . ARG A 1 371 ? 18 12.93 11.984 1 97.38 371 ARG A N 1
ATOM 2961 C CA . ARG A 1 371 ? 19.344 13.07 11.414 1 97.38 371 ARG A CA 1
ATOM 2962 C C . ARG A 1 371 ? 20.297 12.039 12.008 1 97.38 371 ARG A C 1
ATOM 2964 O O . ARG A 1 371 ? 21.062 11.414 11.289 1 97.38 371 ARG A O 1
ATOM 2971 N N . LYS A 1 372 ? 20.266 11.891 13.297 1 96.12 372 LYS A N 1
ATOM 2972 C CA . LYS A 1 372 ? 21.141 10.945 13.984 1 96.12 372 LYS A CA 1
ATOM 2973 C C . LYS A 1 372 ? 20.766 9.508 13.648 1 96.12 372 LYS A C 1
ATOM 2975 O O . LYS A 1 372 ? 21.625 8.633 13.594 1 96.12 372 LYS A O 1
ATOM 2980 N N . LEU A 1 373 ? 19.516 9.273 13.391 1 96.75 373 LEU A N 1
ATOM 2981 C CA . LEU A 1 373 ? 19.031 7.93 13.094 1 96.75 373 LEU A CA 1
ATOM 2982 C C . LEU A 1 373 ? 19.562 7.445 11.75 1 96.75 373 LEU A C 1
ATOM 2984 O O . LEU A 1 373 ? 19.672 6.238 11.516 1 96.75 373 LEU A O 1
ATOM 2988 N N . PHE A 1 374 ? 19.844 8.344 10.82 1 96.56 374 PHE A N 1
ATOM 2989 C CA . PHE A 1 374 ? 20.359 7.961 9.508 1 96.56 374 PHE A CA 1
ATOM 2990 C C . PHE A 1 374 ? 21.703 7.266 9.648 1 96.56 374 PHE A C 1
ATOM 2992 O O . PHE A 1 374 ? 22.172 6.598 8.719 1 96.56 374 PHE A O 1
ATOM 2999 N N . ASP A 1 375 ? 22.328 7.398 10.781 1 92.62 375 ASP A N 1
ATOM 3000 C CA . ASP A 1 375 ? 23.625 6.77 11.008 1 92.62 375 ASP A CA 1
ATOM 3001 C C . ASP A 1 375 ? 23.453 5.324 11.477 1 92.62 375 ASP A C 1
ATOM 3003 O O . ASP A 1 375 ? 24.422 4.566 11.516 1 92.62 375 ASP A O 1
ATOM 3007 N N . SER A 1 376 ? 22.297 4.98 11.82 1 91.31 376 SER A N 1
ATOM 3008 C CA . SER A 1 376 ? 22.016 3.619 12.266 1 91.31 376 SER A CA 1
ATOM 3009 C C . SER A 1 376 ? 22.141 2.629 11.109 1 91.31 376 SER A C 1
ATOM 3011 O O . SER A 1 376 ? 21.734 2.928 9.984 1 91.31 376 SER A O 1
ATOM 3013 N N . PRO A 1 377 ? 22.719 1.438 11.367 1 88.31 377 PRO A N 1
ATOM 3014 C CA . PRO A 1 377 ? 22.719 0.393 10.336 1 88.31 377 PRO A CA 1
ATOM 3015 C C . PRO A 1 377 ? 21.328 -0.179 10.07 1 88.31 377 PRO A C 1
ATOM 3017 O O . PRO A 1 377 ? 21.094 -0.78 9.023 1 88.31 377 PRO A O 1
ATOM 3020 N N . PHE A 1 378 ? 20.5 0.012 11.016 1 90.44 378 PHE A N 1
ATOM 3021 C CA . PHE A 1 378 ? 19.141 -0.49 10.867 1 90.44 378 PHE A CA 1
ATOM 3022 C C . PHE A 1 378 ? 18.328 0.415 9.945 1 90.44 378 PHE A C 1
ATOM 3024 O O . PHE A 1 378 ? 18.266 1.627 10.164 1 90.44 378 PHE A O 1
ATOM 3031 N N . LYS A 1 379 ? 17.781 -0.225 8.938 1 94.25 379 LYS A N 1
ATOM 3032 C CA . LYS A 1 379 ? 16.875 0.496 8.039 1 94.25 379 LYS A CA 1
ATOM 3033 C C . LYS A 1 379 ? 15.422 0.095 8.273 1 94.25 379 LYS A C 1
ATOM 3035 O O . LYS A 1 379 ? 15.07 -1.078 8.141 1 94.25 379 LYS A O 1
ATOM 3040 N N . PRO A 1 380 ? 14.57 1.066 8.625 1 96.56 380 PRO A N 1
ATOM 3041 C CA . PRO A 1 380 ? 13.18 0.738 8.961 1 96.56 380 PRO A CA 1
ATOM 3042 C C . PRO A 1 380 ? 12.398 0.193 7.77 1 96.56 380 PRO A C 1
ATOM 3044 O O . PRO A 1 380 ? 12.711 0.515 6.621 1 96.56 380 PRO A O 1
ATOM 3047 N N . ALA A 1 381 ? 11.375 -0.563 8.055 1 96.75 381 ALA A N 1
ATOM 3048 C CA . ALA A 1 381 ? 10.5 -1.127 7.031 1 96.75 381 ALA A CA 1
ATOM 3049 C C . ALA A 1 381 ? 9.789 -0.025 6.258 1 96.75 381 ALA A C 1
ATOM 3051 O O . ALA A 1 381 ? 9.633 1.094 6.754 1 96.75 381 ALA A O 1
ATOM 3052 N N . LEU A 1 382 ? 9.383 -0.393 5.082 1 96.69 382 LEU A N 1
ATOM 3053 C CA . LEU A 1 382 ? 8.734 0.535 4.16 1 96.69 382 LEU A CA 1
ATOM 3054 C C . LEU A 1 382 ? 7.508 1.171 4.805 1 96.69 382 LEU A C 1
ATOM 3056 O O . LEU A 1 382 ? 7.352 2.395 4.781 1 96.69 382 LEU A O 1
ATOM 3060 N N . GLU A 1 383 ? 6.613 0.384 5.418 1 95.56 383 GLU A N 1
ATOM 3061 C CA . GLU A 1 383 ? 5.367 0.895 5.984 1 95.56 383 GLU A CA 1
ATOM 3062 C C . GLU A 1 383 ? 5.633 1.839 7.152 1 95.56 383 GLU A C 1
ATOM 3064 O O . GLU A 1 383 ? 4.875 2.785 7.379 1 95.56 383 GLU A O 1
ATOM 3069 N N . THR A 1 384 ? 6.719 1.586 7.875 1 96.5 384 THR A N 1
ATOM 3070 C CA . THR A 1 384 ? 7.086 2.459 8.984 1 96.5 384 THR A CA 1
ATOM 3071 C C . THR A 1 384 ? 7.555 3.818 8.469 1 96.5 384 THR A C 1
ATOM 3073 O O . THR A 1 384 ? 7.25 4.852 9.07 1 96.5 384 THR A O 1
ATOM 3076 N N . ARG A 1 385 ? 8.281 3.82 7.406 1 97.38 385 ARG A N 1
ATOM 3077 C CA . ARG A 1 385 ? 8.742 5.074 6.816 1 97.38 385 ARG A CA 1
ATOM 3078 C C . ARG A 1 385 ? 7.582 5.855 6.219 1 97.38 385 ARG A C 1
ATOM 3080 O O . ARG A 1 385 ? 7.562 7.086 6.273 1 97.38 385 ARG A O 1
ATOM 3087 N N . TYR A 1 386 ? 6.566 5.094 5.645 1 97 386 TYR A N 1
ATOM 3088 C CA . TYR A 1 386 ? 5.348 5.746 5.184 1 97 386 TYR A CA 1
ATOM 3089 C C . TYR A 1 386 ? 4.645 6.461 6.332 1 97 386 TYR A C 1
ATOM 3091 O O . TYR A 1 386 ? 4.234 7.617 6.191 1 97 386 TYR A O 1
ATOM 3099 N N . ARG A 1 387 ? 4.547 5.789 7.41 1 96.94 387 ARG A N 1
ATOM 3100 C CA . ARG A 1 387 ? 3.855 6.355 8.562 1 96.94 387 ARG A CA 1
ATOM 3101 C C . ARG A 1 387 ? 4.602 7.574 9.102 1 96.94 387 ARG A C 1
ATOM 3103 O O . ARG A 1 387 ? 3.98 8.555 9.516 1 96.94 387 ARG A O 1
ATOM 3110 N N . LEU A 1 388 ? 5.914 7.457 9.109 1 97.88 388 LEU A N 1
ATOM 3111 C CA . LEU A 1 388 ? 6.73 8.594 9.516 1 97.88 388 LEU A CA 1
ATOM 3112 C C . LEU A 1 388 ? 6.48 9.797 8.609 1 97.88 388 LEU A C 1
ATOM 3114 O O . LEU A 1 388 ? 6.215 10.898 9.094 1 97.88 388 LEU A O 1
ATOM 3118 N N . ALA A 1 389 ? 6.52 9.586 7.316 1 98.38 389 ALA A N 1
ATOM 3119 C CA . ALA A 1 389 ? 6.316 10.648 6.336 1 98.38 389 ALA A CA 1
ATOM 3120 C C . ALA A 1 389 ? 4.93 11.266 6.48 1 98.38 389 ALA A C 1
ATOM 3122 O O . ALA A 1 389 ? 4.781 12.492 6.445 1 98.38 389 ALA A O 1
ATOM 3123 N N . ARG A 1 390 ? 3.918 10.422 6.652 1 96.69 390 ARG A N 1
ATOM 3124 C CA . ARG A 1 390 ? 2.543 10.891 6.816 1 96.69 390 ARG A CA 1
ATOM 3125 C C . ARG A 1 390 ? 2.402 11.766 8.055 1 96.69 390 ARG A C 1
ATOM 3127 O O . ARG A 1 390 ? 1.785 12.828 8 1 96.69 390 ARG A O 1
ATOM 3134 N N . ARG A 1 391 ? 2.98 11.273 9.109 1 95.69 391 ARG A N 1
ATOM 3135 C CA . ARG A 1 391 ? 2.91 11.992 10.375 1 95.69 391 ARG A CA 1
ATOM 3136 C C . ARG A 1 391 ? 3.49 13.398 10.25 1 95.69 391 ARG A C 1
ATOM 3138 O O . ARG A 1 391 ? 2.865 14.375 10.672 1 95.69 391 ARG A O 1
ATOM 3145 N N . ILE A 1 392 ? 4.602 13.508 9.641 1 97.44 392 ILE A N 1
ATOM 3146 C CA . ILE A 1 392 ? 5.266 14.789 9.445 1 97.44 392 ILE A CA 1
ATOM 3147 C C . ILE A 1 392 ? 4.438 15.664 8.508 1 97.44 392 ILE A C 1
ATOM 3149 O O . ILE A 1 392 ? 4.16 16.828 8.812 1 97.44 392 ILE A O 1
ATOM 3153 N N . ALA A 1 393 ? 4.012 15.102 7.418 1 97.12 393 ALA A N 1
ATOM 3154 C CA . ALA A 1 393 ? 3.281 15.859 6.402 1 97.12 393 ALA A CA 1
ATOM 3155 C C . ALA A 1 393 ? 1.972 16.406 6.961 1 97.12 393 ALA A C 1
ATOM 3157 O O . ALA A 1 393 ? 1.594 17.547 6.676 1 97.12 393 ALA A O 1
ATOM 3158 N N . TYR A 1 394 ? 1.288 15.641 7.754 1 94.75 394 TYR A N 1
ATOM 3159 C CA . TYR A 1 394 ? 0.007 16.094 8.281 1 94.75 394 TYR A CA 1
ATOM 3160 C C . TYR A 1 394 ? 0.201 17.203 9.312 1 94.75 394 TYR A C 1
ATOM 3162 O O . TYR A 1 394 ? -0.653 18.078 9.453 1 94.75 394 TYR A O 1
ATOM 3170 N N . THR A 1 395 ? 1.305 17.141 10.008 1 95 395 THR A N 1
ATOM 3171 C CA . THR A 1 395 ? 1.634 18.25 10.891 1 95 395 THR A CA 1
ATOM 3172 C C . THR A 1 395 ? 1.756 19.547 10.102 1 95 395 THR A C 1
ATOM 3174 O O . THR A 1 395 ? 1.183 20.578 10.484 1 95 395 THR A O 1
ATOM 3177 N N . PHE A 1 396 ? 2.355 19.453 9.008 1 96.62 396 PHE A N 1
ATOM 3178 C CA . PHE A 1 396 ? 2.578 20.656 8.211 1 96.62 396 PHE A CA 1
ATOM 3179 C C . PHE A 1 396 ? 1.306 21.062 7.48 1 96.62 396 PHE A C 1
ATOM 3181 O O . PHE A 1 396 ? 1.058 22.25 7.27 1 96.62 396 PHE A O 1
ATOM 3188 N N . ALA A 1 397 ? 0.473 20.109 7.129 1 95.5 397 ALA A N 1
ATOM 3189 C CA . ALA A 1 397 ? -0.825 20.453 6.559 1 95.5 397 ALA A CA 1
ATOM 3190 C C . ALA A 1 397 ? -1.639 21.312 7.527 1 95.5 397 ALA A C 1
ATOM 3192 O O . ALA A 1 397 ? -2.273 22.281 7.125 1 95.5 397 ALA A O 1
ATOM 3193 N N . LYS A 1 398 ? -1.568 21 8.773 1 93.12 398 LYS A N 1
ATOM 3194 C CA . LYS A 1 398 ? -2.283 21.75 9.797 1 93.12 398 LYS A CA 1
ATOM 3195 C C . LYS A 1 398 ? -1.668 23.125 9.984 1 93.12 398 LYS A C 1
ATOM 3197 O O . LYS A 1 398 ? -2.387 24.125 10.102 1 93.12 398 LYS A O 1
ATOM 3202 N N . LEU A 1 399 ? -0.361 23.156 9.977 1 93.38 399 LEU A N 1
ATOM 3203 C CA . LEU A 1 399 ? 0.326 24.438 10.133 1 93.38 399 LEU A CA 1
ATOM 3204 C C . LEU A 1 399 ? 0.017 25.359 8.969 1 93.38 399 LEU A C 1
ATOM 3206 O O . LEU A 1 399 ? -0.416 26.5 9.18 1 93.38 399 LEU A O 1
ATOM 3210 N N . TYR A 1 400 ? 0.159 24.875 7.812 1 94.38 400 TYR A N 1
ATOM 3211 C CA . TYR A 1 400 ? -0.104 25.688 6.629 1 94.38 400 TYR A CA 1
ATOM 3212 C C . TYR A 1 400 ? -1.567 26.109 6.574 1 94.38 400 TYR A C 1
ATOM 3214 O O . TYR A 1 400 ? -1.879 27.25 6.184 1 94.38 400 TYR A O 1
ATOM 3222 N N . GLY A 1 401 ? -2.414 25.188 7.004 1 92.5 401 GLY A N 1
ATOM 3223 C CA . GLY A 1 401 ? -3.836 25.5 7.039 1 92.5 401 GLY A CA 1
ATOM 3224 C C . GLY A 1 401 ? -4.195 26.578 8.039 1 92.5 401 GLY A C 1
ATOM 3225 O O . GLY A 1 401 ? -5.277 27.156 7.969 1 92.5 401 GLY A O 1
ATOM 3226 N N . SER A 1 402 ? -3.311 26.844 8.93 1 90.62 402 SER A N 1
ATOM 3227 C CA . SER A 1 402 ? -3.523 27.859 9.961 1 90.62 402 SER A CA 1
ATOM 3228 C C . SER A 1 402 ? -2.65 29.078 9.711 1 90.62 402 SER A C 1
ATOM 3230 O O . SER A 1 402 ? -2.451 29.906 10.617 1 90.62 402 SER A O 1
ATOM 3232 N N . ASP A 1 403 ? -1.985 29.094 8.586 1 89.81 403 ASP A N 1
ATOM 3233 C CA . ASP A 1 403 ? -1.17 30.219 8.133 1 89.81 403 ASP A CA 1
ATOM 3234 C C . ASP A 1 403 ? 0.115 30.328 8.953 1 89.81 403 ASP A C 1
ATOM 3236 O O . ASP A 1 403 ? 0.576 31.438 9.242 1 89.81 403 ASP A O 1
ATOM 3240 N N . TRP A 1 404 ? 0.567 29.219 9.43 1 91.06 404 TRP A N 1
ATOM 3241 C CA . TRP A 1 404 ? 1.866 29.156 10.094 1 91.06 404 TRP A CA 1
ATOM 3242 C C . TRP A 1 404 ? 2.906 28.5 9.188 1 91.06 404 TRP A C 1
ATOM 3244 O O . TRP A 1 404 ? 2.605 27.531 8.477 1 91.06 404 TRP A O 1
ATOM 3254 N N . MET A 1 405 ? 4.074 29.016 9.211 1 91.94 405 MET A N 1
ATOM 3255 C CA . MET A 1 405 ? 5.23 28.391 8.586 1 91.94 405 MET A CA 1
ATOM 3256 C C . MET A 1 405 ? 6.258 27.969 9.633 1 91.94 405 MET A C 1
ATOM 3258 O O . MET A 1 405 ? 6.32 28.547 10.711 1 91.94 405 MET A O 1
ATOM 3262 N N . HIS A 1 406 ? 6.988 27.016 9.352 1 93.12 406 HIS A N 1
ATOM 3263 C CA . HIS A 1 406 ? 7.953 26.469 10.305 1 93.12 406 HIS A CA 1
ATOM 3264 C C . HIS A 1 406 ? 9.281 27.203 10.227 1 93.12 406 HIS A C 1
ATOM 3266 O O . HIS A 1 406 ? 9.828 27.609 11.25 1 93.12 406 HIS A O 1
ATOM 3272 N N . LYS A 1 407 ? 9.883 27.375 9.016 1 90.94 407 LYS A N 1
ATOM 3273 C CA . LYS A 1 407 ? 11.062 28.172 8.664 1 90.94 407 LYS A CA 1
ATOM 3274 C C . LYS A 1 407 ? 12.344 27.484 9.125 1 90.94 407 LYS A C 1
ATOM 3276 O O . LYS A 1 407 ? 13.422 28.078 9.109 1 90.94 407 LYS A O 1
ATOM 3281 N N . GLY A 1 408 ? 12.32 26.328 9.617 1 91.81 408 GLY A N 1
ATOM 3282 C CA . GLY A 1 408 ? 13.508 25.625 10.062 1 91.81 408 GLY A CA 1
ATOM 3283 C C . GLY A 1 408 ? 13.414 24.125 9.844 1 91.81 408 GLY A C 1
ATOM 3284 O O . GLY A 1 408 ? 13.945 23.344 10.648 1 91.81 408 GLY A O 1
ATOM 3285 N N . ILE A 1 409 ? 12.742 23.719 8.828 1 96.56 409 ILE A N 1
ATOM 3286 C CA . ILE A 1 409 ? 12.508 22.297 8.594 1 96.56 409 ILE A CA 1
ATOM 3287 C C . ILE A 1 409 ? 13.812 21.625 8.188 1 96.56 409 ILE A C 1
ATOM 3289 O O . ILE A 1 409 ? 14.461 22.047 7.23 1 96.56 409 ILE A O 1
ATOM 3293 N N . ASN A 1 410 ? 14.266 20.688 8.867 1 97.38 410 ASN A N 1
ATOM 3294 C CA . ASN A 1 410 ? 15.375 19.781 8.562 1 97.38 410 ASN A CA 1
ATOM 3295 C C . ASN A 1 410 ? 15.328 18.547 9.445 1 97.38 410 ASN A C 1
ATOM 3297 O O . ASN A 1 410 ? 14.516 18.453 10.367 1 97.38 410 ASN A O 1
ATOM 3301 N N . SER A 1 411 ? 16.109 17.562 9.203 1 98.06 411 SER A N 1
ATOM 3302 C CA . SER A 1 411 ? 16 16.266 9.875 1 98.06 411 SER A CA 1
ATOM 3303 C C . SER A 1 411 ? 16.469 16.359 11.32 1 98.06 411 SER A C 1
ATOM 3305 O O . SER A 1 411 ? 16.109 15.5 12.141 1 98.06 411 SER A O 1
ATOM 3307 N N . ASN A 1 412 ? 17.312 17.375 11.688 1 96.56 412 ASN A N 1
ATOM 3308 C CA . ASN A 1 412 ? 17.672 17.594 13.086 1 96.56 412 ASN A CA 1
ATOM 3309 C C . ASN A 1 412 ? 16.469 18.078 13.906 1 96.56 412 ASN A C 1
ATOM 3311 O O . ASN A 1 412 ? 16.438 17.906 15.125 1 96.56 412 ASN A O 1
ATOM 3315 N N . ASN A 1 413 ? 15.531 18.672 13.172 1 97.31 413 ASN A N 1
ATOM 3316 C CA . ASN A 1 413 ? 14.375 19.25 13.844 1 97.31 413 ASN A CA 1
ATOM 3317 C C . ASN A 1 413 ? 13.188 18.297 13.836 1 97.31 413 ASN A C 1
ATOM 3319 O O . ASN A 1 413 ? 12.062 18.688 14.172 1 97.31 413 ASN A O 1
ATOM 3323 N N . ILE A 1 414 ? 13.359 17.109 13.391 1 98 414 ILE A N 1
ATOM 3324 C CA . ILE A 1 414 ? 12.469 15.977 13.648 1 98 414 ILE A CA 1
ATOM 3325 C C . ILE A 1 414 ? 13.039 15.125 14.789 1 98 414 ILE A C 1
ATOM 3327 O O . ILE A 1 414 ? 14.055 14.445 14.617 1 98 414 ILE A O 1
ATOM 3331 N N . VAL A 1 415 ? 12.398 15.195 15.938 1 96.25 415 VAL A N 1
ATOM 3332 C CA . VAL A 1 415 ? 12.984 14.562 17.109 1 96.25 415 VAL A CA 1
ATOM 3333 C C . VAL A 1 415 ? 12.062 13.461 17.625 1 96.25 415 VAL A C 1
ATOM 3335 O O . VAL A 1 415 ? 10.914 13.359 17.188 1 96.25 415 VAL A O 1
ATOM 3338 N N . PHE A 1 416 ? 12.586 12.68 18.5 1 94.75 416 PHE A N 1
ATOM 3339 C CA . PHE A 1 416 ? 11.859 11.578 19.125 1 94.75 416 PHE A CA 1
ATOM 3340 C C . PHE A 1 416 ? 11.898 11.688 20.641 1 94.75 416 PHE A C 1
ATOM 3342 O O . PHE A 1 416 ? 12.789 12.336 21.203 1 94.75 416 PHE A O 1
ATOM 3349 N N . PRO A 1 417 ? 10.875 11.164 21.281 1 91.44 417 PRO A N 1
ATOM 3350 C CA . PRO A 1 417 ? 10.867 11.203 22.75 1 91.44 417 PRO A CA 1
ATOM 3351 C C . PRO A 1 417 ? 11.867 10.234 23.375 1 91.44 417 PRO A C 1
ATOM 3353 O O . PRO A 1 417 ? 11.484 9.344 24.141 1 91.44 417 PRO A O 1
ATOM 3356 N N . GLN A 1 418 ? 13.078 10.414 23.031 1 90.75 418 GLN A N 1
ATOM 3357 C CA . GLN A 1 418 ? 14.203 9.602 23.484 1 90.75 418 GLN A CA 1
ATOM 3358 C C . GLN A 1 418 ? 15.492 10.414 23.516 1 90.75 418 GLN A C 1
ATOM 3360 O O . GLN A 1 418 ? 15.758 11.211 22.609 1 90.75 418 GLN A O 1
ATOM 3365 N N . VAL A 1 419 ? 16.234 10.242 24.594 1 91 419 VAL A N 1
ATOM 3366 C CA . VAL A 1 419 ? 17.516 10.914 24.703 1 91 419 VAL A CA 1
ATOM 3367 C C . VAL A 1 419 ? 18.531 10.258 23.75 1 91 419 VAL A C 1
ATOM 3369 O O . VAL A 1 419 ? 18.578 9.031 23.641 1 91 419 VAL A O 1
ATOM 3372 N N . TYR A 1 420 ? 19.25 11.055 23.141 1 91.88 420 TYR A N 1
ATOM 3373 C CA . TYR A 1 420 ? 20.234 10.562 22.203 1 91.88 420 TYR A CA 1
ATOM 3374 C C . TYR A 1 420 ? 21.375 9.852 22.922 1 91.88 420 TYR A C 1
ATOM 3376 O O . TYR A 1 420 ? 21.906 10.359 23.906 1 91.88 420 TYR A O 1
ATOM 3384 N N . SER A 1 421 ? 21.75 8.727 22.453 1 89.25 421 SER A N 1
ATOM 3385 C CA . SER A 1 421 ? 22.969 7.98 22.734 1 89.25 421 SER A CA 1
ATOM 3386 C C . SER A 1 421 ? 23.312 7.035 21.594 1 89.25 421 SER A C 1
ATOM 3388 O O . SER A 1 421 ? 22.453 6.719 20.766 1 89.25 421 SER A O 1
ATOM 3390 N N . THR A 1 422 ? 24.531 6.66 21.516 1 87.81 422 THR A N 1
ATOM 3391 C CA . THR A 1 422 ? 24.922 5.715 20.469 1 87.81 422 THR A CA 1
ATOM 3392 C C . THR A 1 422 ? 24.141 4.414 20.594 1 87.81 422 THR A C 1
ATOM 3394 O O . THR A 1 422 ? 23.766 3.805 19.594 1 87.81 422 THR A O 1
ATOM 3397 N N . LYS A 1 423 ? 23.891 4.055 21.781 1 86.69 423 LYS A N 1
ATOM 3398 C CA . LYS A 1 423 ? 23.125 2.836 22.047 1 86.69 423 LYS A CA 1
ATOM 3399 C C . LYS A 1 423 ? 21.672 2.982 21.594 1 86.69 423 LYS A C 1
ATOM 3401 O O . LYS A 1 423 ? 21.109 2.062 21 1 86.69 423 LYS A O 1
ATOM 3406 N N . THR A 1 424 ? 21.109 4.164 21.859 1 88.38 424 THR A N 1
ATOM 3407 C CA . THR A 1 424 ? 19.703 4.387 21.484 1 88.38 424 THR A CA 1
ATOM 3408 C C . THR A 1 424 ? 19.547 4.43 19.969 1 88.38 424 THR A C 1
ATOM 3410 O O . THR A 1 424 ? 18.531 3.988 19.438 1 88.38 424 THR A O 1
ATOM 3413 N N . VAL A 1 425 ? 20.531 4.941 19.281 1 91.5 425 VAL A N 1
ATOM 3414 C CA . VAL A 1 425 ? 20.469 5.02 17.828 1 91.5 425 VAL A CA 1
ATOM 3415 C C . VAL A 1 425 ? 20.391 3.615 17.234 1 91.5 425 VAL A C 1
ATOM 3417 O O . VAL A 1 425 ? 19.578 3.365 16.328 1 91.5 425 VAL A O 1
ATOM 3420 N N . ALA A 1 426 ? 21.141 2.713 17.75 1 89.06 426 ALA A N 1
ATOM 3421 C CA . ALA A 1 426 ? 21.203 1.346 17.234 1 89.06 426 ALA A CA 1
ATOM 3422 C C . ALA A 1 426 ? 19.922 0.58 17.547 1 89.06 426 ALA A C 1
ATOM 3424 O O . ALA A 1 426 ? 19.5 -0.285 16.766 1 89.06 426 ALA A O 1
ATOM 3425 N N . GLY A 1 427 ? 19.281 0.907 18.562 1 89.25 427 GLY A N 1
ATOM 3426 C CA . GLY A 1 427 ? 18.188 0.074 19.031 1 89.25 427 GLY A CA 1
ATOM 3427 C C . GLY A 1 427 ? 16.812 0.708 18.828 1 89.25 427 GLY A C 1
ATOM 3428 O O . GLY A 1 427 ? 15.789 0.039 18.953 1 89.25 427 GLY A O 1
ATOM 3429 N N . PHE A 1 428 ? 16.719 1.952 18.453 1 91.56 428 PHE A N 1
ATOM 3430 C CA . PHE A 1 428 ? 15.453 2.67 18.375 1 91.56 428 PHE A CA 1
ATOM 3431 C C . PHE A 1 428 ? 14.633 2.203 17.188 1 91.56 428 PHE A C 1
ATOM 3433 O O . PHE A 1 428 ? 15.141 2.125 16.062 1 91.56 428 PHE A O 1
ATOM 3440 N N . ARG A 1 429 ? 13.328 1.889 17.453 1 92.75 429 ARG A N 1
ATOM 3441 C CA . ARG A 1 429 ? 12.492 1.342 16.391 1 92.75 429 ARG A CA 1
ATOM 3442 C C . ARG A 1 429 ? 11.164 2.094 16.281 1 92.75 429 ARG A C 1
ATOM 3444 O O . ARG A 1 429 ? 10.367 1.839 15.383 1 92.75 429 ARG A O 1
ATOM 3451 N N . GLN A 1 430 ? 10.914 3.064 17.094 1 92.62 430 GLN A N 1
ATOM 3452 C CA . GLN A 1 430 ? 9.617 3.736 17.172 1 92.62 430 GLN A CA 1
ATOM 3453 C C . GLN A 1 430 ? 9.633 5.047 16.391 1 92.62 430 GLN A C 1
ATOM 3455 O O . GLN A 1 430 ? 9.258 6.094 16.906 1 92.62 430 GLN A O 1
ATOM 3460 N N . ILE A 1 431 ? 9.953 4.945 15.086 1 94.56 431 ILE A N 1
ATOM 3461 C CA . ILE A 1 431 ? 10.172 6.16 14.297 1 94.56 431 ILE A CA 1
ATOM 3462 C C . ILE A 1 431 ? 8.828 6.832 14.016 1 94.56 431 ILE A C 1
ATOM 3464 O O . ILE A 1 431 ? 8.789 7.984 13.578 1 94.56 431 ILE A O 1
ATOM 3468 N N . GLU A 1 432 ? 7.695 6.195 14.305 1 91.69 432 GLU A N 1
ATOM 3469 C CA . GLU A 1 432 ? 6.363 6.766 14.109 1 91.69 432 GLU A CA 1
ATOM 3470 C C . GLU A 1 432 ? 6.016 7.758 15.211 1 91.69 432 GLU A C 1
ATOM 3472 O O . GLU A 1 432 ? 4.984 8.43 15.148 1 91.69 432 GLU A O 1
ATOM 3477 N N . THR A 1 433 ? 6.859 7.957 16.156 1 92.94 433 THR A N 1
ATOM 3478 C CA . THR A 1 433 ? 6.609 8.875 17.266 1 92.94 433 THR A CA 1
ATOM 3479 C C . THR A 1 433 ? 7.289 10.219 17.016 1 92.94 433 THR A C 1
ATOM 3481 O O . THR A 1 433 ? 7.461 11.016 17.938 1 92.94 433 THR A O 1
ATOM 3484 N N . ALA A 1 434 ? 7.645 10.477 15.828 1 96 434 ALA A N 1
ATOM 3485 C CA . ALA A 1 434 ? 8.398 11.672 15.453 1 96 434 ALA A CA 1
ATOM 3486 C C . ALA A 1 434 ? 7.656 12.945 15.867 1 96 434 ALA A C 1
ATOM 3488 O O . ALA A 1 434 ? 6.426 13.008 15.789 1 96 434 ALA A O 1
ATOM 3489 N N . LEU A 1 435 ? 8.367 13.898 16.328 1 95.44 435 LEU A N 1
ATOM 3490 C CA . LEU A 1 435 ? 7.883 15.219 16.703 1 95.44 435 LEU A CA 1
ATOM 3491 C C . LEU A 1 435 ? 8.594 16.312 15.914 1 95.44 435 LEU A C 1
ATOM 3493 O O . LEU A 1 435 ? 9.805 16.234 15.688 1 95.44 435 LEU A O 1
ATOM 3497 N N . VAL A 1 436 ? 7.859 17.266 15.484 1 96.31 436 VAL A N 1
ATOM 3498 C CA . VAL A 1 436 ? 8.422 18.391 14.742 1 96.31 436 VAL A CA 1
ATOM 3499 C C . VAL A 1 436 ? 8.852 19.5 15.703 1 96.31 436 VAL A C 1
ATOM 3501 O O . VAL A 1 436 ? 8.047 19.984 16.5 1 96.31 436 VAL A O 1
ATOM 3504 N N . GLN A 1 437 ? 10.117 19.844 15.656 1 95.62 437 GLN A N 1
ATOM 3505 C CA . GLN A 1 437 ? 10.703 20.844 16.531 1 95.62 437 GLN A CA 1
ATOM 3506 C C . GLN A 1 437 ? 11.539 21.844 15.727 1 95.62 437 GLN A C 1
ATOM 3508 O O . GLN A 1 437 ? 11.539 21.828 14.5 1 95.62 437 GLN A O 1
ATOM 3513 N N . GLY A 1 438 ? 12.078 22.75 16.391 1 94.38 438 GLY A N 1
ATOM 3514 C CA . GLY A 1 438 ? 13.031 23.656 15.758 1 94.38 438 GLY A CA 1
ATOM 3515 C C . GLY A 1 438 ? 12.367 24.734 14.93 1 94.38 438 GLY A C 1
ATOM 3516 O O . GLY A 1 438 ? 12.898 25.125 13.883 1 94.38 438 GLY A O 1
ATOM 3517 N N . PHE A 1 439 ? 11.234 25.203 15.391 1 91.81 439 PHE A N 1
ATOM 3518 C CA . PHE A 1 439 ? 10.562 26.297 14.695 1 91.81 439 PHE A CA 1
ATOM 3519 C C . PHE A 1 439 ? 11.445 27.531 14.656 1 91.81 439 PHE A C 1
ATOM 3521 O O . PHE A 1 439 ? 12.109 27.875 15.641 1 91.81 439 PHE A O 1
ATOM 3528 N N . GLY A 1 440 ? 11.562 28.109 13.453 1 83.62 440 GLY A N 1
ATOM 3529 C CA . GLY A 1 440 ? 12.18 29.422 13.391 1 83.62 440 GLY A CA 1
ATOM 3530 C C . GLY A 1 440 ? 11.281 30.531 13.898 1 83.62 440 GLY A C 1
ATOM 3531 O O . GLY A 1 440 ? 10.352 30.281 14.672 1 83.62 440 GLY A O 1
ATOM 3532 N N . TYR A 1 441 ? 11.852 31.781 13.688 1 70.56 441 TYR A N 1
ATOM 3533 C CA . TYR A 1 441 ? 10.961 32.906 14.008 1 70.56 441 TYR A CA 1
ATOM 3534 C C . TYR A 1 441 ? 9.766 32.938 13.062 1 70.56 441 TYR A C 1
ATOM 3536 O O . TYR A 1 441 ? 9.773 33.656 12.062 1 70.56 441 TYR A O 1
ATOM 3544 N N . SER A 1 442 ? 8.945 31.906 13.188 1 59.09 442 SER A N 1
ATOM 3545 C CA . SER A 1 442 ? 7.84 31.562 12.305 1 59.09 442 SER A CA 1
ATOM 3546 C C . SER A 1 442 ? 6.898 32.75 12.094 1 59.09 442 SER A C 1
ATOM 3548 O O . SER A 1 442 ? 6.473 33.375 13.055 1 59.09 442 SER A O 1
ATOM 3550 N N . ARG A 1 443 ? 7.375 33.875 11.219 1 53.12 443 ARG A N 1
ATOM 3551 C CA . ARG A 1 443 ? 6.453 34.969 10.984 1 53.12 443 ARG A CA 1
ATOM 3552 C C . ARG A 1 443 ? 5.277 34.531 10.117 1 53.12 443 ARG A C 1
ATOM 3554 O O . ARG A 1 443 ? 5.355 33.5 9.43 1 53.12 443 ARG A O 1
ATOM 3561 N N . GLN A 1 444 ? 4.156 35.281 10.398 1 47.06 444 GLN A N 1
ATOM 3562 C CA . GLN A 1 444 ? 3.021 35.344 9.484 1 47.06 444 GLN A CA 1
ATOM 3563 C C . GLN A 1 444 ? 3.46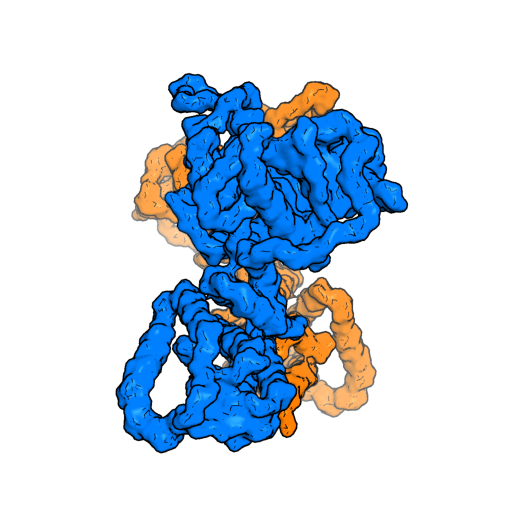1 35.781 8.086 1 47.06 444 GLN A C 1
ATOM 3565 O O . GLN A 1 444 ? 4.52 36.375 7.918 1 47.06 444 GLN A O 1
ATOM 3570 N N . HIS A 1 445 ? 2.941 35.281 7.051 1 42.56 445 HIS A N 1
ATOM 3571 C CA . HIS A 1 445 ? 3.119 35.562 5.629 1 42.56 445 HIS A CA 1
ATOM 3572 C C . HIS A 1 445 ? 3.619 37 5.402 1 42.56 445 HIS A C 1
ATOM 3574 O O . HIS A 1 445 ? 4.285 37.25 4.402 1 42.56 445 HIS A O 1
ATOM 3580 N N . THR A 1 446 ? 3.172 37.969 6.188 1 40.06 446 THR A N 1
ATOM 3581 C CA . THR A 1 446 ? 3.168 39.344 5.758 1 40.06 446 THR A CA 1
ATOM 3582 C C . THR A 1 446 ? 4.461 40.062 6.172 1 40.06 446 THR A C 1
ATOM 3584 O O . THR A 1 446 ? 4.645 41.25 5.906 1 40.06 446 THR A O 1
ATOM 3587 N N . GLU A 1 447 ? 5.242 39.656 7.027 1 45.97 447 GLU A N 1
ATOM 3588 C CA . GLU A 1 447 ? 6.23 40.594 7.523 1 45.97 447 GLU A CA 1
ATOM 3589 C C . GLU A 1 447 ? 7.457 40.656 6.613 1 45.97 447 GLU A C 1
ATOM 3591 O O . GLU A 1 447 ? 8.102 39.625 6.379 1 45.97 447 GLU A O 1
ATOM 3596 N N . ALA A 1 448 ? 7.461 41.594 5.777 1 43.66 448 ALA A N 1
ATOM 3597 C CA . ALA A 1 448 ? 8.469 42 4.805 1 43.66 448 ALA A CA 1
ATOM 3598 C C . ALA A 1 448 ? 9.875 41.844 5.383 1 43.66 448 ALA A C 1
ATOM 3600 O O . ALA A 1 448 ? 10.812 41.5 4.672 1 43.66 448 ALA A O 1
ATOM 3601 N N . GLN A 1 449 ? 10.125 42.562 6.488 1 46.56 449 GLN A N 1
ATOM 3602 C CA . GLN A 1 449 ? 11.516 42.812 6.855 1 46.56 449 GLN A CA 1
ATOM 3603 C C . GLN A 1 449 ? 12.109 41.625 7.582 1 46.56 449 GLN A C 1
ATOM 3605 O O . GLN A 1 449 ? 11.516 41.094 8.531 1 46.56 449 GLN A O 1
ATOM 3610 N N . THR A 1 450 ? 12.938 40.781 6.926 1 54.56 450 THR A N 1
ATOM 3611 C CA . THR A 1 450 ? 13.719 39.688 7.492 1 54.56 450 THR A CA 1
ATOM 3612 C C . THR A 1 450 ? 14.586 40.188 8.641 1 54.56 450 THR A C 1
ATOM 3614 O O . THR A 1 450 ? 15.656 40.75 8.422 1 54.56 450 THR A O 1
ATOM 3617 N N . ILE A 1 451 ? 13.922 40.781 9.68 1 53.31 451 ILE A N 1
ATOM 3618 C CA . ILE A 1 451 ? 14.648 41.219 10.867 1 53.31 451 ILE A CA 1
ATOM 3619 C C . ILE A 1 451 ? 15.43 40.031 11.445 1 53.31 451 ILE A C 1
ATOM 3621 O O . ILE A 1 451 ? 16.438 40.219 12.141 1 53.31 451 ILE A O 1
ATOM 3625 N N . ASP A 1 452 ? 14.992 38.844 11.102 1 54.91 452 ASP A N 1
ATOM 3626 C CA . ASP A 1 452 ? 15.602 37.688 11.727 1 54.91 452 ASP A CA 1
ATOM 3627 C C . ASP A 1 452 ? 16.812 37.188 10.93 1 54.91 452 ASP A C 1
ATOM 3629 O O . ASP A 1 452 ? 17.078 36 10.859 1 54.91 452 ASP A O 1
ATOM 3633 N N . ARG A 1 453 ? 17.406 38.281 10.203 1 50.62 453 ARG A N 1
ATOM 3634 C CA . ARG A 1 453 ? 18.578 37.906 9.422 1 50.62 453 ARG A CA 1
ATOM 3635 C C . ARG A 1 453 ? 19.594 37.188 10.289 1 50.62 453 ARG A C 1
ATOM 3637 O O . ARG A 1 453 ? 20.547 37.781 10.789 1 50.62 453 ARG A O 1
ATOM 3644 N N . GLY A 1 454 ? 19.125 36.719 11.352 1 48.12 454 GLY A N 1
ATOM 3645 C CA . GLY A 1 454 ? 20.203 36.031 12.078 1 48.12 454 GLY A CA 1
ATOM 3646 C C . GLY A 1 454 ? 21.016 35.125 11.203 1 48.12 454 GLY A C 1
ATOM 3647 O O . GLY A 1 454 ? 20.578 34.719 10.125 1 48.12 454 GLY A O 1
ATOM 3648 N N . LYS A 1 455 ? 22.406 35.219 11.312 1 46.94 455 LYS A N 1
ATOM 3649 C CA . LYS A 1 455 ? 23.594 34.656 10.688 1 46.94 455 LYS A CA 1
ATOM 3650 C C . LYS A 1 455 ? 23.5 33.125 10.555 1 46.94 455 LYS A C 1
ATOM 3652 O O . LYS A 1 455 ? 23.891 32.406 11.461 1 46.94 455 LYS A O 1
ATOM 3657 N N . VAL A 1 456 ? 22.406 32.562 10.297 1 52.22 456 VAL A N 1
ATOM 3658 C CA . VAL A 1 456 ? 22.531 31.125 10.055 1 52.22 456 VAL A CA 1
ATOM 3659 C C . VAL A 1 456 ? 23.484 30.875 8.891 1 52.22 456 VAL A C 1
ATOM 3661 O O . VAL A 1 456 ? 23.641 29.75 8.422 1 52.22 456 VAL A O 1
ATOM 3664 N N . LEU A 1 457 ? 24.188 31.938 8.445 1 52.84 457 LEU A N 1
ATOM 3665 C CA . LEU A 1 457 ? 25.047 31.844 7.277 1 52.84 457 LEU A CA 1
ATOM 3666 C C . LEU A 1 457 ? 26.156 30.812 7.504 1 52.84 457 LEU A C 1
ATOM 3668 O O . LEU A 1 457 ? 26.703 30.266 6.547 1 52.84 457 LEU A O 1
ATOM 3672 N N . HIS A 1 458 ? 26.219 30.422 8.773 1 63.16 458 HIS A N 1
ATOM 3673 C CA . HIS A 1 458 ? 27.422 29.609 8.906 1 63.16 458 HIS A CA 1
ATOM 3674 C C . HIS A 1 458 ? 27.078 28.188 9.352 1 63.16 458 HIS A C 1
ATOM 3676 O O . HIS A 1 458 ? 27.953 27.453 9.812 1 63.16 458 HIS A O 1
ATOM 3682 N N . ASP A 1 459 ? 25.828 27.812 9.172 1 83.31 459 ASP A N 1
ATOM 3683 C CA . ASP A 1 459 ? 25.469 26.453 9.547 1 83.31 459 ASP A CA 1
ATOM 3684 C C . ASP A 1 459 ? 25.078 25.625 8.32 1 83.31 459 ASP A C 1
ATOM 3686 O O . ASP A 1 459 ? 23.922 25.625 7.914 1 83.31 459 ASP A O 1
ATOM 3690 N N . LEU A 1 460 ? 26.094 24.922 7.801 1 90.06 460 LEU A N 1
ATOM 3691 C CA . LEU A 1 460 ? 25.891 24.125 6.594 1 90.06 460 LEU A CA 1
ATOM 3692 C C . LEU A 1 460 ? 24.766 23.109 6.789 1 90.06 460 LEU A C 1
ATOM 3694 O O . LEU A 1 460 ? 23.969 22.891 5.883 1 90.06 460 LEU A O 1
ATOM 3698 N N . GLU A 1 461 ? 24.625 22.547 8 1 91.31 461 GLU A N 1
ATOM 3699 C CA . GLU A 1 461 ? 23.641 21.531 8.32 1 91.31 461 GLU A CA 1
ATOM 3700 C C . GLU A 1 461 ? 22.219 22.062 8.164 1 91.31 461 GLU A C 1
ATOM 3702 O O . GLU A 1 461 ? 21.297 21.312 7.824 1 91.31 461 GLU A O 1
ATOM 3707 N N . ALA A 1 462 ? 22.078 23.344 8.359 1 90.44 462 ALA A N 1
ATOM 3708 C CA . ALA A 1 462 ? 20.766 23.969 8.188 1 90.44 462 ALA A CA 1
ATOM 3709 C C . ALA A 1 462 ? 20.609 24.516 6.777 1 90.44 462 ALA A C 1
ATOM 3711 O O . ALA A 1 462 ? 19.531 24.391 6.18 1 90.44 462 ALA A O 1
ATOM 3712 N N . ALA A 1 463 ? 21.672 25.094 6.234 1 91.44 463 ALA A N 1
ATOM 3713 C CA . ALA A 1 463 ? 21.641 25.797 4.961 1 91.44 463 ALA A CA 1
ATOM 3714 C C . ALA A 1 463 ? 21.266 24.859 3.82 1 91.44 463 ALA A C 1
ATOM 3716 O O . ALA A 1 463 ? 20.562 25.25 2.887 1 91.44 463 ALA A O 1
ATOM 3717 N N . ILE A 1 464 ? 21.641 23.625 3.902 1 95.88 464 ILE A N 1
ATOM 3718 C CA . ILE A 1 464 ? 21.453 22.703 2.779 1 95.88 464 ILE A CA 1
ATOM 3719 C C . ILE A 1 464 ? 19.969 22.359 2.633 1 95.88 464 ILE A C 1
ATOM 3721 O O . ILE A 1 464 ? 19.547 21.859 1.591 1 95.88 464 ILE A O 1
ATOM 3725 N N . TYR A 1 465 ? 19.156 22.641 3.605 1 96.56 465 TYR A N 1
ATOM 3726 C CA . TYR A 1 465 ? 17.719 22.359 3.525 1 96.56 465 TYR A CA 1
ATOM 3727 C C . TYR A 1 465 ? 16.953 23.547 2.998 1 96.56 465 TYR A C 1
ATOM 3729 O O . TYR A 1 465 ? 15.758 23.438 2.688 1 96.56 465 TYR A O 1
ATOM 3737 N N . ARG A 1 466 ? 17.609 24.672 2.887 1 93.31 466 ARG A N 1
ATOM 3738 C CA . ARG A 1 466 ? 16.922 25.891 2.469 1 93.31 466 ARG A CA 1
ATOM 3739 C C . ARG A 1 466 ? 16.812 25.969 0.95 1 93.31 466 ARG A C 1
ATOM 3741 O O . ARG A 1 466 ? 17.703 25.531 0.232 1 93.31 466 ARG A O 1
ATOM 3748 N N . HIS A 1 467 ? 15.703 26.562 0.564 1 94.25 467 HIS A N 1
ATOM 3749 C CA . HIS A 1 467 ? 15.461 26.75 -0.861 1 94.25 467 HIS A CA 1
ATOM 3750 C C . HIS A 1 467 ? 16.578 27.578 -1.505 1 94.25 467 HIS A C 1
ATOM 3752 O O . HIS A 1 467 ? 17.062 28.531 -0.907 1 94.25 467 HIS A O 1
ATOM 3758 N N . PRO A 1 468 ? 16.969 27.25 -2.744 1 93.69 468 PRO A N 1
ATOM 3759 C CA . PRO A 1 468 ? 18.047 27.969 -3.408 1 93.69 468 PRO A CA 1
ATOM 3760 C C . PRO A 1 468 ? 17.812 29.469 -3.484 1 93.69 468 PRO A C 1
ATOM 3762 O O . PRO A 1 468 ? 18.75 30.266 -3.361 1 93.69 468 PRO A O 1
ATOM 3765 N N . LEU A 1 469 ? 16.594 29.859 -3.547 1 90.44 469 LEU A N 1
ATOM 3766 C CA . LEU A 1 469 ? 16.281 31.266 -3.689 1 90.44 469 LEU A CA 1
ATOM 3767 C C . LEU A 1 469 ? 16.188 31.953 -2.324 1 90.44 469 LEU A C 1
ATOM 3769 O O . LEU A 1 469 ? 16.031 33.156 -2.242 1 90.44 469 LEU A O 1
ATOM 3773 N N . TYR A 1 470 ? 16.281 31.219 -1.304 1 88.62 470 TYR A N 1
ATOM 3774 C CA . TYR A 1 470 ? 16.266 31.75 0.051 1 88.62 470 TYR A CA 1
ATOM 3775 C C . TYR A 1 470 ? 17.578 31.422 0.775 1 88.62 470 TYR A C 1
ATOM 3777 O O . TYR A 1 470 ? 17.562 30.766 1.817 1 88.62 470 TYR A O 1
ATOM 3785 N N . GLN A 1 471 ? 18.609 31.781 0.13 1 85.19 471 GLN A N 1
ATOM 3786 C CA . GLN A 1 471 ? 19.953 31.562 0.666 1 85.19 471 GLN A CA 1
ATOM 3787 C C . GLN A 1 471 ? 20.672 32.875 0.923 1 85.19 471 GLN A C 1
ATOM 3789 O O . GLN A 1 471 ? 20.438 33.875 0.222 1 85.19 471 GLN A O 1
ATOM 3794 N N . GLY A 1 472 ? 21.531 32.812 1.84 1 70.94 472 GLY A N 1
ATOM 3795 C CA . GLY A 1 472 ? 22.453 33.906 2.041 1 70.94 472 GLY A CA 1
ATOM 3796 C C . GLY A 1 472 ? 21.812 35.125 2.656 1 70.94 472 GLY A C 1
ATOM 3797 O O . GLY A 1 472 ? 20.75 35.031 3.285 1 70.94 472 GLY A O 1
ATOM 3798 N N . GLU A 1 473 ? 22.484 36.219 2.512 1 62.72 473 GLU A N 1
ATOM 3799 C CA . GLU A 1 473 ? 22.109 37.469 3.137 1 62.72 473 GLU A CA 1
ATOM 3800 C C . GLU A 1 473 ? 20.922 38.125 2.426 1 62.72 473 GLU A C 1
ATOM 3802 O O . GLU A 1 473 ? 20.172 38.906 3.027 1 62.72 473 GLU A O 1
ATOM 3807 N N . ALA A 1 474 ? 20.719 37.656 1.287 1 53.44 474 ALA A N 1
ATOM 3808 C CA . ALA A 1 474 ? 19.688 38.281 0.464 1 53.44 474 ALA A CA 1
ATOM 3809 C C . ALA A 1 474 ? 18.328 37.625 0.673 1 53.44 474 ALA A C 1
ATOM 3811 O O . ALA A 1 474 ? 17.328 38.062 0.131 1 53.44 474 ALA A O 1
ATOM 3812 N N . ALA A 1 475 ? 18.344 36.688 1.455 1 62.31 475 ALA A N 1
ATOM 3813 C CA . ALA A 1 475 ? 17.094 35.938 1.642 1 62.31 475 ALA A CA 1
ATOM 3814 C C . ALA A 1 475 ? 16.031 36.844 2.289 1 62.31 475 ALA A C 1
ATOM 3816 O O . ALA A 1 475 ? 16.234 37.344 3.391 1 62.31 475 ALA A O 1
ATOM 3817 N N . SER A 1 476 ? 15.094 37.375 1.564 1 64.56 476 SER A N 1
ATOM 3818 C CA . SER A 1 476 ? 13.992 38.156 2.09 1 64.56 476 SER A CA 1
ATOM 3819 C C . SER A 1 476 ? 12.648 37.656 1.59 1 64.56 476 SER A C 1
ATOM 3821 O O . SER A 1 476 ? 12.57 37.062 0.503 1 64.56 476 SER A O 1
ATOM 3823 N N . GLY A 1 477 ? 11.648 37.594 2.473 1 76.06 477 GLY A N 1
ATOM 3824 C CA . GLY A 1 477 ? 10.297 37.281 2.061 1 76.06 477 GLY A CA 1
ATOM 3825 C C . GLY A 1 477 ? 10.008 35.781 2.068 1 76.06 477 GLY A C 1
ATOM 3826 O O . GLY A 1 477 ? 9.68 35.188 1.032 1 76.06 477 GLY A O 1
ATOM 3827 N N . TYR A 1 478 ? 10.117 35.188 3.207 1 82.62 478 TYR A N 1
ATOM 3828 C CA . TYR A 1 478 ? 9.875 33.781 3.348 1 82.62 478 TYR A CA 1
ATOM 3829 C C . TYR A 1 478 ? 8.469 33.406 2.889 1 82.62 478 TYR A C 1
ATOM 3831 O O . TYR A 1 478 ? 7.504 34.094 3.209 1 82.62 478 TYR A O 1
ATOM 3839 N N . GLN A 1 479 ? 8.422 32.406 2.006 1 88.56 479 GLN A N 1
ATOM 3840 C CA . GLN A 1 479 ? 7.168 31.938 1.423 1 88.56 479 GLN A CA 1
ATOM 3841 C C . GLN A 1 479 ? 6.941 30.469 1.722 1 88.56 479 GLN A C 1
ATOM 3843 O O . GLN A 1 479 ? 7.883 29.734 2.049 1 88.56 479 GLN A O 1
ATOM 3848 N N . ILE A 1 480 ? 5.703 30.094 1.602 1 93.38 480 ILE A N 1
ATOM 3849 C CA . ILE A 1 480 ? 5.277 28.766 1.999 1 93.38 480 ILE A CA 1
ATOM 3850 C C . ILE A 1 480 ? 6.031 27.719 1.179 1 93.38 480 ILE A C 1
ATOM 3852 O O . ILE A 1 480 ? 6.367 26.641 1.685 1 93.38 480 ILE A O 1
ATOM 3856 N N . HIS A 1 481 ? 6.316 27.984 -0.119 1 95.31 481 HIS A N 1
ATOM 3857 C CA . HIS A 1 481 ? 6.961 26.984 -0.972 1 95.31 481 HIS A CA 1
ATOM 3858 C C . HIS A 1 481 ? 8.414 26.766 -0.561 1 95.31 481 HIS A C 1
ATOM 3860 O O . HIS A 1 481 ? 9.016 25.75 -0.919 1 95.31 481 HIS A O 1
ATOM 3866 N N . TYR A 1 482 ? 9.039 27.734 0.187 1 94.31 482 TYR A N 1
ATOM 3867 C CA . TYR A 1 482 ? 10.367 27.5 0.747 1 94.31 482 TYR A CA 1
ATOM 3868 C C . TYR A 1 482 ? 10.312 26.469 1.868 1 94.31 482 TYR A C 1
ATOM 3870 O O . TYR A 1 482 ? 11.195 25.609 1.985 1 94.31 482 TYR A O 1
ATOM 3878 N N . ASP A 1 483 ? 9.227 26.547 2.699 1 95.62 483 ASP A N 1
ATOM 3879 C CA . ASP A 1 483 ? 8.992 25.531 3.734 1 95.62 483 ASP A CA 1
ATOM 3880 C C . ASP A 1 483 ? 8.773 24.156 3.123 1 95.62 483 ASP A C 1
ATOM 3882 O O . ASP A 1 483 ? 9.344 23.172 3.586 1 95.62 483 ASP A O 1
ATOM 3886 N N . ILE A 1 484 ? 7.957 24.172 2.125 1 98.5 484 ILE A N 1
ATOM 3887 C CA . ILE A 1 484 ? 7.598 22.922 1.468 1 98.5 484 ILE A CA 1
ATOM 3888 C C . ILE A 1 484 ? 8.836 22.297 0.833 1 98.5 484 ILE A C 1
ATOM 3890 O O . ILE A 1 484 ? 9 21.078 0.861 1 98.5 484 ILE A O 1
ATOM 3894 N N . TYR A 1 485 ? 9.727 23.156 0.275 1 98.25 485 TYR A N 1
ATOM 3895 C CA . TYR A 1 485 ? 10.984 22.672 -0.282 1 98.25 485 TYR A CA 1
ATOM 3896 C C . TYR A 1 485 ? 11.812 21.953 0.778 1 98.25 485 TYR A C 1
ATOM 3898 O O . TYR A 1 485 ? 12.281 20.844 0.555 1 98.25 485 TYR A O 1
ATOM 3906 N N . SER A 1 486 ? 11.984 22.578 1.913 1 97.88 486 SER A N 1
ATOM 3907 C CA . SER A 1 486 ? 12.734 21.969 3.012 1 97.88 486 SER A CA 1
ATOM 3908 C C . SER A 1 486 ? 12.117 20.641 3.439 1 97.88 486 SER A C 1
ATOM 3910 O O . SER A 1 486 ? 12.836 19.672 3.693 1 97.88 486 SER A O 1
ATOM 3912 N N . LEU A 1 487 ? 10.789 20.641 3.502 1 98.81 487 LEU A N 1
ATOM 3913 C CA . LEU A 1 487 ? 10.094 19.406 3.852 1 98.81 487 LEU A CA 1
ATOM 3914 C C . LEU A 1 487 ? 10.359 18.328 2.816 1 98.81 487 LEU A C 1
ATOM 3916 O O . LEU A 1 487 ? 10.57 17.156 3.17 1 98.81 487 LEU A O 1
ATOM 3920 N N . GLY A 1 488 ? 10.312 18.703 1.549 1 98.88 488 GLY A N 1
ATOM 3921 C CA . GLY A 1 488 ? 10.617 17.75 0.485 1 98.88 488 GLY A CA 1
ATOM 3922 C C . GLY A 1 488 ? 11.969 17.078 0.647 1 98.88 488 GLY A C 1
ATOM 3923 O O . GLY A 1 488 ? 12.109 15.891 0.37 1 98.88 488 GLY A O 1
ATOM 3924 N N . LEU A 1 489 ? 12.953 17.844 1.055 1 98.88 489 LEU A N 1
ATOM 3925 C CA . LEU A 1 489 ? 14.289 17.297 1.264 1 98.88 489 LEU A CA 1
ATOM 3926 C C . LEU A 1 489 ? 14.297 16.297 2.41 1 98.88 489 LEU A C 1
ATOM 3928 O O . LEU A 1 489 ? 14.969 15.266 2.336 1 98.88 489 LEU A O 1
ATOM 3932 N N . VAL A 1 490 ? 13.547 16.578 3.471 1 98.88 490 VAL A N 1
ATOM 3933 C CA . VAL A 1 490 ? 13.445 15.633 4.586 1 98.88 490 VAL A CA 1
ATOM 3934 C C . VAL A 1 490 ? 12.766 14.352 4.117 1 98.88 490 VAL A C 1
ATOM 3936 O O . VAL A 1 490 ? 13.211 13.25 4.449 1 98.88 490 VAL A O 1
ATOM 3939 N N . LEU A 1 491 ? 11.656 14.508 3.359 1 98.88 491 LEU A N 1
ATOM 3940 C CA . LEU A 1 491 ? 10.969 13.336 2.818 1 98.88 491 LEU A CA 1
ATOM 3941 C C . LEU A 1 491 ? 11.891 12.531 1.912 1 98.88 491 LEU A C 1
ATOM 3943 O O . LEU A 1 491 ? 11.844 11.305 1.907 1 98.88 491 LEU A O 1
ATOM 3947 N N . PHE A 1 492 ? 12.711 13.273 1.194 1 98.81 492 PHE A N 1
ATOM 3948 C CA . PHE A 1 492 ? 13.703 12.625 0.343 1 98.81 492 PHE A CA 1
ATOM 3949 C C . PHE A 1 492 ? 14.688 11.82 1.179 1 98.81 492 PHE A C 1
ATOM 3951 O O . PHE A 1 492 ? 15.016 10.672 0.84 1 98.81 492 PHE A O 1
ATOM 3958 N N . GLU A 1 493 ? 15.141 12.328 2.244 1 98.69 493 GLU A N 1
ATOM 3959 C CA . GLU A 1 493 ? 16.031 11.609 3.16 1 98.69 493 GLU A CA 1
ATOM 3960 C C . GLU A 1 493 ? 15.359 10.344 3.689 1 98.69 493 GLU A C 1
ATOM 3962 O O . GLU A 1 493 ? 16 9.297 3.807 1 98.69 493 GLU A O 1
ATOM 3967 N N . ILE A 1 494 ? 14.109 10.453 3.996 1 98.69 494 ILE A N 1
ATOM 3968 C CA . ILE A 1 494 ? 13.359 9.32 4.527 1 98.69 494 ILE A CA 1
ATOM 3969 C C . ILE A 1 494 ? 13.281 8.219 3.48 1 98.69 494 ILE A C 1
ATOM 3971 O O . ILE A 1 494 ? 13.383 7.031 3.809 1 98.69 494 ILE A O 1
ATOM 3975 N N . ALA A 1 495 ? 13.117 8.594 2.215 1 98.31 495 ALA A N 1
ATOM 3976 C CA . ALA A 1 495 ? 13.039 7.613 1.13 1 98.31 495 ALA A CA 1
ATOM 3977 C C . ALA A 1 495 ? 14.328 6.805 1.026 1 98.31 495 ALA A C 1
ATOM 3979 O O . ALA A 1 495 ? 14.297 5.586 0.849 1 98.31 495 ALA A O 1
ATOM 3980 N N . LEU A 1 496 ? 15.445 7.492 1.146 1 96.94 496 LEU A N 1
ATOM 3981 C CA . LEU A 1 496 ? 16.75 6.852 0.97 1 96.94 496 LEU A CA 1
ATOM 3982 C C . LEU A 1 496 ? 17.281 6.344 2.303 1 96.94 496 LEU A C 1
ATOM 3984 O O . LEU A 1 496 ? 18.203 5.527 2.332 1 96.94 496 LEU A O 1
ATOM 3988 N N . TRP A 1 497 ? 16.719 6.859 3.414 1 97.31 497 TRP A N 1
ATOM 3989 C CA . TRP A 1 497 ? 17.219 6.664 4.773 1 97.31 497 TRP A CA 1
ATOM 3990 C C . TRP A 1 497 ? 18.703 6.996 4.867 1 97.31 497 TRP A C 1
ATOM 3992 O O . TRP A 1 497 ? 19.484 6.191 5.367 1 97.31 497 TRP A O 1
ATOM 4002 N N . SER A 1 498 ? 19.031 8.141 4.383 1 96.69 498 SER A N 1
ATOM 4003 C CA . SER A 1 498 ? 20.375 8.703 4.324 1 96.69 498 SER A CA 1
ATOM 4004 C C . SER A 1 498 ? 20.344 10.227 4.422 1 96.69 498 SER A C 1
ATOM 4006 O O . SER A 1 498 ? 19.438 10.867 3.9 1 96.69 498 SER A O 1
ATOM 4008 N N . PRO A 1 499 ? 21.312 10.812 5.086 1 97.19 499 PRO A N 1
ATOM 4009 C CA . PRO A 1 499 ? 21.297 12.266 5.238 1 97.19 499 PRO A CA 1
ATOM 4010 C C . PRO A 1 499 ? 21.594 13 3.934 1 97.19 499 PRO A C 1
ATOM 4012 O O . PRO A 1 499 ? 22.375 12.508 3.111 1 97.19 499 PRO A O 1
ATOM 4015 N N . LEU A 1 500 ? 21.031 14.141 3.795 1 97.31 500 LEU A N 1
ATOM 4016 C CA . LEU A 1 500 ? 21.234 14.992 2.631 1 97.31 500 LEU A CA 1
ATOM 4017 C C . LEU A 1 500 ? 22.719 15.328 2.463 1 97.31 500 LEU A C 1
ATOM 4019 O O . LEU A 1 500 ? 23.203 15.453 1.338 1 97.31 500 LEU A O 1
ATOM 4023 N N . MET A 1 501 ? 23.469 15.422 3.557 1 95.5 501 MET A N 1
ATOM 4024 C CA . MET A 1 501 ? 24.891 15.758 3.584 1 95.5 501 MET A CA 1
ATOM 4025 C C . MET A 1 501 ? 25.688 14.766 2.752 1 95.5 501 MET A C 1
ATOM 4027 O O . MET A 1 501 ? 26.719 15.125 2.18 1 95.5 501 MET A O 1
ATOM 4031 N N . ALA A 1 502 ? 25.234 13.547 2.664 1 94.56 502 ALA A N 1
ATOM 4032 C CA . ALA A 1 502 ? 25.922 12.5 1.918 1 94.56 502 ALA A CA 1
ATOM 4033 C C . ALA A 1 502 ? 26.016 12.852 0.434 1 94.56 502 ALA A C 1
ATOM 4035 O O . ALA A 1 502 ? 26.938 12.422 -0.259 1 94.56 502 ALA A O 1
ATOM 4036 N N . LEU A 1 503 ? 25.109 13.602 -0.086 1 94.5 503 LEU A N 1
ATOM 4037 C CA . LEU A 1 503 ? 25.094 13.984 -1.494 1 94.5 503 LEU A CA 1
ATOM 4038 C C . LEU A 1 503 ? 26.172 15.016 -1.797 1 94.5 503 LEU A C 1
ATOM 4040 O O . LEU A 1 503 ? 26.547 15.219 -2.957 1 94.5 503 LEU A O 1
ATOM 4044 N N . LEU A 1 504 ? 26.531 15.766 -0.785 1 93.81 504 LEU A N 1
ATOM 4045 C CA . LEU A 1 504 ? 27.625 16.719 -0.975 1 93.81 504 LEU A CA 1
ATOM 4046 C C . LEU A 1 504 ? 28.953 15.992 -1.146 1 93.81 504 LEU A C 1
ATOM 4048 O O . LEU A 1 504 ? 29.859 16.5 -1.815 1 93.81 504 LEU A O 1
ATOM 4052 N N . ALA A 1 505 ? 28.984 14.805 -0.562 1 85.75 505 ALA A N 1
ATOM 4053 C CA . ALA A 1 505 ? 30.219 14.023 -0.589 1 85.75 505 ALA A CA 1
ATOM 4054 C C . ALA A 1 505 ? 30.297 13.18 -1.86 1 85.75 505 ALA A C 1
ATOM 4056 O O . ALA A 1 505 ? 31.359 12.633 -2.176 1 85.75 505 ALA A O 1
ATOM 4057 N N . ALA A 1 506 ? 29.234 13.047 -2.602 1 78.31 506 ALA A N 1
ATOM 4058 C CA . ALA A 1 506 ? 29.188 12.164 -3.76 1 78.31 506 ALA A CA 1
ATOM 4059 C C . ALA A 1 506 ? 30.203 12.586 -4.816 1 78.31 506 ALA A C 1
ATOM 4061 O O . ALA A 1 506 ? 30.344 13.781 -5.102 1 78.31 506 ALA A O 1
ATOM 4062 N N . ARG A 1 507 ? 30.922 11.547 -5.223 1 70.19 507 ARG A N 1
ATOM 4063 C CA . ARG A 1 507 ? 31.969 11.797 -6.199 1 70.19 507 ARG A CA 1
ATOM 4064 C C . ARG A 1 507 ? 31.438 11.742 -7.621 1 70.19 507 ARG A C 1
ATOM 4066 O O . ARG A 1 507 ? 30.438 11.07 -7.887 1 70.19 507 ARG A O 1
ATOM 4073 N N . TYR A 1 508 ? 31.656 12.734 -8.359 1 65.69 508 TYR A N 1
ATOM 4074 C CA . TYR A 1 508 ? 31.281 12.734 -9.773 1 65.69 508 TYR A CA 1
ATOM 4075 C C . TYR A 1 508 ? 32.375 12.125 -10.625 1 65.69 508 TYR A C 1
ATOM 4077 O O . TYR A 1 508 ? 33.531 12.008 -10.18 1 65.69 508 TYR A O 1
ATOM 4085 N N . LYS A 1 509 ? 31.922 11.625 -11.734 1 64.62 509 LYS A N 1
ATOM 4086 C CA . LYS A 1 509 ? 32.906 11.148 -12.703 1 64.62 509 LYS A CA 1
ATOM 4087 C C . LYS A 1 509 ? 33.844 12.273 -13.156 1 64.62 509 LYS A C 1
ATOM 4089 O O . LYS A 1 509 ? 33.375 13.375 -13.469 1 64.62 509 LYS A O 1
ATOM 4094 N N . PRO A 1 510 ? 35.094 12.008 -13.078 1 64.75 510 PRO A N 1
ATOM 4095 C CA . PRO A 1 510 ? 36.094 13.031 -13.414 1 64.75 510 PRO A CA 1
ATOM 4096 C C . PRO A 1 510 ? 35.875 13.648 -14.789 1 64.75 510 PRO A C 1
ATOM 4098 O O . PRO A 1 510 ? 36.188 14.82 -15.008 1 64.75 510 PRO A O 1
ATOM 4101 N N . GLU A 1 511 ? 35.25 12.961 -15.672 1 69.81 511 GLU A N 1
ATOM 4102 C CA . GLU A 1 511 ? 35.125 13.406 -17.062 1 69.81 511 GLU A CA 1
ATOM 4103 C C . GLU A 1 511 ? 34.062 14.484 -17.188 1 69.81 511 GLU A C 1
ATOM 4105 O O . GLU A 1 511 ? 34.062 15.234 -18.172 1 69.81 511 GLU A O 1
ATOM 4110 N N . LYS A 1 512 ? 33.219 14.641 -16.188 1 68.75 512 LYS A N 1
ATOM 4111 C CA . LYS A 1 512 ? 32.156 15.648 -16.266 1 68.75 512 LYS A CA 1
ATOM 4112 C C . LYS A 1 512 ? 31.969 16.344 -14.922 1 68.75 512 LYS A C 1
ATOM 4114 O O . LYS A 1 512 ? 31.016 16.078 -14.195 1 68.75 512 LYS A O 1
ATOM 4119 N N . PRO A 1 513 ? 32.969 17.234 -14.695 1 71.06 513 PRO A N 1
ATOM 4120 C CA . PRO A 1 513 ? 32.875 17.922 -13.414 1 71.06 513 PRO A CA 1
ATOM 4121 C C . PRO A 1 513 ? 31.625 18.812 -13.32 1 71.06 513 PRO A C 1
ATOM 4123 O O . PRO A 1 513 ? 31.219 19.422 -14.312 1 71.06 513 PRO A O 1
ATOM 4126 N N . PRO A 1 514 ? 31.031 18.797 -12.156 1 78.19 514 PRO A N 1
ATOM 4127 C CA . PRO A 1 514 ? 29.859 19.672 -11.984 1 78.19 514 PRO A CA 1
ATOM 4128 C C . PRO A 1 514 ? 30.219 21.156 -11.961 1 78.19 514 PRO A C 1
ATOM 4130 O O . PRO A 1 514 ? 31.359 21.5 -11.664 1 78.19 514 PRO A O 1
ATOM 4133 N N . PRO A 1 515 ? 29.359 21.953 -12.391 1 77.69 515 PRO A N 1
ATOM 4134 C CA . PRO A 1 515 ? 29.641 23.391 -12.406 1 77.69 515 PRO A CA 1
ATOM 4135 C C . PRO A 1 515 ? 30.047 23.922 -11.039 1 77.69 515 PRO A C 1
ATOM 4137 O O . PRO A 1 515 ? 30.875 24.828 -10.953 1 77.69 515 PRO A O 1
ATOM 4140 N N . VAL A 1 516 ? 29.453 23.438 -9.969 1 86.62 516 VAL A N 1
ATOM 4141 C CA . VAL A 1 516 ? 29.766 23.844 -8.609 1 86.62 516 VAL A CA 1
ATOM 4142 C C . VAL A 1 516 ? 30.172 22.641 -7.773 1 86.62 516 VAL A C 1
ATOM 4144 O O . VAL A 1 516 ? 29.469 21.625 -7.754 1 86.62 516 VAL A O 1
ATOM 4147 N N . ALA A 1 517 ? 31.359 22.781 -7.191 1 87 517 ALA A N 1
ATOM 4148 C CA . ALA A 1 517 ? 31.828 21.703 -6.336 1 87 517 ALA A CA 1
ATOM 4149 C C . ALA A 1 517 ? 31.203 21.766 -4.949 1 87 517 ALA A C 1
ATOM 4151 O O . ALA A 1 517 ? 31.109 22.859 -4.363 1 87 517 ALA A O 1
ATOM 4152 N N . LEU A 1 518 ? 30.672 20.672 -4.551 1 92.5 518 LEU A N 1
ATOM 4153 C CA . LEU A 1 518 ? 30.078 20.594 -3.221 1 92.5 518 LEU A CA 1
ATOM 4154 C C . LEU A 1 518 ? 30.922 19.719 -2.299 1 92.5 518 LEU A C 1
ATOM 4156 O O . LEU A 1 518 ? 31.547 18.766 -2.75 1 92.5 518 LEU A O 1
ATOM 4160 N N . SER A 1 519 ? 30.969 20.141 -1.039 1 91.88 519 SER A N 1
ATOM 4161 C CA . SER A 1 519 ? 31.688 19.391 -0.024 1 91.88 519 SER A CA 1
ATOM 4162 C C . SER A 1 519 ? 31.031 19.516 1.342 1 91.88 519 SER A C 1
ATOM 4164 O O . SER A 1 519 ? 30.5 20.578 1.69 1 91.88 519 SER A O 1
ATOM 4166 N N . PRO A 1 520 ? 31.141 18.422 2.129 1 92.62 520 PRO A N 1
ATOM 4167 C CA . PRO A 1 520 ? 30.562 18.484 3.479 1 92.62 520 PRO A CA 1
ATOM 4168 C C . PRO A 1 520 ? 31.328 19.438 4.391 1 92.62 520 PRO A C 1
ATOM 4170 O O . PRO A 1 520 ? 30.844 19.812 5.461 1 92.62 520 PRO A O 1
ATOM 4173 N N . ASP A 1 521 ? 32.469 19.859 3.945 1 90.12 521 ASP A N 1
ATOM 4174 C CA . ASP A 1 521 ? 33.312 20.719 4.777 1 90.12 521 ASP A CA 1
ATOM 4175 C C . ASP A 1 521 ? 33.344 22.141 4.238 1 90.12 521 ASP A C 1
ATOM 4177 O O . ASP A 1 521 ? 34.125 22.984 4.695 1 90.12 521 ASP A O 1
ATOM 4181 N N . MET A 1 522 ? 32.469 22.391 3.33 1 89.88 522 MET A N 1
ATOM 4182 C CA . MET A 1 522 ? 32.5 23.703 2.709 1 89.88 522 MET A CA 1
ATOM 4183 C C . MET A 1 522 ? 32 24.781 3.672 1 89.88 522 MET A C 1
ATOM 4185 O O . MET A 1 522 ? 31.125 24.516 4.492 1 89.88 522 MET A O 1
ATOM 4189 N N . LYS A 1 523 ? 32.531 25.969 3.523 1 84.25 523 LYS A N 1
ATOM 4190 C CA . LYS A 1 523 ? 32.219 27.062 4.445 1 84.25 523 LYS A CA 1
ATOM 4191 C C . LYS A 1 523 ? 31.109 27.953 3.895 1 84.25 523 LYS A C 1
ATOM 4193 O O . LYS A 1 523 ? 30.391 28.609 4.656 1 84.25 523 LYS A O 1
ATOM 4198 N N . GLN A 1 524 ? 31.109 28 2.598 1 84.31 524 GLN A N 1
ATOM 4199 C CA . GLN A 1 524 ? 30.094 28.844 1.962 1 84.31 524 GLN A CA 1
ATOM 4200 C C . GLN A 1 524 ? 29.094 28 1.185 1 84.31 524 GLN A C 1
ATOM 4202 O O . GLN A 1 524 ? 29.484 27.125 0.397 1 84.31 524 GLN A O 1
ATOM 4207 N N . PHE A 1 525 ? 27.766 28.188 1.488 1 91.25 525 PHE A N 1
ATOM 4208 C CA . PHE A 1 525 ? 26.688 27.5 0.801 1 91.25 525 PHE A CA 1
ATOM 4209 C C . PHE A 1 525 ? 25.547 28.469 0.499 1 91.25 525 PHE A C 1
ATOM 4211 O O . PHE A 1 525 ? 24.703 28.734 1.356 1 91.25 525 PHE A O 1
ATOM 4218 N N . TYR A 1 526 ? 25.609 28.984 -0.685 1 89.25 526 TYR A N 1
ATOM 4219 C CA . TYR A 1 526 ? 24.641 29.984 -1.098 1 89.25 526 TYR A CA 1
ATOM 4220 C C . TYR A 1 526 ? 23.781 29.484 -2.254 1 89.25 526 TYR A C 1
ATOM 4222 O O . TYR A 1 526 ? 23.484 28.281 -2.334 1 89.25 526 TYR A O 1
ATOM 4230 N N . GLU A 1 527 ? 23.312 30.359 -3.057 1 90.88 527 GLU A N 1
ATOM 4231 C CA . GLU A 1 527 ? 22.344 30.031 -4.094 1 90.88 527 GLU A CA 1
ATOM 4232 C C . GLU A 1 527 ? 22.922 29.047 -5.102 1 90.88 527 GLU A C 1
ATOM 4234 O O . GLU A 1 527 ? 22.25 28.078 -5.473 1 90.88 527 GLU A O 1
ATOM 4239 N N . PHE A 1 528 ? 24.141 29.219 -5.527 1 91.56 528 PHE A N 1
ATOM 4240 C CA . PHE A 1 528 ? 24.719 28.359 -6.559 1 91.56 528 PHE A CA 1
ATOM 4241 C C . PHE A 1 528 ? 24.922 26.953 -6.043 1 91.56 528 PHE A C 1
ATOM 4243 O O . PHE A 1 528 ? 24.641 25.969 -6.75 1 91.56 528 PHE A O 1
ATOM 4250 N N . GLU A 1 529 ? 25.484 26.859 -4.848 1 92.75 529 GLU A N 1
ATOM 4251 C CA . GLU A 1 529 ? 25.672 25.547 -4.23 1 92.75 529 GLU A CA 1
ATOM 4252 C C . GLU A 1 529 ? 24.328 24.859 -4.02 1 92.75 529 GLU A C 1
ATOM 4254 O O . GLU A 1 529 ? 24.203 23.656 -4.266 1 92.75 529 GLU A O 1
ATOM 4259 N N . ALA A 1 530 ? 23.359 25.641 -3.607 1 94.88 530 ALA A N 1
ATOM 4260 C CA . ALA A 1 530 ? 22.031 25.094 -3.352 1 94.88 530 ALA A CA 1
ATOM 4261 C C . ALA A 1 530 ? 21.391 24.594 -4.641 1 94.88 530 ALA A C 1
ATOM 4263 O O . ALA A 1 530 ? 20.703 23.578 -4.641 1 94.88 530 ALA A O 1
ATOM 4264 N N . LYS A 1 531 ? 21.578 25.297 -5.715 1 95.38 531 LYS A N 1
ATOM 4265 C CA . LYS A 1 531 ? 21.047 24.891 -7.012 1 95.38 531 LYS A CA 1
ATOM 4266 C C . LYS A 1 531 ? 21.688 23.578 -7.477 1 95.38 531 LYS A C 1
ATOM 4268 O O . LYS A 1 531 ? 21 22.719 -8.039 1 95.38 531 LYS A O 1
ATOM 4273 N N . GLU A 1 532 ? 22.953 23.516 -7.238 1 94.44 532 GLU A N 1
ATOM 4274 C CA . GLU A 1 532 ? 23.641 22.281 -7.594 1 94.44 532 GLU A CA 1
ATOM 4275 C C . GLU A 1 532 ? 23.125 21.094 -6.762 1 94.44 532 GLU A C 1
ATOM 4277 O O . GLU A 1 532 ? 22.891 20.016 -7.297 1 94.44 532 GLU A O 1
ATOM 4282 N N . LEU A 1 533 ? 23 21.312 -5.492 1 96.44 533 LEU A N 1
ATOM 4283 C CA . LEU A 1 533 ? 22.438 20.266 -4.648 1 96.44 533 LEU A CA 1
ATOM 4284 C C . LEU A 1 533 ? 21.047 19.875 -5.121 1 96.44 533 LEU A C 1
ATOM 4286 O O . LEU A 1 533 ? 20.703 18.688 -5.188 1 96.44 533 LEU A O 1
ATOM 4290 N N . HIS A 1 534 ? 20.234 20.891 -5.445 1 97.38 534 HIS A N 1
ATOM 4291 C CA . HIS A 1 534 ? 18.891 20.656 -5.965 1 97.38 534 HIS A CA 1
ATOM 4292 C C . HIS A 1 534 ? 18.938 19.781 -7.207 1 97.38 534 HIS A C 1
ATOM 4294 O O . HIS A 1 534 ? 18.125 18.859 -7.336 1 97.38 534 HIS A O 1
ATOM 4300 N N . ARG A 1 535 ? 19.828 20.078 -8.078 1 95.5 535 ARG A N 1
ATOM 4301 C CA . ARG A 1 535 ? 19.969 19.281 -9.297 1 95.5 535 ARG A CA 1
ATOM 4302 C C . ARG A 1 535 ? 20.312 17.828 -8.961 1 95.5 535 ARG A C 1
ATOM 4304 O O . ARG A 1 535 ? 19.719 16.906 -9.523 1 95.5 535 ARG A O 1
ATOM 4311 N N . ARG A 1 536 ? 21.234 17.609 -8.055 1 95 536 ARG A N 1
ATOM 4312 C CA . ARG A 1 536 ? 21.641 16.266 -7.652 1 95 536 ARG A CA 1
ATOM 4313 C C . ARG A 1 536 ? 20.484 15.5 -7.031 1 95 536 ARG A C 1
ATOM 4315 O O . ARG A 1 536 ? 20.281 14.312 -7.312 1 95 536 ARG A O 1
ATOM 4322 N N . VAL A 1 537 ? 19.766 16.172 -6.199 1 97.75 537 VAL A N 1
ATOM 4323 C CA . VAL A 1 537 ? 18.625 15.562 -5.527 1 97.75 537 VAL A CA 1
ATOM 4324 C C . VAL A 1 537 ? 17.594 15.133 -6.559 1 97.75 537 VAL A C 1
ATOM 4326 O O . VAL A 1 537 ? 17.094 14.008 -6.508 1 97.75 537 VAL A O 1
ATOM 4329 N N . ASN A 1 538 ? 17.312 16 -7.535 1 97.69 538 ASN A N 1
ATOM 4330 C CA . ASN A 1 538 ? 16.328 15.68 -8.562 1 97.69 538 ASN A CA 1
ATOM 4331 C C . ASN A 1 538 ? 16.766 14.469 -9.391 1 97.69 538 ASN A C 1
ATOM 4333 O O . ASN A 1 538 ? 15.93 13.641 -9.758 1 97.69 538 ASN A O 1
ATOM 4337 N N . LEU A 1 539 ? 18.031 14.383 -9.68 1 94.5 539 LEU A N 1
ATOM 4338 C CA . LEU A 1 539 ? 18.547 13.227 -10.406 1 94.5 539 LEU A CA 1
ATOM 4339 C C . LEU A 1 539 ? 18.297 11.938 -9.625 1 94.5 539 LEU A C 1
ATOM 4341 O O . LEU A 1 539 ? 17.875 10.93 -10.195 1 94.5 539 LEU A O 1
ATOM 4345 N N . ARG A 1 540 ? 18.531 11.977 -8.391 1 95.56 540 ARG A N 1
ATOM 4346 C CA . ARG A 1 540 ? 18.344 10.797 -7.551 1 95.56 540 ARG A CA 1
ATOM 4347 C C . ARG A 1 540 ? 16.859 10.477 -7.371 1 95.56 540 ARG A C 1
ATOM 4349 O O . ARG A 1 540 ? 16.484 9.305 -7.262 1 95.56 540 ARG A O 1
ATOM 4356 N N . ILE A 1 541 ? 16.031 11.508 -7.258 1 97.5 541 ILE A N 1
ATOM 4357 C CA . ILE A 1 541 ? 14.594 11.289 -7.156 1 97.5 541 ILE A CA 1
ATOM 4358 C C . ILE A 1 541 ? 14.102 10.516 -8.375 1 97.5 541 ILE A C 1
ATOM 4360 O O . ILE A 1 541 ? 13.414 9.5 -8.234 1 97.5 541 ILE A O 1
ATOM 4364 N N . ASP A 1 542 ? 14.516 10.891 -9.523 1 95.56 542 ASP A N 1
ATOM 4365 C CA . ASP A 1 542 ? 14.078 10.258 -10.758 1 95.56 542 ASP A CA 1
ATOM 4366 C C . ASP A 1 542 ? 14.609 8.828 -10.867 1 95.56 542 ASP A C 1
ATOM 4368 O O . ASP A 1 542 ? 13.922 7.941 -11.367 1 95.56 542 ASP A O 1
ATOM 4372 N N . ALA A 1 543 ? 15.719 8.633 -10.297 1 93.56 543 ALA A N 1
ATOM 4373 C CA . ALA A 1 543 ? 16.406 7.355 -10.484 1 93.56 543 ALA A CA 1
ATOM 4374 C C . ALA A 1 543 ? 15.922 6.324 -9.469 1 93.56 543 ALA A C 1
ATOM 4376 O O . ALA A 1 543 ? 15.82 5.137 -9.781 1 93.56 543 ALA A O 1
ATOM 4377 N N . GLU A 1 544 ? 15.609 6.777 -8.242 1 95.38 544 GLU A N 1
ATOM 4378 C CA . GLU A 1 544 ? 15.578 5.695 -7.262 1 95.38 544 GLU A CA 1
ATOM 4379 C C . GLU A 1 544 ? 14.383 5.832 -6.328 1 95.38 544 GLU A C 1
ATOM 4381 O O . GLU A 1 544 ? 14.039 4.895 -5.602 1 95.38 544 GLU A O 1
ATOM 4386 N N . VAL A 1 545 ? 13.68 6.961 -6.23 1 98.06 545 VAL A N 1
ATOM 4387 C CA . VAL A 1 545 ? 12.664 7.137 -5.199 1 98.06 545 VAL A CA 1
ATOM 4388 C C . VAL A 1 545 ? 11.453 6.258 -5.508 1 98.06 545 VAL A C 1
ATOM 4390 O O . VAL A 1 545 ? 10.883 5.633 -4.609 1 98.06 545 VAL A O 1
ATOM 4393 N N . ALA A 1 546 ? 11.023 6.188 -6.77 1 97.44 546 ALA A N 1
ATOM 4394 C CA . ALA A 1 546 ? 9.906 5.312 -7.117 1 97.44 546 ALA A CA 1
ATOM 4395 C C . ALA A 1 546 ? 10.25 3.85 -6.848 1 97.44 546 ALA A C 1
ATOM 4397 O O . ALA A 1 546 ? 9.383 3.066 -6.445 1 97.44 546 ALA A O 1
ATOM 4398 N N . TYR A 1 547 ? 11.523 3.516 -7.078 1 97 547 TYR A N 1
ATOM 4399 C CA . TYR A 1 547 ? 12.016 2.168 -6.812 1 97 547 TYR A CA 1
ATOM 4400 C C . TYR A 1 547 ? 11.938 1.843 -5.328 1 97 547 TYR A C 1
ATOM 4402 O O . TYR A 1 547 ? 11.578 0.726 -4.949 1 97 547 TYR A O 1
ATOM 4410 N N . ARG A 1 548 ? 12.172 2.816 -4.539 1 97.06 548 ARG A N 1
ATOM 4411 C CA . ARG A 1 548 ? 12.289 2.584 -3.102 1 97.06 548 ARG A CA 1
ATOM 4412 C C . ARG A 1 548 ? 10.945 2.779 -2.406 1 97.06 548 ARG A C 1
ATOM 4414 O O . ARG A 1 548 ? 10.617 2.053 -1.467 1 97.06 548 ARG A O 1
ATOM 4421 N N . MET A 1 549 ? 10.188 3.848 -2.863 1 97.12 549 MET A N 1
ATOM 4422 C CA . MET A 1 549 ? 9.031 4.266 -2.072 1 97.12 549 MET A CA 1
ATOM 4423 C C . MET A 1 549 ? 7.762 4.246 -2.916 1 97.12 549 MET A C 1
ATOM 4425 O O . MET A 1 549 ? 6.668 4.5 -2.404 1 97.12 549 MET A O 1
ATOM 4429 N N . GLY A 1 550 ? 7.832 3.922 -4.199 1 96.69 550 GLY A N 1
ATOM 4430 C CA . GLY A 1 550 ? 6.676 3.943 -5.082 1 96.69 550 GLY A CA 1
ATOM 4431 C C . GLY A 1 550 ? 6.488 5.273 -5.789 1 96.69 550 GLY A C 1
ATOM 4432 O O . GLY A 1 550 ? 7.062 6.285 -5.379 1 96.69 550 GLY A O 1
ATOM 4433 N N . THR A 1 551 ? 5.695 5.281 -6.746 1 97.12 551 THR A N 1
ATOM 4434 C CA . THR A 1 551 ? 5.492 6.434 -7.613 1 97.12 551 THR A CA 1
ATOM 4435 C C . THR A 1 551 ? 4.762 7.547 -6.875 1 97.12 551 THR A C 1
ATOM 4437 O O . THR A 1 551 ? 5.078 8.727 -7.047 1 97.12 551 THR A O 1
ATOM 4440 N N . LYS A 1 552 ? 3.779 7.195 -6.074 1 96.31 552 LYS A N 1
ATOM 4441 C CA . LYS A 1 552 ? 3.021 8.195 -5.328 1 96.31 552 LYS A CA 1
ATOM 4442 C C . LYS A 1 552 ? 3.936 9.016 -4.422 1 96.31 552 LYS A C 1
ATOM 4444 O O . LYS A 1 552 ? 3.836 10.242 -4.375 1 96.31 552 LYS A O 1
ATOM 4449 N N . TYR A 1 553 ? 4.809 8.328 -3.686 1 97.94 553 TYR A N 1
ATOM 4450 C CA . TYR A 1 553 ? 5.766 9.008 -2.818 1 97.94 553 TYR A CA 1
ATOM 4451 C C . TYR A 1 553 ? 6.707 9.891 -3.629 1 97.94 553 TYR A C 1
ATOM 4453 O O . TYR A 1 553 ? 6.953 11.047 -3.266 1 97.94 553 TYR A O 1
ATOM 4461 N N . LYS A 1 554 ? 7.219 9.336 -4.734 1 98.56 554 LYS A N 1
ATOM 4462 C CA . LYS A 1 554 ? 8.125 10.07 -5.609 1 98.56 554 LYS A CA 1
ATOM 4463 C C . LYS A 1 554 ? 7.48 11.367 -6.102 1 98.56 554 LYS A C 1
ATOM 4465 O O . LYS A 1 554 ? 8.102 12.43 -6.066 1 98.56 554 LYS A O 1
ATOM 4470 N N . ASN A 1 555 ? 6.266 11.258 -6.543 1 98.31 555 ASN A N 1
ATOM 4471 C CA . ASN A 1 555 ? 5.566 12.414 -7.082 1 98.31 555 ASN A CA 1
ATOM 4472 C C . ASN A 1 555 ? 5.371 13.492 -6.016 1 98.31 555 ASN A C 1
ATOM 4474 O O . ASN A 1 555 ? 5.492 14.688 -6.305 1 98.31 555 ASN A O 1
ATOM 4478 N N . ALA A 1 556 ? 5.02 13.078 -4.812 1 98.62 556 ALA A N 1
ATOM 4479 C CA . ALA A 1 556 ? 4.863 14.031 -3.713 1 98.62 556 ALA A CA 1
ATOM 4480 C C . ALA A 1 556 ? 6.168 14.773 -3.443 1 98.62 556 ALA A C 1
ATOM 4482 O O . ALA A 1 556 ? 6.18 16 -3.33 1 98.62 556 ALA A O 1
ATOM 4483 N N . VAL A 1 557 ? 7.266 14.031 -3.396 1 98.81 557 VAL A N 1
ATOM 4484 C CA . VAL A 1 557 ? 8.57 14.625 -3.127 1 98.81 557 VAL A CA 1
ATOM 4485 C C . VAL A 1 557 ? 8.969 15.547 -4.281 1 98.81 557 VAL A C 1
ATOM 4487 O O . VAL A 1 557 ? 9.43 16.672 -4.062 1 98.81 557 VAL A O 1
ATOM 4490 N N . HIS A 1 558 ? 8.758 15.047 -5.465 1 98.75 558 HIS A N 1
ATOM 4491 C CA . HIS A 1 558 ? 9.078 15.828 -6.652 1 98.75 558 HIS A CA 1
ATOM 4492 C C . HIS A 1 558 ? 8.297 17.141 -6.676 1 98.75 558 HIS A C 1
ATOM 4494 O O . HIS A 1 558 ? 8.852 18.188 -6.996 1 98.75 558 HIS A O 1
ATOM 4500 N N . TRP A 1 559 ? 7.031 17.062 -6.285 1 98.75 559 TRP A N 1
ATOM 4501 C CA . TRP A 1 559 ? 6.188 18.25 -6.242 1 98.75 559 TRP A CA 1
ATOM 4502 C C . TRP A 1 559 ? 6.707 19.25 -5.211 1 98.75 559 TRP A C 1
ATOM 4504 O O . TRP A 1 559 ? 6.793 20.438 -5.484 1 98.75 559 TRP A O 1
ATOM 4514 N N . CYS A 1 560 ? 7.117 18.812 -4.066 1 98.88 560 CYS A N 1
ATOM 4515 C CA . CYS A 1 560 ? 7.633 19.672 -3.006 1 98.88 560 CYS A CA 1
ATOM 4516 C C . CYS A 1 560 ? 8.875 20.422 -3.469 1 98.88 560 CYS A C 1
ATOM 4518 O O . CYS A 1 560 ? 9.055 21.594 -3.139 1 98.88 560 CYS A O 1
ATOM 4520 N N . LEU A 1 561 ? 9.719 19.781 -4.246 1 98.69 561 LEU A N 1
ATOM 4521 C CA . LEU A 1 561 ? 11.055 20.297 -4.516 1 98.69 561 LEU A CA 1
ATOM 4522 C C . LEU A 1 561 ? 11.062 21.156 -5.781 1 98.69 561 LEU A C 1
ATOM 4524 O O . LEU A 1 561 ? 12.023 21.875 -6.039 1 98.69 561 LEU A O 1
ATOM 4528 N N . ASN A 1 562 ? 9.969 21.156 -6.496 1 98.38 562 ASN A N 1
ATOM 4529 C CA . ASN A 1 562 ? 10.031 21.812 -7.801 1 98.38 562 ASN A CA 1
ATOM 4530 C C . ASN A 1 562 ? 8.859 22.766 -8 1 98.38 562 ASN A C 1
ATOM 4532 O O . ASN A 1 562 ? 8.359 22.922 -9.117 1 98.38 562 ASN A O 1
ATOM 4536 N N . LEU A 1 563 ? 8.422 23.344 -6.879 1 97.69 563 LEU A N 1
ATOM 4537 C CA . LEU A 1 563 ? 7.395 24.375 -6.957 1 97.69 563 LEU A CA 1
ATOM 4538 C C . LEU A 1 563 ? 7.953 25.656 -7.57 1 97.69 563 LEU A C 1
ATOM 4540 O O . LEU A 1 563 ? 9.078 26.047 -7.266 1 97.69 563 LEU A O 1
ATOM 4544 N N . LYS A 1 564 ? 7.227 26.297 -8.414 1 94.44 564 LYS A N 1
ATOM 4545 C CA . LYS A 1 564 ? 7.656 27.531 -9.078 1 94.44 564 LYS A CA 1
ATOM 4546 C C . LYS A 1 564 ? 7.258 28.75 -8.266 1 94.44 564 LYS A C 1
ATOM 4548 O O . LYS A 1 564 ? 7.77 29.859 -8.5 1 94.44 564 LYS A O 1
ATOM 4553 N N . GLY A 1 565 ? 6.367 28.625 -7.359 1 94.12 565 GLY A N 1
ATOM 4554 C CA . GLY A 1 565 ? 5.867 29.703 -6.527 1 94.12 565 GLY A CA 1
ATOM 4555 C C . GLY A 1 565 ? 5.035 29.219 -5.355 1 94.12 565 GLY A C 1
ATOM 4556 O O . GLY A 1 565 ? 4.977 28.031 -5.078 1 94.12 565 GLY A O 1
ATOM 4557 N N . PRO A 1 566 ? 4.488 30.203 -4.633 1 93.81 566 PRO A N 1
ATOM 4558 C CA . PRO A 1 566 ? 3.691 29.828 -3.463 1 93.81 566 PRO A CA 1
ATOM 4559 C C . PRO A 1 566 ? 2.434 29.047 -3.828 1 93.81 566 PRO A C 1
ATOM 4561 O O . PRO A 1 566 ? 1.861 29.25 -4.902 1 93.81 566 PRO A O 1
ATOM 4564 N N . VAL A 1 567 ? 2.033 28.188 -2.977 1 95.69 567 VAL A N 1
ATOM 4565 C CA . VAL A 1 567 ? 0.833 27.375 -3.137 1 95.69 567 VAL A CA 1
ATOM 4566 C C . VAL A 1 567 ? -0.039 27.484 -1.888 1 95.69 567 VAL A C 1
ATOM 4568 O O . VAL A 1 567 ? 0.355 28.109 -0.904 1 95.69 567 VAL A O 1
ATOM 4571 N N . THR A 1 568 ? -1.215 26.922 -2.006 1 93.94 568 THR A N 1
ATOM 4572 C CA . THR A 1 568 ? -2.127 26.969 -0.869 1 93.94 568 THR A CA 1
ATOM 4573 C C . THR A 1 568 ? -1.951 25.734 0.016 1 93.94 568 THR A C 1
ATOM 4575 O O . THR A 1 568 ? -1.344 24.75 -0.4 1 93.94 568 THR A O 1
ATOM 4578 N N . ALA A 1 569 ? -2.467 25.938 1.223 1 94.44 569 ALA A N 1
ATOM 4579 C CA . ALA A 1 569 ? -2.484 24.781 2.129 1 94.44 569 ALA A CA 1
ATOM 4580 C C . ALA A 1 569 ? -3.252 23.609 1.52 1 94.44 569 ALA A C 1
ATOM 4582 O O . ALA A 1 569 ? -2.896 22.453 1.734 1 94.44 569 ALA A O 1
ATOM 4583 N N . ILE A 1 570 ? -4.293 23.875 0.768 1 94.31 570 ILE A N 1
ATOM 4584 C CA . ILE A 1 570 ? -5.113 22.828 0.148 1 94.31 570 ILE A CA 1
ATOM 4585 C C . ILE A 1 570 ? -4.309 22.109 -0.929 1 94.31 570 ILE A C 1
ATOM 4587 O O . ILE A 1 570 ? -4.422 20.891 -1.082 1 94.31 570 ILE A O 1
ATOM 4591 N N . ASP A 1 571 ? -3.488 22.875 -1.665 1 96.25 571 ASP A N 1
ATOM 4592 C CA . ASP A 1 571 ? -2.609 22.25 -2.646 1 96.25 571 ASP A CA 1
ATOM 4593 C C . ASP A 1 571 ? -1.671 21.25 -1.982 1 96.25 571 ASP A C 1
ATOM 4595 O O . ASP A 1 571 ? -1.488 20.141 -2.482 1 96.25 571 ASP A O 1
ATOM 4599 N N . PHE A 1 572 ? -1.14 21.688 -0.924 1 97.69 572 PHE A N 1
ATOM 4600 C CA . PHE A 1 572 ? -0.237 20.812 -0.184 1 97.69 572 PHE A CA 1
ATOM 4601 C C . PHE A 1 572 ? -0.979 19.578 0.344 1 97.69 572 PHE A C 1
ATOM 4603 O O . PHE A 1 572 ? -0.49 18.453 0.233 1 97.69 572 PHE A O 1
ATOM 4610 N N . TYR A 1 573 ? -2.127 19.812 0.905 1 96.62 573 TYR A N 1
ATOM 4611 C CA . TYR A 1 573 ? -2.949 18.719 1.419 1 96.62 573 TYR A CA 1
ATOM 4612 C C . TYR A 1 573 ? -3.256 17.703 0.324 1 96.62 573 TYR A C 1
ATOM 4614 O O . TYR A 1 573 ? -3.104 16.5 0.526 1 96.62 573 TYR A O 1
ATOM 4622 N N . ASN A 1 574 ? -3.592 18.141 -0.827 1 96.25 574 ASN A N 1
ATOM 4623 C CA . ASN A 1 574 ? -3.99 17.281 -1.945 1 96.25 574 ASN A CA 1
ATOM 4624 C C . ASN A 1 574 ? -2.801 16.531 -2.529 1 96.25 574 ASN A C 1
ATOM 4626 O O . ASN A 1 574 ? -2.916 15.359 -2.881 1 96.25 574 ASN A O 1
ATOM 4630 N N . THR A 1 575 ? -1.709 17.188 -2.607 1 98.06 575 THR A N 1
ATOM 4631 C CA . THR A 1 575 ? -0.625 16.656 -3.428 1 98.06 575 THR A CA 1
ATOM 4632 C C . THR A 1 575 ? 0.368 15.867 -2.572 1 98.06 575 THR A C 1
ATOM 4634 O O . THR A 1 575 ? 1.074 14.992 -3.074 1 98.06 575 THR A O 1
ATOM 4637 N N . VAL A 1 576 ? 0.396 16.156 -1.281 1 98.38 576 VAL A N 1
ATOM 4638 C CA . VAL A 1 576 ? 1.413 15.523 -0.448 1 98.38 576 VAL A CA 1
ATOM 4639 C C . VAL A 1 576 ? 0.745 14.719 0.667 1 98.38 576 VAL A C 1
ATOM 4641 O O . VAL A 1 576 ? 0.938 13.508 0.771 1 98.38 576 VAL A O 1
ATOM 4644 N N . ALA A 1 577 ? -0.12 15.312 1.459 1 96.88 577 ALA A N 1
ATOM 4645 C CA . ALA A 1 577 ? -0.675 14.664 2.643 1 96.88 577 ALA A CA 1
ATOM 4646 C C . ALA A 1 577 ? -1.552 13.477 2.258 1 96.88 577 ALA A C 1
ATOM 4648 O O . ALA A 1 577 ? -1.396 12.383 2.801 1 96.88 577 ALA A O 1
ATOM 4649 N N . ILE A 1 578 ? -2.455 13.672 1.31 1 95.12 578 ILE A N 1
ATOM 4650 C CA . ILE A 1 578 ? -3.402 12.633 0.934 1 95.12 578 ILE A CA 1
ATOM 4651 C C . ILE A 1 578 ? -2.652 11.445 0.326 1 95.12 578 ILE A C 1
ATOM 4653 O O . ILE A 1 578 ? -2.85 10.305 0.738 1 95.12 578 ILE A O 1
ATOM 4657 N N . PRO A 1 579 ? -1.745 11.688 -0.667 1 95.62 579 PRO A N 1
ATOM 4658 C CA . PRO A 1 579 ? -1.011 10.547 -1.217 1 95.62 579 PRO A CA 1
ATOM 4659 C C . PRO A 1 579 ? -0.239 9.773 -0.151 1 95.62 579 PRO A C 1
ATOM 4661 O O . PRO A 1 579 ? -0.188 8.539 -0.193 1 95.62 579 PRO A O 1
ATOM 4664 N N . LEU A 1 580 ? 0.379 10.469 0.791 1 96.06 580 LEU A N 1
ATOM 4665 C CA . LEU A 1 580 ? 1.126 9.781 1.842 1 96.06 580 LEU A CA 1
ATOM 4666 C C . LEU A 1 580 ? 0.188 8.992 2.748 1 96.06 580 LEU A C 1
ATOM 4668 O O . LEU A 1 580 ? 0.553 7.93 3.25 1 96.06 580 LEU A O 1
ATOM 4672 N N . GLU A 1 581 ? -1.019 9.5 2.986 1 93.5 581 GLU A N 1
ATOM 4673 C CA . GLU A 1 581 ? -2.027 8.766 3.74 1 93.5 581 GLU A CA 1
ATOM 4674 C C . GLU A 1 581 ? -2.447 7.492 3.006 1 93.5 581 GLU A C 1
ATOM 4676 O O . GLU A 1 581 ? -2.625 6.441 3.625 1 93.5 581 GLU A O 1
ATOM 4681 N N . ASP A 1 582 ? -2.594 7.617 1.724 1 91.88 582 ASP A N 1
ATOM 4682 C CA . ASP A 1 582 ? -2.965 6.469 0.903 1 91.88 582 ASP A CA 1
ATOM 4683 C C . ASP A 1 582 ? -1.931 5.352 1.024 1 91.88 582 ASP A C 1
ATOM 4685 O O . ASP A 1 582 ? -2.285 4.168 1.034 1 91.88 582 ASP A O 1
ATOM 4689 N N . LEU A 1 583 ? -0.721 5.719 1.1 1 93.06 583 LEU A N 1
ATOM 4690 C CA . LEU A 1 583 ? 0.354 4.738 1.182 1 93.06 583 LEU A CA 1
ATOM 4691 C C . LEU A 1 583 ? 0.309 3.992 2.512 1 93.06 583 LEU A C 1
ATOM 4693 O O . LEU A 1 583 ? 0.73 2.836 2.596 1 93.06 583 LEU A O 1
ATOM 4697 N N . CYS A 1 584 ? -0.208 4.609 3.564 1 89.88 584 CYS A N 1
ATOM 4698 C CA . CYS A 1 584 ? -0.266 3.988 4.883 1 89.88 584 CYS A CA 1
ATOM 4699 C C . CYS A 1 584 ? -1.434 3.012 4.973 1 89.88 584 CYS A C 1
ATOM 4701 O O . CYS A 1 584 ? -1.44 2.123 5.828 1 89.88 584 CYS A O 1
ATOM 4703 N N . SER A 1 585 ? -2.506 3.189 4.258 1 75 585 SER A N 1
ATOM 4704 C CA . SER A 1 585 ? -3.65 2.287 4.289 1 75 585 SER A CA 1
ATOM 4705 C C . SER A 1 585 ? -3.301 0.93 3.686 1 75 585 SER A C 1
ATOM 4707 O O . SER A 1 585 ? -3.998 -0.059 3.922 1 75 585 SER A O 1
ATOM 4709 N N . LEU A 1 586 ? -2.336 0.874 2.881 1 57.53 586 LEU A N 1
ATOM 4710 C CA . LEU A 1 586 ? -1.912 -0.333 2.18 1 57.53 586 LEU A CA 1
ATOM 4711 C C . LEU A 1 586 ? -1.186 -1.284 3.125 1 57.53 586 LEU A C 1
ATOM 4713 O O . LEU A 1 586 ? -1.023 -2.467 2.816 1 57.53 586 LEU A O 1
ATOM 4717 N N . THR A 1 587 ? -0.646 -0.749 4.254 1 52.97 587 THR A N 1
ATOM 4718 C CA . THR A 1 587 ? 0.277 -1.578 5.02 1 52.97 587 THR A CA 1
ATOM 4719 C C . THR A 1 587 ? -0.346 -1.995 6.348 1 52.97 587 THR A C 1
ATOM 4721 O O . THR A 1 587 ? -1.113 -1.236 6.945 1 52.97 587 THR A O 1
ATOM 4724 N N . MET B 1 1 ? -44.062 3.082 14.328 1 23.22 1 MET B N 1
ATOM 4725 C CA . MET B 1 1 ? -42.844 2.336 14.586 1 23.22 1 MET B CA 1
ATOM 4726 C C . MET B 1 1 ? -41.656 2.902 13.773 1 23.22 1 MET B C 1
ATOM 4728 O O . MET B 1 1 ? -41.781 3.039 12.555 1 23.22 1 MET B O 1
ATOM 4732 N N . SER B 1 2 ? -40.812 3.678 14.266 1 29.23 2 SER B N 1
ATOM 4733 C CA . SER B 1 2 ? -39.812 4.621 13.742 1 29.23 2 SER B CA 1
ATOM 4734 C C . SER B 1 2 ? -38.812 3.928 12.82 1 29.23 2 SER B C 1
ATOM 4736 O O . SER B 1 2 ? -38.594 2.727 12.953 1 29.23 2 SER B O 1
ATOM 4738 N N . GLY B 1 3 ? -38.625 4.359 11.719 1 30.62 3 GLY B N 1
ATOM 4739 C CA . GLY B 1 3 ? -37.719 3.871 10.664 1 30.62 3 GLY B CA 1
ATOM 4740 C C . GLY B 1 3 ? -36.438 3.309 11.195 1 30.62 3 GLY B C 1
ATOM 4741 O O . GLY B 1 3 ? -35.781 2.49 10.531 1 30.62 3 GLY B O 1
ATOM 4742 N N . PHE B 1 4 ? -35.875 3.832 12.219 1 37.22 4 PHE B N 1
ATOM 4743 C CA . PHE B 1 4 ? -34.875 3.25 13.086 1 37.22 4 PHE B CA 1
ATOM 4744 C C . PHE B 1 4 ? -35.344 1.925 13.672 1 37.22 4 PHE B C 1
ATOM 4746 O O . PHE B 1 4 ? -34.562 1.019 13.906 1 37.22 4 PHE B O 1
ATOM 4753 N N . GLU B 1 5 ? -36.625 1.904 13.773 1 42.25 5 GLU B N 1
ATOM 4754 C CA . GLU B 1 5 ? -37.219 0.682 14.32 1 42.25 5 GLU B CA 1
ATOM 4755 C C . GLU B 1 5 ? -37.188 -0.445 13.289 1 42.25 5 GLU B C 1
ATOM 4757 O O . GLU B 1 5 ? -36.969 -1.605 13.641 1 42.25 5 GLU B O 1
ATOM 4762 N N . VAL B 1 6 ? -37.438 -0.078 12.086 1 42.31 6 VAL B N 1
ATOM 4763 C CA . VAL B 1 6 ? -37.531 -1.091 11.047 1 42.31 6 VAL B CA 1
ATOM 4764 C C . VAL B 1 6 ? -36.156 -1.555 10.625 1 42.31 6 VAL B C 1
ATOM 4766 O O . VAL B 1 6 ? -35.906 -2.754 10.461 1 42.31 6 VAL B O 1
ATOM 4769 N N . ALA B 1 7 ? -35.156 -0.63 10.43 1 50.34 7 ALA B N 1
ATOM 4770 C CA . ALA B 1 7 ? -33.75 -1.008 10.164 1 50.34 7 ALA B CA 1
ATOM 4771 C C . ALA B 1 7 ? -33.188 -1.85 11.305 1 50.34 7 ALA B C 1
ATOM 4773 O O . ALA B 1 7 ? -32.5 -2.846 11.062 1 50.34 7 ALA B O 1
ATOM 4774 N N . GLY B 1 8 ? -33.594 -1.362 12.453 1 55.28 8 GLY B N 1
ATOM 4775 C CA . GLY B 1 8 ? -33.25 -2.164 13.625 1 55.28 8 GLY B CA 1
ATOM 4776 C C . GLY B 1 8 ? -33.844 -3.555 13.578 1 55.28 8 GLY B C 1
ATOM 4777 O O . GLY B 1 8 ? -33.219 -4.523 14 1 55.28 8 GLY B O 1
ATOM 4778 N N . VAL B 1 9 ? -35.062 -3.549 12.836 1 60 9 VAL B N 1
ATOM 4779 C CA . VAL B 1 9 ? -35.781 -4.828 12.773 1 60 9 VAL B CA 1
ATOM 4780 C C . VAL B 1 9 ? -35.062 -5.754 11.781 1 60 9 VAL B C 1
ATOM 4782 O O . VAL B 1 9 ? -34.844 -6.93 12.078 1 60 9 VAL B O 1
ATOM 4785 N N . ALA B 1 10 ? -34.719 -5.207 10.641 1 71.19 10 ALA B N 1
ATOM 4786 C CA . ALA B 1 10 ? -34.062 -6.035 9.633 1 71.19 10 ALA B CA 1
ATOM 4787 C C . ALA B 1 10 ? -32.688 -6.539 10.133 1 71.19 10 ALA B C 1
ATOM 4789 O O . ALA B 1 10 ? -32.312 -7.688 9.883 1 71.19 10 ALA B O 1
ATOM 4790 N N . ILE B 1 11 ? -32.094 -5.688 10.844 1 72.75 11 ILE B N 1
ATOM 4791 C CA . ILE B 1 11 ? -30.797 -6.055 11.414 1 72.75 11 ILE B CA 1
ATOM 4792 C C . ILE B 1 11 ? -30.969 -7.23 12.367 1 72.75 11 ILE B C 1
ATOM 4794 O O . ILE B 1 11 ? -30.188 -8.188 12.328 1 72.75 11 ILE B O 1
ATOM 4798 N N . GLY B 1 12 ? -31.984 -7.121 13.047 1 73.31 12 GLY B N 1
ATOM 4799 C CA . GLY B 1 12 ? -32.25 -8.172 14.016 1 73.31 12 GLY B CA 1
ATOM 4800 C C . GLY B 1 12 ? -32.812 -9.438 13.391 1 73.31 12 GLY B C 1
ATOM 4801 O O . GLY B 1 12 ? -32.594 -10.539 13.891 1 73.31 12 GLY B O 1
ATOM 4802 N N . ILE B 1 13 ? -33.5 -9.328 12.219 1 82.5 13 ILE B N 1
ATOM 4803 C CA . ILE B 1 13 ? -34.219 -10.453 11.633 1 82.5 13 ILE B CA 1
ATOM 4804 C C . ILE B 1 13 ? -33.312 -11.195 10.656 1 82.5 13 ILE B C 1
ATOM 4806 O O . ILE B 1 13 ? -33.531 -12.375 10.367 1 82.5 13 ILE B O 1
ATOM 4810 N N . ALA B 1 14 ? -32.281 -10.57 10.195 1 87.56 14 ALA B N 1
ATOM 4811 C CA . ALA B 1 14 ? -31.438 -11.133 9.148 1 87.56 14 ALA B CA 1
ATOM 4812 C C . ALA B 1 14 ? -30.859 -12.477 9.578 1 87.56 14 ALA B C 1
ATOM 4814 O O . ALA B 1 14 ? -30.969 -13.469 8.844 1 87.56 14 ALA B O 1
ATOM 4815 N N . PRO B 1 15 ? -30.391 -12.547 10.758 1 85.12 15 PRO B N 1
ATOM 4816 C CA . PRO B 1 15 ? -29.859 -13.8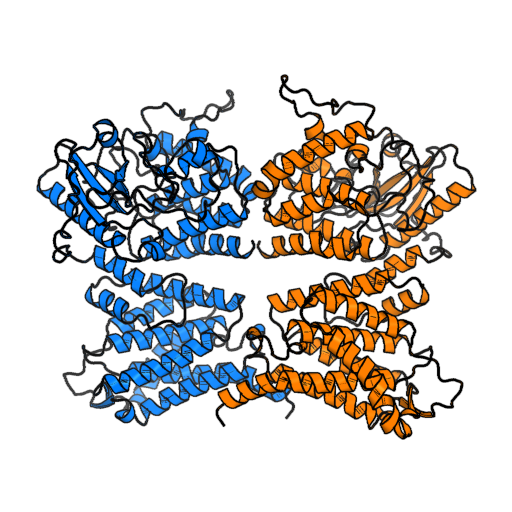44 11.172 1 85.12 15 PRO B CA 1
ATOM 4817 C C . PRO B 1 15 ? -30.938 -14.922 11.273 1 85.12 15 PRO B C 1
ATOM 4819 O O . PRO B 1 15 ? -30.672 -16.094 10.984 1 85.12 15 PRO B O 1
ATOM 4822 N N . ILE B 1 16 ? -32.094 -14.523 11.578 1 83.75 16 ILE B N 1
ATOM 4823 C CA . ILE B 1 16 ? -33.219 -15.461 11.727 1 83.75 16 ILE B CA 1
ATOM 4824 C C . ILE B 1 16 ? -33.625 -15.992 10.359 1 83.75 16 ILE B C 1
ATOM 4826 O O . ILE B 1 16 ? -33.844 -17.188 10.188 1 83.75 16 ILE B O 1
ATOM 4830 N N . VAL B 1 17 ? -33.719 -15.094 9.461 1 88.31 17 VAL B N 1
ATOM 4831 C CA . VAL B 1 17 ? -34.125 -15.484 8.117 1 88.31 17 VAL B CA 1
ATOM 4832 C C . VAL B 1 17 ? -33.062 -16.406 7.516 1 88.31 17 VAL B C 1
ATOM 4834 O O . VAL B 1 17 ? -33.375 -17.375 6.832 1 88.31 17 VAL B O 1
ATOM 4837 N N . PHE B 1 18 ? -31.875 -16.062 7.746 1 91.19 18 PHE B N 1
ATOM 4838 C CA . PHE B 1 18 ? -30.797 -16.922 7.234 1 91.19 18 PHE B CA 1
ATOM 4839 C C . PHE B 1 18 ? -30.891 -18.312 7.836 1 91.19 18 PHE B C 1
ATOM 4841 O O . PHE B 1 18 ? -30.672 -19.312 7.145 1 91.19 18 PHE B O 1
ATOM 4848 N N . LYS B 1 19 ? -31.141 -18.391 9.07 1 84.94 19 LYS B N 1
ATOM 4849 C CA . LYS B 1 19 ? -31.281 -19.688 9.711 1 84.94 19 LYS B CA 1
ATOM 4850 C C . LYS B 1 19 ? -32.375 -20.516 9.039 1 84.94 19 LYS B C 1
ATOM 4852 O O . LYS B 1 19 ? -32.219 -21.734 8.867 1 84.94 19 LYS B O 1
ATOM 4857 N N . ALA B 1 20 ? -33.406 -19.859 8.695 1 85.25 20 ALA B N 1
ATOM 4858 C CA . ALA B 1 20 ? -34.5 -20.531 7.977 1 85.25 20 ALA B CA 1
ATOM 4859 C C . ALA B 1 20 ? -34 -21.047 6.625 1 85.25 20 ALA B C 1
ATOM 4861 O O . ALA B 1 20 ? -34.344 -22.172 6.238 1 85.25 20 ALA B O 1
ATOM 4862 N N . VAL B 1 21 ? -33.281 -20.25 5.934 1 89.44 21 VAL B N 1
ATOM 4863 C CA . VAL B 1 21 ? -32.75 -20.625 4.637 1 89.44 21 VAL B CA 1
ATOM 4864 C C . VAL B 1 21 ? -31.797 -21.828 4.805 1 89.44 21 VAL B C 1
ATOM 4866 O O . VAL B 1 21 ? -31.875 -22.781 4.031 1 89.44 21 VAL B O 1
ATOM 4869 N N . ALA B 1 22 ? -30.969 -21.703 5.805 1 85.62 22 ALA B N 1
ATOM 4870 C CA . ALA B 1 22 ? -30.016 -22.766 6.066 1 85.62 22 ALA B CA 1
ATOM 4871 C C . ALA B 1 22 ? -30.734 -24.078 6.363 1 85.62 22 ALA B C 1
ATOM 4873 O O . ALA B 1 22 ? -30.328 -25.141 5.891 1 85.62 22 ALA B O 1
ATOM 4874 N N . GLU B 1 23 ? -31.781 -23.984 7.051 1 81.44 23 GLU B N 1
ATOM 4875 C CA . GLU B 1 23 ? -32.562 -25.172 7.367 1 81.44 23 GLU B CA 1
ATOM 4876 C C . GLU B 1 23 ? -33.25 -25.734 6.121 1 81.44 23 GLU B C 1
ATOM 4878 O O . GLU B 1 23 ? -33.281 -26.953 5.918 1 81.44 23 GLU B O 1
ATOM 4883 N N . SER B 1 24 ? -33.75 -24.875 5.344 1 82.06 24 SER B N 1
ATOM 4884 C CA . SER B 1 24 ? -34.406 -25.312 4.098 1 82.06 24 SER B CA 1
ATOM 4885 C C . SER B 1 24 ? -33.375 -26 3.182 1 82.06 24 SER B C 1
ATOM 4887 O O . SER B 1 24 ? -33.719 -26.969 2.508 1 82.06 24 SER B O 1
ATOM 4889 N N . MET B 1 25 ? -32.219 -25.453 3.15 1 82.81 25 MET B N 1
ATOM 4890 C CA . MET B 1 25 ? -31.156 -26.047 2.332 1 82.81 25 MET B CA 1
ATOM 4891 C C . MET B 1 25 ? -30.766 -27.438 2.85 1 82.81 25 MET B C 1
ATOM 4893 O O . MET B 1 25 ? -30.5 -28.344 2.062 1 82.81 25 MET B O 1
ATOM 4897 N N . ARG B 1 26 ? -30.766 -27.547 4.07 1 78 26 ARG B N 1
ATOM 4898 C CA . ARG B 1 26 ? -30.469 -28.844 4.676 1 78 26 ARG B CA 1
ATOM 4899 C C . ARG B 1 26 ? -31.531 -29.875 4.32 1 78 26 ARG B C 1
ATOM 4901 O O . ARG B 1 26 ? -31.219 -31.031 4.027 1 78 26 ARG B O 1
ATOM 4908 N N . ILE B 1 27 ? -32.719 -29.469 4.359 1 73 27 ILE B N 1
ATOM 4909 C CA . ILE B 1 27 ? -33.812 -30.359 4.023 1 73 27 ILE B CA 1
ATOM 4910 C C . ILE B 1 27 ? -33.688 -30.812 2.572 1 73 27 ILE B C 1
ATOM 4912 O O . ILE B 1 27 ? -33.875 -31.984 2.264 1 73 27 ILE B O 1
ATOM 4916 N N . LEU B 1 28 ? -33.344 -29.875 1.796 1 76 28 LEU B N 1
ATOM 4917 C CA . LEU B 1 28 ? -33.156 -30.203 0.388 1 76 28 LEU B CA 1
ATOM 4918 C C . LEU B 1 28 ? -32.062 -31.25 0.224 1 76 28 LEU B C 1
ATOM 4920 O O . LEU B 1 28 ? -32.188 -32.188 -0.571 1 76 28 LEU B O 1
ATOM 4924 N N . GLU B 1 29 ? -31.031 -31.109 0.953 1 74.12 29 GLU B N 1
ATOM 4925 C CA . GLU B 1 29 ? -29.906 -32.031 0.923 1 74.12 29 GLU B CA 1
ATOM 4926 C C . GLU B 1 29 ? -30.344 -33.438 1.32 1 74.12 29 GLU B C 1
ATOM 4928 O O . GLU B 1 29 ? -29.891 -34.438 0.732 1 74.12 29 GLU B O 1
ATOM 4933 N N . ASP B 1 30 ? -31.203 -33.469 2.209 1 70.38 30 ASP B N 1
ATOM 4934 C CA . ASP B 1 30 ? -31.609 -34.75 2.775 1 70.38 30 ASP B CA 1
ATOM 4935 C C . ASP B 1 30 ? -32.688 -35.406 1.93 1 70.38 30 ASP B C 1
ATOM 4937 O O . ASP B 1 30 ? -32.906 -36.625 2.006 1 70.38 30 ASP B O 1
ATOM 4941 N N . THR B 1 31 ? -33.344 -34.656 1.132 1 70 31 THR B N 1
ATOM 4942 C CA . THR B 1 31 ? -34.531 -35.188 0.501 1 70 31 THR B CA 1
ATOM 4943 C C . THR B 1 31 ? -34.312 -35.438 -0.987 1 70 31 THR B C 1
ATOM 4945 O O . THR B 1 31 ? -35.031 -36.188 -1.62 1 70 31 THR B O 1
ATOM 4948 N N . ILE B 1 32 ? -33.375 -34.75 -1.517 1 70.56 32 ILE B N 1
ATOM 4949 C CA . ILE B 1 32 ? -33.219 -34.875 -2.963 1 70.56 32 ILE B CA 1
ATOM 4950 C C . ILE B 1 32 ? -32.25 -36 -3.293 1 70.56 32 ILE B C 1
ATOM 4952 O O . ILE B 1 32 ? -31.156 -36.062 -2.695 1 70.56 32 ILE B O 1
ATOM 4956 N N . ARG B 1 33 ? -32.719 -36.906 -4.016 1 69.19 33 ARG B N 1
ATOM 4957 C CA . ARG B 1 33 ? -31.875 -37.969 -4.574 1 69.19 33 ARG B CA 1
ATOM 4958 C C . ARG B 1 33 ? -31.75 -37.812 -6.09 1 69.19 33 ARG B C 1
ATOM 4960 O O . ARG B 1 33 ? -32.688 -37.375 -6.754 1 69.19 33 ARG B O 1
ATOM 4967 N N . PHE B 1 34 ? -30.578 -37.938 -6.5 1 68.31 34 PHE B N 1
ATOM 4968 C CA . PHE B 1 34 ? -30.312 -37.656 -7.906 1 68.31 34 PHE B CA 1
ATOM 4969 C C . PHE B 1 34 ? -29.812 -38.906 -8.625 1 68.31 34 PHE B C 1
ATOM 4971 O O . PHE B 1 34 ? -29.156 -39.781 -8.023 1 68.31 34 PHE B O 1
ATOM 4978 N N . ASP B 1 35 ? -30.375 -39.062 -9.914 1 65.56 35 ASP B N 1
ATOM 4979 C CA . ASP B 1 35 ? -29.812 -40.062 -10.805 1 65.56 35 ASP B CA 1
ATOM 4980 C C . ASP B 1 35 ? -28.469 -39.594 -11.375 1 65.56 35 ASP B C 1
ATOM 4982 O O . ASP B 1 35 ? -28.109 -38.438 -11.273 1 65.56 35 ASP B O 1
ATOM 4986 N N . ASP B 1 36 ? -27.703 -40.5 -11.836 1 65.38 36 ASP B N 1
ATOM 4987 C CA . ASP B 1 36 ? -26.359 -40.25 -12.352 1 65.38 36 ASP B CA 1
ATOM 4988 C C . ASP B 1 36 ? -26.375 -39.094 -13.367 1 65.38 36 ASP B C 1
ATOM 4990 O O . ASP B 1 36 ? -25.438 -38.312 -13.414 1 65.38 36 ASP B O 1
ATOM 4994 N N . ASP B 1 37 ? -27.469 -38.938 -14 1 70.25 37 ASP B N 1
ATOM 4995 C CA . ASP B 1 37 ? -27.5 -37.938 -15.07 1 70.25 37 ASP B CA 1
ATOM 4996 C C . ASP B 1 37 ? -27.688 -36.531 -14.508 1 70.25 37 ASP B C 1
ATOM 4998 O O . ASP B 1 37 ? -27.438 -35.562 -15.211 1 70.25 37 ASP B O 1
ATOM 5002 N N . ALA B 1 38 ? -28.062 -36.438 -13.266 1 76.75 38 ALA B N 1
ATOM 5003 C CA . ALA B 1 38 ? -28.312 -35.125 -12.711 1 76.75 38 ALA B CA 1
ATOM 5004 C C . ALA B 1 38 ? -27.234 -34.75 -11.711 1 76.75 38 ALA B C 1
ATOM 5006 O O . ALA B 1 38 ? -27.406 -33.812 -10.914 1 76.75 38 ALA B O 1
ATOM 5007 N N . GLU B 1 39 ? -26.125 -35.375 -11.742 1 78.38 39 GLU B N 1
ATOM 5008 C CA . GLU B 1 39 ? -25.062 -35.125 -10.781 1 78.38 39 GLU B CA 1
ATOM 5009 C C . GLU B 1 39 ? -24.453 -33.75 -10.961 1 78.38 39 GLU B C 1
ATOM 5011 O O . GLU B 1 39 ? -24.016 -33.125 -9.992 1 78.38 39 GLU B O 1
ATOM 5016 N N . ASP B 1 40 ? -24.406 -33.281 -12.18 1 80.31 40 ASP B N 1
ATOM 5017 C CA . ASP B 1 40 ? -23.891 -31.953 -12.453 1 80.31 40 ASP B CA 1
ATOM 5018 C C . ASP B 1 40 ? -24.734 -30.891 -11.734 1 80.31 40 ASP B C 1
ATOM 5020 O O . ASP B 1 40 ? -24.188 -29.922 -11.195 1 80.31 40 ASP B O 1
ATOM 5024 N N . LEU B 1 41 ? -26.047 -31.078 -11.695 1 81.69 41 LEU B N 1
ATOM 5025 C CA . LEU B 1 41 ? -26.938 -30.141 -11.039 1 81.69 41 LEU B CA 1
ATOM 5026 C C . LEU B 1 41 ? -26.75 -30.172 -9.523 1 81.69 41 LEU B C 1
ATOM 5028 O O . LEU B 1 41 ? -26.859 -29.156 -8.852 1 81.69 41 LEU B O 1
ATOM 5032 N N . VAL B 1 42 ? -26.438 -31.297 -9.016 1 80.69 42 VAL B N 1
ATOM 5033 C CA . VAL B 1 42 ? -26.172 -31.438 -7.59 1 80.69 42 VAL B CA 1
ATOM 5034 C C . VAL B 1 42 ? -24.922 -30.641 -7.215 1 80.69 42 VAL B C 1
ATOM 5036 O O . VAL B 1 42 ? -24.891 -29.969 -6.184 1 80.69 42 VAL B O 1
ATOM 5039 N N . ILE B 1 43 ? -23.938 -30.719 -8.039 1 83.44 43 ILE B N 1
ATOM 5040 C CA . ILE B 1 43 ? -22.688 -29.984 -7.797 1 83.44 43 ILE B CA 1
ATOM 5041 C C . ILE B 1 43 ? -22.953 -28.484 -7.805 1 83.44 43 ILE B C 1
ATOM 5043 O O . ILE B 1 43 ? -22.422 -27.75 -6.973 1 83.44 43 ILE B O 1
ATOM 5047 N N . ARG B 1 44 ? -23.797 -28.109 -8.688 1 85.31 44 ARG B N 1
ATOM 5048 C CA . ARG B 1 44 ? -24.141 -26.688 -8.773 1 85.31 44 ARG B CA 1
ATOM 5049 C C . ARG B 1 44 ? -24.875 -26.234 -7.523 1 85.31 44 ARG B C 1
ATOM 5051 O O . ARG B 1 44 ? -24.641 -25.141 -7.023 1 85.31 44 ARG B O 1
ATOM 5058 N N . ILE B 1 45 ? -25.734 -27.031 -7.047 1 84.44 45 ILE B N 1
ATOM 5059 C CA . ILE B 1 45 ? -26.484 -26.703 -5.844 1 84.44 45 ILE B CA 1
ATOM 5060 C C . ILE B 1 45 ? -25.531 -26.641 -4.645 1 84.44 45 ILE B C 1
ATOM 5062 O O . ILE B 1 45 ? -25.609 -25.703 -3.84 1 84.44 45 ILE B O 1
ATOM 5066 N N . GLU B 1 46 ? -24.703 -27.625 -4.574 1 84.94 46 GLU B N 1
ATOM 5067 C CA . GLU B 1 46 ? -23.734 -27.625 -3.475 1 84.94 46 GLU B CA 1
ATOM 5068 C C . GLU B 1 46 ? -22.812 -26.422 -3.541 1 84.94 46 GLU B C 1
ATOM 5070 O O . GLU B 1 46 ? -22.422 -25.859 -2.508 1 84.94 46 GLU B O 1
ATOM 5075 N N . THR B 1 47 ? -22.422 -26.047 -4.699 1 85.5 47 THR B N 1
ATOM 5076 C CA . THR B 1 47 ? -21.594 -24.859 -4.883 1 85.5 47 THR B CA 1
ATOM 5077 C C . THR B 1 47 ? -22.344 -23.609 -4.43 1 85.5 47 THR B C 1
ATOM 5079 O O . THR B 1 47 ? -21.766 -22.766 -3.734 1 85.5 47 THR B O 1
ATOM 5082 N N . ALA B 1 48 ? -23.578 -23.516 -4.863 1 86.5 48 ALA B N 1
ATOM 5083 C CA . ALA B 1 48 ? -24.391 -22.375 -4.453 1 86.5 48 ALA B CA 1
ATOM 5084 C C . ALA B 1 48 ? -24.547 -22.312 -2.936 1 86.5 48 ALA B C 1
ATOM 5086 O O . ALA B 1 48 ? -24.484 -21.234 -2.338 1 86.5 48 ALA B O 1
ATOM 5087 N N . LYS B 1 49 ? -24.75 -23.438 -2.424 1 86.5 49 LYS B N 1
ATOM 5088 C CA . LYS B 1 49 ? -24.844 -23.531 -0.971 1 86.5 49 LYS B CA 1
ATOM 5089 C C . LYS B 1 49 ? -23.547 -23.094 -0.296 1 86.5 49 LYS B C 1
ATOM 5091 O O . LYS B 1 49 ? -23.578 -22.375 0.707 1 86.5 49 LYS B O 1
ATOM 5096 N N . ALA B 1 50 ? -22.484 -23.578 -0.786 1 87.69 50 ALA B N 1
ATOM 5097 C CA . ALA B 1 50 ? -21.188 -23.172 -0.239 1 87.69 50 ALA B CA 1
ATOM 5098 C C . ALA B 1 50 ? -21 -21.672 -0.322 1 87.69 50 ALA B C 1
ATOM 5100 O O . ALA B 1 50 ? -20.562 -21.031 0.649 1 87.69 50 ALA B O 1
ATOM 5101 N N . HIS B 1 51 ? -21.297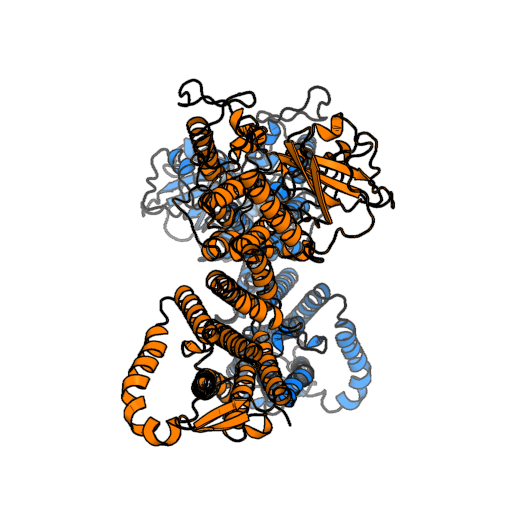 -21.156 -1.447 1 88.5 51 HIS B N 1
ATOM 5102 C CA . HIS B 1 51 ? -21.188 -19.719 -1.644 1 88.5 51 HIS B CA 1
ATOM 5103 C C . HIS B 1 51 ? -22.062 -18.953 -0.666 1 88.5 51 HIS B C 1
ATOM 5105 O O . HIS B 1 51 ? -21.641 -17.938 -0.109 1 88.5 51 HIS B O 1
ATOM 5111 N N . LEU B 1 52 ? -23.219 -19.438 -0.529 1 89.81 52 LEU B N 1
ATOM 5112 C CA . LEU B 1 52 ? -24.156 -18.812 0.407 1 89.81 52 LEU B CA 1
ATOM 5113 C C . LEU B 1 52 ? -23.609 -18.875 1.832 1 89.81 52 LEU B C 1
ATOM 5115 O O . LEU B 1 52 ? -23.656 -17.875 2.564 1 89.81 52 LEU B O 1
ATOM 5119 N N . SER B 1 53 ? -23.141 -19.969 2.182 1 87.81 53 SER B N 1
ATOM 5120 C CA . SER B 1 53 ? -22.625 -20.156 3.529 1 87.81 53 SER B CA 1
ATOM 5121 C C . SER B 1 53 ? -21.406 -19.281 3.779 1 87.81 53 SER B C 1
ATOM 5123 O O . SER B 1 53 ? -21.266 -18.688 4.852 1 87.81 53 SER B O 1
ATOM 5125 N N . ILE B 1 54 ? -20.531 -19.25 2.822 1 89.19 54 ILE B N 1
ATOM 5126 C CA . ILE B 1 54 ? -19.344 -18.422 2.926 1 89.19 54 ILE B CA 1
ATOM 5127 C C . ILE B 1 54 ? -19.734 -16.953 3.061 1 89.19 54 ILE B C 1
ATOM 5129 O O . ILE B 1 54 ? -19.234 -16.234 3.936 1 89.19 54 ILE B O 1
ATOM 5133 N N . TRP B 1 55 ? -20.625 -16.578 2.232 1 90.25 55 TRP B N 1
ATOM 5134 C CA . TRP B 1 55 ? -21.125 -15.211 2.285 1 90.25 55 TRP B CA 1
ATOM 5135 C C . TRP B 1 55 ? -21.719 -14.906 3.65 1 90.25 55 TRP B C 1
ATOM 5137 O O . TRP B 1 55 ? -21.375 -13.898 4.277 1 90.25 55 TRP B O 1
ATOM 5147 N N . ALA B 1 56 ? -22.562 -15.766 4.109 1 90 56 ALA B N 1
ATOM 5148 C CA . ALA B 1 56 ? -23.281 -15.562 5.375 1 90 56 ALA B CA 1
ATOM 5149 C C . ALA B 1 56 ? -22.297 -15.484 6.543 1 90 56 ALA B C 1
ATOM 5151 O O . ALA B 1 56 ? -22.516 -14.727 7.492 1 90 56 ALA B O 1
ATOM 5152 N N . THR B 1 57 ? -21.297 -16.219 6.473 1 86.56 57 THR B N 1
ATOM 5153 C CA . THR B 1 57 ? -20.281 -16.219 7.52 1 86.56 57 THR B CA 1
ATOM 5154 C C . THR B 1 57 ? -19.516 -14.898 7.531 1 86.56 57 THR B C 1
ATOM 5156 O O . THR B 1 57 ? -19.312 -14.305 8.594 1 86.56 57 THR B O 1
ATOM 5159 N N . ARG B 1 58 ? -19.188 -14.406 6.398 1 86.06 58 ARG B N 1
ATOM 5160 C CA . ARG B 1 58 ? -18.344 -13.219 6.297 1 86.06 58 ARG B CA 1
ATOM 5161 C C . ARG B 1 58 ? -19.141 -11.961 6.602 1 86.06 58 ARG B C 1
ATOM 5163 O O . ARG B 1 58 ? -18.578 -10.961 7.055 1 86.06 58 ARG B O 1
ATOM 5170 N N . VAL B 1 59 ? -20.438 -12.102 6.461 1 88 59 VAL B N 1
ATOM 5171 C CA . VAL B 1 59 ? -21.25 -10.914 6.727 1 88 59 VAL B CA 1
ATOM 5172 C C . VAL B 1 59 ? -21.781 -10.961 8.164 1 88 59 VAL B C 1
ATOM 5174 O O . VAL B 1 59 ? -22.484 -10.047 8.602 1 88 59 VAL B O 1
ATOM 5177 N N . GLY B 1 60 ? -21.453 -11.969 8.859 1 86.31 60 GLY B N 1
ATOM 5178 C CA . GLY B 1 60 ? -21.719 -12.031 10.289 1 86.31 60 GLY B CA 1
ATOM 5179 C C . GLY B 1 60 ? -23.016 -12.727 10.625 1 86.31 60 GLY B C 1
ATOM 5180 O O . GLY B 1 60 ? -23.375 -12.859 11.805 1 86.31 60 GLY B O 1
ATOM 5181 N N . LEU B 1 61 ? -23.75 -13.242 9.68 1 87.12 61 LEU B N 1
ATOM 5182 C CA . LEU B 1 61 ? -25.078 -13.812 9.922 1 87.12 61 LEU B CA 1
ATOM 5183 C C . LEU B 1 61 ? -24.969 -15.109 10.719 1 87.12 61 LEU B C 1
ATOM 5185 O O . LEU B 1 61 ? -25.859 -15.438 11.5 1 87.12 61 LEU B O 1
ATOM 5189 N N . VAL B 1 62 ? -23.953 -15.797 10.461 1 82.94 62 VAL B N 1
ATOM 5190 C CA . VAL B 1 62 ? -23.75 -17.062 11.156 1 82.94 62 VAL B CA 1
ATOM 5191 C C . VAL B 1 62 ? -23.484 -16.812 12.641 1 82.94 62 VAL B C 1
ATOM 5193 O O . VAL B 1 62 ? -23.922 -17.594 13.492 1 82.94 62 VAL B O 1
ATOM 5196 N N . GLU B 1 63 ? -22.859 -15.672 12.945 1 78.62 63 GLU B N 1
ATOM 5197 C CA . GLU B 1 63 ? -22.578 -15.289 14.328 1 78.62 63 GLU B CA 1
ATOM 5198 C C . GLU B 1 63 ? -23.781 -14.625 14.977 1 78.62 63 GLU B C 1
ATOM 5200 O O . GLU B 1 63 ? -23.781 -14.359 16.172 1 78.62 63 GLU B O 1
ATOM 5205 N N . GLY B 1 64 ? -24.719 -14.352 14.266 1 78.94 64 GLY B N 1
ATOM 5206 C CA . GLY B 1 64 ? -25.984 -13.883 14.828 1 78.94 64 GLY B CA 1
ATOM 5207 C C . GLY B 1 64 ? -26.203 -12.398 14.625 1 78.94 64 GLY B C 1
ATOM 5208 O O . GLY B 1 64 ? -27.234 -11.852 15.031 1 78.94 64 GLY B O 1
ATOM 5209 N N . GLU B 1 65 ? -25.125 -11.797 14.133 1 82.88 65 GLU B N 1
ATOM 5210 C CA . GLU B 1 65 ? -25.297 -10.359 13.922 1 82.88 65 GLU B CA 1
ATOM 5211 C C . GLU B 1 65 ? -24.625 -9.914 12.625 1 82.88 65 GLU B C 1
ATOM 5213 O O . GLU B 1 65 ? -23.469 -10.242 12.375 1 82.88 65 GLU B O 1
ATOM 5218 N N . LEU B 1 66 ? -25.406 -9.305 11.93 1 85.75 66 LEU B N 1
ATOM 5219 C CA . LEU B 1 66 ? -24.891 -8.719 10.695 1 85.75 66 LEU B CA 1
ATOM 5220 C C . LEU B 1 66 ? -23.828 -7.676 11 1 85.75 66 LEU B C 1
ATOM 5222 O O . LEU B 1 66 ? -23.984 -6.855 11.906 1 85.75 66 LEU B O 1
ATOM 5226 N N . VAL B 1 67 ? -22.703 -7.738 10.359 1 81.94 67 VAL B N 1
ATOM 5227 C CA . VAL B 1 67 ? -21.625 -6.781 10.57 1 81.94 67 VAL B CA 1
ATOM 5228 C C . VAL B 1 67 ? -22.156 -5.359 10.406 1 81.94 67 VAL B C 1
ATOM 5230 O O . VAL B 1 67 ? -22.969 -5.09 9.523 1 81.94 67 VAL B O 1
ATOM 5233 N N . PRO B 1 68 ? -21.766 -4.5 11.25 1 72.25 68 PRO B N 1
ATOM 5234 C CA . PRO B 1 68 ? -22.297 -3.137 11.258 1 72.25 68 PRO B CA 1
ATOM 5235 C C . PRO B 1 68 ? -22.156 -2.439 9.906 1 72.25 68 PRO B C 1
ATOM 5237 O O . PRO B 1 68 ? -23.031 -1.685 9.5 1 72.25 68 PRO B O 1
ATOM 5240 N N . ALA B 1 69 ? -21.188 -2.854 9.203 1 69.44 69 ALA B N 1
ATOM 5241 C CA . ALA B 1 69 ? -20.922 -2.223 7.91 1 69.44 69 ALA B CA 1
ATOM 5242 C C . ALA B 1 69 ? -22.062 -2.514 6.922 1 69.44 69 ALA B C 1
ATOM 5244 O O . ALA B 1 69 ? -22.312 -1.729 6.004 1 69.44 69 ALA B O 1
ATOM 5245 N N . LEU B 1 70 ? -22.812 -3.576 7.27 1 79.62 70 LEU B N 1
ATOM 5246 C CA . LEU B 1 70 ? -23.812 -4.023 6.309 1 79.62 70 LEU B CA 1
ATOM 5247 C C . LEU B 1 70 ? -25.234 -3.74 6.816 1 79.62 70 LEU B C 1
ATOM 5249 O O . LEU B 1 70 ? -26.219 -4.109 6.172 1 79.62 70 LEU B O 1
ATOM 5253 N N . HIS B 1 71 ? -25.281 -3.102 7.949 1 74.19 71 HIS B N 1
ATOM 5254 C CA . HIS B 1 71 ? -26.594 -2.781 8.531 1 74.19 71 HIS B CA 1
ATOM 5255 C C . HIS B 1 71 ? -27.453 -2.021 7.535 1 74.19 71 HIS B C 1
ATOM 5257 O O . HIS B 1 71 ? -28.656 -2.27 7.441 1 74.19 71 HIS B O 1
ATOM 5263 N N . PRO B 1 72 ? -26.719 -1.257 6.777 1 60.94 72 PRO B N 1
ATOM 5264 C CA . PRO B 1 72 ? -27.516 -0.516 5.801 1 60.94 72 PRO B CA 1
ATOM 5265 C C . PRO B 1 72 ? -28.125 -1.418 4.727 1 60.94 72 PRO B C 1
ATOM 5267 O O . PRO B 1 72 ? -29.109 -1.039 4.078 1 60.94 72 PRO B O 1
ATOM 5270 N N . LEU B 1 73 ? -27.547 -2.562 4.496 1 74.75 73 LEU B N 1
ATOM 5271 C CA . LEU B 1 73 ? -27.984 -3.506 3.475 1 74.75 73 LEU B CA 1
ATOM 5272 C C . LEU B 1 73 ? -28.891 -4.574 4.078 1 74.75 73 LEU B C 1
ATOM 5274 O O . LEU B 1 73 ? -29.281 -5.527 3.395 1 74.75 73 LEU B O 1
ATOM 5278 N N . SER B 1 74 ? -29.25 -4.359 5.281 1 80 74 SER B N 1
ATOM 5279 C CA . SER B 1 74 ? -29.922 -5.43 6.016 1 80 74 SER B CA 1
ATOM 5280 C C . SER B 1 74 ? -31.25 -5.793 5.375 1 80 74 SER B C 1
ATOM 5282 O O . SER B 1 74 ? -31.594 -6.973 5.254 1 80 74 SER B O 1
ATOM 5284 N N . ASP B 1 75 ? -31.953 -4.801 4.938 1 74.25 75 ASP B N 1
ATOM 5285 C CA . ASP B 1 75 ? -33.25 -5.074 4.348 1 74.25 75 ASP B CA 1
ATOM 5286 C C . ASP B 1 75 ? -33.125 -5.879 3.061 1 74.25 75 ASP B C 1
ATOM 5288 O O . ASP B 1 75 ? -33.875 -6.836 2.842 1 74.25 75 ASP B O 1
ATOM 5292 N N . LEU B 1 76 ? -32.25 -5.414 2.166 1 77.88 76 LEU B N 1
ATOM 5293 C CA . LEU B 1 76 ? -32 -6.129 0.917 1 77.88 76 LEU B CA 1
ATOM 5294 C C . LEU B 1 76 ? -31.531 -7.555 1.185 1 77.88 76 LEU B C 1
ATOM 5296 O O . LEU B 1 76 ? -31.953 -8.492 0.496 1 77.88 76 LEU B O 1
ATOM 5300 N N . ILE B 1 77 ? -30.734 -7.617 2.096 1 87.56 77 ILE B N 1
ATOM 5301 C CA . ILE B 1 77 ? -30.219 -8.922 2.482 1 87.56 77 ILE B CA 1
ATOM 5302 C C . ILE B 1 77 ? -31.359 -9.82 2.947 1 87.56 77 ILE B C 1
ATOM 5304 O O . ILE B 1 77 ? -31.5 -10.953 2.48 1 87.56 77 ILE B O 1
ATOM 5308 N N . VAL B 1 78 ? -32.188 -9.289 3.762 1 86.69 78 VAL B N 1
ATOM 5309 C CA . VAL B 1 78 ? -33.312 -10.055 4.305 1 86.69 78 VAL B CA 1
ATOM 5310 C C . VAL B 1 78 ? -34.281 -10.438 3.182 1 86.69 78 VAL B C 1
ATOM 5312 O O . VAL B 1 78 ? -34.75 -11.578 3.117 1 86.69 78 VAL B O 1
ATOM 5315 N N . ARG B 1 79 ? -34.5 -9.531 2.334 1 84.12 79 ARG B N 1
ATOM 5316 C CA . ARG B 1 79 ? -35.406 -9.797 1.218 1 84.12 79 ARG B CA 1
ATOM 5317 C C . ARG B 1 79 ? -34.875 -10.914 0.335 1 84.12 79 ARG B C 1
ATOM 5319 O O . ARG B 1 79 ? -35.625 -11.805 -0.068 1 84.12 79 ARG B O 1
ATOM 5326 N N . THR B 1 80 ? -33.656 -10.781 -0.067 1 89.19 80 THR B N 1
ATOM 5327 C CA . THR B 1 80 ? -33.062 -11.797 -0.914 1 89.19 80 THR B CA 1
ATOM 5328 C C . THR B 1 80 ? -33.031 -13.156 -0.21 1 89.19 80 THR B C 1
ATOM 5330 O O . THR B 1 80 ? -33.312 -14.188 -0.83 1 89.19 80 THR B O 1
ATOM 5333 N N . LEU B 1 81 ? -32.75 -13.125 1.034 1 91.44 81 LEU B N 1
ATOM 5334 C CA . LEU B 1 81 ? -32.75 -14.359 1.809 1 91.44 81 LEU B CA 1
ATOM 5335 C C . LEU B 1 81 ? -34.156 -14.969 1.843 1 91.44 81 LEU B C 1
ATOM 5337 O O . LEU B 1 81 ? -34.312 -16.188 1.733 1 91.44 81 LEU B O 1
ATOM 5341 N N . LYS B 1 82 ? -35.125 -14.148 1.979 1 89.06 82 LYS B N 1
ATOM 5342 C CA . LYS B 1 82 ? -36.5 -14.633 1.985 1 89.06 82 LYS B CA 1
ATOM 5343 C C . LYS B 1 82 ? -36.875 -15.258 0.641 1 89.06 82 LYS B C 1
ATOM 5345 O O . LYS B 1 82 ? -37.625 -16.234 0.586 1 89.06 82 LYS B O 1
ATOM 5350 N N . ARG B 1 83 ? -36.406 -14.672 -0.361 1 89.31 83 ARG B N 1
ATOM 5351 C CA . ARG B 1 83 ? -36.656 -15.227 -1.688 1 89.31 83 ARG B CA 1
ATOM 5352 C C . ARG B 1 83 ? -36.031 -16.609 -1.82 1 89.31 83 ARG B C 1
ATOM 5354 O O . ARG B 1 83 ? -36.625 -17.516 -2.428 1 89.31 83 ARG B O 1
ATOM 5361 N N . ILE B 1 84 ? -34.875 -16.75 -1.343 1 90.88 84 ILE B N 1
ATOM 5362 C CA . ILE B 1 84 ? -34.25 -18.047 -1.361 1 90.88 84 ILE B CA 1
ATOM 5363 C C . ILE B 1 84 ? -35.031 -19.047 -0.527 1 90.88 84 ILE B C 1
ATOM 5365 O O . ILE B 1 84 ? -35.281 -20.172 -0.953 1 90.88 84 ILE B O 1
ATOM 5369 N N . ASP B 1 85 ? -35.469 -18.578 0.585 1 89.75 85 ASP B N 1
ATOM 5370 C CA . ASP B 1 85 ? -36.25 -19.438 1.456 1 89.75 85 ASP B CA 1
ATOM 5371 C C . ASP B 1 85 ? -37.562 -19.859 0.771 1 89.75 85 ASP B C 1
ATOM 5373 O O . ASP B 1 85 ? -37.938 -21.016 0.842 1 89.75 85 ASP B O 1
ATOM 5377 N N . LEU B 1 86 ? -38.188 -18.906 0.178 1 87.19 86 LEU B N 1
ATOM 5378 C CA . LEU B 1 86 ? -39.406 -19.188 -0.537 1 87.19 86 LEU B CA 1
ATOM 5379 C C . LEU B 1 86 ? -39.188 -20.172 -1.675 1 87.19 86 LEU B C 1
ATOM 5381 O O . LEU B 1 86 ? -40 -21.062 -1.904 1 87.19 86 LEU B O 1
ATOM 5385 N N . LEU B 1 87 ? -38.156 -19.938 -2.398 1 88.06 87 LEU B N 1
ATOM 5386 C CA . LEU B 1 87 ? -37.781 -20.828 -3.486 1 88.06 87 LEU B CA 1
ATOM 5387 C C . LEU B 1 87 ? -37.625 -22.266 -2.98 1 88.06 87 LEU B C 1
ATOM 5389 O O . LEU B 1 87 ? -38.156 -23.203 -3.602 1 88.06 87 LEU B O 1
ATOM 5393 N N . MET B 1 88 ? -37.062 -22.422 -1.875 1 85.06 88 MET B N 1
ATOM 5394 C CA . MET B 1 88 ? -36.812 -23.734 -1.294 1 85.06 88 MET B CA 1
ATOM 5395 C C . MET B 1 88 ? -38.094 -24.359 -0.773 1 85.06 88 MET B C 1
ATOM 5397 O O . MET B 1 88 ? -38.344 -25.547 -0.955 1 85.06 88 MET B O 1
ATOM 5401 N N . THR B 1 89 ? -38.844 -23.547 -0.202 1 80.94 89 THR B N 1
ATOM 5402 C CA . THR B 1 89 ? -40.125 -24.016 0.333 1 80.94 89 THR B CA 1
ATOM 5403 C C . THR B 1 89 ? -41.062 -24.438 -0.795 1 80.94 89 THR B C 1
ATOM 5405 O O . THR B 1 89 ? -41.75 -25.453 -0.687 1 80.94 89 THR B O 1
ATOM 5408 N N . ASN B 1 90 ? -41 -23.672 -1.798 1 81.31 90 ASN B N 1
ATOM 5409 C CA . ASN B 1 90 ? -41.812 -24 -2.957 1 81.31 90 ASN B CA 1
ATOM 5410 C C . ASN B 1 90 ? -41.375 -25.312 -3.592 1 81.31 90 ASN B C 1
ATOM 5412 O O . ASN B 1 90 ? -42.219 -26.078 -4.074 1 81.31 90 ASN B O 1
ATOM 5416 N N . LEU B 1 91 ? -40.188 -25.531 -3.629 1 80.94 91 LEU B N 1
ATOM 5417 C CA . LEU B 1 91 ? -39.656 -26.781 -4.168 1 80.94 91 LEU B CA 1
ATOM 5418 C C . LEU B 1 91 ? -40.156 -27.969 -3.34 1 80.94 91 LEU B C 1
ATOM 5420 O O . LEU B 1 91 ? -40.5 -29.016 -3.895 1 80.94 91 LEU B O 1
ATOM 5424 N N . GLU B 1 92 ? -40.188 -27.766 -2.104 1 74.12 92 GLU B N 1
ATOM 5425 C CA . GLU B 1 92 ? -40.625 -28.812 -1.2 1 74.12 92 GLU B CA 1
ATOM 5426 C C . GLU B 1 92 ? -42.094 -29.109 -1.38 1 74.12 92 GLU B C 1
ATOM 5428 O O . GLU B 1 92 ? -42.531 -30.266 -1.349 1 74.12 92 GLU B O 1
ATOM 5433 N N . GLN B 1 93 ? -42.75 -28.047 -1.602 1 75.81 93 GLN B N 1
ATOM 5434 C CA . GLN B 1 93 ? -44.219 -28.188 -1.654 1 75.81 93 GLN B CA 1
ATOM 5435 C C . GLN B 1 93 ? -44.688 -28.562 -3.061 1 75.81 93 GLN B C 1
ATOM 5437 O O . GLN B 1 93 ? -45.625 -29.344 -3.227 1 75.81 93 GLN B O 1
ATOM 5442 N N . GLN B 1 94 ? -44 -27.953 -3.984 1 78.5 94 GLN B N 1
ATOM 5443 C CA . GLN B 1 94 ? -44.406 -28.156 -5.371 1 78.5 94 GLN B CA 1
ATOM 5444 C C . GLN B 1 94 ? -43.25 -28.641 -6.223 1 78.5 94 GLN B C 1
ATOM 5446 O O . GLN B 1 94 ? -42.938 -28.062 -7.262 1 78.5 94 GLN B O 1
ATOM 5451 N N . GLY B 1 95 ? -42.719 -29.812 -5.824 1 77.19 95 GLY B N 1
ATOM 5452 C CA . GLY B 1 95 ? -41.562 -30.359 -6.488 1 77.19 95 GLY B CA 1
ATOM 5453 C C . GLY B 1 95 ? -41.781 -30.672 -7.949 1 77.19 95 GLY B C 1
ATOM 5454 O O . GLY B 1 95 ? -40.875 -30.578 -8.773 1 77.19 95 GLY B O 1
ATOM 5455 N N . ASP B 1 96 ? -43 -31 -8.312 1 79 96 ASP B N 1
ATOM 5456 C CA . ASP B 1 96 ? -43.344 -31.375 -9.68 1 79 96 ASP B CA 1
ATOM 5457 C C . ASP B 1 96 ? -43.156 -30.219 -10.641 1 79 96 ASP B C 1
ATOM 5459 O O . ASP B 1 96 ? -42.75 -30.406 -11.789 1 79 96 ASP B O 1
ATOM 5463 N N . THR B 1 97 ? -43.375 -29.062 -10.086 1 79.12 97 THR B N 1
ATOM 5464 C CA . THR B 1 97 ? -43.219 -27.875 -10.906 1 79.12 97 THR B CA 1
ATOM 5465 C C . THR B 1 97 ? -41.75 -27.672 -11.281 1 79.12 97 THR B C 1
ATOM 5467 O O . THR B 1 97 ? -41.438 -27.047 -12.305 1 79.12 97 THR B O 1
ATOM 5470 N N . TYR B 1 98 ? -40.969 -28.219 -10.469 1 82.56 98 TYR B N 1
ATOM 5471 C CA . TYR B 1 98 ? -39.531 -28.031 -10.695 1 82.56 98 TYR B CA 1
ATOM 5472 C C . TYR B 1 98 ? -38.875 -29.297 -11.227 1 82.56 98 TYR B C 1
ATOM 5474 O O . TYR B 1 98 ? -37.656 -29.453 -11.172 1 82.56 98 TYR B O 1
ATOM 5482 N N . GLY B 1 99 ? -39.719 -30.281 -11.672 1 78.69 99 GLY B N 1
ATOM 5483 C CA . GLY B 1 99 ? -39.219 -31.484 -12.32 1 78.69 99 GLY B CA 1
ATOM 5484 C C . GLY B 1 99 ? -38.844 -32.594 -11.344 1 78.69 99 GLY B C 1
ATOM 5485 O O . GLY B 1 99 ? -38.062 -33.469 -11.672 1 78.69 99 GLY B O 1
ATOM 5486 N N . LEU B 1 100 ? -39.375 -32.5 -10.078 1 81.12 100 LEU B N 1
ATOM 5487 C CA . LEU B 1 100 ? -39.094 -33.531 -9.086 1 81.12 100 LEU B CA 1
ATOM 5488 C C . LEU B 1 100 ? -40.25 -34.469 -8.93 1 81.12 100 LEU B C 1
ATOM 5490 O O . LEU B 1 100 ? -41.406 -34.094 -9.219 1 81.12 100 LEU B O 1
ATOM 5494 N N . GLU B 1 101 ? -39.844 -35.688 -8.781 1 80.12 101 GLU B N 1
ATOM 5495 C CA . GLU B 1 101 ? -40.844 -36.719 -8.516 1 80.12 101 GLU B CA 1
ATOM 5496 C C . GLU B 1 101 ? -40.625 -37.344 -7.141 1 80.12 101 GLU B C 1
ATOM 5498 O O . GLU B 1 101 ? -39.5 -37.625 -6.746 1 80.12 101 GLU B O 1
ATOM 5503 N N . LEU B 1 102 ? -41.688 -37.469 -6.395 1 75.56 102 LEU B N 1
ATOM 5504 C CA . LEU B 1 102 ? -41.625 -38.062 -5.066 1 75.56 102 LEU B CA 1
ATOM 5505 C C . LEU B 1 102 ? -41.5 -39.594 -5.156 1 75.56 102 LEU B C 1
ATOM 5507 O O . LEU B 1 102 ? -42.281 -40.219 -5.891 1 75.56 102 LEU B O 1
ATOM 5511 N N . ARG B 1 103 ? -40.438 -40.062 -4.68 1 72.69 103 ARG B N 1
ATOM 5512 C CA . ARG B 1 103 ? -40.25 -41.531 -4.672 1 72.69 103 ARG B CA 1
ATOM 5513 C C . ARG B 1 103 ? -40.125 -42.031 -3.248 1 72.69 103 ARG B C 1
ATOM 5515 O O . ARG B 1 103 ? -39.75 -41.312 -2.336 1 72.69 103 ARG B O 1
ATOM 5522 N N . ASP B 1 104 ? -40.594 -43.312 -3.023 1 63.41 104 ASP B N 1
ATOM 5523 C CA . ASP B 1 104 ? -40.531 -44 -1.727 1 63.41 104 ASP B CA 1
ATOM 5524 C C . ASP B 1 104 ? -39.156 -44.562 -1.452 1 63.41 104 ASP B C 1
ATOM 5526 O O . ASP B 1 104 ? -38.438 -44.938 -2.383 1 63.41 104 ASP B O 1
ATOM 5530 N N . ALA B 1 105 ? -38.625 -44.406 -0.177 1 59.62 105 ALA B N 1
ATOM 5531 C CA . ALA B 1 105 ? -37.312 -44.844 0.266 1 59.62 105 ALA B CA 1
ATOM 5532 C C . ALA B 1 105 ? -37.062 -46.312 -0.134 1 59.62 105 ALA B C 1
ATOM 5534 O O . ALA B 1 105 ? -35.938 -46.75 -0.269 1 59.62 105 ALA B O 1
ATOM 5535 N N . THR B 1 106 ? -38.062 -47.219 -0.235 1 56.03 106 THR B N 1
ATOM 5536 C CA . THR B 1 106 ? -37.906 -48.656 -0.566 1 56.03 106 THR B CA 1
ATOM 5537 C C . THR B 1 106 ? -37.562 -48.812 -2.043 1 56.03 106 THR B C 1
ATOM 5539 O O . THR B 1 106 ? -37.375 -49.938 -2.506 1 56.03 106 THR B O 1
ATOM 5542 N N . ASP B 1 107 ? -37.531 -47.781 -2.74 1 54.31 107 ASP B N 1
ATOM 5543 C CA . ASP B 1 107 ? -37.188 -47.938 -4.152 1 54.31 107 ASP B CA 1
ATOM 5544 C C . ASP B 1 107 ? -35.719 -48.25 -4.34 1 54.31 107 ASP B C 1
ATOM 5546 O O . ASP B 1 107 ? -34.844 -47.531 -3.852 1 54.31 107 ASP B O 1
ATOM 5550 N N . PRO B 1 108 ? -35.344 -49.469 -4.672 1 51.81 108 PRO B N 1
ATOM 5551 C CA . PRO B 1 108 ? -33.969 -50 -4.816 1 51.81 108 PRO B CA 1
ATOM 5552 C C . PRO B 1 108 ? -33.062 -49.062 -5.633 1 51.81 108 PRO B C 1
ATOM 5554 O O . PRO B 1 108 ? -31.844 -49.125 -5.523 1 51.81 108 PRO B O 1
ATOM 5557 N N . GLU B 1 109 ? -33.625 -48.469 -6.574 1 50.22 109 GLU B N 1
ATOM 5558 C CA . GLU B 1 109 ? -32.781 -47.719 -7.484 1 50.22 109 GLU B CA 1
ATOM 5559 C C . GLU B 1 109 ? -32.25 -46.438 -6.832 1 50.22 109 GLU B C 1
ATOM 5561 O O . GLU B 1 109 ? -31.625 -45.594 -7.496 1 50.22 109 GLU B O 1
ATOM 5566 N N . SER B 1 110 ? -32.75 -46.188 -5.734 1 50.59 110 SER B N 1
ATOM 5567 C CA . SER B 1 110 ? -32.469 -44.875 -5.152 1 50.59 110 SER B CA 1
ATOM 5568 C C . SER B 1 110 ? -31 -44.719 -4.793 1 50.59 110 SER B C 1
ATOM 5570 O O . SER B 1 110 ? -30.5 -45.438 -3.912 1 50.59 110 SER B O 1
ATOM 5572 N N . LYS B 1 111 ? -30.234 -44.25 -5.719 1 54.72 111 LYS B N 1
ATOM 5573 C CA . LYS B 1 111 ? -28.797 -44 -5.543 1 54.72 111 LYS B CA 1
ATOM 5574 C C . LYS B 1 111 ? -28.547 -42.969 -4.457 1 54.72 111 LYS B C 1
ATOM 5576 O O . LYS B 1 111 ? -29.391 -42.094 -4.211 1 54.72 111 LYS B O 1
ATOM 5581 N N . LYS B 1 112 ? -27.641 -43.188 -3.451 1 54.88 112 LYS B N 1
ATOM 5582 C CA . LYS B 1 112 ? -27.062 -42.5 -2.299 1 54.88 112 LYS B CA 1
ATOM 5583 C C . LYS B 1 112 ? -26.562 -41.125 -2.68 1 54.88 112 LYS B C 1
ATOM 5585 O O . LYS B 1 112 ? -26.375 -40.844 -3.861 1 54.88 112 LYS B O 1
ATOM 5590 N N . THR B 1 113 ? -26.703 -40.219 -1.702 1 57 113 THR B N 1
ATOM 5591 C CA . THR B 1 113 ? -26.062 -38.906 -1.788 1 57 113 THR B CA 1
ATOM 5592 C C . THR B 1 113 ? -24.75 -39 -2.562 1 57 113 THR B C 1
ATOM 5594 O O . THR B 1 113 ? -23.938 -39.906 -2.322 1 57 113 THR B O 1
ATOM 5597 N N . SER B 1 114 ? -24.703 -38.188 -3.705 1 68.06 114 SER B N 1
ATOM 5598 C CA . SER B 1 114 ? -23.516 -38.156 -4.559 1 68.06 114 SER B CA 1
ATOM 5599 C C . SER B 1 114 ? -22.25 -37.969 -3.736 1 68.06 114 SER B C 1
ATOM 5601 O O . SER B 1 114 ? -22.203 -37.156 -2.82 1 68.06 114 SER B O 1
ATOM 5603 N N . ALA B 1 115 ? -21.375 -39.031 -3.658 1 73.38 115 ALA B N 1
ATOM 5604 C CA . ALA B 1 115 ? -20.062 -38.938 -3.041 1 73.38 115 ALA B CA 1
ATOM 5605 C C . ALA B 1 115 ? -19.438 -37.562 -3.268 1 73.38 115 ALA B C 1
ATOM 5607 O O . ALA B 1 115 ? -18.766 -37.031 -2.385 1 73.38 115 ALA B O 1
ATOM 5608 N N . MET B 1 116 ? -19.891 -36.938 -4.289 1 78.62 116 MET B N 1
ATOM 5609 C CA . MET B 1 116 ? -19.375 -35.625 -4.625 1 78.62 116 MET B CA 1
ATOM 5610 C C . MET B 1 116 ? -19.953 -34.562 -3.697 1 78.62 116 MET B C 1
ATOM 5612 O O . MET B 1 116 ? -19.219 -33.688 -3.229 1 78.62 116 MET B O 1
ATOM 5616 N N . ALA B 1 117 ? -21.188 -34.656 -3.449 1 76.88 117 ALA B N 1
ATOM 5617 C CA . ALA B 1 117 ? -21.844 -33.688 -2.57 1 76.88 117 ALA B CA 1
ATOM 5618 C C . ALA B 1 117 ? -21.266 -33.75 -1.16 1 76.88 117 ALA B C 1
ATOM 5620 O O . ALA B 1 117 ? -21.016 -32.719 -0.542 1 76.88 117 ALA B O 1
ATOM 5621 N N . MET B 1 118 ? -21.031 -34.969 -0.757 1 78 118 MET B N 1
ATOM 5622 C CA . MET B 1 118 ? -20.469 -35.125 0.575 1 78 118 MET B CA 1
ATOM 5623 C C . MET B 1 118 ? -19.062 -34.531 0.653 1 78 118 MET B C 1
ATOM 5625 O O . MET B 1 118 ? -18.719 -33.906 1.654 1 78 118 MET B O 1
ATOM 5629 N N . GLN B 1 119 ? -18.359 -34.75 -0.338 1 79.81 119 GLN B N 1
ATOM 5630 C CA . GLN B 1 119 ? -17.016 -34.188 -0.389 1 79.81 119 GLN B CA 1
ATOM 5631 C C . GLN B 1 119 ? -17.047 -32.656 -0.389 1 79.81 119 GLN B C 1
ATOM 5633 O O . GLN B 1 119 ? -16.234 -32.031 0.286 1 79.81 119 GLN B O 1
ATOM 5638 N N . MET B 1 120 ? -17.875 -32.156 -1.116 1 80.75 120 MET B N 1
ATOM 5639 C CA . MET B 1 120 ? -18.016 -30.688 -1.185 1 80.75 120 MET B CA 1
ATOM 5640 C C . MET B 1 120 ? -18.406 -30.109 0.172 1 80.75 120 MET B C 1
ATOM 5642 O O . MET B 1 120 ? -17.891 -29.078 0.582 1 80.75 120 MET B O 1
ATOM 5646 N N . ARG B 1 121 ? -19.203 -30.828 0.816 1 76.94 121 ARG B N 1
ATOM 5647 C CA . ARG B 1 121 ? -19.641 -30.391 2.141 1 76.94 121 ARG B CA 1
ATOM 5648 C C . ARG B 1 121 ? -18.484 -30.438 3.135 1 76.94 121 ARG B C 1
ATOM 5650 O O . ARG B 1 121 ? -18.328 -29.531 3.953 1 76.94 121 ARG B O 1
ATOM 5657 N N . ARG B 1 122 ? -17.766 -31.406 3.041 1 77.69 122 ARG B N 1
ATOM 5658 C CA . ARG B 1 122 ? -16.594 -31.531 3.9 1 77.69 122 ARG B CA 1
ATOM 5659 C C . ARG B 1 122 ? -15.602 -30.406 3.623 1 77.69 122 ARG B C 1
ATOM 5661 O O . ARG B 1 122 ? -15.055 -29.797 4.555 1 77.69 122 ARG B O 1
ATOM 5668 N N . SER B 1 123 ? -15.406 -30.188 2.375 1 80.88 123 SER B N 1
ATOM 5669 C CA . SER B 1 123 ? -14.5 -29.109 1.983 1 80.88 123 SER B CA 1
ATOM 5670 C C . SER B 1 123 ? -14.977 -27.766 2.518 1 80.88 123 SER B C 1
ATOM 5672 O O . SER B 1 123 ? -14.18 -26.953 2.998 1 80.88 123 SER B O 1
ATOM 5674 N N . LEU B 1 124 ? -16.234 -27.547 2.395 1 80.75 124 LEU B N 1
ATOM 5675 C CA . LEU B 1 124 ? -16.812 -26.297 2.895 1 80.75 124 LEU B CA 1
ATOM 5676 C C . LEU B 1 124 ? -16.625 -26.172 4.402 1 80.75 124 LEU B C 1
ATOM 5678 O O . LEU B 1 124 ? -16.234 -25.109 4.898 1 80.75 124 LEU B O 1
ATOM 5682 N N . HIS B 1 125 ? -16.781 -27.234 5.062 1 75.88 125 HIS B N 1
ATOM 5683 C CA . HIS B 1 125 ? -16.609 -27.234 6.512 1 75.88 125 HIS B CA 1
ATOM 5684 C C . HIS B 1 125 ? -15.172 -26.922 6.898 1 75.88 125 HIS B C 1
ATOM 5686 O O . HIS B 1 125 ? -14.938 -26.156 7.84 1 75.88 125 HIS B O 1
ATOM 5692 N N . ARG B 1 126 ? -14.297 -27.375 6.199 1 74.88 126 ARG B N 1
ATOM 5693 C CA . ARG B 1 126 ? -12.883 -27.156 6.477 1 74.88 126 ARG B CA 1
ATOM 5694 C C . ARG B 1 126 ? -12.508 -25.688 6.27 1 74.88 126 ARG B C 1
ATOM 5696 O O . ARG B 1 126 ? -11.758 -25.125 7.059 1 74.88 126 ARG B O 1
ATOM 5703 N N . VAL B 1 127 ? -13.047 -25.141 5.258 1 78.25 127 VAL B N 1
ATOM 5704 C CA . VAL B 1 127 ? -12.734 -23.75 4.926 1 78.25 127 VAL B CA 1
ATOM 5705 C C . VAL B 1 127 ? -13.352 -22.828 5.965 1 78.25 127 VAL B C 1
ATOM 5707 O O . VAL B 1 127 ? -12.711 -21.859 6.406 1 78.25 127 VAL B O 1
ATOM 5710 N N . LEU B 1 128 ? -14.508 -23.078 6.355 1 73.38 128 LEU B N 1
ATOM 5711 C CA . LEU B 1 128 ? -15.219 -22.203 7.281 1 73.38 128 LEU B CA 1
ATOM 5712 C C . LEU B 1 128 ? -14.664 -22.328 8.695 1 73.38 128 LEU B C 1
ATOM 5714 O O . LEU B 1 128 ? -14.711 -21.375 9.477 1 73.38 128 LEU B O 1
ATOM 5718 N N . ARG B 1 129 ? -14.109 -23.391 9.047 1 66.38 129 ARG B N 1
ATOM 5719 C CA . ARG B 1 129 ? -13.508 -23.609 10.359 1 66.38 129 ARG B CA 1
ATOM 5720 C C . ARG B 1 129 ? -12.195 -22.844 10.484 1 66.38 129 ARG B C 1
ATOM 5722 O O . ARG B 1 129 ? -11.906 -22.266 11.539 1 66.38 129 ARG B O 1
ATOM 5729 N N . LYS B 1 130 ? -11.406 -22.828 9.469 1 60.66 130 LYS B N 1
ATOM 5730 C CA . LYS B 1 130 ? -10.086 -22.219 9.5 1 60.66 130 LYS B CA 1
ATOM 5731 C C . LYS B 1 130 ? -10.188 -20.688 9.484 1 60.66 130 LYS B C 1
ATOM 5733 O O . LYS B 1 130 ? -9.312 -20 10 1 60.66 130 LYS B O 1
ATOM 5738 N N . SER B 1 131 ? -11.156 -20.156 8.922 1 55.06 131 SER B N 1
ATOM 5739 C CA . SER B 1 131 ? -11.273 -18.703 8.836 1 55.06 131 SER B CA 1
ATOM 5740 C C . SER B 1 131 ? -11.594 -18.094 10.203 1 55.06 131 SER B C 1
ATOM 5742 O O . SER B 1 131 ? -11.156 -16.984 10.508 1 55.06 131 SER B O 1
ATOM 5744 N N . ASP B 1 132 ? -12.586 -18.562 11.07 1 46.62 132 ASP B N 1
ATOM 5745 C CA . ASP B 1 132 ? -12.891 -18.094 12.422 1 46.62 132 ASP B CA 1
ATOM 5746 C C . ASP B 1 132 ? -12.93 -19.25 13.414 1 46.62 132 ASP B C 1
ATOM 5748 O O . ASP B 1 132 ? -13.93 -19.969 13.492 1 46.62 132 ASP B O 1
ATOM 5752 N N . PRO B 1 133 ? -11.672 -19.594 13.953 1 39.69 133 PRO B N 1
ATOM 5753 C CA . PRO B 1 133 ? -11.711 -20.703 14.914 1 39.69 133 PRO B CA 1
ATOM 5754 C C . PRO B 1 133 ? -12.781 -20.516 15.984 1 39.69 133 PRO B C 1
ATOM 5756 O O . PRO B 1 133 ? -13.156 -21.484 16.656 1 39.69 133 PRO B O 1
ATOM 5759 N N . LYS B 1 134 ? -13.164 -19.375 16.344 1 40.56 134 LYS B N 1
ATOM 5760 C CA . LYS B 1 134 ? -14.109 -19.172 17.438 1 40.56 134 LYS B CA 1
ATOM 5761 C C . LYS B 1 134 ? -15.5 -19.656 17.062 1 40.56 134 LYS B C 1
ATOM 5763 O O . LYS B 1 134 ? -16.391 -19.734 17.922 1 40.56 134 LYS B O 1
ATOM 5768 N N . THR B 1 135 ? -15.789 -19.547 15.906 1 36.88 135 THR B N 1
ATOM 5769 C CA . THR B 1 135 ? -17.156 -19.922 15.555 1 36.88 135 THR B CA 1
ATOM 5770 C C . THR B 1 135 ? -17.328 -21.438 15.523 1 36.88 135 THR B C 1
ATOM 5772 O O . THR B 1 135 ? -16.656 -22.109 14.742 1 36.88 135 THR B O 1
ATOM 5775 N N . ASN B 1 136 ? -17.547 -21.969 16.609 1 33.22 136 ASN B N 1
ATOM 5776 C CA . ASN B 1 136 ? -17.984 -23.344 16.797 1 33.22 136 ASN B CA 1
ATOM 5777 C C . ASN B 1 136 ? -19.031 -23.766 15.773 1 33.22 136 ASN B C 1
ATOM 5779 O O . ASN B 1 136 ? -20.219 -23.812 16.078 1 33.22 136 ASN B O 1
ATOM 5783 N N . LEU B 1 137 ? -18.859 -23.391 14.703 1 34.66 137 LEU B N 1
ATOM 5784 C CA . LEU B 1 137 ? -19.781 -23.953 13.727 1 34.66 137 LEU B CA 1
ATOM 5785 C C . LEU B 1 137 ? -19.844 -25.469 13.836 1 34.66 137 LEU B C 1
ATOM 5787 O O . LEU B 1 137 ? -20.844 -26.094 13.492 1 34.66 137 LEU B O 1
ATOM 5791 N N . GLU B 1 138 ? -18.828 -26.047 14.391 1 35.88 138 GLU B N 1
ATOM 5792 C CA . GLU B 1 138 ? -18.859 -27.469 14.664 1 35.88 138 GLU B CA 1
ATOM 5793 C C . GLU B 1 138 ? -20 -27.844 15.617 1 35.88 138 GLU B C 1
ATOM 5795 O O . GLU B 1 138 ? -20.672 -28.844 15.43 1 35.88 138 GLU B O 1
ATOM 5800 N N . THR B 1 139 ? -20.125 -27.031 16.656 1 37.28 139 THR B N 1
ATOM 5801 C CA . THR B 1 139 ? -21.203 -27.359 17.594 1 37.28 139 THR B CA 1
ATOM 5802 C C . THR B 1 139 ? -22.562 -27.172 16.938 1 37.28 139 THR B C 1
ATOM 5804 O O . THR B 1 139 ? -23.484 -27.953 17.203 1 37.28 139 THR B O 1
ATOM 5807 N N . LEU B 1 140 ? -22.656 -26.25 15.992 1 34.81 140 LEU B N 1
ATOM 5808 C CA . LEU B 1 140 ? -23.953 -26.172 15.312 1 34.81 140 LEU B CA 1
ATOM 5809 C C . LEU B 1 140 ? -24.078 -27.297 14.289 1 34.81 140 LEU B C 1
ATOM 5811 O O . LEU B 1 140 ? -25.141 -27.922 14.18 1 34.81 140 LEU B O 1
ATOM 5815 N N . ILE B 1 141 ? -22.984 -27.641 13.656 1 36.69 141 ILE B N 1
ATOM 5816 C CA . ILE B 1 141 ? -23.047 -28.781 12.758 1 36.69 141 ILE B CA 1
ATOM 5817 C C . ILE B 1 141 ? -23.062 -30.078 13.57 1 36.69 141 ILE B C 1
ATOM 5819 O O . ILE B 1 141 ? -23.844 -30.984 13.281 1 36.69 141 ILE B O 1
ATOM 5823 N N . GLN B 1 142 ? -22.234 -30.188 14.562 1 37.44 142 GLN B N 1
ATOM 5824 C CA . GLN B 1 142 ? -22.281 -31.375 15.43 1 37.44 142 GLN B CA 1
ATOM 5825 C C . GLN B 1 142 ? -23.531 -31.359 16.297 1 37.44 142 GLN B C 1
ATOM 5827 O O . GLN B 1 142 ? -24.125 -32.406 16.531 1 37.44 142 GLN B O 1
ATOM 5832 N N . ALA B 1 143 ? -23.953 -30.234 16.844 1 35.25 143 ALA B N 1
ATOM 5833 C CA . ALA B 1 143 ? -25.234 -30.219 17.531 1 35.25 143 ALA B CA 1
ATOM 5834 C C . ALA B 1 143 ? -26.359 -30.609 16.594 1 35.25 143 ALA B C 1
ATOM 5836 O O . ALA B 1 143 ? -27.297 -31.328 16.984 1 35.25 143 ALA B O 1
ATOM 5837 N N . GLU B 1 144 ? -26.281 -30.25 15.344 1 34.66 144 GLU B N 1
ATOM 5838 C CA . GLU B 1 144 ? -27.234 -30.719 14.344 1 34.66 144 GLU B CA 1
ATOM 5839 C C . GLU B 1 144 ? -26.969 -32.188 13.977 1 34.66 144 GLU B C 1
ATOM 5841 O O . GLU B 1 144 ? -27.906 -32.969 13.789 1 34.66 144 GLU B O 1
ATOM 5846 N N . GLN B 1 145 ? -25.75 -32.625 13.883 1 36.62 145 GLN B N 1
ATOM 5847 C CA . GLN B 1 145 ? -25.531 -34.062 13.734 1 36.62 145 GLN B CA 1
ATOM 5848 C C . GLN B 1 145 ? -25.953 -34.844 14.992 1 36.62 145 GLN B C 1
ATOM 5850 O O . GLN B 1 145 ? -26.5 -35.938 14.898 1 36.62 145 GLN B O 1
ATOM 5855 N N . LEU B 1 146 ? -25.656 -34.312 16.156 1 36.31 146 LEU B N 1
ATOM 5856 C CA . LEU B 1 146 ? -26.109 -34.938 17.391 1 36.31 146 LEU B CA 1
ATOM 5857 C C . LEU B 1 146 ? -27.625 -34.75 17.562 1 36.31 146 LEU B C 1
ATOM 5859 O O . LEU B 1 146 ? -28.312 -35.656 18.016 1 36.31 146 LEU B O 1
ATOM 5863 N N . LYS B 1 147 ? -28.234 -33.562 17.344 1 36.06 147 LYS B N 1
ATOM 5864 C CA . LYS B 1 147 ? -29.688 -33.469 17.359 1 36.06 147 LYS B CA 1
ATOM 5865 C C . LYS B 1 147 ? -30.312 -34.25 16.203 1 36.06 147 LYS B C 1
ATOM 5867 O O . LYS B 1 147 ? -31.469 -34.688 16.297 1 36.06 147 LYS B O 1
ATOM 5872 N N . GLU B 1 148 ? -29.719 -34.312 15.078 1 34.84 148 GLU B N 1
ATOM 5873 C CA . GLU B 1 148 ? -30.188 -35.281 14.094 1 34.84 148 GLU B CA 1
ATOM 5874 C C . GLU B 1 148 ? -30.125 -36.719 14.641 1 34.84 148 GLU B C 1
ATOM 5876 O O . GLU B 1 148 ? -31.016 -37.531 14.383 1 34.84 148 GLU B O 1
ATOM 5881 N N . SER B 1 149 ? -29.109 -37.094 15.391 1 34.59 149 SER B N 1
ATOM 5882 C CA . SER B 1 149 ? -29.172 -38.438 15.961 1 34.59 149 SER B CA 1
ATOM 5883 C C . SER B 1 149 ? -30.281 -38.562 17 1 34.59 149 SER B C 1
ATOM 5885 O O . SER B 1 149 ? -30.953 -39.594 17.094 1 34.59 149 SER B O 1
ATOM 5887 N N . ALA B 1 150 ? -30.547 -37.562 17.859 1 33.81 150 ALA B N 1
ATOM 5888 C CA . ALA B 1 150 ? -31.594 -37.688 18.859 1 33.81 150 ALA B CA 1
ATOM 5889 C C . ALA B 1 150 ? -32.969 -37.375 18.266 1 33.81 150 ALA B C 1
ATOM 5891 O O . ALA B 1 150 ? -33.938 -38.094 18.547 1 33.81 150 ALA B O 1
ATOM 5892 N N . THR B 1 151 ? -33.25 -36.156 17.75 1 34.22 151 THR B N 1
ATOM 5893 C CA . THR B 1 151 ? -34.594 -35.844 17.234 1 34.22 151 THR B CA 1
ATOM 5894 C C . THR B 1 151 ? -34.812 -36.562 15.891 1 34.22 151 THR B C 1
ATOM 5896 O O . THR B 1 151 ? -35.906 -36.594 15.375 1 34.22 151 THR B O 1
ATOM 5899 N N . SER B 1 152 ? -33.875 -36.938 15.156 1 32.75 152 SER B N 1
ATOM 5900 C CA . SER B 1 152 ? -34.125 -37.719 13.953 1 32.75 152 SER B CA 1
ATOM 5901 C C . SER B 1 152 ? -34.781 -39.062 14.281 1 32.75 152 SER B C 1
ATOM 5903 O O . SER B 1 152 ? -35.25 -39.75 13.391 1 32.75 152 SER B O 1
ATOM 5905 N N . LYS B 1 153 ? -34.625 -39.625 15.43 1 34.72 153 LYS B N 1
ATOM 5906 C CA . LYS B 1 153 ? -35.312 -40.906 15.609 1 34.72 153 LYS B CA 1
ATOM 5907 C C . LYS B 1 153 ? -36.812 -40.719 15.57 1 34.72 153 LYS B C 1
ATOM 5909 O O . LYS B 1 153 ? -37.531 -41.531 15 1 34.72 153 LYS B O 1
ATOM 5914 N N . LYS B 1 154 ? -37.469 -39.781 16.375 1 35.59 154 LYS B N 1
ATOM 5915 C CA . LYS B 1 154 ? -38.906 -39.906 16.578 1 35.59 154 LYS B CA 1
ATOM 5916 C C . LYS B 1 154 ? -39.656 -39.219 15.453 1 35.59 154 LYS B C 1
ATOM 5918 O O . LYS B 1 154 ? -40.688 -39.719 14.984 1 35.59 154 LYS B O 1
ATOM 5923 N N . GLN B 1 155 ? -39.562 -37.906 15.148 1 33.69 155 GLN B N 1
ATOM 5924 C CA . GLN B 1 155 ? -40.469 -37.312 14.172 1 33.69 155 GLN B CA 1
ATOM 5925 C C . GLN B 1 155 ? -40 -37.562 12.75 1 33.69 155 GLN B C 1
ATOM 5927 O O . GLN B 1 155 ? -40.688 -37.219 11.789 1 33.69 155 GLN B O 1
ATOM 5932 N N . ILE B 1 156 ? -38.844 -37.906 12.383 1 34.91 156 ILE B N 1
ATOM 5933 C CA . ILE B 1 156 ? -38.312 -38.5 11.148 1 34.91 156 ILE B CA 1
ATOM 5934 C C . ILE B 1 156 ? -39 -39.812 10.867 1 34.91 156 ILE B C 1
ATOM 5936 O O . ILE B 1 156 ? -38.656 -40.5 9.898 1 34.91 156 ILE B O 1
ATOM 5940 N N . GLY B 1 157 ? -39.812 -40.375 11.672 1 34.28 157 GLY B N 1
ATOM 5941 C CA . GLY B 1 157 ? -40.5 -41.625 11.391 1 34.28 157 GLY B CA 1
ATOM 5942 C C . GLY B 1 157 ? -41.281 -41.594 10.078 1 34.28 157 GLY B C 1
ATOM 5943 O O . GLY B 1 157 ? -41.219 -42.531 9.305 1 34.28 157 GLY B O 1
ATOM 5944 N N . VAL B 1 158 ? -42.406 -40.75 9.977 1 36.12 158 VAL B N 1
ATOM 5945 C CA . VAL B 1 158 ? -43.312 -40.812 8.836 1 36.12 158 VAL B CA 1
ATOM 5946 C C . VAL B 1 158 ? -42.688 -40.125 7.637 1 36.12 158 VAL B C 1
ATOM 5948 O O . VAL B 1 158 ? -42.844 -40.562 6.5 1 36.12 158 VAL B O 1
ATOM 5951 N N . THR B 1 159 ? -42.156 -38.938 7.727 1 39.78 159 THR B N 1
ATOM 5952 C CA . THR B 1 159 ? -41.781 -38.062 6.602 1 39.78 159 THR B CA 1
ATOM 5953 C C . THR B 1 159 ? -40.438 -38.531 6.004 1 39.78 159 THR B C 1
ATOM 5955 O O . THR B 1 159 ? -39.938 -37.938 5.062 1 39.78 159 THR B O 1
ATOM 5958 N N . SER B 1 160 ? -39.688 -39.281 6.512 1 44.62 160 SER B N 1
ATOM 5959 C CA . SER B 1 160 ? -38.344 -39.781 6.211 1 44.62 160 SER B CA 1
ATOM 5960 C C . SER B 1 160 ? -38.344 -40.656 4.98 1 44.62 160 SER B C 1
ATOM 5962 O O . SER B 1 160 ? -37.281 -41.062 4.484 1 44.62 160 SER B O 1
ATOM 5964 N N . ARG B 1 161 ? -39.469 -41.125 4.566 1 51.19 161 ARG B N 1
ATOM 5965 C CA . ARG B 1 161 ? -39.562 -42.188 3.6 1 51.19 161 ARG B CA 1
ATOM 5966 C C . ARG B 1 161 ? -39.562 -41.656 2.17 1 51.19 161 ARG B C 1
ATOM 5968 O O . ARG B 1 161 ? -39.469 -42.438 1.214 1 51.19 161 ARG B O 1
ATOM 5975 N N . LEU B 1 162 ? -39.906 -40.375 1.983 1 55.12 162 LEU B N 1
ATOM 5976 C CA . LEU B 1 162 ? -40.094 -39.938 0.605 1 55.12 162 LEU B CA 1
ATOM 5977 C C . LEU B 1 162 ? -38.906 -39.062 0.168 1 55.12 162 LEU B C 1
ATOM 5979 O O . LEU B 1 162 ? -38.406 -38.25 0.944 1 55.12 162 LEU B O 1
ATOM 5983 N N . PHE B 1 163 ? -38.219 -39.406 -0.865 1 68.31 163 PHE B N 1
ATOM 5984 C CA . PHE B 1 163 ? -37.188 -38.562 -1.445 1 68.31 163 PHE B CA 1
ATOM 5985 C C . PHE B 1 163 ? -37.594 -38.031 -2.812 1 68.31 163 PHE B C 1
ATOM 5987 O O . PHE B 1 163 ? -38.469 -38.625 -3.475 1 68.31 163 PHE B O 1
ATOM 5994 N N . TRP B 1 164 ? -37.188 -36.812 -3.07 1 71.69 164 TRP B N 1
ATOM 5995 C CA . TRP B 1 164 ? -37.438 -36.219 -4.379 1 71.69 164 TRP B CA 1
ATOM 5996 C C . TRP B 1 164 ? -36.406 -36.688 -5.398 1 71.69 164 TRP B C 1
ATOM 5998 O O . TRP B 1 164 ? -35.219 -36.688 -5.121 1 71.69 164 TRP B O 1
ATOM 6008 N N . ALA B 1 165 ? -36.875 -37.312 -6.43 1 73.5 165 ALA B N 1
ATOM 6009 C CA . ALA B 1 165 ? -36 -37.688 -7.539 1 73.5 165 ALA B CA 1
ATOM 6010 C C . ALA B 1 165 ? -36.188 -36.75 -8.727 1 73.5 165 ALA B C 1
ATOM 6012 O O . ALA B 1 165 ? -37.281 -36.312 -9.016 1 73.5 165 ALA B O 1
ATOM 6013 N N . VAL B 1 166 ? -35.125 -36.375 -9.422 1 77.19 166 VAL B N 1
ATOM 6014 C CA . VAL B 1 166 ? -35.188 -35.5 -10.578 1 77.19 166 VAL B CA 1
ATOM 6015 C C . VAL B 1 166 ? -35.781 -36.219 -11.773 1 77.19 166 VAL B C 1
ATOM 6017 O O . VAL B 1 166 ? -35.188 -37.219 -12.25 1 77.19 166 VAL B O 1
ATOM 6020 N N . ARG B 1 167 ? -36.875 -35.906 -12.18 1 76.38 167 ARG B N 1
ATOM 6021 C CA . ARG B 1 167 ? -37.562 -36.469 -13.336 1 76.38 167 ARG B CA 1
ATOM 6022 C C . ARG B 1 167 ? -37.312 -35.656 -14.594 1 76.38 167 ARG B C 1
ATOM 6024 O O . ARG B 1 167 ? -37.031 -36.219 -15.656 1 76.38 167 ARG B O 1
ATOM 6031 N N . ASN B 1 168 ? -37.469 -34.406 -14.469 1 82.69 168 ASN B N 1
ATOM 6032 C CA . ASN B 1 168 ? -37.25 -33.469 -15.562 1 82.69 168 ASN B CA 1
ATOM 6033 C C . ASN B 1 168 ? -36.031 -32.594 -15.297 1 82.69 168 ASN B C 1
ATOM 6035 O O . ASN B 1 168 ? -36.094 -31.609 -14.539 1 82.69 168 ASN B O 1
ATOM 6039 N N . LYS B 1 169 ? -35 -32.875 -15.969 1 84.38 169 LYS B N 1
ATOM 6040 C CA . LYS B 1 169 ? -33.719 -32.219 -15.734 1 84.38 169 LYS B CA 1
ATOM 6041 C C . LYS B 1 169 ? -33.781 -30.734 -16.125 1 84.38 169 LYS B C 1
ATOM 6043 O O . LYS B 1 169 ? -33.188 -29.891 -15.445 1 84.38 169 LYS B O 1
ATOM 6048 N N . GLU B 1 170 ? -34.5 -30.422 -17.156 1 86.44 170 GLU B N 1
ATOM 6049 C CA . GLU B 1 170 ? -34.594 -29.047 -17.625 1 86.44 170 GLU B CA 1
ATOM 6050 C C . GLU B 1 170 ? -35.312 -28.156 -16.594 1 86.44 170 GLU B C 1
ATOM 6052 O O . GLU B 1 170 ? -34.844 -27.047 -16.312 1 86.44 170 GLU B O 1
ATOM 6057 N N . LYS B 1 171 ? -36.375 -28.656 -16.109 1 86.38 171 LYS B N 1
ATOM 6058 C CA . LYS B 1 171 ? -37.125 -27.891 -15.117 1 86.38 171 LYS B CA 1
ATOM 6059 C C . LYS B 1 171 ? -36.312 -27.719 -13.836 1 86.38 171 LYS B C 1
ATOM 6061 O O . LYS B 1 171 ? -36.312 -26.656 -13.219 1 86.38 171 LYS B O 1
ATOM 6066 N N . PHE B 1 172 ? -35.656 -28.719 -13.492 1 87.88 172 PHE B N 1
ATOM 6067 C CA . PHE B 1 172 ? -34.844 -28.656 -12.289 1 87.88 172 PHE B CA 1
ATOM 6068 C C . PHE B 1 172 ? -33.688 -27.703 -12.477 1 87.88 172 PHE B C 1
ATOM 6070 O O . PHE B 1 172 ? -33.281 -27.016 -11.539 1 87.88 172 PHE B O 1
ATOM 6077 N N . GLU B 1 173 ? -33.125 -27.688 -13.68 1 88.25 173 GLU B N 1
ATOM 6078 C CA . GLU B 1 173 ? -32.062 -26.75 -14 1 88.25 173 GLU B CA 1
ATOM 6079 C C . GLU B 1 173 ? -32.5 -25.312 -13.836 1 88.25 173 GLU B C 1
ATOM 6081 O O . GLU B 1 173 ? -31.734 -24.438 -13.438 1 88.25 173 GLU B O 1
ATOM 6086 N N . GLU B 1 174 ? -33.719 -25.047 -14.125 1 87 174 GLU B N 1
ATOM 6087 C CA . GLU B 1 174 ? -34.25 -23.719 -13.922 1 87 174 GLU B CA 1
ATOM 6088 C C . GLU B 1 174 ? -34.25 -23.328 -12.445 1 87 174 GLU B C 1
ATOM 6090 O O . GLU B 1 174 ? -34 -22.188 -12.094 1 87 174 GLU B O 1
ATOM 6095 N N . PHE B 1 175 ? -34.656 -24.281 -11.672 1 88.81 175 PHE B N 1
ATOM 6096 C CA . PHE B 1 175 ? -34.594 -24.078 -10.234 1 88.81 175 PHE B CA 1
ATOM 6097 C C . PHE B 1 175 ? -33.188 -23.719 -9.797 1 88.81 175 PHE B C 1
ATOM 6099 O O . PHE B 1 175 ? -33 -22.75 -9.047 1 88.81 175 PHE B O 1
ATOM 6106 N N . VAL B 1 176 ? -32.25 -24.484 -10.266 1 88.06 176 VAL B N 1
ATOM 6107 C CA . VAL B 1 176 ? -30.844 -24.281 -9.883 1 88.06 176 VAL B CA 1
ATOM 6108 C C . VAL B 1 176 ? -30.375 -22.906 -10.359 1 88.06 176 VAL B C 1
ATOM 6110 O O . VAL B 1 176 ? -29.703 -22.188 -9.625 1 88.06 176 VAL B O 1
ATOM 6113 N N . ASN B 1 177 ? -30.781 -22.531 -11.516 1 87.5 177 ASN B N 1
ATOM 6114 C CA . ASN B 1 177 ? -30.438 -21.219 -12.062 1 87.5 177 ASN B CA 1
ATOM 6115 C C . ASN B 1 177 ? -30.984 -20.094 -11.188 1 87.5 177 ASN B C 1
ATOM 6117 O O . ASN B 1 177 ? -30.281 -19.094 -10.953 1 87.5 177 ASN B O 1
ATOM 6121 N N . THR B 1 178 ? -32.156 -20.25 -10.797 1 88.75 178 THR B N 1
ATOM 6122 C CA . THR B 1 178 ? -32.781 -19.234 -9.961 1 88.75 178 THR B CA 1
ATOM 6123 C C . THR B 1 178 ? -32.062 -19.125 -8.617 1 88.75 178 THR B C 1
ATOM 6125 O O . THR B 1 178 ? -31.828 -18.016 -8.117 1 88.75 178 THR B O 1
ATOM 6128 N N . LEU B 1 179 ? -31.734 -20.25 -8.047 1 88.62 179 LEU B N 1
ATOM 6129 C CA . LEU B 1 179 ? -31 -20.266 -6.789 1 88.62 179 LEU B CA 1
ATOM 6130 C C . LEU B 1 179 ? -29.656 -19.562 -6.938 1 88.62 179 LEU B C 1
ATOM 6132 O O . LEU B 1 179 ? -29.312 -18.703 -6.121 1 88.62 179 LEU B O 1
ATOM 6136 N N . GLU B 1 180 ? -28.953 -19.875 -7.98 1 87.94 180 GLU B N 1
ATOM 6137 C CA . GLU B 1 180 ? -27.641 -19.297 -8.25 1 87.94 180 GLU B CA 1
ATOM 6138 C C . GLU B 1 180 ? -27.75 -17.781 -8.453 1 87.94 180 GLU B C 1
ATOM 6140 O O . GLU B 1 180 ? -26.891 -17.031 -8.008 1 87.94 180 GLU B O 1
ATOM 6145 N N . THR B 1 181 ? -28.719 -17.359 -9.078 1 85.94 181 THR B N 1
ATOM 6146 C CA . THR B 1 181 ? -28.938 -15.945 -9.328 1 85.94 181 THR B CA 1
ATOM 6147 C C . THR B 1 181 ? -29.141 -15.188 -8.008 1 85.94 181 THR B C 1
ATOM 6149 O O . THR B 1 181 ? -28.562 -14.117 -7.816 1 85.94 181 THR B O 1
ATOM 6152 N N . HIS B 1 182 ? -29.938 -15.75 -7.145 1 88.31 182 HIS B N 1
ATOM 6153 C CA . HIS B 1 182 ? -30.172 -15.102 -5.859 1 88.31 182 HIS B CA 1
ATOM 6154 C C . HIS B 1 182 ? -28.906 -15.086 -5.004 1 88.31 182 HIS B C 1
ATOM 6156 O O . HIS B 1 182 ? -28.625 -14.086 -4.34 1 88.31 182 HIS B O 1
ATOM 6162 N N . VAL B 1 183 ? -28.188 -16.172 -5.023 1 88.69 183 VAL B N 1
ATOM 6163 C CA . VAL B 1 183 ? -26.953 -16.234 -4.25 1 88.69 183 VAL B CA 1
ATOM 6164 C C . VAL B 1 183 ? -25.953 -15.227 -4.801 1 88.69 183 VAL B C 1
ATOM 6166 O O . VAL B 1 183 ? -25.281 -14.531 -4.035 1 88.69 183 VAL B O 1
ATOM 6169 N N . SER B 1 184 ? -25.859 -15.172 -6.125 1 85.12 184 SER B N 1
ATOM 6170 C CA . SER B 1 184 ? -25 -14.18 -6.766 1 85.12 184 SER B CA 1
ATOM 6171 C C . SER B 1 184 ? -25.422 -12.758 -6.395 1 85.12 184 SER B C 1
ATOM 6173 O O . SER B 1 184 ? -24.578 -11.867 -6.262 1 85.12 184 SER B O 1
ATOM 6175 N N . GLY B 1 185 ? -26.656 -12.586 -6.289 1 81.81 185 GLY B N 1
ATOM 6176 C CA . GLY B 1 185 ? -27.172 -11.297 -5.863 1 81.81 185 GLY B CA 1
ATOM 6177 C C . GLY B 1 185 ? -26.703 -10.891 -4.48 1 81.81 185 GLY B C 1
ATOM 6178 O O . GLY B 1 185 ? -26.391 -9.719 -4.242 1 81.81 185 GLY B O 1
ATOM 6179 N N . LEU B 1 186 ? -26.641 -11.852 -3.572 1 86.56 186 LEU B N 1
ATOM 6180 C CA . LEU B 1 186 ? -26.156 -11.586 -2.225 1 86.56 186 LEU B CA 1
ATOM 6181 C C . LEU B 1 186 ? -24.672 -11.195 -2.254 1 86.56 186 LEU B C 1
ATOM 6183 O O . LEU B 1 186 ? -24.25 -10.32 -1.492 1 86.56 186 LEU B O 1
ATOM 6187 N N . HIS B 1 187 ? -23.969 -11.805 -3.133 1 84.81 187 HIS B N 1
ATOM 6188 C CA . HIS B 1 187 ? -22.547 -11.547 -3.248 1 84.81 187 HIS B CA 1
ATOM 6189 C C . HIS B 1 187 ? -22.266 -10.125 -3.713 1 84.81 187 HIS B C 1
ATOM 6191 O O . HIS B 1 187 ? -21.188 -9.586 -3.477 1 84.81 187 HIS B O 1
ATOM 6197 N N . LYS B 1 188 ? -23.219 -9.562 -4.266 1 77.81 188 LYS B N 1
ATOM 6198 C CA . LYS B 1 188 ? -23.078 -8.188 -4.719 1 77.81 188 LYS B CA 1
ATOM 6199 C C . LYS B 1 188 ? -23.422 -7.203 -3.598 1 77.81 188 LYS B C 1
ATOM 6201 O O . LYS B 1 188 ? -23.109 -6.016 -3.691 1 77.81 188 LYS B O 1
ATOM 6206 N N . LEU B 1 189 ? -24.016 -7.82 -2.562 1 78.19 189 LEU B N 1
ATOM 6207 C CA . LEU B 1 189 ? -24.453 -6.973 -1.457 1 78.19 189 LEU B CA 1
ATOM 6208 C C . LEU B 1 189 ? -23.391 -6.934 -0.354 1 78.19 189 LEU B C 1
ATOM 6210 O O . LEU B 1 189 ? -23.703 -7.211 0.809 1 78.19 189 LEU B O 1
ATOM 6214 N N . VAL B 1 190 ? -22.172 -6.77 -0.669 1 81.19 190 VAL B N 1
ATOM 6215 C CA . VAL B 1 190 ? -21.047 -6.598 0.251 1 81.19 190 VAL B CA 1
ATOM 6216 C C . VAL B 1 190 ? -20.141 -5.473 -0.242 1 81.19 190 VAL B C 1
ATOM 6218 O O . VAL B 1 190 ? -20.156 -5.133 -1.428 1 81.19 190 VAL B O 1
ATOM 6221 N N . PHE B 1 191 ? -19.453 -4.883 0.669 1 72.88 191 PHE B N 1
ATOM 6222 C CA . PHE B 1 191 ? -18.5 -3.844 0.299 1 72.88 191 PHE B CA 1
ATOM 6223 C C . PHE B 1 191 ? -17.141 -4.449 -0.065 1 72.88 191 PHE B C 1
ATOM 6225 O O . PHE B 1 191 ? -16.969 -5.668 0.009 1 72.88 191 PHE B O 1
ATOM 6232 N N . GLU B 1 192 ? -16.219 -3.553 -0.497 1 73.62 192 GLU B N 1
ATOM 6233 C CA . GLU B 1 192 ? -14.969 -4.008 -1.103 1 73.62 192 GLU B CA 1
ATOM 6234 C C . GLU B 1 192 ? -14.195 -4.914 -0.152 1 73.62 192 GLU B C 1
ATOM 6236 O O . GLU B 1 192 ? -13.703 -5.973 -0.556 1 73.62 192 GLU B O 1
ATOM 6241 N N . GLU B 1 193 ? -14.086 -4.469 1.043 1 74.5 193 GLU B N 1
ATOM 6242 C CA . GLU B 1 193 ? -13.312 -5.273 1.987 1 74.5 193 GLU B CA 1
ATOM 6243 C C . GLU B 1 193 ? -13.953 -6.645 2.193 1 74.5 193 GLU B C 1
ATOM 6245 O O . GLU B 1 193 ? -13.266 -7.668 2.18 1 74.5 193 GLU B O 1
ATOM 6250 N N . GLN B 1 194 ? -15.281 -6.641 2.34 1 79.25 194 GLN B N 1
ATOM 6251 C CA . GLN B 1 194 ? -15.992 -7.898 2.521 1 79.25 194 GLN B CA 1
ATOM 6252 C C . GLN B 1 194 ? -15.977 -8.727 1.241 1 79.25 194 GLN B C 1
ATOM 6254 O O . GLN B 1 194 ? -15.914 -9.961 1.294 1 79.25 194 GLN B O 1
ATOM 6259 N N . ARG B 1 195 ? -16.016 -8.031 0.193 1 83.88 195 ARG B N 1
ATOM 6260 C CA . ARG B 1 195 ? -15.977 -8.727 -1.092 1 83.88 195 ARG B CA 1
ATOM 6261 C C . ARG B 1 195 ? -14.672 -9.5 -1.266 1 83.88 195 ARG B C 1
ATOM 6263 O O . ARG B 1 195 ? -14.68 -10.656 -1.689 1 83.88 195 ARG B O 1
ATOM 6270 N N . LYS B 1 196 ? -13.586 -8.852 -0.936 1 84.44 196 LYS B N 1
ATOM 6271 C CA . LYS B 1 196 ? -12.289 -9.516 -1.023 1 84.44 196 LYS B CA 1
ATOM 6272 C C . LYS B 1 196 ? -12.242 -10.75 -0.13 1 84.44 196 LYS B C 1
ATOM 6274 O O . LYS B 1 196 ? -11.734 -11.805 -0.537 1 84.44 196 LYS B O 1
ATOM 6279 N N . GLU B 1 197 ? -12.805 -10.594 0.93 1 86.56 197 GLU B N 1
ATOM 6280 C CA . GLU B 1 197 ? -12.773 -11.703 1.879 1 86.56 197 GLU B CA 1
ATOM 6281 C C . GLU B 1 197 ? -13.641 -12.867 1.395 1 86.56 197 GLU B C 1
ATOM 6283 O O . GLU B 1 197 ? -13.266 -14.031 1.553 1 86.56 197 GLU B O 1
ATOM 6288 N N . VAL B 1 198 ? -14.75 -12.523 0.899 1 88.06 198 VAL B N 1
ATOM 6289 C CA . VAL B 1 198 ? -15.633 -13.555 0.353 1 88.06 198 VAL B CA 1
ATOM 6290 C C . VAL B 1 198 ? -14.93 -14.273 -0.799 1 88.06 198 VAL B C 1
ATOM 6292 O O . VAL B 1 198 ? -14.93 -15.5 -0.858 1 88.06 198 VAL B O 1
ATOM 6295 N N . GLN B 1 199 ? -14.32 -13.539 -1.646 1 88.38 199 GLN B N 1
ATOM 6296 C CA . GLN B 1 199 ? -13.617 -14.109 -2.789 1 88.38 199 GLN B CA 1
ATOM 6297 C C . GLN B 1 199 ? -12.469 -15.008 -2.334 1 88.38 199 GLN B C 1
ATOM 6299 O O . GLN B 1 199 ? -12.234 -16.062 -2.914 1 88.38 199 GLN B O 1
ATOM 6304 N N . ARG B 1 200 ? -11.797 -14.562 -1.37 1 90.38 200 ARG B N 1
ATOM 6305 C CA . ARG B 1 200 ? -10.688 -15.344 -0.829 1 90.38 200 ARG B CA 1
ATOM 6306 C C . ARG B 1 200 ? -11.18 -16.656 -0.251 1 90.38 200 ARG B C 1
ATOM 6308 O O . ARG B 1 200 ? -10.562 -17.703 -0.466 1 90.38 200 ARG B O 1
ATOM 6315 N N . GLU B 1 201 ? -12.312 -16.562 0.434 1 89.31 201 GLU B N 1
ATOM 6316 C CA . GLU B 1 201 ? -12.859 -17.781 1.016 1 89.31 201 GLU B CA 1
ATOM 6317 C C . GLU B 1 201 ? -13.359 -18.734 -0.069 1 89.31 201 GLU B C 1
ATOM 6319 O O . GLU B 1 201 ? -13.227 -19.953 0.059 1 89.31 201 GLU B O 1
ATOM 6324 N N . GLU B 1 202 ? -13.93 -18.188 -0.988 1 89.56 202 GLU B N 1
ATOM 6325 C CA . GLU B 1 202 ? -14.375 -19.016 -2.105 1 89.56 202 GLU B CA 1
ATOM 6326 C C . GLU B 1 202 ? -13.195 -19.672 -2.814 1 89.56 202 GLU B C 1
ATOM 6328 O O . GLU B 1 202 ? -13.281 -20.828 -3.234 1 89.56 202 GLU B O 1
ATOM 6333 N N . THR B 1 203 ? -12.133 -18.906 -3.02 1 91.31 203 THR B N 1
ATOM 6334 C CA . THR B 1 203 ? -10.93 -19.469 -3.623 1 91.31 203 THR B CA 1
ATOM 6335 C C . THR B 1 203 ? -10.383 -20.609 -2.77 1 91.31 203 THR B C 1
ATOM 6337 O O . THR B 1 203 ? -10 -21.656 -3.295 1 91.31 203 THR B O 1
ATOM 6340 N N . ARG B 1 204 ? -10.367 -20.406 -1.502 1 91.25 204 ARG B N 1
ATOM 6341 C CA . ARG B 1 204 ? -9.922 -21.469 -0.603 1 91.25 204 ARG B CA 1
ATOM 6342 C C . ARG B 1 204 ? -10.781 -22.719 -0.758 1 91.25 204 ARG B C 1
ATOM 6344 O O . ARG B 1 204 ? -10.266 -23.844 -0.781 1 91.25 204 ARG B O 1
ATOM 6351 N N . PHE B 1 205 ? -12.039 -22.5 -0.841 1 90.12 205 PHE B N 1
ATOM 6352 C CA . PHE B 1 205 ? -12.977 -23.594 -1.03 1 90.12 205 PHE B CA 1
ATOM 6353 C C . PHE B 1 205 ? -12.672 -24.359 -2.318 1 90.12 205 PHE B C 1
ATOM 6355 O O . PHE B 1 205 ? -12.625 -25.578 -2.326 1 90.12 205 PHE B O 1
ATOM 6362 N N . ASN B 1 206 ? -12.461 -23.578 -3.35 1 89.31 206 ASN B N 1
ATOM 6363 C CA . ASN B 1 206 ? -12.148 -24.188 -4.641 1 89.31 206 ASN B CA 1
ATOM 6364 C C . ASN B 1 206 ? -10.859 -25 -4.582 1 89.31 206 ASN B C 1
ATOM 6366 O O . ASN B 1 206 ? -10.812 -26.125 -5.09 1 89.31 206 ASN B O 1
ATOM 6370 N N . LEU B 1 207 ? -9.867 -24.469 -3.994 1 91.56 207 LEU B N 1
ATOM 6371 C CA . LEU B 1 207 ? -8.586 -25.156 -3.883 1 91.56 207 LEU B CA 1
ATOM 6372 C C . LEU B 1 207 ? -8.719 -26.438 -3.082 1 91.56 207 LEU B C 1
ATOM 6374 O O . LEU B 1 207 ? -8.195 -27.484 -3.48 1 91.56 207 LEU B O 1
ATOM 6378 N N . HIS B 1 208 ? -9.445 -26.344 -2.012 1 89.06 208 HIS B N 1
ATOM 6379 C CA . HIS B 1 208 ? -9.648 -27.516 -1.169 1 89.06 208 HIS B CA 1
ATOM 6380 C C . HIS B 1 208 ? -10.422 -28.609 -1.906 1 89.06 208 HIS B C 1
ATOM 6382 O O . HIS B 1 208 ? -10.078 -29.781 -1.832 1 89.06 208 HIS B O 1
ATOM 6388 N N . MET B 1 209 ? -11.391 -28.188 -2.557 1 88.12 209 MET B N 1
ATOM 6389 C CA . MET B 1 209 ? -12.242 -29.125 -3.287 1 88.12 209 MET B CA 1
ATOM 6390 C C . MET B 1 209 ? -11.445 -29.875 -4.34 1 88.12 209 MET B C 1
ATOM 6392 O O . MET B 1 209 ? -11.508 -31.109 -4.398 1 88.12 209 MET B O 1
ATOM 6396 N N . VAL B 1 210 ? -10.758 -29.172 -5.105 1 90.62 210 VAL B N 1
ATOM 6397 C CA . VAL B 1 210 ? -10.023 -29.781 -6.203 1 90.62 210 VAL B CA 1
ATOM 6398 C C . VAL B 1 210 ? -8.906 -30.672 -5.648 1 90.62 210 VAL B C 1
ATOM 6400 O O . VAL B 1 210 ? -8.633 -31.75 -6.18 1 90.62 210 VAL B O 1
ATOM 6403 N N . GLN B 1 211 ? -8.32 -30.234 -4.621 1 87.94 211 GLN B N 1
ATOM 6404 C CA . GLN B 1 211 ? -7.23 -31 -4.016 1 87.94 211 GLN B CA 1
ATOM 6405 C C . GLN B 1 211 ? -7.715 -32.344 -3.525 1 87.94 211 GLN B C 1
ATOM 6407 O O . GLN B 1 211 ? -6.984 -33.344 -3.602 1 87.94 211 GLN B O 1
ATOM 6412 N N . GLU B 1 212 ? -8.922 -32.5 -3.156 1 85.19 212 GLU B N 1
ATOM 6413 C CA . GLU B 1 212 ? -9.438 -33.719 -2.543 1 85.19 212 GLU B CA 1
ATOM 6414 C C . GLU B 1 212 ? -10 -34.656 -3.594 1 85.19 212 GLU B C 1
ATOM 6416 O O . GLU B 1 212 ? -10.18 -35.844 -3.328 1 85.19 212 GLU B O 1
ATOM 6421 N N . ILE B 1 213 ? -10.266 -34.188 -4.719 1 86.56 213 ILE B N 1
ATOM 6422 C CA . ILE B 1 213 ? -10.867 -35 -5.754 1 86.56 213 ILE B CA 1
ATOM 6423 C C . ILE B 1 213 ? -9.773 -35.781 -6.504 1 86.56 213 ILE B C 1
ATOM 6425 O O . ILE B 1 213 ? -8.805 -35.156 -6.969 1 86.56 213 ILE B O 1
ATOM 6429 N N . SER B 1 214 ? -9.891 -37.062 -6.57 1 82.81 214 SER B N 1
ATOM 6430 C CA . SER B 1 214 ? -8.898 -37.875 -7.258 1 82.81 214 SER B CA 1
ATOM 6431 C C . SER B 1 214 ? -9.516 -38.625 -8.445 1 82.81 214 SER B C 1
ATOM 6433 O O . SER B 1 214 ? -8.82 -39.312 -9.172 1 82.81 214 SER B O 1
ATOM 6435 N N . ASP B 1 215 ? -10.789 -38.438 -8.641 1 85.5 215 ASP B N 1
ATOM 6436 C CA . ASP B 1 215 ? -11.508 -39.125 -9.703 1 85.5 215 ASP B CA 1
ATOM 6437 C C . ASP B 1 215 ? -11.734 -38.219 -10.906 1 85.5 215 ASP B C 1
ATOM 6439 O O . ASP B 1 215 ? -12.188 -37.094 -10.758 1 85.5 215 ASP B O 1
ATOM 6443 N N . ILE B 1 216 ? -11.414 -38.719 -12.086 1 86.56 216 ILE B N 1
ATOM 6444 C CA . ILE B 1 216 ? -11.477 -37.938 -13.312 1 86.56 216 ILE B CA 1
ATOM 6445 C C . ILE B 1 216 ? -12.93 -37.594 -13.625 1 86.56 216 ILE B C 1
ATOM 6447 O O . ILE B 1 216 ? -13.203 -36.5 -14.141 1 86.56 216 ILE B O 1
ATOM 6451 N N . LYS B 1 217 ? -13.789 -38.469 -13.352 1 83.5 217 LYS B N 1
ATOM 6452 C CA . LYS B 1 217 ? -15.203 -38.219 -13.633 1 83.5 217 LYS B CA 1
ATOM 6453 C C . LYS B 1 217 ? -15.711 -37.031 -12.828 1 83.5 217 LYS B C 1
ATOM 6455 O O . LYS B 1 217 ? -16.406 -36.156 -13.367 1 83.5 217 LYS B O 1
ATOM 6460 N N . ARG B 1 218 ? -15.312 -37.062 -11.656 1 83.81 218 ARG B N 1
ATOM 6461 C CA . ARG B 1 218 ? -15.742 -35.969 -10.789 1 83.81 218 ARG B CA 1
ATOM 6462 C C . ARG B 1 218 ? -15.102 -34.656 -11.211 1 83.81 218 ARG B C 1
ATOM 6464 O O . ARG B 1 218 ? -15.742 -33.594 -11.141 1 83.81 218 ARG B O 1
ATOM 6471 N N . LEU B 1 219 ? -13.898 -34.688 -11.57 1 88.62 219 LEU B N 1
ATOM 6472 C CA . LEU B 1 219 ? -13.227 -33.469 -12.047 1 88.62 219 LEU B CA 1
ATOM 6473 C C . LEU B 1 219 ? -13.906 -32.938 -13.305 1 88.62 219 LEU B C 1
ATOM 6475 O O . LEU B 1 219 ? -14.039 -31.734 -13.469 1 88.62 219 LEU B O 1
ATOM 6479 N N . THR B 1 220 ? -14.328 -33.812 -14.094 1 86.62 220 THR B N 1
ATOM 6480 C CA . THR B 1 220 ? -15.023 -33.438 -15.312 1 86.62 220 THR B CA 1
ATOM 6481 C C . THR B 1 220 ? -16.359 -32.781 -14.984 1 86.62 220 THR B C 1
ATOM 6483 O O . THR B 1 220 ? -16.766 -31.812 -15.633 1 86.62 220 THR B O 1
ATOM 6486 N N . LEU B 1 221 ? -16.984 -33.312 -13.992 1 82.88 221 LEU B N 1
ATOM 6487 C CA . LEU B 1 221 ? -18.25 -32.719 -13.555 1 82.88 221 LEU B CA 1
ATOM 6488 C C . LEU B 1 221 ? -18.047 -31.297 -13.039 1 82.88 221 LEU B C 1
ATOM 6490 O O . LEU B 1 221 ? -18.844 -30.422 -13.312 1 82.88 221 LEU B O 1
ATOM 6494 N N . LEU B 1 222 ? -17 -31.141 -12.344 1 84.06 222 LEU B N 1
ATOM 6495 C CA . LEU B 1 222 ? -16.703 -29.812 -11.828 1 84.06 222 LEU B CA 1
ATOM 6496 C C . LEU B 1 222 ? -16.406 -28.828 -12.961 1 84.06 222 LEU B C 1
ATOM 6498 O O . LEU B 1 222 ? -16.766 -27.656 -12.875 1 84.06 222 LEU B O 1
ATOM 6502 N N . GLN B 1 223 ? -15.797 -29.25 -13.93 1 84.19 223 GLN B N 1
ATOM 6503 C CA . GLN B 1 223 ? -15.469 -28.422 -15.086 1 84.19 223 GLN B CA 1
ATOM 6504 C C . GLN B 1 223 ? -16.734 -27.906 -15.781 1 84.19 223 GLN B C 1
ATOM 6506 O O . GLN B 1 223 ? -16.781 -26.75 -16.203 1 84.19 223 GLN B O 1
ATOM 6511 N N . ASN B 1 224 ? -17.672 -28.734 -15.773 1 76.88 224 ASN B N 1
ATOM 6512 C CA . ASN B 1 224 ? -18.891 -28.422 -16.516 1 76.88 224 ASN B CA 1
ATOM 6513 C C . ASN B 1 224 ? -19.859 -27.594 -15.688 1 76.88 224 ASN B C 1
ATOM 6515 O O . ASN B 1 224 ? -20.797 -27 -16.234 1 76.88 224 ASN B O 1
ATOM 6519 N N . SER B 1 225 ? -19.734 -27.688 -14.406 1 67.56 225 SER B N 1
ATOM 6520 C CA . SER B 1 225 ? -20.672 -27 -13.523 1 67.56 225 SER B CA 1
ATOM 6521 C C . SER B 1 225 ? -20.359 -25.5 -13.438 1 67.56 225 SER B C 1
ATOM 6523 O O . SER B 1 225 ? -21.141 -24.734 -12.867 1 67.56 225 SER B O 1
ATOM 6525 N N . SER B 1 226 ? -19.172 -25.031 -13.805 1 59.78 226 SER B N 1
ATOM 6526 C CA . SER B 1 226 ? -18.781 -23.656 -13.547 1 59.78 226 SER B CA 1
ATOM 6527 C C . SER B 1 226 ? -19.656 -22.672 -14.32 1 59.78 226 SER B C 1
ATOM 6529 O O . SER B 1 226 ? -19.875 -22.844 -15.523 1 59.78 226 SER B O 1
ATOM 6531 N N . SER B 1 227 ? -20.672 -22.234 -13.586 1 53.66 227 SER B N 1
ATOM 6532 C CA . SER B 1 227 ? -21.734 -21.328 -13.992 1 53.66 227 SER B CA 1
ATOM 6533 C C . SER B 1 227 ? -21.172 -20.141 -14.773 1 53.66 227 SER B C 1
ATOM 6535 O O . SER B 1 227 ? -20.016 -19.766 -14.586 1 53.66 227 SER B O 1
ATOM 6537 N N . ASN B 1 228 ? -21.797 -19.766 -15.781 1 43.72 228 ASN B N 1
ATOM 6538 C CA . ASN B 1 228 ? -21.766 -18.594 -16.656 1 43.72 228 ASN B CA 1
ATOM 6539 C C . ASN B 1 228 ? -21.688 -17.297 -15.852 1 43.72 228 ASN B C 1
ATOM 6541 O O . ASN B 1 228 ? -22.578 -16.984 -15.07 1 43.72 228 ASN B O 1
ATOM 6545 N N . GLY B 1 229 ? -20.672 -16.438 -15.898 1 44.97 229 GLY B N 1
ATOM 6546 C CA . GLY B 1 229 ? -20.453 -15.016 -16.031 1 44.97 229 GLY B CA 1
ATOM 6547 C C . GLY B 1 229 ? -20.375 -14.297 -14.688 1 44.97 229 GLY B C 1
ATOM 6548 O O . GLY B 1 229 ? -20.172 -13.078 -14.641 1 44.97 229 GLY B O 1
ATOM 6549 N N . ARG B 1 230 ? -21.062 -14.805 -13.641 1 47.84 230 ARG B N 1
ATOM 6550 C CA . ARG B 1 230 ? -21.406 -13.719 -12.742 1 47.84 230 ARG B CA 1
ATOM 6551 C C . ARG B 1 230 ? -20.25 -13.398 -11.797 1 47.84 230 ARG B C 1
ATOM 6553 O O . ARG B 1 230 ? -20.141 -12.273 -11.297 1 47.84 230 ARG B O 1
ATOM 6560 N N . SER B 1 231 ? -19.875 -14.312 -10.82 1 51.22 231 SER B N 1
ATOM 6561 C CA . SER B 1 231 ? -18.938 -13.938 -9.766 1 51.22 231 SER B CA 1
ATOM 6562 C C . SER B 1 231 ? -17.516 -14.383 -10.102 1 51.22 231 SER B C 1
ATOM 6564 O O . SER B 1 231 ? -17.312 -15.492 -10.609 1 51.22 231 SER B O 1
ATOM 6566 N N . PHE B 1 232 ? -16.547 -13.547 -10.461 1 54.81 232 PHE B N 1
ATOM 6567 C CA . PHE B 1 232 ? -15.234 -13.961 -10.945 1 54.81 232 PHE B CA 1
ATOM 6568 C C . PHE B 1 232 ? -14.266 -14.156 -9.789 1 54.81 232 PHE B C 1
ATOM 6570 O O . PHE B 1 232 ? -13.711 -13.188 -9.266 1 54.81 232 PHE B O 1
ATOM 6577 N N . PRO B 1 233 ? -14.336 -15.477 -9.094 1 61.62 233 PRO B N 1
ATOM 6578 C CA . PRO B 1 233 ? -13.164 -15.695 -8.234 1 61.62 233 PRO B CA 1
ATOM 6579 C C . PRO B 1 233 ? -11.844 -15.469 -8.969 1 61.62 233 PRO B C 1
ATOM 6581 O O . PRO B 1 233 ? -11.82 -15.43 -10.203 1 61.62 233 PRO B O 1
ATOM 6584 N N . GLU B 1 234 ? -10.859 -15.07 -8.227 1 69.56 234 GLU B N 1
ATOM 6585 C CA . GLU B 1 234 ? -9.516 -14.898 -8.773 1 69.56 234 GLU B CA 1
ATOM 6586 C C . GLU B 1 234 ? -9.016 -16.188 -9.414 1 69.56 234 GLU B C 1
ATOM 6588 O O . GLU B 1 234 ? -8.289 -16.156 -10.406 1 69.56 234 GLU B O 1
ATOM 6593 N N . VAL B 1 235 ? -9.484 -17.312 -8.82 1 78.62 235 VAL B N 1
ATOM 6594 C CA . VAL B 1 235 ? -9.117 -18.641 -9.328 1 78.62 235 VAL B CA 1
ATOM 6595 C C . VAL B 1 235 ? -10.383 -19.422 -9.672 1 78.62 235 VAL B C 1
ATOM 6597 O O . VAL B 1 235 ? -11.18 -19.75 -8.789 1 78.62 235 VAL B O 1
ATOM 6600 N N . ASP B 1 236 ? -10.539 -19.766 -10.844 1 81.06 236 ASP B N 1
ATOM 6601 C CA . ASP B 1 236 ? -11.703 -20.484 -11.359 1 81.06 236 ASP B CA 1
ATOM 6602 C C . ASP B 1 236 ? -11.602 -21.984 -11.07 1 81.06 236 ASP B C 1
ATOM 6604 O O . ASP B 1 236 ? -10.602 -22.609 -11.398 1 81.06 236 ASP B O 1
ATOM 6608 N N . VAL B 1 237 ? -12.641 -22.562 -10.484 1 86.06 237 VAL B N 1
ATOM 6609 C CA . VAL B 1 237 ? -12.625 -23.969 -10.086 1 86.06 237 VAL B CA 1
ATOM 6610 C C . VAL B 1 237 ? -12.609 -24.859 -11.32 1 86.06 237 VAL B C 1
ATOM 6612 O O . VAL B 1 237 ? -11.992 -25.922 -11.312 1 86.06 237 VAL B O 1
ATOM 6615 N N . ALA B 1 238 ? -13.297 -24.422 -12.305 1 85.81 238 ALA B N 1
ATOM 6616 C CA . ALA B 1 238 ? -13.336 -25.219 -13.531 1 85.81 238 ALA B CA 1
ATOM 6617 C C . ALA B 1 238 ? -11.945 -25.375 -14.133 1 85.81 238 ALA B C 1
ATOM 6619 O O . ALA B 1 238 ? -11.57 -26.469 -14.562 1 85.81 238 ALA B O 1
ATOM 6620 N N . HIS B 1 239 ? -11.242 -24.328 -14.117 1 87.12 239 HIS B N 1
ATOM 6621 C CA . HIS B 1 239 ? -9.891 -24.375 -14.656 1 87.12 239 HIS B CA 1
ATOM 6622 C C . HIS B 1 239 ? -8.977 -25.25 -13.805 1 87.12 239 HIS B C 1
ATOM 6624 O O . HIS B 1 239 ? -8.18 -26.016 -14.336 1 87.12 239 HIS B O 1
ATOM 6630 N N . LEU B 1 240 ? -9.086 -25.141 -12.562 1 89.5 240 LEU B N 1
ATOM 6631 C CA . LEU B 1 240 ? -8.297 -25.969 -11.656 1 89.5 240 LEU B CA 1
ATOM 6632 C C . LEU B 1 240 ? -8.57 -27.453 -11.898 1 89.5 240 LEU B C 1
ATOM 6634 O O . LEU B 1 240 ? -7.641 -28.25 -11.969 1 89.5 240 LEU B O 1
ATOM 6638 N N . ALA B 1 241 ? -9.828 -27.688 -12 1 89.94 241 ALA B N 1
ATOM 6639 C CA . ALA B 1 241 ? -10.242 -29.078 -12.219 1 89.94 241 ALA B CA 1
ATOM 6640 C C . ALA B 1 241 ? -9.727 -29.609 -13.555 1 89.94 241 ALA B C 1
ATOM 6642 O O . ALA B 1 241 ? -9.305 -30.75 -13.648 1 89.94 241 ALA B O 1
ATOM 6643 N N . GLN B 1 242 ? -9.773 -28.766 -14.469 1 88.62 242 GLN B N 1
ATOM 6644 C CA . GLN B 1 242 ? -9.289 -29.141 -15.789 1 88.62 242 GLN B CA 1
ATOM 6645 C C . GLN B 1 242 ? -7.797 -29.469 -15.75 1 88.62 242 GLN B C 1
ATOM 6647 O O . GLN B 1 242 ? -7.359 -30.469 -16.328 1 88.62 242 GLN B O 1
ATOM 6652 N N . CYS B 1 243 ? -7.02 -28.688 -15.156 1 89.25 243 CYS B N 1
ATOM 6653 C CA . CYS B 1 243 ? -5.582 -28.891 -15.039 1 89.25 243 CYS B CA 1
ATOM 6654 C C . CYS B 1 243 ? -5.27 -30.172 -14.273 1 89.25 243 CYS B C 1
ATOM 6656 O O . CYS B 1 243 ? -4.41 -30.953 -14.68 1 89.25 243 CYS B O 1
ATOM 6658 N N . LYS B 1 244 ? -5.996 -30.391 -13.281 1 90.88 244 LYS B N 1
ATOM 6659 C CA . LYS B 1 244 ? -5.758 -31.594 -12.484 1 90.88 244 LYS B CA 1
ATOM 6660 C C . LYS B 1 244 ? -6.152 -32.844 -13.25 1 90.88 244 LYS B C 1
ATOM 6662 O O . LYS B 1 244 ? -5.496 -33.875 -13.125 1 90.88 244 LYS B O 1
ATOM 6667 N N . ALA B 1 245 ? -7.195 -32.719 -13.992 1 89.75 245 ALA B N 1
ATOM 6668 C CA . ALA B 1 245 ? -7.668 -33.875 -14.766 1 89.75 245 ALA B CA 1
ATOM 6669 C C . ALA B 1 245 ? -6.594 -34.375 -15.727 1 89.75 245 ALA B C 1
ATOM 6671 O O . ALA B 1 245 ? -6.484 -35.562 -15.984 1 89.75 245 ALA B O 1
ATOM 6672 N N . ILE B 1 246 ? -5.82 -33.469 -16.219 1 87.81 246 ILE B N 1
ATOM 6673 C CA . ILE B 1 246 ? -4.762 -33.812 -17.156 1 87.81 246 ILE B CA 1
ATOM 6674 C C . ILE B 1 246 ? -3.734 -34.719 -16.484 1 87.81 246 ILE B C 1
ATOM 6676 O O . ILE B 1 246 ? -3.182 -35.625 -17.094 1 87.81 246 ILE B O 1
ATOM 6680 N N . THR B 1 247 ? -3.51 -34.5 -15.25 1 83.56 247 THR B N 1
ATOM 6681 C CA . THR B 1 247 ? -2.535 -35.281 -14.508 1 83.56 247 THR B CA 1
ATOM 6682 C C . THR B 1 247 ? -3.014 -36.719 -14.352 1 83.56 247 THR B C 1
ATOM 6684 O O . THR B 1 247 ? -2.203 -37.656 -14.297 1 83.56 247 THR B O 1
ATOM 6687 N N . LEU B 1 248 ? -4.328 -36.906 -14.289 1 82.44 248 LEU B N 1
ATOM 6688 C CA . LEU B 1 248 ? -4.898 -38.219 -14 1 82.44 248 LEU B CA 1
ATOM 6689 C C . LEU B 1 248 ? -5.172 -38.969 -15.281 1 82.44 248 LEU B C 1
ATOM 6691 O O . LEU B 1 248 ? -5.25 -40.219 -15.266 1 82.44 248 LEU B O 1
ATOM 6695 N N . GLN B 1 249 ? -5.559 -38.219 -16.297 1 73.75 249 GLN B N 1
ATOM 6696 C CA . GLN B 1 249 ? -5.93 -38.875 -17.562 1 73.75 249 GLN B CA 1
ATOM 6697 C C . GLN B 1 249 ? -4.73 -39.562 -18.203 1 73.75 249 GLN B C 1
ATOM 6699 O O . GLN B 1 249 ? -3.602 -39.062 -18.109 1 73.75 249 GLN B O 1
ATOM 6704 N N . GLY B 1 250 ? -4.738 -40.844 -18.125 1 56.75 250 GLY B N 1
ATOM 6705 C CA . GLY B 1 250 ? -3.809 -41.469 -19.062 1 56.75 250 GLY B CA 1
ATOM 6706 C C . GLY B 1 250 ? -3.916 -40.906 -20.469 1 56.75 250 GLY B C 1
ATOM 6707 O O . GLY B 1 250 ? -4.996 -40.5 -20.906 1 56.75 250 GLY B O 1
ATOM 6708 N N . VAL B 1 251 ? -3.117 -39.938 -20.781 1 50.25 251 VAL B N 1
ATOM 6709 C CA . VAL B 1 251 ? -3.176 -39.156 -22.016 1 50.25 251 VAL B CA 1
ATOM 6710 C C . VAL B 1 251 ? -3.742 -40 -23.156 1 50.25 251 VAL B C 1
ATOM 6712 O O . VAL B 1 251 ? -3.107 -40.969 -23.578 1 50.25 251 VAL B O 1
ATOM 6715 N N . LEU B 1 252 ? -5.031 -40.438 -23.062 1 45.09 252 LEU B N 1
ATOM 6716 C CA . LEU B 1 252 ? -5.48 -40.938 -24.375 1 45.09 252 LEU B CA 1
ATOM 6717 C C . LEU B 1 252 ? -4.855 -40.125 -25.5 1 45.09 252 LEU B C 1
ATOM 6719 O O . LEU B 1 252 ? -4.309 -39.031 -25.266 1 45.09 252 LEU B O 1
ATOM 6723 N N . SER B 1 253 ? -5.402 -40.375 -26.906 1 41.34 253 SER B N 1
ATOM 6724 C CA . SER B 1 253 ? -4.914 -39.938 -28.203 1 41.34 253 SER B CA 1
ATOM 6725 C C . SER B 1 253 ? -4.805 -38.406 -28.266 1 41.34 253 SER B C 1
ATOM 6727 O O . SER B 1 253 ? -5.789 -37.719 -28.062 1 41.34 253 SER B O 1
ATOM 6729 N N . LEU B 1 254 ? -3.832 -37.781 -27.703 1 42.88 254 LEU B N 1
ATOM 6730 C CA . LEU B 1 254 ? -3.574 -36.406 -28.078 1 42.88 254 LEU B CA 1
ATOM 6731 C C . LEU B 1 254 ? -4.246 -36.062 -29.406 1 42.88 254 LEU B C 1
ATOM 6733 O O . LEU B 1 254 ? -4.379 -36.906 -30.281 1 42.88 254 LEU B O 1
ATOM 6737 N N . PRO B 1 255 ? -5.133 -35.062 -29.406 1 40.66 255 PRO B N 1
ATOM 6738 C CA . PRO B 1 255 ? -5.488 -34.781 -30.797 1 40.66 255 PRO B CA 1
ATOM 6739 C C . PRO B 1 255 ? -4.367 -35.094 -31.781 1 40.66 255 PRO B C 1
ATOM 6741 O O . PRO B 1 255 ? -3.189 -35.062 -31.406 1 40.66 255 PRO B O 1
ATOM 6744 N N . ARG B 1 256 ? -4.676 -36.094 -32.75 1 39.81 256 ARG B N 1
ATOM 6745 C CA . ARG B 1 256 ? -3.818 -36.281 -33.906 1 39.81 256 ARG B CA 1
ATOM 6746 C C . ARG B 1 256 ? -2.912 -35.094 -34.156 1 39.81 256 ARG B C 1
ATOM 6748 O O . ARG B 1 256 ? -3.236 -33.969 -33.75 1 39.81 256 ARG B O 1
ATOM 6755 N N . LYS B 1 257 ? -1.749 -35.344 -34.594 1 43.53 257 LYS B N 1
ATOM 6756 C CA . LYS B 1 257 ? -0.822 -34.375 -35.188 1 43.53 257 LYS B CA 1
ATOM 6757 C C . LYS B 1 257 ? -1.552 -33.125 -35.625 1 43.53 257 LYS B C 1
ATOM 6759 O O . LYS B 1 257 ? -2.439 -33.188 -36.5 1 43.53 257 LYS B O 1
ATOM 6764 N N . PRO B 1 258 ? -1.916 -32.188 -34.75 1 39.69 258 PRO B N 1
ATOM 6765 C CA . PRO B 1 258 ? -2.393 -31.094 -35.562 1 39.69 258 PRO B CA 1
ATOM 6766 C C . PRO B 1 258 ? -1.781 -31.109 -36.969 1 39.69 258 PRO B C 1
ATOM 6768 O O . PRO B 1 258 ? -0.633 -31.531 -37.156 1 39.69 258 PRO B O 1
ATOM 6771 N N . LYS B 1 259 ? -2.613 -31.078 -38 1 39.81 259 LYS B N 1
ATOM 6772 C CA . LYS B 1 259 ? -2.152 -31.047 -39.375 1 39.81 259 LYS B CA 1
ATOM 6773 C C . LYS B 1 259 ? -0.741 -30.484 -39.469 1 39.81 259 LYS B C 1
ATOM 6775 O O . LYS B 1 259 ? 0.147 -31.094 -40.062 1 39.81 259 LYS B O 1
ATOM 6780 N N . THR B 1 260 ? -0.616 -29.109 -39.875 1 40.81 260 THR B N 1
ATOM 6781 C CA . THR B 1 260 ? 0.213 -28.5 -40.906 1 40.81 260 THR B CA 1
ATOM 6782 C C . THR B 1 260 ? 1.611 -28.203 -40.375 1 40.81 260 THR B C 1
ATOM 6784 O O . THR B 1 260 ? 2.527 -27.922 -41.156 1 40.81 260 THR B O 1
ATOM 6787 N N . ASP B 1 261 ? 1.884 -27.328 -39.156 1 51.34 261 ASP B N 1
ATOM 6788 C CA . ASP B 1 261 ? 3.176 -26.656 -39.281 1 51.34 261 ASP B CA 1
ATOM 6789 C C . ASP B 1 261 ? 4.32 -27.609 -38.938 1 51.34 261 ASP B C 1
ATOM 6791 O O . ASP B 1 261 ? 4.195 -28.422 -38 1 51.34 261 ASP B O 1
ATOM 6795 N N . ASP B 1 262 ? 5.082 -28.094 -39.75 1 60.66 262 ASP B N 1
ATOM 6796 C CA . ASP B 1 262 ? 6.355 -28.812 -39.781 1 60.66 262 ASP B CA 1
ATOM 6797 C C . ASP B 1 262 ? 7.273 -28.328 -38.656 1 60.66 262 ASP B C 1
ATOM 6799 O O . ASP B 1 262 ? 7.949 -27.312 -38.812 1 60.66 262 ASP B O 1
ATOM 6803 N N . TRP B 1 263 ? 6.98 -28.75 -37.312 1 74.06 263 TRP B N 1
ATOM 6804 C CA . TRP B 1 263 ? 7.859 -28.344 -36.219 1 74.06 263 TRP B CA 1
ATOM 6805 C C . TRP B 1 263 ? 9.211 -29.047 -36.312 1 74.06 263 TRP B C 1
ATOM 6807 O O . TRP B 1 263 ? 9.961 -29.109 -35.344 1 74.06 263 TRP B O 1
ATOM 6817 N N . ARG B 1 264 ? 9.5 -29.438 -37.5 1 73.75 264 ARG B N 1
ATOM 6818 C CA . ARG B 1 264 ? 10.789 -30.078 -37.75 1 73.75 264 ARG B CA 1
ATOM 6819 C C . ARG B 1 264 ? 11.938 -29.078 -37.594 1 73.75 264 ARG B C 1
ATOM 6821 O O . ARG B 1 264 ? 11.758 -27.891 -37.844 1 73.75 264 ARG B O 1
ATOM 6828 N N . LEU B 1 265 ? 12.812 -29.531 -36.969 1 81.19 265 LEU B N 1
ATOM 6829 C CA . LEU B 1 265 ? 14.016 -28.75 -36.688 1 81.19 265 LEU B CA 1
ATOM 6830 C C . LEU B 1 265 ? 14.828 -28.562 -37.969 1 81.19 265 LEU B C 1
ATOM 6832 O O . LEU B 1 265 ? 15.992 -28.172 -37.938 1 81.19 265 LEU B O 1
ATOM 6836 N N . VAL B 1 266 ? 13.992 -28.719 -39.062 1 75.19 266 VAL B N 1
ATOM 6837 C CA . VAL B 1 266 ? 14.695 -28.594 -40.344 1 75.19 266 VAL B CA 1
ATOM 6838 C C . VAL B 1 266 ? 15.133 -27.141 -40.531 1 75.19 266 VAL B C 1
ATOM 6840 O O . VAL B 1 266 ? 14.422 -26.219 -40.156 1 75.19 266 VAL B O 1
ATOM 6843 N N . ASP B 1 267 ? 16.422 -26.844 -40.781 1 76 267 ASP B N 1
ATOM 6844 C CA . ASP B 1 267 ? 16.984 -25.531 -41.156 1 76 267 ASP B CA 1
ATOM 6845 C C . ASP B 1 267 ? 17.328 -24.734 -39.906 1 76 267 ASP B C 1
ATOM 6847 O O . ASP B 1 267 ? 17.484 -23.5 -39.969 1 76 267 ASP B O 1
ATOM 6851 N N . THR B 1 268 ? 17.141 -25.344 -38.781 1 84.44 268 THR B N 1
ATOM 6852 C CA . THR B 1 268 ? 17.562 -24.656 -37.562 1 84.44 268 THR B CA 1
ATOM 6853 C C . THR B 1 268 ? 19.078 -24.656 -37.438 1 84.44 268 THR B C 1
ATOM 6855 O O . THR B 1 268 ? 19.734 -25.672 -37.719 1 84.44 268 THR B O 1
ATOM 6858 N N . SER B 1 269 ? 19.609 -23.531 -37.125 1 85.19 269 SER B N 1
ATOM 6859 C CA . SER B 1 269 ? 21.047 -23.406 -37 1 85.19 269 SER B CA 1
ATOM 6860 C C . SER B 1 269 ? 21.594 -24.234 -35.844 1 85.19 269 SER B C 1
ATOM 6862 O O . SER B 1 269 ? 20.891 -24.453 -34.844 1 85.19 269 SER B O 1
ATOM 6864 N N . LEU B 1 270 ? 22.828 -24.672 -35.969 1 85.88 270 LEU B N 1
ATOM 6865 C CA . LEU B 1 270 ? 23.484 -25.422 -34.906 1 85.88 270 LEU B CA 1
ATOM 6866 C C . LEU B 1 270 ? 23.625 -24.578 -33.656 1 85.88 270 LEU B C 1
ATOM 6868 O O . LEU B 1 270 ? 23.562 -25.094 -32.531 1 85.88 270 LEU B O 1
ATOM 6872 N N . ALA B 1 271 ? 23.766 -23.312 -33.906 1 85.31 271 ALA B N 1
ATOM 6873 C CA . ALA B 1 271 ? 23.891 -22.391 -32.781 1 85.31 271 ALA B CA 1
ATOM 6874 C C . ALA B 1 271 ? 22.609 -22.359 -31.969 1 85.31 271 ALA B C 1
ATOM 6876 O O . ALA B 1 271 ? 22.656 -22.344 -30.734 1 85.31 271 ALA B O 1
ATOM 6877 N N . ASP B 1 272 ? 21.516 -22.375 -32.625 1 86.94 272 ASP B N 1
ATOM 6878 C CA . ASP B 1 272 ? 20.219 -22.359 -31.938 1 86.94 272 ASP B CA 1
ATOM 6879 C C . ASP B 1 272 ? 19.969 -23.688 -31.234 1 86.94 272 ASP B C 1
ATOM 6881 O O . ASP B 1 272 ? 19.484 -23.703 -30.094 1 86.94 272 ASP B O 1
ATOM 6885 N N . LEU B 1 273 ? 20.406 -24.75 -31.828 1 88.81 273 LEU B N 1
ATOM 6886 C CA . LEU B 1 273 ? 20.156 -26.078 -31.266 1 88.81 273 LEU B CA 1
ATOM 6887 C C . LEU B 1 273 ? 21 -26.328 -30.031 1 88.81 273 LEU B C 1
ATOM 6889 O O . LEU B 1 273 ? 20.734 -27.234 -29.25 1 88.81 273 LEU B O 1
ATOM 6893 N N . ALA B 1 274 ? 22.016 -25.484 -29.891 1 86.5 274 ALA B N 1
ATOM 6894 C CA . ALA B 1 274 ? 22.875 -25.609 -28.703 1 86.5 274 ALA B CA 1
ATOM 6895 C C . ALA B 1 274 ? 22.266 -24.875 -27.516 1 86.5 274 ALA B C 1
ATOM 6897 O O . ALA B 1 274 ? 22.641 -25.125 -26.375 1 86.5 274 ALA B O 1
ATOM 6898 N N . LYS B 1 275 ? 21.344 -24.031 -27.812 1 87.81 275 LYS B N 1
ATOM 6899 C CA . LYS B 1 275 ? 20.719 -23.234 -26.766 1 87.81 275 LYS B CA 1
ATOM 6900 C C . LYS B 1 275 ? 19.641 -24.016 -26.047 1 87.81 275 LYS B C 1
ATOM 6902 O O . LYS B 1 275 ? 19.219 -25.078 -26.5 1 87.81 275 LYS B O 1
ATOM 6907 N N . ILE B 1 276 ? 19.281 -23.469 -24.875 1 88.06 276 ILE B N 1
ATOM 6908 C CA . ILE B 1 276 ? 18.203 -24.078 -24.094 1 88.06 276 ILE B CA 1
ATOM 6909 C C . ILE B 1 276 ? 16.859 -23.688 -24.703 1 88.06 276 ILE B C 1
ATOM 6911 O O . ILE B 1 276 ? 15.883 -24.422 -24.578 1 88.06 276 ILE B O 1
ATOM 6915 N N . ARG B 1 277 ? 16.812 -22.562 -25.312 1 92.81 277 ARG B N 1
ATOM 6916 C CA . ARG B 1 277 ? 15.609 -22.109 -26.016 1 92.81 277 ARG B CA 1
ATOM 6917 C C . ARG B 1 277 ? 15.961 -21.141 -27.141 1 92.81 277 ARG B C 1
ATOM 6919 O O . ARG B 1 277 ? 17 -20.484 -27.109 1 92.81 277 ARG B O 1
ATOM 6926 N N . PHE B 1 278 ? 15.172 -21.062 -28.094 1 91.06 278 PHE B N 1
ATOM 6927 C CA . PHE B 1 278 ? 15.359 -20.125 -29.188 1 91.06 278 PHE B CA 1
ATOM 6928 C C . PHE B 1 278 ? 14.039 -19.828 -29.891 1 91.06 278 PHE B C 1
ATOM 6930 O O . PHE B 1 278 ? 13.07 -20.594 -29.75 1 91.06 278 PHE B O 1
ATOM 6937 N N . LEU B 1 279 ? 14 -18.703 -30.578 1 90.75 279 LEU B N 1
ATOM 6938 C CA . LEU B 1 279 ? 12.836 -18.281 -31.344 1 90.75 279 LEU B CA 1
ATOM 6939 C C . LEU B 1 279 ? 13.031 -18.562 -32.844 1 90.75 279 LEU B C 1
ATOM 6941 O O . LEU B 1 279 ? 14.125 -18.375 -33.375 1 90.75 279 LEU B O 1
ATOM 6945 N N . LYS B 1 280 ? 11.984 -19.047 -33.375 1 85.75 280 LYS B N 1
ATOM 6946 C CA . LYS B 1 280 ? 12 -19.328 -34.812 1 85.75 280 LYS B CA 1
ATOM 6947 C C . LYS B 1 280 ? 10.719 -18.844 -35.5 1 85.75 280 LYS B C 1
ATOM 6949 O O . LYS B 1 280 ? 9.625 -19 -34.938 1 85.75 280 LYS B O 1
ATOM 6954 N N . PRO B 1 281 ? 10.906 -18.219 -36.656 1 83.06 281 PRO B N 1
ATOM 6955 C CA . PRO B 1 281 ? 9.695 -17.844 -37.406 1 83.06 281 PRO B CA 1
ATOM 6956 C C . PRO B 1 281 ? 8.945 -19.062 -37.938 1 83.06 281 PRO B C 1
ATOM 6958 O O . PRO B 1 281 ? 9.547 -20.109 -38.219 1 83.06 281 PRO B O 1
ATOM 6961 N N . GLY B 1 282 ? 7.645 -18.859 -38 1 79.38 282 GLY B N 1
ATOM 6962 C CA . GLY B 1 282 ? 6.84 -19.922 -38.562 1 79.38 282 GLY B CA 1
ATOM 6963 C C . GLY B 1 282 ? 7.156 -20.188 -40.031 1 79.38 282 GLY B C 1
ATOM 6964 O O . GLY B 1 282 ? 7.488 -19.266 -40.781 1 79.38 282 GLY B O 1
ATOM 6965 N N . HIS B 1 283 ? 7.059 -21.438 -40.375 1 73.62 283 HIS B N 1
ATOM 6966 C CA . HIS B 1 283 ? 7.336 -21.828 -41.75 1 73.62 283 HIS B CA 1
ATOM 6967 C C . HIS B 1 283 ? 6.285 -21.281 -42.688 1 73.62 283 HIS B C 1
ATOM 6969 O O . HIS B 1 283 ? 6.625 -20.75 -43.75 1 73.62 283 HIS B O 1
ATOM 6975 N N . ASP B 1 284 ? 5.066 -21.438 -42.344 1 71.88 284 ASP B N 1
ATOM 6976 C CA . ASP B 1 284 ? 3.963 -21.047 -43.219 1 71.88 284 ASP B CA 1
ATOM 6977 C C . ASP B 1 284 ? 3.652 -19.547 -43.094 1 71.88 284 ASP B C 1
ATOM 6979 O O . ASP B 1 284 ? 3.26 -18.906 -44.062 1 71.88 284 ASP B O 1
ATOM 6983 N N . ASP B 1 285 ? 3.811 -19.016 -41.906 1 75 285 ASP B N 1
ATOM 6984 C CA . ASP B 1 285 ? 3.521 -17.609 -41.594 1 75 285 ASP B CA 1
ATOM 6985 C C . ASP B 1 285 ? 4.684 -16.953 -40.875 1 75 285 ASP B C 1
ATOM 6987 O O . ASP B 1 285 ? 4.836 -17.141 -39.656 1 75 285 ASP B O 1
ATOM 6991 N N . PRO B 1 286 ? 5.395 -16.203 -41.656 1 70.94 286 PRO B N 1
ATOM 6992 C CA . PRO B 1 286 ? 6.566 -15.578 -41.031 1 70.94 286 PRO B CA 1
ATOM 6993 C C . PRO B 1 286 ? 6.195 -14.547 -39.969 1 70.94 286 PRO B C 1
ATOM 6995 O O . PRO B 1 286 ? 7.051 -14.117 -39.188 1 70.94 286 PRO B O 1
ATOM 6998 N N . GLU B 1 287 ? 4.938 -14.219 -39.875 1 74.69 287 GLU B N 1
ATOM 6999 C CA . GLU B 1 287 ? 4.504 -13.227 -38.906 1 74.69 287 GLU B CA 1
ATOM 7000 C C . GLU B 1 287 ? 4.305 -13.867 -37.531 1 74.69 287 GLU B C 1
ATOM 7002 O O . GLU B 1 287 ? 4.188 -13.164 -36.531 1 74.69 287 GLU B O 1
ATOM 7007 N N . VAL B 1 288 ? 4.359 -15.156 -37.656 1 80.31 288 VAL B N 1
ATOM 7008 C CA . VAL B 1 288 ? 4.207 -15.875 -36.375 1 80.31 288 VAL B CA 1
ATOM 7009 C C . VAL B 1 288 ? 5.566 -16.406 -35.938 1 80.31 288 VAL B C 1
ATOM 7011 O O . VAL B 1 288 ? 6.398 -16.797 -36.75 1 80.31 288 VAL B O 1
ATOM 7014 N N . ALA B 1 289 ? 5.84 -16.281 -34.625 1 87.19 289 ALA B N 1
ATOM 7015 C CA . ALA B 1 289 ? 7.082 -16.812 -34.094 1 87.19 289 ALA B CA 1
ATOM 7016 C C . ALA B 1 289 ? 6.805 -17.891 -33.031 1 87.19 289 ALA B C 1
ATOM 7018 O O . ALA B 1 289 ? 5.746 -17.891 -32.406 1 87.19 289 ALA B O 1
ATOM 7019 N N . TYR B 1 290 ? 7.734 -18.781 -33.031 1 89.94 290 TYR B N 1
ATOM 7020 C CA . TYR B 1 290 ? 7.613 -19.875 -32.094 1 89.94 290 TYR B CA 1
ATOM 7021 C C . TYR B 1 290 ? 8.836 -19.953 -31.188 1 89.94 290 TYR B C 1
ATOM 7023 O O . TYR B 1 290 ? 9.961 -19.703 -31.625 1 89.94 290 TYR B O 1
ATOM 7031 N N . LEU B 1 291 ? 8.586 -20.281 -29.969 1 93.31 291 LEU B N 1
ATOM 7032 C CA . LEU B 1 291 ? 9.648 -20.531 -29 1 93.31 291 LEU B CA 1
ATOM 7033 C C . LEU B 1 291 ? 9.875 -22.031 -28.828 1 93.31 291 LEU B C 1
ATOM 7035 O O . LEU B 1 291 ? 8.93 -22.781 -28.562 1 93.31 291 LEU B O 1
ATOM 7039 N N . TYR B 1 292 ? 11.07 -22.438 -29.094 1 92.94 292 TYR B N 1
ATOM 7040 C CA . TYR B 1 292 ? 11.5 -23.812 -28.844 1 92.94 292 TYR B CA 1
ATOM 7041 C C . TYR B 1 292 ? 12.227 -23.922 -27.516 1 92.94 292 TYR B C 1
ATOM 7043 O O . TYR B 1 292 ? 13.211 -23.219 -27.281 1 92.94 292 TYR B O 1
ATOM 7051 N N . GLU B 1 293 ? 11.719 -24.766 -26.641 1 94 293 GLU B N 1
ATOM 7052 C CA . GLU B 1 293 ? 12.352 -24.969 -25.344 1 94 293 GLU B CA 1
ATOM 7053 C C . GLU B 1 293 ? 12.836 -26.422 -25.188 1 94 293 GLU B C 1
ATOM 7055 O O . GLU B 1 293 ? 12.062 -27.359 -25.391 1 94 293 GLU B O 1
ATOM 7060 N N . LYS B 1 294 ? 13.992 -26.531 -24.75 1 91.44 294 LYS B N 1
ATOM 7061 C CA . LYS B 1 294 ? 14.68 -27.812 -24.703 1 91.44 294 LYS B CA 1
ATOM 7062 C C . LYS B 1 294 ? 14.391 -28.547 -23.406 1 91.44 294 LYS B C 1
ATOM 7064 O O . LYS B 1 294 ? 14.375 -27.953 -22.328 1 91.44 294 LYS B O 1
ATOM 7069 N N . LYS B 1 295 ? 14.07 -29.859 -23.531 1 89.88 295 LYS B N 1
ATOM 7070 C CA . LYS B 1 295 ? 13.992 -30.781 -22.406 1 89.88 295 LYS B CA 1
ATOM 7071 C C . LYS B 1 295 ? 14.898 -31.984 -22.625 1 89.88 295 LYS B C 1
ATOM 7073 O O . LYS B 1 295 ? 14.539 -32.906 -23.344 1 89.88 295 LYS B O 1
ATOM 7078 N N . GLU B 1 296 ? 15.914 -31.969 -21.875 1 85.94 296 GLU B N 1
ATOM 7079 C CA . GLU B 1 296 ? 16.922 -33 -22.109 1 85.94 296 GLU B CA 1
ATOM 7080 C C . GLU B 1 296 ? 16.578 -34.281 -21.344 1 85.94 296 GLU B C 1
ATOM 7082 O O . GLU B 1 296 ? 15.852 -34.25 -20.344 1 85.94 296 GLU B O 1
ATOM 7087 N N . TYR B 1 297 ? 17.031 -35.406 -21.844 1 83.75 297 TYR B N 1
ATOM 7088 C CA . TYR B 1 297 ? 16.938 -36.688 -21.156 1 83.75 297 TYR B CA 1
ATOM 7089 C C . TYR B 1 297 ? 18.266 -37.438 -21.234 1 83.75 297 TYR B C 1
ATOM 7091 O O . TYR B 1 297 ? 19.156 -37.062 -21.984 1 83.75 297 TYR B O 1
ATOM 7099 N N . ASP B 1 298 ? 18.344 -38.438 -20.453 1 81.69 298 ASP B N 1
ATOM 7100 C CA . ASP B 1 298 ? 19.562 -39.25 -20.375 1 81.69 298 ASP B CA 1
ATOM 7101 C C . ASP B 1 298 ? 19.828 -39.969 -21.703 1 81.69 298 ASP B C 1
ATOM 7103 O O . ASP B 1 298 ? 18.953 -40.625 -22.234 1 81.69 298 ASP B O 1
ATOM 7107 N N . PRO B 1 299 ? 21.078 -39.812 -22.203 1 84.25 299 PRO B N 1
ATOM 7108 C CA . PRO B 1 299 ? 21.422 -40.469 -23.469 1 84.25 299 PRO B CA 1
ATOM 7109 C C . PRO B 1 299 ? 21.266 -41.969 -23.406 1 84.25 299 PRO B C 1
ATOM 7111 O O . PRO B 1 299 ? 21.016 -42.625 -24.422 1 84.25 299 PRO B O 1
ATOM 7114 N N . ASN B 1 300 ? 21.406 -42.5 -22.25 1 84.81 300 ASN B N 1
ATOM 7115 C CA . ASN B 1 300 ? 21.297 -43.938 -22.062 1 84.81 300 ASN B CA 1
ATOM 7116 C C . ASN B 1 300 ? 19.938 -44.344 -21.5 1 84.81 300 ASN B C 1
ATOM 7118 O O . ASN B 1 300 ? 19.812 -45.406 -20.859 1 84.81 300 ASN B O 1
ATOM 7122 N N . ILE B 1 301 ? 18.969 -43.625 -21.766 1 84.69 301 ILE B N 1
ATOM 7123 C CA . ILE B 1 301 ? 17.641 -43.844 -21.203 1 84.69 301 ILE B CA 1
ATOM 7124 C C . ILE B 1 301 ? 17.031 -45.094 -21.797 1 84.69 301 ILE B C 1
ATOM 7126 O O . ILE B 1 301 ? 17.203 -45.375 -22.984 1 84.69 301 ILE B O 1
ATOM 7130 N N . SER B 1 302 ? 16.359 -45.938 -20.875 1 88.94 302 SER B N 1
ATOM 7131 C CA . SER B 1 302 ? 15.648 -47.125 -21.344 1 88.94 302 SER B CA 1
ATOM 7132 C C . SER B 1 302 ? 14.422 -46.75 -22.172 1 88.94 302 SER B C 1
ATOM 7134 O O . SER B 1 302 ? 13.922 -45.625 -22.062 1 88.94 302 SER B O 1
ATOM 7136 N N . GLU B 1 303 ? 13.984 -47.531 -23.031 1 89.25 303 GLU B N 1
ATOM 7137 C CA . GLU B 1 303 ? 12.797 -47.281 -23.844 1 89.25 303 GLU B CA 1
ATOM 7138 C C . GLU B 1 303 ? 11.57 -47.062 -22.969 1 89.25 303 GLU B C 1
ATOM 7140 O O . GLU B 1 303 ? 10.719 -46.219 -23.281 1 89.25 303 GLU B O 1
ATOM 7145 N N . GLU B 1 304 ? 11.461 -47.781 -21.938 1 87.88 304 GLU B N 1
ATOM 7146 C CA . GLU B 1 304 ? 10.344 -47.656 -21.016 1 87.88 304 GLU B CA 1
ATOM 7147 C C . GLU B 1 304 ? 10.352 -46.281 -20.344 1 87.88 304 GLU B C 1
ATOM 7149 O O . GLU B 1 304 ? 9.312 -45.625 -20.234 1 87.88 304 GLU B O 1
ATOM 7154 N N . ASP B 1 305 ? 11.523 -45.938 -19.969 1 83.94 305 ASP B N 1
ATOM 7155 C CA . ASP B 1 305 ? 11.656 -44.625 -19.297 1 83.94 305 ASP B CA 1
ATOM 7156 C C . ASP B 1 305 ? 11.398 -43.5 -20.266 1 83.94 305 ASP B C 1
ATOM 7158 O O . ASP B 1 305 ? 10.844 -42.469 -19.875 1 83.94 305 ASP B O 1
ATOM 7162 N N . LYS B 1 306 ? 11.812 -43.594 -21.438 1 86.44 306 LYS B N 1
ATOM 7163 C CA . LYS B 1 306 ? 11.586 -42.562 -22.453 1 86.44 306 LYS B CA 1
ATOM 7164 C C . LYS B 1 306 ? 10.094 -42.375 -22.719 1 86.44 306 LYS B C 1
ATOM 7166 O O . LYS B 1 306 ? 9.625 -41.281 -22.922 1 86.44 306 LYS B O 1
ATOM 7171 N N . ASP B 1 307 ? 9.359 -43.5 -22.75 1 87.25 307 ASP B N 1
ATOM 7172 C CA . ASP B 1 307 ? 7.91 -43.438 -22.938 1 87.25 307 ASP B CA 1
ATOM 7173 C C . ASP B 1 307 ? 7.246 -42.656 -21.797 1 87.25 307 ASP B C 1
ATOM 7175 O O . ASP B 1 307 ? 6.305 -41.875 -22.031 1 87.25 307 ASP B O 1
ATOM 7179 N N . VAL B 1 308 ? 7.77 -42.906 -20.625 1 84.31 308 VAL B N 1
ATOM 7180 C CA . VAL B 1 308 ? 7.238 -42.188 -19.469 1 84.31 308 VAL B CA 1
ATOM 7181 C C . VAL B 1 308 ? 7.496 -40.688 -19.609 1 84.31 308 VAL B C 1
ATOM 7183 O O . VAL B 1 308 ? 6.609 -39.875 -19.344 1 84.31 308 VAL B O 1
ATOM 7186 N N . LEU B 1 309 ? 8.672 -40.375 -20.031 1 85.5 309 LEU B N 1
ATOM 7187 C CA . LEU B 1 309 ? 9.016 -38.969 -20.203 1 85.5 309 LEU B CA 1
ATOM 7188 C C . LEU B 1 309 ? 8.156 -38.344 -21.297 1 85.5 309 LEU B C 1
ATOM 7190 O O . LEU B 1 309 ? 7.75 -37.188 -21.188 1 85.5 309 LEU B O 1
ATOM 7194 N N . GLN B 1 310 ? 7.996 -39.062 -22.328 1 88.19 310 GLN B N 1
ATOM 7195 C CA . GLN B 1 310 ? 7.16 -38.562 -23.406 1 88.19 310 GLN B CA 1
ATOM 7196 C C . GLN B 1 310 ? 5.738 -38.281 -22.922 1 88.19 310 GLN B C 1
ATOM 7198 O O . GLN B 1 310 ? 5.117 -37.312 -23.344 1 88.19 310 GLN B O 1
ATOM 7203 N N . GLU B 1 311 ? 5.246 -39.156 -22.125 1 87.5 311 GLU B N 1
ATOM 7204 C CA . GLU B 1 311 ? 3.918 -38.938 -21.562 1 87.5 311 GLU B CA 1
ATOM 7205 C C . GLU B 1 311 ? 3.873 -37.688 -20.719 1 87.5 311 GLU B C 1
ATOM 7207 O O . GLU B 1 311 ? 2.879 -36.938 -20.75 1 87.5 311 GLU B O 1
ATOM 7212 N N . ARG B 1 312 ? 4.922 -37.469 -20.016 1 86.06 312 ARG B N 1
ATOM 7213 C CA . ARG B 1 312 ? 5 -36.25 -19.219 1 86.06 312 ARG B CA 1
ATOM 7214 C C . ARG B 1 312 ? 5 -35.031 -20.109 1 86.06 312 ARG B C 1
ATOM 7216 O O . ARG B 1 312 ? 4.383 -34 -19.766 1 86.06 312 ARG B O 1
ATOM 7223 N N . ILE B 1 313 ? 5.695 -35.062 -21.172 1 89.31 313 ILE B N 1
ATOM 7224 C CA . ILE B 1 313 ? 5.742 -33.969 -22.125 1 89.31 313 ILE B CA 1
ATOM 7225 C C . ILE B 1 313 ? 4.352 -33.75 -22.719 1 89.31 313 ILE B C 1
ATOM 7227 O O . ILE B 1 313 ? 3.912 -32.594 -22.859 1 89.31 313 ILE B O 1
ATOM 7231 N N . ARG B 1 314 ? 3.746 -34.812 -23.062 1 88.94 314 ARG B N 1
ATOM 7232 C CA . ARG B 1 314 ? 2.404 -34.719 -23.625 1 88.94 314 ARG B CA 1
ATOM 7233 C C . ARG B 1 314 ? 1.444 -34.062 -22.641 1 88.94 314 ARG B C 1
ATOM 7235 O O . ARG B 1 314 ? 0.632 -33.219 -23.031 1 88.94 314 ARG B O 1
ATOM 7242 N N . LYS B 1 315 ? 1.49 -34.469 -21.406 1 88.75 315 LYS B N 1
ATOM 7243 C CA . LYS B 1 315 ? 0.654 -33.844 -20.375 1 88.75 315 LYS B CA 1
ATOM 7244 C C . LYS B 1 315 ? 0.951 -32.375 -20.234 1 88.75 315 LYS B C 1
ATOM 7246 O O . LYS B 1 315 ? 0.033 -31.547 -20.078 1 88.75 315 LYS B O 1
ATOM 7251 N N . LEU B 1 316 ? 2.215 -32.062 -20.266 1 90.5 316 LEU B N 1
ATOM 7252 C CA . LEU B 1 316 ? 2.619 -30.672 -20.156 1 90.5 316 LEU B CA 1
ATOM 7253 C C . LEU B 1 316 ? 2.082 -29.844 -21.328 1 90.5 316 LEU B C 1
ATOM 7255 O O . LEU B 1 316 ? 1.565 -28.75 -21.125 1 90.5 316 LEU B O 1
ATOM 7259 N N . VAL B 1 317 ? 2.227 -30.344 -22.453 1 90.69 317 VAL B N 1
ATOM 7260 C CA . VAL B 1 317 ? 1.739 -29.672 -23.656 1 90.69 317 VAL B CA 1
ATOM 7261 C C . VAL B 1 317 ? 0.222 -29.516 -23.578 1 90.69 317 VAL B C 1
ATOM 7263 O O . VAL B 1 317 ? -0.327 -28.5 -24.016 1 90.69 317 VAL B O 1
ATOM 7266 N N . SER B 1 318 ? -0.45 -30.5 -23.078 1 88.94 318 SER B N 1
ATOM 7267 C CA . SER B 1 318 ? -1.896 -30.422 -22.891 1 88.94 318 SER B CA 1
ATOM 7268 C C . SER B 1 318 ? -2.26 -29.344 -21.875 1 88.94 318 SER B C 1
ATOM 7270 O O . SER B 1 318 ? -3.219 -28.594 -22.078 1 88.94 318 SER B O 1
ATOM 7272 N N . LEU B 1 319 ? -1.546 -29.297 -20.828 1 88.94 319 LEU B N 1
ATOM 7273 C CA . LEU B 1 319 ? -1.776 -28.312 -19.781 1 88.94 319 LEU B CA 1
ATOM 7274 C C . LEU B 1 319 ? -1.632 -26.906 -20.328 1 88.94 319 LEU B C 1
ATOM 7276 O O . LEU B 1 319 ? -2.48 -26.047 -20.078 1 88.94 319 LEU B O 1
ATOM 7280 N N . LEU B 1 320 ? -0.574 -26.703 -21.141 1 91.38 320 LEU B N 1
ATOM 7281 C CA . LEU B 1 320 ? -0.201 -25.359 -21.547 1 91.38 320 LEU B CA 1
ATOM 7282 C C . LEU B 1 320 ? -0.792 -25.031 -22.906 1 91.38 320 LEU B C 1
ATOM 7284 O O . LEU B 1 320 ? -0.631 -23.906 -23.406 1 91.38 320 LEU B O 1
ATOM 7288 N N . GLY B 1 321 ? -1.409 -25.922 -23.547 1 89.12 321 GLY B N 1
ATOM 7289 C CA . GLY B 1 321 ? -1.816 -25.766 -24.938 1 89.12 321 GLY B CA 1
ATOM 7290 C C . GLY B 1 321 ? -3.211 -25.203 -25.078 1 89.12 321 GLY B C 1
ATOM 7291 O O . GLY B 1 321 ? -3.584 -24.734 -26.172 1 89.12 321 GLY B O 1
ATOM 7292 N N . LYS B 1 322 ? -4.016 -25.281 -24.109 1 76.94 322 LYS B N 1
ATOM 7293 C CA . LYS B 1 322 ? -5.395 -24.828 -24.25 1 76.94 322 LYS B CA 1
ATOM 7294 C C . LYS B 1 322 ? -5.453 -23.312 -24.484 1 76.94 322 LYS B C 1
ATOM 7296 O O . LYS B 1 322 ? -4.656 -22.562 -23.922 1 76.94 322 LYS B O 1
ATOM 7301 N N . PRO B 1 323 ? -6.445 -23.047 -25.391 1 70.62 323 PRO B N 1
ATOM 7302 C CA . PRO B 1 323 ? -6.613 -21.609 -25.609 1 70.62 323 PRO B CA 1
ATOM 7303 C C . PRO B 1 323 ? -7.023 -20.859 -24.359 1 70.62 323 PRO B C 1
ATOM 7305 O O . PRO B 1 323 ? -7.793 -21.375 -23.547 1 70.62 323 PRO B O 1
ATOM 7308 N N . GLY B 1 324 ? -6.445 -19.875 -24 1 62.97 324 GLY B N 1
ATOM 7309 C CA . GLY B 1 324 ? -6.75 -19.094 -22.812 1 62.97 324 GLY B CA 1
ATOM 7310 C C . GLY B 1 324 ? -5.781 -19.344 -21.672 1 62.97 324 GLY B C 1
ATOM 7311 O O . GLY B 1 324 ? -5.895 -18.734 -20.609 1 62.97 324 GLY B O 1
ATOM 7312 N N . SER B 1 325 ? -5.023 -20.391 -21.953 1 60.84 325 SER B N 1
ATOM 7313 C CA . SER B 1 325 ? -4.023 -20.688 -20.922 1 60.84 325 SER B CA 1
ATOM 7314 C C . SER B 1 325 ? -3.26 -19.422 -20.516 1 60.84 325 SER B C 1
ATOM 7316 O O . SER B 1 325 ? -2.957 -19.234 -19.328 1 60.84 325 SER B O 1
ATOM 7318 N N . GLN B 1 326 ? -3.078 -18.672 -21.422 1 65.44 326 GLN B N 1
ATOM 7319 C CA . GLN B 1 326 ? -2.348 -17.438 -21.141 1 65.44 326 GLN B CA 1
ATOM 7320 C C . GLN B 1 326 ? -3.092 -16.578 -20.125 1 65.44 326 GLN B C 1
ATOM 7322 O O . GLN B 1 326 ? -2.473 -15.945 -19.266 1 65.44 326 GLN B O 1
ATOM 7327 N N . ARG B 1 327 ? -4.32 -16.672 -20.219 1 68.06 327 ARG B N 1
ATOM 7328 C CA . ARG B 1 327 ? -5.117 -15.828 -19.344 1 68.06 327 ARG B CA 1
ATOM 7329 C C . ARG B 1 327 ? -5.18 -16.406 -17.922 1 68.06 327 ARG B C 1
ATOM 7331 O O . ARG B 1 327 ? -5.121 -15.664 -16.953 1 68.06 327 ARG B O 1
ATOM 7338 N N . HIS B 1 328 ? -5.09 -17.703 -17.938 1 77.94 328 HIS B N 1
ATOM 7339 C CA . HIS B 1 328 ? -5.277 -18.312 -16.641 1 77.94 328 HIS B CA 1
ATOM 7340 C C . HIS B 1 328 ? -3.941 -18.594 -15.953 1 77.94 328 HIS B C 1
ATOM 7342 O O . HIS B 1 328 ? -3.781 -18.312 -14.766 1 77.94 328 HIS B O 1
ATOM 7348 N N . LEU B 1 329 ? -2.902 -19.141 -16.656 1 86.56 329 LEU B N 1
ATOM 7349 C CA . LEU B 1 329 ? -1.632 -19.516 -16.047 1 86.56 329 LEU B CA 1
ATOM 7350 C C . LEU B 1 329 ? -0.53 -18.547 -16.438 1 86.56 329 LEU B C 1
ATOM 7352 O O . LEU B 1 329 ? 0.596 -18.641 -15.945 1 86.56 329 LEU B O 1
ATOM 7356 N N . GLN B 1 330 ? -0.854 -17.5 -17.141 1 91.69 330 GLN B N 1
ATOM 7357 C CA . GLN B 1 330 ? 0.148 -16.547 -17.578 1 91.69 330 GLN B CA 1
ATOM 7358 C C . GLN B 1 330 ? 1.359 -17.25 -18.188 1 91.69 330 GLN B C 1
ATOM 7360 O O . GLN B 1 330 ? 2.498 -16.984 -17.797 1 91.69 330 GLN B O 1
ATOM 7365 N N . THR B 1 331 ? 1.239 -18.141 -19.047 1 93.94 331 THR B N 1
ATOM 7366 C CA . THR B 1 331 ? 2.242 -18.875 -19.812 1 93.94 331 THR B CA 1
ATOM 7367 C C . THR B 1 331 ? 2.004 -18.703 -21.312 1 93.94 331 THR B C 1
ATOM 7369 O O . THR B 1 331 ? 0.936 -18.234 -21.734 1 93.94 331 THR B O 1
ATOM 7372 N N . LEU B 1 332 ? 3.023 -19 -22.078 1 93.12 332 LEU B N 1
ATOM 7373 C CA . LEU B 1 332 ? 2.814 -19.109 -23.516 1 93.12 332 LEU B CA 1
ATOM 7374 C C . LEU B 1 332 ? 1.995 -20.344 -23.859 1 93.12 332 LEU B C 1
ATOM 7376 O O . LEU B 1 332 ? 1.947 -21.297 -23.078 1 93.12 332 LEU B O 1
ATOM 7380 N N . GLN B 1 333 ? 1.398 -20.312 -24.969 1 92.25 333 GLN B N 1
ATOM 7381 C CA . GLN B 1 333 ? 0.597 -21.453 -25.422 1 92.25 333 GLN B CA 1
ATOM 7382 C C . GLN B 1 333 ? 1.464 -22.5 -26.109 1 92.25 333 GLN B C 1
ATOM 7384 O O . GLN B 1 333 ? 2.119 -22.203 -27.109 1 92.25 333 GLN B O 1
ATOM 7389 N N . ALA B 1 334 ? 1.47 -23.656 -25.547 1 92.75 334 ALA B N 1
ATOM 7390 C CA . ALA B 1 334 ? 2.168 -24.766 -26.188 1 92.75 334 ALA B CA 1
ATOM 7391 C C . ALA B 1 334 ? 1.388 -25.281 -27.406 1 92.75 334 ALA B C 1
ATOM 7393 O O . ALA B 1 334 ? 0.184 -25.531 -27.312 1 92.75 334 ALA B O 1
ATOM 7394 N N . VAL B 1 335 ? 2.078 -25.438 -28.484 1 90.25 335 VAL B N 1
ATOM 7395 C CA . VAL B 1 335 ? 1.377 -25.844 -29.703 1 90.25 335 VAL B CA 1
ATOM 7396 C C . VAL B 1 335 ? 1.823 -27.25 -30.109 1 90.25 335 VAL B C 1
ATOM 7398 O O . VAL B 1 335 ? 1.165 -27.906 -30.922 1 90.25 335 VAL B O 1
ATOM 7401 N N . GLY B 1 336 ? 2.928 -27.734 -29.531 1 90.69 336 GLY B N 1
ATOM 7402 C CA . GLY B 1 336 ? 3.41 -29.062 -29.859 1 90.69 336 GLY B CA 1
ATOM 7403 C C . GLY B 1 336 ? 4.777 -29.375 -29.266 1 90.69 336 GLY B C 1
ATOM 7404 O O . GLY B 1 336 ? 5.254 -28.656 -28.391 1 90.69 336 GLY B O 1
ATOM 7405 N N . TYR B 1 337 ? 5.301 -30.547 -29.609 1 92.25 337 TYR B N 1
ATOM 7406 C CA . TYR B 1 337 ? 6.656 -30.922 -29.234 1 92.25 337 TYR B CA 1
ATOM 7407 C C . TYR B 1 337 ? 7.289 -31.812 -30.297 1 92.25 337 TYR B C 1
ATOM 7409 O O . TYR B 1 337 ? 6.59 -32.375 -31.141 1 92.25 337 TYR B O 1
ATOM 7417 N N . THR B 1 338 ? 8.578 -31.844 -30.328 1 91.25 338 THR B N 1
ATOM 7418 C CA . THR B 1 338 ? 9.305 -32.719 -31.25 1 91.25 338 THR B CA 1
ATOM 7419 C C . THR B 1 338 ? 10.484 -33.375 -30.562 1 91.25 338 THR B C 1
ATOM 7421 O O . THR B 1 338 ? 11.094 -32.812 -29.656 1 91.25 338 THR B O 1
ATOM 7424 N N . ASP B 1 339 ? 10.648 -34.594 -30.938 1 90 339 ASP B N 1
ATOM 7425 C CA . ASP B 1 339 ? 11.773 -35.375 -30.406 1 90 339 ASP B CA 1
ATOM 7426 C C . ASP B 1 339 ? 13.047 -35.125 -31.203 1 90 339 ASP B C 1
ATOM 7428 O O . ASP B 1 339 ? 13 -35 -32.438 1 90 339 ASP B O 1
ATOM 7432 N N . ASP B 1 340 ? 14.148 -34.938 -30.516 1 90.88 340 ASP B N 1
ATOM 7433 C CA . ASP B 1 340 ? 15.477 -34.781 -31.109 1 90.88 340 ASP B CA 1
ATOM 7434 C C . ASP B 1 340 ? 16.453 -35.812 -30.531 1 90.88 340 ASP B C 1
ATOM 7436 O O . ASP B 1 340 ? 17.266 -35.469 -29.672 1 90.88 340 ASP B O 1
ATOM 7440 N N . PRO B 1 341 ? 16.453 -37 -31.078 1 89 341 PRO B N 1
ATOM 7441 C CA . PRO B 1 341 ? 17.281 -38.094 -30.547 1 89 341 PRO B CA 1
ATOM 7442 C C . PRO B 1 341 ? 18.766 -37.781 -30.656 1 89 341 PRO B C 1
ATOM 7444 O O . PRO B 1 341 ? 19.562 -38.25 -29.828 1 89 341 PRO B O 1
ATOM 7447 N N . ASP B 1 342 ? 19.172 -37.031 -31.688 1 89.19 342 ASP B N 1
ATOM 7448 C CA . ASP B 1 342 ? 20.578 -36.719 -31.875 1 89.19 342 ASP B CA 1
ATOM 7449 C C . ASP B 1 342 ? 21.125 -35.906 -30.703 1 89.19 342 ASP B C 1
ATOM 7451 O O . ASP B 1 342 ? 22.297 -36.062 -30.328 1 89.19 342 ASP B O 1
ATOM 7455 N N . ARG B 1 343 ? 20.344 -35.125 -30.125 1 90.19 343 ARG B N 1
ATOM 7456 C CA . ARG B 1 343 ? 20.766 -34.281 -29 1 90.19 343 ARG B CA 1
ATOM 7457 C C . ARG B 1 343 ? 20.125 -34.75 -27.703 1 90.19 343 ARG B C 1
ATOM 7459 O O . ARG B 1 343 ? 20.219 -34.062 -26.688 1 90.19 343 ARG B O 1
ATOM 7466 N N . HIS B 1 344 ? 19.453 -35.844 -27.719 1 89.25 344 HIS B N 1
ATOM 7467 C CA . HIS B 1 344 ? 18.844 -36.5 -26.547 1 89.25 344 HIS B CA 1
ATOM 7468 C C . HIS B 1 344 ? 17.953 -35.5 -25.797 1 89.25 344 HIS B C 1
ATOM 7470 O O . HIS B 1 344 ? 18.109 -35.312 -24.594 1 89.25 344 HIS B O 1
ATOM 7476 N N . CYS B 1 345 ? 17.078 -34.906 -26.562 1 89.94 345 CYS B N 1
ATOM 7477 C CA . CYS B 1 345 ? 16.172 -33.938 -25.938 1 89.94 345 CYS B CA 1
ATOM 7478 C C . CYS B 1 345 ? 14.852 -33.875 -26.688 1 89.94 345 CYS B C 1
ATOM 7480 O O . CYS B 1 345 ? 14.711 -34.438 -27.781 1 89.94 345 CYS B O 1
ATOM 7482 N N . TRP B 1 346 ? 13.883 -33.375 -26 1 90.62 346 TRP B N 1
ATOM 7483 C CA . TRP B 1 346 ? 12.633 -32.906 -26.609 1 90.62 346 TRP B CA 1
ATOM 7484 C C . TRP B 1 346 ? 12.609 -31.391 -26.75 1 90.62 346 TRP B C 1
ATOM 7486 O O . TRP B 1 346 ? 13.227 -30.688 -25.953 1 90.62 346 TRP B O 1
ATOM 7496 N N . TRP B 1 347 ? 12.008 -30.938 -27.797 1 93.12 347 TRP B N 1
ATOM 7497 C CA . TRP B 1 347 ? 11.703 -29.516 -27.938 1 93.12 347 TRP B CA 1
ATOM 7498 C C . TRP B 1 347 ? 10.211 -29.25 -27.797 1 93.12 347 TRP B C 1
ATOM 7500 O O . TRP B 1 347 ? 9.406 -29.781 -28.578 1 93.12 347 TRP B O 1
ATOM 7510 N N . ILE B 1 348 ? 9.82 -28.531 -26.766 1 93.81 348 ILE B N 1
ATOM 7511 C CA . ILE B 1 348 ? 8.438 -28.078 -26.656 1 93.81 348 ILE B CA 1
ATOM 7512 C C . ILE B 1 348 ? 8.266 -26.766 -27.391 1 93.81 348 ILE B C 1
ATOM 7514 O O . ILE B 1 348 ? 9.094 -25.859 -27.25 1 93.81 348 ILE B O 1
ATOM 7518 N N . ILE B 1 349 ? 7.246 -26.656 -28.172 1 93.12 349 ILE B N 1
ATOM 7519 C CA . ILE B 1 349 ? 7.059 -25.5 -29.047 1 93.12 349 ILE B CA 1
ATOM 7520 C C . ILE B 1 349 ? 5.914 -24.641 -28.531 1 93.12 349 ILE B C 1
ATOM 7522 O O . ILE B 1 349 ? 4.816 -25.141 -28.266 1 93.12 349 ILE B O 1
ATOM 7526 N N . PHE B 1 350 ? 6.195 -23.375 -28.359 1 92.94 350 PHE B N 1
ATOM 7527 C CA . PHE B 1 350 ? 5.207 -22.422 -27.875 1 92.94 350 PHE B CA 1
ATOM 7528 C C . PHE B 1 350 ? 4.973 -21.328 -28.922 1 92.94 350 PHE B C 1
ATOM 7530 O O . PHE B 1 350 ? 5.906 -20.891 -29.609 1 92.94 350 PHE B O 1
ATOM 7537 N N . ARG B 1 351 ? 3.76 -20.844 -29.031 1 90.5 351 ARG B N 1
ATOM 7538 C CA . ARG B 1 351 ? 3.506 -19.641 -29.812 1 90.5 351 ARG B CA 1
ATOM 7539 C C . ARG B 1 351 ? 4.055 -18.406 -29.094 1 90.5 351 ARG B C 1
ATOM 7541 O O . ARG B 1 351 ? 3.822 -18.219 -27.906 1 90.5 351 ARG B O 1
ATOM 7548 N N . PHE B 1 352 ? 4.816 -17.672 -29.797 1 91.06 352 PHE B N 1
ATOM 7549 C CA . PHE B 1 352 ? 5.41 -16.469 -29.219 1 91.06 352 PHE B CA 1
ATOM 7550 C C . PHE B 1 352 ? 4.832 -15.219 -29.875 1 91.06 352 PHE B C 1
ATOM 7552 O O . PHE B 1 352 ? 4.871 -15.07 -31.094 1 91.06 352 PHE B O 1
ATOM 7559 N N . PRO B 1 353 ? 4.27 -14.273 -28.969 1 84.88 353 PRO B N 1
ATOM 7560 C CA . PRO B 1 353 ? 3.705 -13.047 -29.547 1 84.88 353 PRO B CA 1
ATOM 7561 C C . PRO B 1 353 ? 4.777 -12.039 -29.953 1 84.88 353 PRO B C 1
ATOM 7563 O O . PRO B 1 353 ? 5.629 -11.68 -29.125 1 84.88 353 PRO B O 1
ATOM 7566 N N . LEU B 1 354 ? 4.957 -11.867 -31.234 1 73.94 354 LEU B N 1
ATOM 7567 C CA . LEU B 1 354 ? 5.93 -10.898 -31.719 1 73.94 354 LEU B CA 1
ATOM 7568 C C . LEU B 1 354 ? 5.336 -9.492 -31.734 1 73.94 354 LEU B C 1
ATOM 7570 O O . LEU B 1 354 ? 4.156 -9.312 -32.062 1 73.94 354 LEU B O 1
ATOM 7574 N N . SER B 1 355 ? 6.062 -8.672 -31.016 1 63.12 355 SER B N 1
ATOM 7575 C CA . SER B 1 355 ? 5.676 -7.277 -31.219 1 63.12 355 SER B CA 1
ATOM 7576 C C . SER B 1 355 ? 5.887 -6.848 -32.656 1 63.12 355 SER B C 1
ATOM 7578 O O . SER B 1 355 ? 6.766 -7.371 -33.344 1 63.12 355 SER B O 1
ATOM 7580 N N . PRO B 1 356 ? 4.922 -6.129 -33.219 1 56.09 356 PRO B N 1
ATOM 7581 C CA . PRO B 1 356 ? 5.098 -5.68 -34.594 1 56.09 356 PRO B CA 1
ATOM 7582 C C . PRO B 1 356 ? 6.508 -5.168 -34.875 1 56.09 356 PRO B C 1
ATOM 7584 O O . PRO B 1 356 ? 6.973 -5.219 -36.031 1 56.09 356 PRO B O 1
ATOM 7587 N N . LEU B 1 357 ? 7.055 -4.703 -33.812 1 52.88 357 LEU B N 1
ATOM 7588 C CA . LEU B 1 357 ? 8.359 -4.082 -34 1 52.88 357 LEU B CA 1
ATOM 7589 C C . LEU B 1 357 ? 9.477 -5.121 -33.906 1 52.88 357 LEU B C 1
ATOM 7591 O O . LEU B 1 357 ? 10.633 -4.816 -34.188 1 52.88 357 LEU B O 1
ATOM 7595 N N . ASP B 1 358 ? 9.086 -6.336 -33.5 1 60.84 358 ASP B N 1
ATOM 7596 C CA . ASP B 1 358 ? 10.125 -7.332 -33.281 1 60.84 358 ASP B CA 1
ATOM 7597 C C . ASP B 1 358 ? 10.539 -7.992 -34.594 1 60.84 358 ASP B C 1
ATOM 7599 O O . ASP B 1 358 ? 9.695 -8.336 -35.438 1 60.84 358 ASP B O 1
ATOM 7603 N N . THR B 1 359 ? 11.758 -7.539 -35.156 1 58.53 359 THR B N 1
ATOM 7604 C CA . THR B 1 359 ? 12.32 -8.289 -36.281 1 58.53 359 THR B CA 1
ATOM 7605 C C . THR B 1 359 ? 13.195 -9.43 -35.781 1 58.53 359 THR B C 1
ATOM 7607 O O . THR B 1 359 ? 14.055 -9.227 -34.906 1 58.53 359 THR B O 1
ATOM 7610 N N . LEU B 1 360 ? 12.719 -10.648 -35.875 1 60.94 360 LEU B N 1
ATOM 7611 C CA . LEU B 1 360 ? 13.562 -11.781 -35.5 1 60.94 360 LEU B CA 1
ATOM 7612 C C . LEU B 1 360 ? 14.789 -11.859 -36.406 1 60.94 360 LEU B C 1
ATOM 7614 O O . LEU B 1 360 ? 14.656 -12.102 -37.594 1 60.94 360 LEU B O 1
ATOM 7618 N N . GLY B 1 361 ? 15.695 -10.828 -36.219 1 54.16 361 GLY B N 1
ATOM 7619 C CA . GLY B 1 361 ? 16.906 -10.984 -37 1 54.16 361 GLY B CA 1
ATOM 7620 C C . GLY B 1 361 ? 17.672 -12.25 -36.688 1 54.16 361 GLY B C 1
ATOM 7621 O O . GLY B 1 361 ? 17.266 -13.031 -35.844 1 54.16 361 GLY B O 1
ATOM 7622 N N . PRO B 1 362 ? 18.609 -12.531 -37.562 1 52.78 362 PRO B N 1
ATOM 7623 C CA . PRO B 1 362 ? 19.422 -13.742 -37.406 1 52.78 362 PRO B CA 1
ATOM 7624 C C . PRO B 1 362 ? 19.922 -13.945 -36 1 52.78 362 PRO B C 1
ATOM 7626 O O . PRO B 1 362 ? 20.125 -15.086 -35.562 1 52.78 362 PRO B O 1
ATOM 7629 N N . ALA B 1 363 ? 20.031 -12.742 -35.281 1 50.53 363 ALA B N 1
ATOM 7630 C CA . ALA B 1 363 ? 20.641 -12.797 -33.938 1 50.53 363 ALA B CA 1
ATOM 7631 C C . ALA B 1 363 ? 19.562 -12.844 -32.844 1 50.53 363 ALA B C 1
ATOM 7633 O O . ALA B 1 363 ? 19.875 -13.078 -31.688 1 50.53 363 ALA B O 1
ATOM 7634 N N . ALA B 1 364 ? 18.359 -12.5 -33.188 1 57.09 364 ALA B N 1
ATOM 7635 C CA . ALA B 1 364 ? 17.328 -12.273 -32.188 1 57.09 364 ALA B CA 1
ATOM 7636 C C . ALA B 1 364 ? 16.656 -13.586 -31.781 1 57.09 364 ALA B C 1
ATOM 7638 O O . ALA B 1 364 ? 15.648 -13.969 -32.375 1 57.09 364 ALA B O 1
ATOM 7639 N N . SER B 1 365 ? 17.281 -14.367 -30.828 1 78.81 365 SER B N 1
ATOM 7640 C CA . SER B 1 365 ? 16.984 -15.797 -30.828 1 78.81 365 SER B CA 1
ATOM 7641 C C . SER B 1 365 ? 16.375 -16.234 -29.5 1 78.81 365 SER B C 1
ATOM 7643 O O . SER B 1 365 ? 16.094 -17.422 -29.297 1 78.81 365 SER B O 1
ATOM 7645 N N . GLU B 1 366 ? 16.234 -15.18 -28.594 1 89.69 366 GLU B N 1
ATOM 7646 C CA . GLU B 1 366 ? 15.641 -15.641 -27.344 1 89.69 366 GLU B CA 1
ATOM 7647 C C . GLU B 1 366 ? 14.695 -14.594 -26.766 1 89.69 366 GLU B C 1
ATOM 7649 O O . GLU B 1 366 ? 14.812 -13.398 -27.078 1 89.69 366 GLU B O 1
ATOM 7654 N N . PRO B 1 367 ? 13.727 -14.945 -26.062 1 93.25 367 PRO B N 1
ATOM 7655 C CA . PRO B 1 367 ? 12.852 -13.961 -25.391 1 93.25 367 PRO B CA 1
ATOM 7656 C C . PRO B 1 367 ? 13.57 -13.188 -24.297 1 93.25 367 PRO B C 1
ATOM 7658 O O . PRO B 1 367 ? 14.555 -13.672 -23.734 1 93.25 367 PRO B O 1
ATOM 7661 N N . LEU B 1 368 ? 13.109 -11.969 -24.109 1 94.5 368 LEU B N 1
ATOM 7662 C CA . LEU B 1 368 ? 13.562 -11.219 -22.938 1 94.5 368 LEU B CA 1
ATOM 7663 C C . LEU B 1 368 ? 13.148 -11.914 -21.641 1 94.5 368 LEU B C 1
ATOM 7665 O O . LEU B 1 368 ? 12.008 -12.359 -21.516 1 94.5 368 LEU B O 1
ATOM 7669 N N . SER B 1 369 ? 14.102 -12.117 -20.766 1 96.88 369 SER B N 1
ATOM 7670 C CA . SER B 1 369 ? 13.812 -12.766 -19.5 1 96.88 369 SER B CA 1
ATOM 7671 C C . SER B 1 369 ? 14.008 -11.812 -18.328 1 96.88 369 SER B C 1
ATOM 7673 O O . SER B 1 369 ? 14.641 -10.758 -18.469 1 96.88 369 SER B O 1
ATOM 7675 N N . LEU B 1 370 ? 13.391 -12.133 -17.203 1 98.19 370 LEU B N 1
ATOM 7676 C CA . LEU B 1 370 ? 13.586 -11.367 -15.984 1 98.19 370 LEU B CA 1
ATOM 7677 C C . LEU B 1 370 ? 15.055 -11.312 -15.609 1 98.19 370 LEU B C 1
ATOM 7679 O O . LEU B 1 370 ? 15.555 -10.266 -15.18 1 98.19 370 LEU B O 1
ATOM 7683 N N . ARG B 1 371 ? 15.805 -12.398 -15.789 1 97.31 371 ARG B N 1
ATOM 7684 C CA . ARG B 1 371 ? 17.234 -12.461 -15.5 1 97.31 371 ARG B CA 1
ATOM 7685 C C . ARG B 1 371 ? 18 -11.391 -16.266 1 97.31 371 ARG B C 1
ATOM 7687 O O . ARG B 1 371 ? 18.875 -10.727 -15.711 1 97.31 371 ARG B O 1
ATOM 7694 N N . LYS B 1 372 ? 17.703 -11.25 -17.516 1 96.06 372 LYS B N 1
ATOM 7695 C CA . LYS B 1 372 ? 18.375 -10.266 -18.359 1 96.06 372 LYS B CA 1
ATOM 7696 C C . LYS B 1 372 ? 18 -8.844 -17.953 1 96.06 372 LYS B C 1
ATOM 7698 O O . LYS B 1 372 ? 18.828 -7.93 -18.062 1 96.06 372 LYS B O 1
ATOM 7703 N N . LEU B 1 373 ? 16.828 -8.68 -17.438 1 96.75 373 LEU B N 1
ATOM 7704 C CA . LEU B 1 373 ? 16.344 -7.359 -17.047 1 96.75 373 LEU B CA 1
ATOM 7705 C C . LEU B 1 373 ? 17.109 -6.848 -15.828 1 96.75 373 LEU B C 1
ATOM 7707 O O . LEU B 1 373 ? 17.203 -5.637 -15.617 1 96.75 373 LEU B O 1
ATOM 7711 N N . PHE B 1 374 ? 17.625 -7.719 -14.984 1 96.5 374 PHE B N 1
ATOM 7712 C CA . PHE B 1 374 ? 18.391 -7.305 -13.805 1 96.5 374 PHE B CA 1
ATOM 7713 C C . PHE B 1 374 ? 19.641 -6.547 -14.211 1 96.5 374 PHE B C 1
ATOM 7715 O O . PHE B 1 374 ? 20.25 -5.852 -13.391 1 96.5 374 PHE B O 1
ATOM 7722 N N . ASP B 1 375 ? 20.016 -6.66 -15.445 1 92.69 375 ASP B N 1
ATOM 7723 C CA . ASP B 1 375 ? 21.203 -5.973 -15.938 1 92.69 375 ASP B CA 1
ATOM 7724 C C . ASP B 1 375 ? 20.891 -4.539 -16.344 1 92.69 375 ASP B C 1
ATOM 7726 O O . ASP B 1 375 ? 21.781 -3.732 -16.578 1 92.69 375 ASP B O 1
ATOM 7730 N N . SER B 1 376 ? 19.672 -4.25 -16.453 1 91.44 376 SER B N 1
ATOM 7731 C CA . SER B 1 376 ? 19.234 -2.906 -16.812 1 91.44 376 SER B CA 1
ATOM 7732 C C . SER B 1 376 ? 19.531 -1.906 -15.703 1 91.44 376 SER B C 1
ATOM 7734 O O . SER B 1 376 ? 19.375 -2.217 -14.523 1 91.44 376 SER B O 1
ATOM 7736 N N . PRO B 1 377 ? 20 -0.698 -16.062 1 88.38 377 PRO B N 1
ATOM 7737 C CA . PRO B 1 377 ? 20.156 0.351 -15.047 1 88.38 377 PRO B CA 1
ATOM 7738 C C . PRO B 1 377 ? 18.828 0.857 -14.508 1 88.38 377 PRO B C 1
ATOM 7740 O O . PRO B 1 377 ? 18.766 1.448 -13.43 1 88.38 377 PRO B O 1
ATOM 7743 N N . PHE B 1 378 ? 17.828 0.62 -15.273 1 90.44 378 PHE B N 1
ATOM 7744 C CA . PHE B 1 378 ? 16.5 1.06 -14.852 1 90.44 378 PHE B CA 1
ATOM 7745 C C . PHE B 1 378 ? 15.938 0.122 -13.789 1 90.44 378 PHE B C 1
ATOM 7747 O O . PHE B 1 378 ? 15.891 -1.094 -13.992 1 90.44 378 PHE B O 1
ATOM 7754 N N . LYS B 1 379 ? 15.57 0.749 -12.703 1 94.31 379 LYS B N 1
ATOM 7755 C CA . LYS B 1 379 ? 14.906 -0.009 -11.641 1 94.31 379 LYS B CA 1
ATOM 7756 C C . LYS B 1 379 ? 13.422 0.32 -11.578 1 94.31 379 LYS B C 1
ATOM 7758 O O . LYS B 1 379 ? 13.039 1.475 -11.367 1 94.31 379 LYS B O 1
ATOM 7763 N N . PRO B 1 380 ? 12.555 -0.686 -11.742 1 96.56 380 PRO B N 1
ATOM 7764 C CA . PRO B 1 380 ? 11.117 -0.429 -11.789 1 96.56 380 PRO B CA 1
ATOM 7765 C C . PRO B 1 380 ? 10.562 0.086 -10.469 1 96.56 380 PRO B C 1
ATOM 7767 O O . PRO B 1 380 ? 11.117 -0.21 -9.406 1 96.56 380 PRO B O 1
ATOM 7770 N N . ALA B 1 381 ? 9.469 0.786 -10.539 1 96.81 381 ALA B N 1
ATOM 7771 C CA . ALA B 1 381 ? 8.797 1.314 -9.359 1 96.81 381 ALA B CA 1
ATOM 7772 C C . ALA B 1 381 ? 8.297 0.185 -8.461 1 96.81 381 ALA B C 1
ATOM 7774 O O . ALA B 1 381 ? 8.109 -0.944 -8.922 1 96.81 381 ALA B O 1
ATOM 7775 N N . LEU B 1 382 ? 8.117 0.539 -7.234 1 96.75 382 LEU B N 1
ATOM 7776 C CA . LEU B 1 382 ? 7.711 -0.414 -6.207 1 96.75 382 LEU B CA 1
ATOM 7777 C C . LEU B 1 382 ? 6.414 -1.11 -6.598 1 96.75 382 LEU B C 1
ATOM 7779 O O . LEU B 1 382 ? 6.324 -2.34 -6.551 1 96.75 382 LEU B O 1
ATOM 7783 N N . GLU B 1 383 ? 5.379 -0.364 -7.012 1 95.62 383 GLU B N 1
ATOM 7784 C CA . GLU B 1 383 ? 4.07 -0.937 -7.316 1 95.62 383 GLU B CA 1
ATOM 7785 C C . GLU B 1 383 ? 4.148 -1.877 -8.516 1 95.62 383 GLU B C 1
ATOM 7787 O O . GLU B 1 383 ? 3.406 -2.859 -8.594 1 95.62 383 GLU B O 1
ATOM 7792 N N . THR B 1 384 ? 5.051 -1.584 -9.445 1 96.5 384 THR B N 1
ATOM 7793 C CA . THR B 1 384 ? 5.227 -2.447 -10.609 1 96.5 384 THR B CA 1
ATOM 7794 C C . THR B 1 384 ? 5.852 -3.779 -10.203 1 96.5 384 THR B C 1
ATOM 7796 O O . THR B 1 384 ? 5.484 -4.832 -10.734 1 96.5 384 THR B O 1
ATOM 7799 N N . ARG B 1 385 ? 6.785 -3.738 -9.312 1 97.38 385 ARG B N 1
ATOM 7800 C CA . ARG B 1 385 ? 7.41 -4.965 -8.828 1 97.38 385 ARG B CA 1
ATOM 7801 C C . ARG B 1 385 ? 6.426 -5.797 -8.016 1 97.38 385 ARG B C 1
ATOM 7803 O O . ARG B 1 385 ? 6.453 -7.027 -8.07 1 97.38 385 ARG B O 1
ATOM 7810 N N . TYR B 1 386 ? 5.527 -5.078 -7.246 1 97 386 TYR B N 1
ATOM 7811 C CA . TYR B 1 386 ? 4.461 -5.789 -6.551 1 97 386 TYR B CA 1
ATOM 7812 C C . TYR B 1 386 ? 3.576 -6.543 -7.539 1 97 386 TYR B C 1
ATOM 7814 O O . TYR B 1 386 ? 3.256 -7.715 -7.324 1 97 386 TYR B O 1
ATOM 7822 N N . ARG B 1 387 ? 3.217 -5.879 -8.578 1 97 387 ARG B N 1
ATOM 7823 C CA . ARG B 1 387 ? 2.34 -6.488 -9.57 1 97 387 ARG B CA 1
ATOM 7824 C C . ARG B 1 387 ? 3.02 -7.672 -10.25 1 97 387 ARG B C 1
ATOM 7826 O O . ARG B 1 387 ? 2.379 -8.688 -10.531 1 97 387 ARG B O 1
ATOM 7833 N N . LEU B 1 388 ? 4.301 -7.496 -10.523 1 97.88 388 LEU B N 1
ATOM 7834 C CA . LEU B 1 388 ? 5.07 -8.602 -11.086 1 97.88 388 LEU B CA 1
ATOM 7835 C C . LEU B 1 388 ? 5.062 -9.805 -10.156 1 97.88 388 LEU B C 1
ATOM 7837 O O . LEU B 1 388 ? 4.762 -10.922 -10.578 1 97.88 388 LEU B O 1
ATOM 7841 N N . ALA B 1 389 ? 5.355 -9.578 -8.898 1 98.38 389 ALA B N 1
ATOM 7842 C CA . ALA B 1 389 ? 5.402 -10.648 -7.902 1 98.38 389 ALA B CA 1
ATOM 7843 C C . ALA B 1 389 ? 4.047 -11.336 -7.77 1 98.38 389 ALA B C 1
ATOM 7845 O O . ALA B 1 389 ? 3.965 -12.562 -7.715 1 98.38 389 ALA B O 1
ATOM 7846 N N . ARG B 1 390 ? 2.98 -10.547 -7.727 1 96.69 390 ARG B N 1
ATOM 7847 C CA . ARG B 1 390 ? 1.626 -11.078 -7.613 1 96.69 390 ARG B CA 1
ATOM 7848 C C . ARG B 1 390 ? 1.284 -11.969 -8.805 1 96.69 390 ARG B C 1
ATOM 7850 O O . ARG B 1 390 ? 0.74 -13.062 -8.633 1 96.69 390 ARG B O 1
ATOM 7857 N N . ARG B 1 391 ? 1.613 -11.445 -9.953 1 95.69 391 ARG B N 1
ATOM 7858 C CA . ARG B 1 391 ? 1.324 -12.172 -11.188 1 95.69 391 ARG B CA 1
ATOM 7859 C C . ARG B 1 391 ? 1.984 -13.547 -11.18 1 95.69 391 ARG B C 1
ATOM 7861 O O . ARG B 1 391 ? 1.336 -14.555 -11.477 1 95.69 391 ARG B O 1
ATOM 7868 N N . ILE B 1 392 ? 3.201 -13.594 -10.805 1 97.5 392 ILE B N 1
ATOM 7869 C CA . ILE B 1 392 ? 3.949 -14.844 -10.758 1 97.5 392 ILE B CA 1
ATOM 7870 C C . ILE B 1 392 ? 3.371 -15.75 -9.68 1 97.5 392 ILE B C 1
ATOM 7872 O O . ILE B 1 392 ? 3.094 -16.922 -9.93 1 97.5 392 ILE B O 1
ATOM 7876 N N . ALA B 1 393 ? 3.148 -15.219 -8.523 1 97.12 393 ALA B N 1
ATOM 7877 C CA . ALA B 1 393 ? 2.674 -16 -7.383 1 97.12 393 ALA B CA 1
ATOM 7878 C C . ALA B 1 393 ? 1.306 -16.609 -7.672 1 97.12 393 ALA B C 1
ATOM 7880 O O . ALA B 1 393 ? 1.049 -17.766 -7.32 1 97.12 393 ALA B O 1
ATOM 7881 N N . TYR B 1 394 ? 0.438 -15.883 -8.297 1 94.81 394 TYR B N 1
ATOM 7882 C CA . TYR B 1 394 ? -0.9 -16.406 -8.562 1 94.81 394 TYR B CA 1
ATOM 7883 C C . TYR B 1 394 ? -0.861 -17.5 -9.617 1 94.81 394 TYR B C 1
ATOM 7885 O O . TYR B 1 394 ? -1.681 -18.422 -9.586 1 94.81 394 TYR B O 1
ATOM 7893 N N . THR B 1 395 ? 0.077 -17.391 -10.516 1 95 395 THR B N 1
ATOM 7894 C CA . THR B 1 395 ? 0.273 -18.484 -11.453 1 95 395 THR B CA 1
ATOM 7895 C C . THR B 1 395 ? 0.612 -19.781 -10.703 1 95 395 THR B C 1
ATOM 7897 O O . THR B 1 395 ? 0.021 -20.828 -10.969 1 95 395 THR B O 1
ATOM 7900 N N . PHE B 1 396 ? 1.415 -19.641 -9.766 1 96.62 396 PHE B N 1
ATOM 7901 C CA . PHE B 1 396 ? 1.849 -20.828 -9.031 1 96.62 396 PHE B CA 1
ATOM 7902 C C . PHE B 1 396 ? 0.767 -21.297 -8.062 1 96.62 396 PHE B C 1
ATOM 7904 O O . PHE B 1 396 ? 0.623 -22.484 -7.809 1 96.62 396 PHE B O 1
ATOM 7911 N N . ALA B 1 397 ? -0.018 -20.375 -7.543 1 95.5 397 ALA B N 1
ATOM 7912 C CA . ALA B 1 397 ? -1.158 -20.781 -6.727 1 95.5 397 ALA B CA 1
ATOM 7913 C C . ALA B 1 397 ? -2.107 -21.688 -7.516 1 95.5 397 ALA B C 1
ATOM 7915 O O . ALA B 1 397 ? -2.6 -22.688 -7 1 95.5 397 ALA B O 1
ATOM 7916 N N . LYS B 1 398 ? -2.303 -21.359 -8.75 1 93.19 398 LYS B N 1
ATOM 7917 C CA . LYS B 1 398 ? -3.172 -22.156 -9.609 1 93.19 398 LYS B CA 1
ATOM 7918 C C . LYS B 1 398 ? -2.541 -23.516 -9.93 1 93.19 398 LYS B C 1
ATOM 7920 O O . LYS B 1 398 ? -3.221 -24.547 -9.898 1 93.19 398 LYS B O 1
ATOM 7925 N N . LEU B 1 399 ? -1.258 -23.484 -10.188 1 93.38 399 LEU B N 1
ATOM 7926 C CA . LEU B 1 399 ? -0.556 -24.719 -10.492 1 93.38 399 LEU B CA 1
ATOM 7927 C C . LEU B 1 399 ? -0.584 -25.656 -9.289 1 93.38 399 LEU B C 1
ATOM 7929 O O . LEU B 1 399 ? -0.991 -26.828 -9.414 1 93.38 399 LEU B O 1
ATOM 7933 N N . TYR B 1 400 ? -0.239 -25.172 -8.172 1 94.5 400 TYR B N 1
ATOM 7934 C CA . TYR B 1 400 ? -0.221 -25.984 -6.969 1 94.5 400 TYR B CA 1
ATOM 7935 C C . TYR B 1 400 ? -1.622 -26.484 -6.621 1 94.5 400 TYR B C 1
ATOM 7937 O O . TYR B 1 400 ? -1.797 -27.625 -6.188 1 94.5 400 TYR B O 1
ATOM 7945 N N . GLY B 1 401 ? -2.584 -25.594 -6.875 1 92.69 401 GLY B N 1
ATOM 7946 C CA . GLY B 1 401 ? -3.969 -25.953 -6.625 1 92.69 401 GLY B CA 1
ATOM 7947 C C . GLY B 1 401 ? -4.465 -27.062 -7.539 1 92.69 401 GLY B C 1
ATOM 7948 O O . GLY B 1 401 ? -5.477 -27.703 -7.258 1 92.69 401 GLY B O 1
ATOM 7949 N N . SER B 1 402 ? -3.762 -27.297 -8.586 1 90.75 402 SER B N 1
ATOM 7950 C CA . SER B 1 402 ? -4.125 -28.328 -9.562 1 90.75 402 SER B CA 1
ATOM 7951 C C . SER B 1 402 ? -3.16 -29.516 -9.5 1 90.75 402 SER B C 1
ATOM 7953 O O . SER B 1 402 ? -3.104 -30.312 -10.43 1 90.75 402 SER B O 1
ATOM 7955 N N . ASP B 1 403 ? -2.285 -29.484 -8.531 1 89.88 403 ASP B N 1
ATOM 7956 C CA . ASP B 1 403 ? -1.347 -30.578 -8.25 1 89.88 403 ASP B CA 1
ATOM 7957 C C . ASP B 1 403 ? -0.245 -30.625 -9.305 1 89.88 403 ASP B C 1
ATOM 7959 O O . ASP B 1 403 ? 0.193 -31.703 -9.703 1 89.88 403 ASP B O 1
ATOM 7963 N N . TRP B 1 404 ? 0.067 -29.5 -9.852 1 91.25 404 TRP B N 1
ATOM 7964 C CA . TRP B 1 404 ? 1.198 -29.375 -10.766 1 91.25 404 TRP B CA 1
ATOM 7965 C C . TRP B 1 404 ? 2.369 -28.672 -10.086 1 91.25 404 TRP B C 1
ATOM 7967 O O . TRP B 1 404 ? 2.174 -27.703 -9.344 1 91.25 404 TRP B O 1
ATOM 7977 N N . MET B 1 405 ? 3.525 -29.125 -10.336 1 92 405 MET B N 1
ATOM 7978 C CA . MET B 1 405 ? 4.754 -28.438 -9.945 1 92 405 MET B CA 1
ATOM 7979 C C . MET B 1 405 ? 5.531 -27.984 -11.18 1 92 405 MET B C 1
ATOM 7981 O O . MET B 1 405 ? 5.418 -28.594 -12.25 1 92 405 MET B O 1
ATOM 7985 N N . HIS B 1 406 ? 6.242 -26.969 -11.062 1 93.12 406 HIS B N 1
ATOM 7986 C CA . HIS B 1 406 ? 6.977 -26.391 -12.18 1 93.12 406 HIS B CA 1
ATOM 7987 C C . HIS B 1 406 ? 8.32 -27.078 -12.375 1 93.12 406 HIS B C 1
ATOM 7989 O O . HIS B 1 406 ? 8.672 -27.469 -13.492 1 93.12 406 HIS B O 1
ATOM 7995 N N . LYS B 1 407 ? 9.164 -27.203 -11.312 1 90.94 407 LYS B N 1
ATOM 7996 C CA . LYS B 1 407 ? 10.422 -27.938 -11.203 1 90.94 407 LYS B CA 1
ATOM 7997 C C . LYS B 1 407 ? 11.555 -27.188 -11.898 1 90.94 407 LYS B C 1
ATOM 7999 O O . LYS B 1 407 ? 12.648 -27.734 -12.078 1 90.94 407 LYS B O 1
ATOM 8004 N N . GLY B 1 408 ? 11.375 -26.047 -12.375 1 91.69 408 GLY B N 1
ATOM 8005 C CA . GLY B 1 408 ? 12.414 -25.281 -13.047 1 91.69 408 GLY B CA 1
ATOM 8006 C C . GLY B 1 408 ? 12.305 -23.781 -12.812 1 91.69 408 GLY B C 1
ATOM 8007 O O . GLY B 1 408 ? 12.625 -22.984 -13.703 1 91.69 408 GLY B O 1
ATOM 8008 N N . ILE B 1 409 ? 11.82 -23.406 -11.688 1 96.44 409 ILE B N 1
ATOM 8009 C CA . ILE B 1 409 ? 11.57 -22 -11.406 1 96.44 409 ILE B CA 1
ATOM 8010 C C . ILE B 1 409 ? 12.898 -21.266 -11.266 1 96.44 409 ILE B C 1
ATOM 8012 O O . ILE B 1 409 ? 13.75 -21.656 -10.469 1 96.44 409 ILE B O 1
ATOM 8016 N N . ASN B 1 410 ? 13.164 -20.312 -12.023 1 97.12 410 ASN B N 1
ATOM 8017 C CA . ASN B 1 410 ? 14.258 -19.359 -11.945 1 97.12 410 ASN B CA 1
ATOM 8018 C C . ASN B 1 410 ? 13.984 -18.109 -12.789 1 97.12 410 ASN B C 1
ATOM 8020 O O . ASN B 1 410 ? 13 -18.078 -13.531 1 97.12 410 ASN B O 1
ATOM 8024 N N . SER B 1 411 ? 14.734 -17.109 -12.703 1 98 411 SER B N 1
ATOM 8025 C CA . SER B 1 411 ? 14.43 -15.82 -13.32 1 98 411 SER B CA 1
ATOM 8026 C C . SER B 1 411 ? 14.602 -15.883 -14.836 1 98 411 SER B C 1
ATOM 8028 O O . SER B 1 411 ? 14.047 -15.062 -15.57 1 98 411 SER B O 1
ATOM 8030 N N . ASN B 1 412 ? 15.406 -16.875 -15.375 1 96.38 412 ASN B N 1
ATOM 8031 C CA . ASN B 1 412 ? 15.484 -17.078 -16.812 1 96.38 412 ASN B CA 1
ATOM 8032 C C . ASN B 1 412 ? 14.18 -17.609 -17.391 1 96.38 412 ASN B C 1
ATOM 8034 O O . ASN B 1 412 ? 13.891 -17.438 -18.562 1 96.38 412 ASN B O 1
ATOM 8038 N N . ASN B 1 413 ? 13.445 -18.25 -16.484 1 97.12 413 ASN B N 1
ATOM 8039 C CA . ASN B 1 413 ? 12.203 -18.891 -16.906 1 97.12 413 ASN B CA 1
ATOM 8040 C C . ASN B 1 413 ? 11 -18 -16.656 1 97.12 413 ASN B C 1
ATOM 8042 O O . ASN B 1 413 ? 9.852 -18.438 -16.766 1 97.12 413 ASN B O 1
ATOM 8046 N N . ILE B 1 414 ? 11.195 -16.797 -16.25 1 98 414 ILE B N 1
ATOM 8047 C CA . ILE B 1 414 ? 10.211 -15.711 -16.328 1 98 414 ILE B CA 1
ATOM 8048 C C . ILE B 1 414 ? 10.492 -14.844 -17.547 1 98 414 ILE B C 1
ATOM 8050 O O . ILE B 1 414 ? 11.484 -14.109 -17.578 1 98 414 ILE B O 1
ATOM 8054 N N . VAL B 1 415 ? 9.656 -14.945 -18.531 1 96.12 415 VAL B N 1
ATOM 8055 C CA . VAL B 1 415 ? 9.961 -14.297 -19.812 1 96.12 415 VAL B CA 1
ATOM 8056 C C . VAL B 1 415 ? 8.898 -13.242 -20.125 1 96.12 415 VAL B C 1
ATOM 8058 O O . VAL B 1 415 ? 7.859 -13.188 -19.453 1 96.12 415 VAL B O 1
ATOM 8061 N N . PHE B 1 416 ? 9.203 -12.445 -21.078 1 94.69 416 PHE B N 1
ATOM 8062 C CA . PHE B 1 416 ? 8.312 -11.383 -21.531 1 94.69 416 PHE B CA 1
ATOM 8063 C C . PHE B 1 416 ? 8.047 -11.492 -23.016 1 94.69 416 PHE B C 1
ATOM 8065 O O . PHE B 1 416 ? 8.844 -12.094 -23.75 1 94.69 416 PHE B O 1
ATOM 8072 N N . PRO B 1 417 ? 6.879 -11.031 -23.438 1 91.31 417 PRO B N 1
ATOM 8073 C CA . PRO B 1 417 ? 6.574 -11.078 -24.875 1 91.31 417 PRO B CA 1
ATOM 8074 C C . PRO B 1 417 ? 7.383 -10.062 -25.688 1 91.31 417 PRO B C 1
ATOM 8076 O O . PRO B 1 417 ? 6.805 -9.203 -26.344 1 91.31 417 PRO B O 1
ATOM 8079 N N . GLN B 1 418 ? 8.648 -10.164 -25.578 1 90.56 418 GLN B N 1
ATOM 8080 C CA . GLN B 1 418 ? 9.617 -9.297 -26.25 1 90.56 418 GLN B CA 1
ATOM 8081 C C . GLN B 1 418 ? 10.914 -10.047 -26.547 1 90.56 418 GLN B C 1
ATOM 8083 O O . GLN B 1 418 ? 11.391 -10.82 -25.719 1 90.56 418 GLN B O 1
ATOM 8088 N N . VAL B 1 419 ? 11.398 -9.852 -27.766 1 90.88 419 VAL B N 1
ATOM 8089 C CA . VAL B 1 419 ? 12.672 -10.461 -28.141 1 90.88 419 VAL B CA 1
ATOM 8090 C C . VAL B 1 419 ? 13.812 -9.758 -27.406 1 90.88 419 VAL B C 1
ATOM 8092 O O . VAL B 1 419 ? 13.828 -8.531 -27.297 1 90.88 419 VAL B O 1
ATOM 8095 N N . TYR B 1 420 ? 14.695 -10.516 -26.953 1 91.69 420 TYR B N 1
ATOM 8096 C CA . TYR B 1 420 ? 15.836 -9.969 -26.219 1 91.69 420 TYR B CA 1
ATOM 8097 C C . TYR B 1 420 ? 16.766 -9.211 -27.156 1 91.69 420 TYR B C 1
ATOM 8099 O O . TYR B 1 420 ? 17.109 -9.695 -28.234 1 91.69 420 TYR B O 1
ATOM 8107 N N . SER B 1 421 ? 17.156 -8.07 -26.766 1 89.06 421 SER B N 1
ATOM 8108 C CA . SER B 1 421 ? 18.25 -7.27 -27.281 1 89.06 421 SER B CA 1
ATOM 8109 C C . SER B 1 421 ? 18.781 -6.305 -26.219 1 89.06 421 SER B C 1
ATOM 8111 O O . SER B 1 421 ? 18.094 -6.027 -25.234 1 89.06 421 SER B O 1
ATOM 8113 N N . THR B 1 422 ? 19.969 -5.863 -26.406 1 87.69 422 THR B N 1
ATOM 8114 C CA . THR B 1 422 ? 20.531 -4.895 -25.469 1 87.69 422 THR B CA 1
ATOM 8115 C C . THR B 1 422 ? 19.656 -3.639 -25.406 1 87.69 422 THR B C 1
ATOM 8117 O O . THR B 1 422 ? 19.484 -3.045 -24.344 1 87.69 422 THR B O 1
ATOM 8120 N N . LYS B 1 423 ? 19.156 -3.303 -26.516 1 86.69 423 LYS B N 1
ATOM 8121 C CA . LYS B 1 423 ? 18.297 -2.123 -26.594 1 86.69 423 LYS B CA 1
ATOM 8122 C C . LYS B 1 423 ? 16.984 -2.34 -25.859 1 86.69 423 LYS B C 1
ATOM 8124 O O . LYS B 1 423 ? 16.5 -1.446 -25.156 1 86.69 423 LYS B O 1
ATOM 8129 N N . THR B 1 424 ? 16.438 -3.553 -26.016 1 88.38 424 THR B N 1
ATOM 8130 C CA . THR B 1 424 ? 15.156 -3.836 -25.375 1 88.38 424 THR B CA 1
ATOM 8131 C C . THR B 1 424 ? 15.32 -3.887 -23.859 1 88.38 424 THR B C 1
ATOM 8133 O O . THR B 1 424 ? 14.414 -3.492 -23.109 1 88.38 424 THR B O 1
ATOM 8136 N N . VAL B 1 425 ? 16.438 -4.344 -23.391 1 91.5 425 VAL B N 1
ATOM 8137 C CA . VAL B 1 425 ? 16.703 -4.422 -21.953 1 91.5 425 VAL B CA 1
ATOM 8138 C C . VAL B 1 425 ? 16.656 -3.02 -21.359 1 91.5 425 VAL B C 1
ATOM 8140 O O . VAL B 1 425 ? 16.047 -2.807 -20.297 1 91.5 425 VAL B O 1
ATOM 8143 N N . ALA B 1 426 ? 17.234 -2.08 -22 1 89.25 426 ALA B N 1
ATOM 8144 C CA . ALA B 1 426 ? 17.344 -0.709 -21.5 1 89.25 426 ALA B CA 1
ATOM 8145 C C . ALA B 1 426 ? 15.984 -0.007 -21.531 1 89.25 426 ALA B C 1
ATOM 8147 O O . ALA B 1 426 ? 15.688 0.837 -20.688 1 89.25 426 ALA B O 1
ATOM 8148 N N . GLY B 1 427 ? 15.164 -0.365 -22.406 1 89.38 427 GLY B N 1
ATOM 8149 C CA . GLY B 1 427 ? 13.961 0.416 -22.641 1 89.38 427 GLY B CA 1
ATOM 8150 C C . GLY B 1 427 ? 12.695 -0.28 -22.172 1 89.38 427 GLY B C 1
ATOM 8151 O O .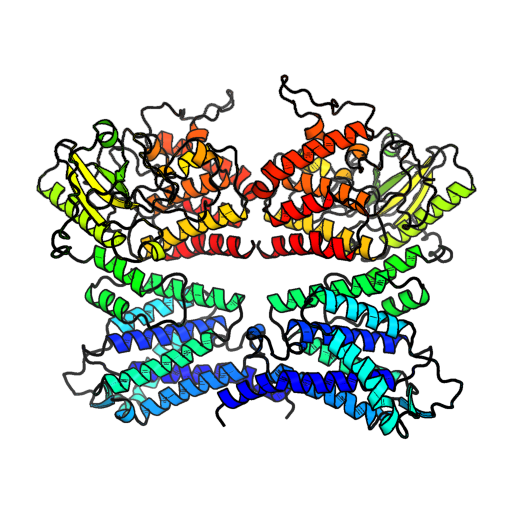 GLY B 1 427 ? 11.633 0.341 -22.078 1 89.38 427 GLY B O 1
ATOM 8152 N N . PHE B 1 428 ? 12.734 -1.524 -21.781 1 91.56 428 PHE B N 1
ATOM 8153 C CA . PHE B 1 428 ? 11.547 -2.301 -21.469 1 91.56 428 PHE B CA 1
ATOM 8154 C C . PHE B 1 428 ? 10.961 -1.87 -20.141 1 91.56 428 PHE B C 1
ATOM 8156 O O . PHE B 1 428 ? 11.68 -1.763 -19.141 1 91.56 428 PHE B O 1
ATOM 8163 N N . ARG B 1 429 ? 9.617 -1.61 -20.125 1 92.81 429 ARG B N 1
ATOM 8164 C CA . ARG B 1 429 ? 8.984 -1.101 -18.906 1 92.81 429 ARG B CA 1
ATOM 8165 C C . ARG B 1 429 ? 7.742 -1.912 -18.562 1 92.81 429 ARG B C 1
ATOM 8167 O O . ARG B 1 429 ? 7.113 -1.678 -17.516 1 92.81 429 ARG B O 1
ATOM 8174 N N . GLN B 1 430 ? 7.383 -2.912 -19.281 1 92.69 430 GLN B N 1
ATOM 8175 C CA . GLN B 1 430 ? 6.137 -3.645 -19.094 1 92.69 430 GLN B CA 1
ATOM 8176 C C . GLN B 1 430 ? 6.371 -4.949 -18.344 1 92.69 430 GLN B C 1
ATOM 8178 O O . GLN B 1 430 ? 5.934 -6.016 -18.797 1 92.69 430 GLN B O 1
ATOM 8183 N N . ILE B 1 431 ? 6.953 -4.836 -17.156 1 94.56 431 ILE B N 1
ATOM 8184 C CA . ILE B 1 431 ? 7.375 -6.035 -16.438 1 94.56 431 ILE B CA 1
ATOM 8185 C C . ILE B 1 431 ? 6.152 -6.77 -15.891 1 94.56 431 ILE B C 1
ATOM 8187 O O . ILE B 1 431 ? 6.254 -7.922 -15.469 1 94.56 431 ILE B O 1
ATOM 8191 N N . GLU B 1 432 ? 4.957 -6.18 -15.938 1 91.75 432 GLU B N 1
ATOM 8192 C CA . GLU B 1 432 ? 3.727 -6.812 -15.469 1 91.75 432 GLU B CA 1
ATOM 8193 C C . GLU B 1 432 ? 3.207 -7.828 -16.484 1 91.75 432 GLU B C 1
ATOM 8195 O O . GLU B 1 432 ? 2.248 -8.547 -16.219 1 91.75 432 GLU B O 1
ATOM 8200 N N . THR B 1 433 ? 3.846 -7.98 -17.594 1 92.94 433 THR B N 1
ATOM 8201 C CA . THR B 1 433 ? 3.418 -8.914 -18.625 1 92.94 433 THR B CA 1
ATOM 8202 C C . THR B 1 433 ? 4.195 -10.219 -18.531 1 92.94 433 THR B C 1
ATOM 8204 O O . THR B 1 433 ? 4.215 -11.008 -19.484 1 92.94 433 THR B O 1
ATOM 8207 N N . ALA B 1 434 ? 4.797 -10.469 -17.453 1 95.94 434 ALA B N 1
ATOM 8208 C CA . ALA B 1 434 ? 5.66 -11.625 -17.25 1 95.94 434 ALA B CA 1
ATOM 8209 C C . ALA B 1 434 ? 4.91 -12.93 -17.516 1 95.94 434 ALA B C 1
ATOM 8211 O O . ALA B 1 434 ? 3.729 -13.047 -17.188 1 95.94 434 ALA B O 1
ATOM 8212 N N . LEU B 1 435 ? 5.57 -13.844 -18.109 1 95.38 435 LEU B N 1
ATOM 8213 C CA . LEU B 1 435 ? 5.078 -15.188 -18.391 1 95.38 435 LEU B CA 1
ATOM 8214 C C . LEU B 1 435 ? 5.984 -16.234 -17.766 1 95.38 435 LEU B C 1
ATOM 8216 O O . LEU B 1 435 ? 7.211 -16.094 -17.781 1 95.38 435 LEU B O 1
ATOM 8220 N N . VAL B 1 436 ? 5.398 -17.234 -17.203 1 96.31 436 VAL B N 1
ATOM 8221 C CA . VAL B 1 436 ? 6.152 -18.328 -16.594 1 96.31 436 VAL B CA 1
ATOM 8222 C C . VAL B 1 436 ? 6.434 -19.406 -17.625 1 96.31 436 VAL B C 1
ATOM 8224 O O . VAL B 1 436 ? 5.508 -19.922 -18.25 1 96.31 436 VAL B O 1
ATOM 8227 N N . GLN B 1 437 ? 7.703 -19.688 -17.828 1 95.38 437 GLN B N 1
ATOM 8228 C CA . GLN B 1 437 ? 8.148 -20.672 -18.812 1 95.38 437 GLN B CA 1
ATOM 8229 C C . GLN B 1 437 ? 9.172 -21.625 -18.203 1 95.38 437 GLN B C 1
ATOM 8231 O O . GLN B 1 437 ? 9.414 -21.594 -16.984 1 95.38 437 GLN B O 1
ATOM 8236 N N . GLY B 1 438 ? 9.617 -22.5 -18.953 1 93.94 438 GLY B N 1
ATOM 8237 C CA . GLY B 1 438 ? 10.719 -23.359 -18.531 1 93.94 438 GLY B CA 1
ATOM 8238 C C . GLY B 1 438 ? 10.289 -24.469 -17.594 1 93.94 438 GLY B C 1
ATOM 8239 O O . GLY B 1 438 ? 11.023 -24.828 -16.672 1 93.94 438 GLY B O 1
ATOM 8240 N N . PHE B 1 439 ? 9.125 -25 -17.828 1 91.38 439 PHE B N 1
ATOM 8241 C CA . PHE B 1 439 ? 8.648 -26.109 -17.031 1 91.38 439 PHE B CA 1
ATOM 8242 C C . PHE B 1 439 ? 9.57 -27.312 -17.172 1 91.38 439 PHE B C 1
ATOM 8244 O O . PHE B 1 439 ? 10.031 -27.625 -18.281 1 91.38 439 PHE B O 1
ATOM 8251 N N . GLY B 1 440 ? 9.992 -27.859 -16.016 1 81.06 440 GLY B N 1
ATOM 8252 C CA . GLY B 1 440 ? 10.664 -29.141 -16.078 1 81.06 440 GLY B CA 1
ATOM 8253 C C . GLY B 1 440 ? 9.734 -30.281 -16.422 1 81.06 440 GLY B C 1
ATOM 8254 O O . GLY B 1 440 ? 8.617 -30.062 -16.891 1 81.06 440 GLY B O 1
ATOM 8255 N N . TYR B 1 441 ? 10.43 -31.5 -16.391 1 65.25 441 TYR B N 1
ATOM 8256 C CA . TYR B 1 441 ? 9.547 -32.656 -16.531 1 65.25 441 TYR B CA 1
ATOM 8257 C C . TYR B 1 441 ? 8.562 -32.719 -15.375 1 65.25 441 TYR B C 1
ATOM 8259 O O . TYR B 1 441 ? 8.82 -33.375 -14.359 1 65.25 441 TYR B O 1
ATOM 8267 N N . SER B 1 442 ? 7.77 -31.75 -15.336 1 52.66 442 SER B N 1
ATOM 8268 C CA . SER B 1 442 ? 6.828 -31.469 -14.258 1 52.66 442 SER B CA 1
ATOM 8269 C C . SER B 1 442 ? 6.016 -32.719 -13.898 1 52.66 442 SER B C 1
ATOM 8271 O O . SER B 1 442 ? 5.648 -33.5 -14.781 1 52.66 442 SER B O 1
ATOM 8273 N N . ARG B 1 443 ? 6.391 -33.375 -12.57 1 51.5 443 ARG B N 1
ATOM 8274 C CA . ARG B 1 443 ? 5.66 -34.531 -12.078 1 51.5 443 ARG B CA 1
ATOM 8275 C C . ARG B 1 443 ? 4.457 -34.094 -11.242 1 51.5 443 ARG B C 1
ATOM 8277 O O . ARG B 1 443 ? 4.406 -32.969 -10.75 1 51.5 443 ARG B O 1
ATOM 8284 N N . GLN B 1 444 ? 3.387 -35 -11.273 1 46.97 444 GLN B N 1
ATOM 8285 C CA . GLN B 1 444 ? 2.373 -35 -10.219 1 46.97 444 GLN B CA 1
ATOM 8286 C C . GLN B 1 444 ? 3.006 -35.219 -8.844 1 46.97 444 GLN B C 1
ATOM 8288 O O . GLN B 1 444 ? 4.074 -35.812 -8.734 1 46.97 444 GLN B O 1
ATOM 8293 N N . HIS B 1 445 ? 2.385 -34.281 -7.746 1 44.03 445 HIS B N 1
ATOM 8294 C CA . HIS B 1 445 ? 2.785 -34.438 -6.352 1 44.03 445 HIS B CA 1
ATOM 8295 C C . HIS B 1 445 ? 3.184 -35.875 -6.043 1 44.03 445 HIS B C 1
ATOM 8297 O O . HIS B 1 445 ? 4.043 -36.125 -5.191 1 44.03 445 HIS B O 1
ATOM 8303 N N . THR B 1 446 ? 2.863 -37.156 -6.941 1 41.12 446 THR B N 1
ATOM 8304 C CA . THR B 1 446 ? 2.938 -38.562 -6.555 1 41.12 446 THR B CA 1
ATOM 8305 C C . THR B 1 446 ? 4.059 -39.25 -7.309 1 41.12 446 THR B C 1
ATOM 8307 O O . THR B 1 446 ? 4.332 -40.438 -7.062 1 41.12 446 THR B O 1
ATOM 8310 N N . GLU B 1 447 ? 4.656 -38.875 -8.25 1 47.22 447 GLU B N 1
ATOM 8311 C CA . GLU B 1 447 ? 5.523 -39.719 -9.055 1 47.22 447 GLU B CA 1
ATOM 8312 C C . GLU B 1 447 ? 6.93 -39.781 -8.469 1 47.22 447 GLU B C 1
ATOM 8314 O O . GLU B 1 447 ? 7.566 -38.75 -8.25 1 47.22 447 GLU B O 1
ATOM 8319 N N . ALA B 1 448 ? 7.23 -40.844 -7.758 1 44.09 448 ALA B N 1
ATOM 8320 C CA . ALA B 1 448 ? 8.445 -41.188 -7.023 1 44.09 448 ALA B CA 1
ATOM 8321 C C . ALA B 1 448 ? 9.672 -41.125 -7.922 1 44.09 448 ALA B C 1
ATOM 8323 O O . ALA B 1 448 ? 10.773 -40.781 -7.453 1 44.09 448 ALA B O 1
ATOM 8324 N N . GLN B 1 449 ? 9.625 -41.781 -9.062 1 46.41 449 GLN B N 1
ATOM 8325 C CA . GLN B 1 449 ? 10.898 -42.125 -9.688 1 46.41 449 GLN B CA 1
ATOM 8326 C C . GLN B 1 449 ? 11.484 -40.906 -10.406 1 46.41 449 GLN B C 1
ATOM 8328 O O . GLN B 1 449 ? 10.812 -40.281 -11.219 1 46.41 449 GLN B O 1
ATOM 8333 N N . THR B 1 450 ? 12.484 -40.25 -9.812 1 53.19 450 THR B N 1
ATOM 8334 C CA . THR B 1 450 ? 13.25 -39.188 -10.445 1 53.19 450 THR B CA 1
ATOM 8335 C C . THR B 1 450 ? 14.031 -39.75 -11.648 1 53.19 450 THR B C 1
ATOM 8337 O O . THR B 1 450 ? 15.078 -40.375 -11.484 1 53.19 450 THR B O 1
ATOM 8340 N N . ILE B 1 451 ? 13.312 -40.312 -12.641 1 50.28 451 ILE B N 1
ATOM 8341 C CA . ILE B 1 451 ? 13.969 -40.781 -13.867 1 50.28 451 ILE B CA 1
ATOM 8342 C C . ILE B 1 451 ? 14.664 -39.594 -14.539 1 50.28 451 ILE B C 1
ATOM 8344 O O . ILE B 1 451 ? 15.586 -39.781 -15.336 1 50.28 451 ILE B O 1
ATOM 8348 N N . ASP B 1 452 ? 14.266 -38.438 -14.18 1 52.25 452 ASP B N 1
ATOM 8349 C CA . ASP B 1 452 ? 14.773 -37.25 -14.898 1 52.25 452 ASP B CA 1
ATOM 8350 C C . ASP B 1 452 ? 16.047 -36.719 -14.234 1 52.25 452 ASP B C 1
ATOM 8352 O O . ASP B 1 452 ? 16.266 -35.5 -14.211 1 52.25 452 ASP B O 1
ATOM 8356 N N . ARG B 1 453 ? 16.766 -37.719 -13.555 1 49.22 453 ARG B N 1
ATOM 8357 C CA . ARG B 1 453 ? 18 -37.281 -12.906 1 49.22 453 ARG B CA 1
ATOM 8358 C C . ARG B 1 453 ? 18.906 -36.562 -13.883 1 49.22 453 ARG B C 1
ATOM 8360 O O . ARG B 1 453 ? 20.125 -36.781 -13.883 1 49.22 453 ARG B O 1
ATOM 8367 N N . GLY B 1 454 ? 18.375 -36.25 -14.977 1 45.66 454 GLY B N 1
ATOM 8368 C CA . GLY B 1 454 ? 19.359 -35.719 -15.898 1 45.66 454 GLY B CA 1
ATOM 8369 C C . GLY B 1 454 ? 20.234 -34.625 -15.281 1 45.66 454 GLY B C 1
ATOM 8370 O O . GLY B 1 454 ? 19.969 -34.188 -14.164 1 45.66 454 GLY B O 1
ATOM 8371 N N . LYS B 1 455 ? 21.375 -34.156 -16.156 1 46.88 455 LYS B N 1
ATOM 8372 C CA . LYS B 1 455 ? 22.656 -33.438 -16.188 1 46.88 455 LYS B CA 1
ATOM 8373 C C . LYS B 1 455 ? 22.484 -32 -15.695 1 46.88 455 LYS B C 1
ATOM 8375 O O . LYS B 1 455 ? 22.641 -31.047 -16.469 1 46.88 455 LYS B O 1
ATOM 8380 N N . VAL B 1 456 ? 21.406 -31.656 -15.086 1 51.66 456 VAL B N 1
ATOM 8381 C CA . VAL B 1 456 ? 21.469 -30.219 -14.773 1 51.66 456 VAL B CA 1
ATOM 8382 C C . VAL B 1 456 ? 22.641 -29.953 -13.844 1 51.66 456 VAL B C 1
ATOM 8384 O O . VAL B 1 456 ? 22.828 -28.828 -13.367 1 51.66 456 VAL B O 1
ATOM 8387 N N . LEU B 1 457 ? 23.453 -30.984 -13.594 1 51.72 457 LEU B N 1
ATOM 8388 C CA . LEU B 1 457 ? 24.562 -30.859 -12.648 1 51.72 457 LEU B CA 1
ATOM 8389 C C . LEU B 1 457 ? 25.547 -29.797 -13.102 1 51.72 457 LEU B C 1
ATOM 8391 O O . LEU B 1 457 ? 26.266 -29.219 -12.281 1 51.72 457 LEU B O 1
ATOM 8395 N N . HIS B 1 458 ? 25.344 -29.422 -14.344 1 61.94 458 HIS B N 1
ATOM 8396 C CA . HIS B 1 458 ? 26.453 -28.562 -14.711 1 61.94 458 HIS B CA 1
ATOM 8397 C C . HIS B 1 458 ? 25.969 -27.156 -15.078 1 61.94 458 HIS B C 1
ATOM 8399 O O . HIS B 1 458 ? 26.703 -26.375 -15.68 1 61.94 458 HIS B O 1
ATOM 8405 N N . ASP B 1 459 ? 24.75 -26.875 -14.664 1 82.31 459 ASP B N 1
ATOM 8406 C CA . ASP B 1 459 ? 24.25 -25.531 -14.953 1 82.31 459 ASP B CA 1
ATOM 8407 C C . ASP B 1 459 ? 24.078 -24.719 -13.672 1 82.31 459 ASP B C 1
ATOM 8409 O O . ASP B 1 459 ? 23.031 -24.766 -13.039 1 82.31 459 ASP B O 1
ATOM 8413 N N . LEU B 1 460 ? 25.125 -23.969 -13.359 1 89.38 460 LEU B N 1
ATOM 8414 C CA . LEU B 1 460 ? 25.141 -23.172 -12.133 1 89.38 460 LEU B CA 1
ATOM 8415 C C . LEU B 1 460 ? 23.953 -22.219 -12.102 1 89.38 460 LEU B C 1
ATOM 8417 O O . LEU B 1 460 ? 23.328 -22.016 -11.047 1 89.38 460 LEU B O 1
ATOM 8421 N N . GLU B 1 461 ? 23.547 -21.672 -13.266 1 90.88 461 GLU B N 1
ATOM 8422 C CA . GLU B 1 461 ? 22.469 -20.688 -13.375 1 90.88 461 GLU B CA 1
ATOM 8423 C C . GLU B 1 461 ? 21.141 -21.281 -12.938 1 90.88 461 GLU B C 1
ATOM 8425 O O . GLU B 1 461 ? 20.281 -20.578 -12.406 1 90.88 461 GLU B O 1
ATOM 8430 N N . ALA B 1 462 ? 21.016 -22.578 -13.094 1 89.94 462 ALA B N 1
ATOM 8431 C CA . ALA B 1 462 ? 19.797 -23.266 -12.672 1 89.94 462 ALA B CA 1
ATOM 8432 C C . ALA B 1 462 ? 19.953 -23.812 -11.258 1 89.94 462 ALA B C 1
ATOM 8434 O O . ALA B 1 462 ? 19.016 -23.734 -10.453 1 89.94 462 ALA B O 1
ATOM 8435 N N . ALA B 1 463 ? 21.141 -24.328 -10.945 1 91.06 463 ALA B N 1
ATOM 8436 C CA . ALA B 1 463 ? 21.391 -25.031 -9.695 1 91.06 463 ALA B CA 1
ATOM 8437 C C . ALA B 1 463 ? 21.203 -24.109 -8.492 1 91.06 463 ALA B C 1
ATOM 8439 O O . ALA B 1 463 ? 20.719 -24.531 -7.441 1 91.06 463 ALA B O 1
ATOM 8440 N N . ILE B 1 464 ? 21.484 -22.859 -8.641 1 95.62 464 ILE B N 1
ATOM 8441 C CA . ILE B 1 464 ? 21.484 -21.953 -7.496 1 95.62 464 ILE B CA 1
ATOM 8442 C C . ILE B 1 464 ? 20.062 -21.672 -7.055 1 95.62 464 ILE B C 1
ATOM 8444 O O . ILE B 1 464 ? 19.828 -21.188 -5.949 1 95.62 464 ILE B O 1
ATOM 8448 N N . TYR B 1 465 ? 19.078 -22 -7.848 1 96.38 465 TYR B N 1
ATOM 8449 C CA . TYR B 1 465 ? 17.688 -21.766 -7.484 1 96.38 465 TYR B CA 1
ATOM 8450 C C . TYR B 1 465 ? 17.094 -23 -6.82 1 96.38 465 TYR B C 1
ATOM 8452 O O . TYR B 1 465 ? 15.984 -22.953 -6.277 1 96.38 465 TYR B O 1
ATOM 8460 N N . ARG B 1 466 ? 17.812 -24.094 -6.852 1 93 466 ARG B N 1
ATOM 8461 C CA . ARG B 1 466 ? 17.281 -25.344 -6.312 1 93 466 ARG B CA 1
ATOM 8462 C C . ARG B 1 466 ? 17.469 -25.422 -4.801 1 93 466 ARG B C 1
ATOM 8464 O O . ARG B 1 466 ? 18.484 -24.953 -4.277 1 93 466 ARG B O 1
ATOM 8471 N N . HIS B 1 467 ? 16.5 -26.062 -4.203 1 94.06 467 HIS B N 1
ATOM 8472 C CA . HIS B 1 467 ? 16.562 -26.266 -2.76 1 94.06 467 HIS B CA 1
ATOM 8473 C C . HIS B 1 467 ? 17.812 -27.031 -2.361 1 94.06 467 HIS B C 1
ATOM 8475 O O . HIS B 1 467 ? 18.219 -27.969 -3.053 1 94.06 467 HIS B O 1
ATOM 8481 N N . PRO B 1 468 ? 18.422 -26.688 -1.229 1 93.38 468 PRO B N 1
ATOM 8482 C CA . PRO B 1 468 ? 19.656 -27.344 -0.806 1 93.38 468 PRO B CA 1
ATOM 8483 C C . PRO B 1 468 ? 19.516 -28.859 -0.693 1 93.38 468 PRO B C 1
ATOM 8485 O O . PRO B 1 468 ? 20.438 -29.594 -1.011 1 93.38 468 PRO B O 1
ATOM 8488 N N . LEU B 1 469 ? 18.344 -29.297 -0.375 1 90.25 469 LEU B N 1
ATOM 8489 C CA . LEU B 1 469 ? 18.141 -30.734 -0.182 1 90.25 469 LEU B CA 1
ATOM 8490 C C . LEU B 1 469 ? 17.812 -31.422 -1.503 1 90.25 469 LEU B C 1
ATOM 8492 O O . LEU B 1 469 ? 17.703 -32.656 -1.559 1 90.25 469 LEU B O 1
ATOM 8496 N N . TYR B 1 470 ? 17.672 -30.688 -2.508 1 88.5 470 TYR B N 1
ATOM 8497 C CA . TYR B 1 470 ? 17.406 -31.234 -3.836 1 88.5 470 TYR B CA 1
ATOM 8498 C C . TYR B 1 470 ? 18.516 -30.844 -4.805 1 88.5 470 TYR B C 1
ATOM 8500 O O . TYR B 1 470 ? 18.266 -30.203 -5.828 1 88.5 470 TYR B O 1
ATOM 8508 N N . GLN B 1 471 ? 19.688 -31.141 -4.387 1 85.25 471 GLN B N 1
ATOM 8509 C CA . GLN B 1 471 ? 20.891 -30.859 -5.18 1 85.25 471 GLN B CA 1
ATOM 8510 C C . GLN B 1 471 ? 21.594 -32.156 -5.586 1 85.25 471 GLN B C 1
ATOM 8512 O O . GLN B 1 471 ? 21.562 -33.125 -4.855 1 85.25 471 GLN B O 1
ATOM 8517 N N . GLY B 1 472 ? 22.25 -32.031 -6.656 1 70.81 472 GLY B N 1
ATOM 8518 C CA . GLY B 1 472 ? 23.172 -33.094 -7.051 1 70.81 472 GLY B CA 1
ATOM 8519 C C . GLY B 1 472 ? 22.469 -34.344 -7.551 1 70.81 472 GLY B C 1
ATOM 8520 O O . GLY B 1 472 ? 21.297 -34.281 -7.961 1 70.81 472 GLY B O 1
ATOM 8521 N N . GLU B 1 473 ? 23.203 -35.406 -7.57 1 62.03 473 GLU B N 1
ATOM 8522 C CA . GLU B 1 473 ? 22.766 -36.688 -8.141 1 62.03 473 GLU B CA 1
ATOM 8523 C C . GLU B 1 473 ? 21.766 -37.375 -7.223 1 62.03 473 GLU B C 1
ATOM 8525 O O . GLU B 1 473 ? 20.938 -38.156 -7.688 1 62.03 473 GLU B O 1
ATOM 8530 N N . ALA B 1 474 ? 21.781 -36.969 -6.039 1 53.16 474 ALA B N 1
ATOM 8531 C CA . ALA B 1 474 ? 20.953 -37.656 -5.043 1 53.16 474 ALA B CA 1
ATOM 8532 C C . ALA B 1 474 ? 19.578 -37.031 -4.945 1 53.16 474 ALA B C 1
ATOM 8534 O O . ALA B 1 474 ? 18.719 -37.5 -4.207 1 53.16 474 ALA B O 1
ATOM 8535 N N . ALA B 1 475 ? 19.391 -36.062 -5.711 1 62.16 475 ALA B N 1
ATOM 8536 C CA . ALA B 1 475 ? 18.109 -35.375 -5.625 1 62.16 475 ALA B CA 1
ATOM 8537 C C . ALA B 1 475 ? 16.969 -36.312 -6.043 1 62.16 475 ALA B C 1
ATOM 8539 O O . ALA B 1 475 ? 16.938 -36.781 -7.176 1 62.16 475 ALA B O 1
ATOM 8540 N N . SER B 1 476 ? 16.266 -36.938 -5.148 1 64.12 476 SER B N 1
ATOM 8541 C CA . SER B 1 476 ? 15.109 -37.781 -5.434 1 64.12 476 SER B CA 1
ATOM 8542 C C . SER B 1 476 ? 13.883 -37.312 -4.648 1 64.12 476 SER B C 1
ATOM 8544 O O . SER B 1 476 ? 14.016 -36.75 -3.561 1 64.12 476 SER B O 1
ATOM 8546 N N . GLY B 1 477 ? 12.688 -37.312 -5.297 1 76.12 477 GLY B N 1
ATOM 8547 C CA . GLY B 1 477 ? 11.438 -37.031 -4.598 1 76.12 477 GLY B CA 1
ATOM 8548 C C . GLY B 1 477 ? 11.094 -35.562 -4.555 1 76.12 477 GLY B C 1
ATOM 8549 O O . GLY B 1 477 ? 10.961 -34.969 -3.475 1 76.12 477 GLY B O 1
ATOM 8550 N N . TYR B 1 478 ? 10.93 -35 -5.688 1 82.38 478 TYR B N 1
ATOM 8551 C CA . TYR B 1 478 ? 10.594 -33.562 -5.777 1 82.38 478 TYR B CA 1
ATOM 8552 C C . TYR B 1 478 ? 9.297 -33.281 -5.043 1 82.38 478 TYR B C 1
ATOM 8554 O O . TYR B 1 478 ? 8.32 -34.031 -5.164 1 82.38 478 TYR B O 1
ATOM 8562 N N . GLN B 1 479 ? 9.367 -32.281 -4.172 1 88.75 479 GLN B N 1
ATOM 8563 C CA . GLN B 1 479 ? 8.242 -31.875 -3.346 1 88.75 479 GLN B CA 1
ATOM 8564 C C . GLN B 1 479 ? 7.883 -30.406 -3.584 1 88.75 479 GLN B C 1
ATOM 8566 O O . GLN B 1 479 ? 8.703 -29.641 -4.098 1 88.75 479 GLN B O 1
ATOM 8571 N N . ILE B 1 480 ? 6.688 -30.094 -3.223 1 93.38 480 ILE B N 1
ATOM 8572 C CA . ILE B 1 480 ? 6.129 -28.781 -3.521 1 93.38 480 ILE B CA 1
ATOM 8573 C C . ILE B 1 480 ? 6.98 -27.703 -2.867 1 93.38 480 ILE B C 1
ATOM 8575 O O . ILE B 1 480 ? 7.152 -26.609 -3.428 1 93.38 480 ILE B O 1
ATOM 8579 N N . HIS B 1 481 ? 7.527 -27.938 -1.649 1 95.31 481 HIS B N 1
ATOM 8580 C CA . HIS B 1 481 ? 8.273 -26.906 -0.939 1 95.31 481 HIS B CA 1
ATOM 8581 C C . HIS B 1 481 ? 9.602 -26.609 -1.632 1 95.31 481 HIS B C 1
ATOM 8583 O O . HIS B 1 481 ? 10.219 -25.562 -1.398 1 95.31 481 HIS B O 1
ATOM 8589 N N . TYR B 1 482 ? 10.125 -27.562 -2.496 1 94.31 482 TYR B N 1
ATOM 8590 C CA . TYR B 1 482 ? 11.297 -27.266 -3.309 1 94.31 482 TYR B CA 1
ATOM 8591 C C . TYR B 1 482 ? 10.969 -26.234 -4.391 1 94.31 482 TYR B C 1
ATOM 8593 O O . TYR B 1 482 ? 11.773 -25.344 -4.68 1 94.31 482 TYR B O 1
ATOM 8601 N N . ASP B 1 483 ? 9.742 -26.375 -4.988 1 95.62 483 ASP B N 1
ATOM 8602 C CA . ASP B 1 483 ? 9.258 -25.391 -5.953 1 95.62 483 ASP B CA 1
ATOM 8603 C C . ASP B 1 483 ? 9.094 -24.016 -5.305 1 95.62 483 ASP B C 1
ATOM 8605 O O . ASP B 1 483 ? 9.516 -23 -5.867 1 95.62 483 ASP B O 1
ATOM 8609 N N . ILE B 1 484 ? 8.5 -24.078 -4.164 1 98.5 484 ILE B N 1
ATOM 8610 C CA . ILE B 1 484 ? 8.219 -22.844 -3.439 1 98.5 484 ILE B CA 1
ATOM 8611 C C . ILE B 1 484 ? 9.531 -22.141 -3.064 1 98.5 484 ILE B C 1
ATOM 8613 O O . ILE B 1 484 ? 9.625 -20.922 -3.119 1 98.5 484 ILE B O 1
ATOM 8617 N N . TYR B 1 485 ? 10.547 -22.953 -2.703 1 98.19 485 TYR B N 1
ATOM 8618 C CA . TYR B 1 485 ? 11.867 -22.406 -2.408 1 98.19 485 TYR B CA 1
ATOM 8619 C C . TYR B 1 485 ? 12.43 -21.656 -3.609 1 98.19 485 TYR B C 1
ATOM 8621 O O . TYR B 1 485 ? 12.883 -20.516 -3.48 1 98.19 485 TYR B O 1
ATOM 8629 N N . SER B 1 486 ? 12.398 -22.266 -4.758 1 97.75 486 SER B N 1
ATOM 8630 C CA . SER B 1 486 ? 12.883 -21.641 -5.98 1 97.75 486 SER B CA 1
ATOM 8631 C C . SER B 1 486 ? 12.133 -20.344 -6.273 1 97.75 486 SER B C 1
ATOM 8633 O O . SER B 1 486 ? 12.742 -19.344 -6.652 1 97.75 486 SER B O 1
ATOM 8635 N N . LEU B 1 487 ? 10.82 -20.406 -6.059 1 98.75 487 LEU B N 1
ATOM 8636 C CA . LEU B 1 487 ? 10.008 -19.219 -6.254 1 98.75 487 LEU B CA 1
ATOM 8637 C C . LEU B 1 487 ? 10.422 -18.109 -5.289 1 98.75 487 LEU B C 1
ATOM 8639 O O . LEU B 1 487 ? 10.5 -16.938 -5.672 1 98.75 487 LEU B O 1
ATOM 8643 N N . GLY B 1 488 ? 10.656 -18.484 -4.051 1 98.88 488 GLY B N 1
ATOM 8644 C CA . GLY B 1 488 ? 11.117 -17.516 -3.064 1 98.88 488 GLY B CA 1
ATOM 8645 C C . GLY B 1 488 ? 12.375 -16.797 -3.488 1 98.88 488 GLY B C 1
ATOM 8646 O O . GLY B 1 488 ? 12.523 -15.594 -3.238 1 98.88 488 GLY B O 1
ATOM 8647 N N . LEU B 1 489 ? 13.289 -17.516 -4.09 1 98.88 489 LEU B N 1
ATOM 8648 C CA . LEU B 1 489 ? 14.531 -16.906 -4.559 1 98.88 489 LEU B CA 1
ATOM 8649 C C . LEU B 1 489 ? 14.266 -15.906 -5.676 1 98.88 489 LEU B C 1
ATOM 8651 O O . LEU B 1 489 ? 14.883 -14.844 -5.73 1 98.88 489 LEU B O 1
ATOM 8655 N N . VAL B 1 490 ? 13.336 -16.203 -6.566 1 98.88 490 VAL B N 1
ATOM 8656 C CA . VAL B 1 490 ? 12.961 -15.281 -7.633 1 98.88 490 VAL B CA 1
ATOM 8657 C C . VAL B 1 490 ? 12.328 -14.031 -7.035 1 98.88 490 VAL B C 1
ATOM 8659 O O . VAL B 1 490 ? 12.648 -12.914 -7.441 1 98.88 490 VAL B O 1
ATOM 8662 N N . LEU B 1 491 ? 11.406 -14.242 -6.062 1 98.88 491 LEU B N 1
ATOM 8663 C CA . LEU B 1 491 ? 10.781 -13.109 -5.387 1 98.88 491 LEU B CA 1
ATOM 8664 C C . LEU B 1 491 ? 11.828 -12.25 -4.68 1 98.88 491 LEU B C 1
ATOM 8666 O O . LEU B 1 491 ? 11.719 -11.023 -4.656 1 98.88 491 LEU B O 1
ATOM 8670 N N . PHE B 1 492 ? 12.812 -12.938 -4.148 1 98.81 492 PHE B N 1
ATOM 8671 C CA . PHE B 1 492 ? 13.922 -12.242 -3.51 1 98.81 492 PHE B CA 1
ATOM 8672 C C . PHE B 1 492 ? 14.688 -11.398 -4.523 1 98.81 492 PHE B C 1
ATOM 8674 O O . PHE B 1 492 ? 15.008 -10.234 -4.25 1 98.81 492 PHE B O 1
ATOM 8681 N N . GLU B 1 493 ? 14.93 -11.891 -5.668 1 98.69 493 GLU B N 1
ATOM 8682 C CA . GLU B 1 493 ? 15.578 -11.133 -6.738 1 98.69 493 GLU B CA 1
ATOM 8683 C C . GLU B 1 493 ? 14.766 -9.906 -7.117 1 98.69 493 GLU B C 1
ATOM 8685 O O . GLU B 1 493 ? 15.32 -8.828 -7.355 1 98.69 493 GLU B O 1
ATOM 8690 N N . ILE B 1 494 ? 13.477 -10.086 -7.16 1 98.69 494 ILE B N 1
ATOM 8691 C CA . ILE B 1 494 ? 12.578 -8.992 -7.523 1 98.69 494 ILE B CA 1
ATOM 8692 C C . ILE B 1 494 ? 12.656 -7.883 -6.477 1 98.69 494 ILE B C 1
ATOM 8694 O O . ILE B 1 494 ? 12.641 -6.699 -6.812 1 98.69 494 ILE B O 1
ATOM 8698 N N . ALA B 1 495 ? 12.773 -8.25 -5.207 1 98.31 495 ALA B N 1
ATOM 8699 C CA . ALA B 1 495 ? 12.867 -7.277 -4.121 1 98.31 495 ALA B CA 1
ATOM 8700 C C . ALA B 1 495 ? 14.117 -6.406 -4.273 1 98.31 495 ALA B C 1
ATOM 8702 O O . ALA B 1 495 ? 14.062 -5.191 -4.086 1 98.31 495 ALA B O 1
ATOM 8703 N N . LEU B 1 496 ? 15.211 -7.039 -4.629 1 96.94 496 LEU B N 1
ATOM 8704 C CA . LEU B 1 496 ? 16.484 -6.336 -4.711 1 96.94 496 LEU B CA 1
ATOM 8705 C C . LEU B 1 496 ? 16.734 -5.812 -6.121 1 96.94 496 LEU B C 1
ATOM 8707 O O . LEU B 1 496 ? 17.594 -4.953 -6.332 1 96.94 496 LEU B O 1
ATOM 8711 N N . TRP B 1 497 ? 15.977 -6.352 -7.094 1 97.31 497 TRP B N 1
ATOM 8712 C CA . TRP B 1 497 ? 16.172 -6.141 -8.523 1 97.31 497 TRP B CA 1
ATOM 8713 C C . TRP B 1 497 ? 17.625 -6.398 -8.922 1 97.31 497 TRP B C 1
ATOM 8715 O O . TRP B 1 497 ? 18.266 -5.559 -9.562 1 97.31 497 TRP B O 1
ATOM 8725 N N . SER B 1 498 ? 18.094 -7.523 -8.516 1 96.69 498 SER B N 1
ATOM 8726 C CA . SER B 1 498 ? 19.453 -8.016 -8.727 1 96.69 498 SER B CA 1
ATOM 8727 C C . SER B 1 498 ? 19.484 -9.539 -8.828 1 96.69 498 SER B C 1
ATOM 8729 O O . SER B 1 498 ? 18.719 -10.227 -8.133 1 96.69 498 SER B O 1
ATOM 8731 N N . PRO B 1 499 ? 20.312 -10.086 -9.672 1 97.19 499 PRO B N 1
ATOM 8732 C CA . PRO B 1 499 ? 20.344 -11.547 -9.828 1 97.19 499 PRO B CA 1
ATOM 8733 C C . PRO B 1 499 ? 20.938 -12.258 -8.609 1 97.19 499 PRO B C 1
ATOM 8735 O O . PRO B 1 499 ? 21.844 -11.727 -7.961 1 97.19 499 PRO B O 1
ATOM 8738 N N . LEU B 1 500 ? 20.469 -13.43 -8.375 1 97.25 500 LEU B N 1
ATOM 8739 C CA . LEU B 1 500 ? 20.953 -14.266 -7.285 1 97.25 500 LEU B CA 1
ATOM 8740 C C . LEU B 1 500 ? 22.438 -14.523 -7.422 1 97.25 500 LEU B C 1
ATOM 8742 O O . LEU B 1 500 ? 23.156 -14.625 -6.418 1 97.25 500 LEU B O 1
ATOM 8746 N N . MET B 1 501 ? 22.953 -14.586 -8.641 1 95.38 501 MET B N 1
ATOM 8747 C CA . MET B 1 501 ? 24.344 -14.844 -8.953 1 95.38 501 MET B CA 1
ATOM 8748 C C . MET B 1 501 ? 25.25 -13.812 -8.289 1 95.38 501 MET B C 1
ATOM 8750 O O . MET B 1 501 ? 26.391 -14.125 -7.938 1 95.38 501 MET B O 1
ATOM 8754 N N . ALA B 1 502 ? 24.766 -12.617 -8.109 1 94.5 502 ALA B N 1
ATOM 8755 C CA . ALA B 1 502 ? 25.547 -11.539 -7.512 1 94.5 502 ALA B CA 1
ATOM 8756 C C . ALA B 1 502 ? 25.938 -11.875 -6.078 1 94.5 502 ALA B C 1
ATOM 8758 O O . ALA B 1 502 ? 26.953 -11.398 -5.578 1 94.5 502 ALA B O 1
ATOM 8759 N N . LEU B 1 503 ? 25.219 -12.68 -5.387 1 94.5 503 LEU B N 1
ATOM 8760 C CA . LEU B 1 503 ? 25.484 -13.047 -4.008 1 94.5 503 LEU B CA 1
ATOM 8761 C C . LEU B 1 503 ? 26.656 -14.031 -3.932 1 94.5 503 LEU B C 1
ATOM 8763 O O . LEU B 1 503 ? 27.266 -14.203 -2.871 1 94.5 503 LEU B O 1
ATOM 8767 N N . LEU B 1 504 ? 26.828 -14.766 -5.004 1 93.75 504 LEU B N 1
ATOM 8768 C CA . LEU B 1 504 ? 27.984 -15.664 -5.043 1 93.75 504 LEU B CA 1
ATOM 8769 C C . LEU B 1 504 ? 29.281 -14.875 -5.133 1 93.75 504 LEU B C 1
ATOM 8771 O O . LEU B 1 504 ? 30.328 -15.336 -4.652 1 93.75 504 LEU B O 1
ATOM 8775 N N . ALA B 1 505 ? 29.141 -13.695 -5.711 1 85.5 505 ALA B N 1
ATOM 8776 C CA . ALA B 1 505 ? 30.312 -12.859 -5.926 1 85.5 505 ALA B CA 1
ATOM 8777 C C . ALA B 1 505 ? 30.609 -12.008 -4.691 1 85.5 505 ALA B C 1
ATOM 8779 O O . ALA B 1 505 ? 31.688 -11.414 -4.586 1 85.5 505 ALA B O 1
ATOM 8780 N N . ALA B 1 506 ? 29.688 -11.938 -3.76 1 77.94 506 ALA B N 1
ATOM 8781 C CA . ALA B 1 506 ? 29.844 -11.047 -2.611 1 77.94 506 ALA B CA 1
ATOM 8782 C C . ALA B 1 506 ? 31.062 -11.422 -1.776 1 77.94 506 ALA B C 1
ATOM 8784 O O . ALA B 1 506 ? 31.312 -12.602 -1.536 1 77.94 506 ALA B O 1
ATOM 8785 N N . ARG B 1 507 ? 31.781 -10.352 -1.515 1 69.94 507 ARG B N 1
ATOM 8786 C CA . ARG B 1 507 ? 33.031 -10.547 -0.768 1 69.94 507 ARG B CA 1
ATOM 8787 C C . ARG B 1 507 ? 32.781 -10.508 0.735 1 69.94 507 ARG B C 1
ATOM 8789 O O . ARG B 1 507 ? 31.812 -9.883 1.193 1 69.94 507 ARG B O 1
ATOM 8796 N N . TYR B 1 508 ? 33.188 -11.469 1.406 1 65.38 508 TYR B N 1
ATOM 8797 C CA . TYR B 1 508 ? 33.094 -11.477 2.863 1 65.38 508 TYR B CA 1
ATOM 8798 C C . TYR B 1 508 ? 34.312 -10.797 3.475 1 65.38 508 TYR B C 1
ATOM 8800 O O . TYR B 1 508 ? 35.344 -10.625 2.809 1 65.38 508 TYR B O 1
ATOM 8808 N N . LYS B 1 509 ? 34.125 -10.367 4.691 1 62.84 509 LYS B N 1
ATOM 8809 C CA . LYS B 1 509 ? 35.25 -9.828 5.449 1 62.84 509 LYS B CA 1
ATOM 8810 C C . LYS B 1 509 ? 36.312 -10.891 5.695 1 62.84 509 LYS B C 1
ATOM 8812 O O . LYS B 1 509 ? 35.969 -12.023 6.082 1 62.84 509 LYS B O 1
ATOM 8817 N N . PRO B 1 510 ? 37.5 -10.539 5.383 1 64.19 510 PRO B N 1
ATOM 8818 C CA . PRO B 1 510 ? 38.594 -11.508 5.504 1 64.19 510 PRO B CA 1
ATOM 8819 C C . PRO B 1 510 ? 38.656 -12.148 6.887 1 64.19 510 PRO B C 1
ATOM 8821 O O . PRO B 1 510 ? 39.062 -13.312 7.012 1 64.19 510 PRO B O 1
ATOM 8824 N N . GLU B 1 511 ? 38.219 -11.484 7.891 1 69.56 511 GLU B N 1
ATOM 8825 C CA . GLU B 1 511 ? 38.406 -11.945 9.266 1 69.56 511 GLU B CA 1
ATOM 8826 C C . GLU B 1 511 ? 37.438 -13.078 9.594 1 69.56 511 GLU B C 1
ATOM 8828 O O . GLU B 1 511 ? 37.656 -13.836 10.539 1 69.56 511 GLU B O 1
ATOM 8833 N N . LYS B 1 512 ? 36.406 -13.273 8.781 1 68.81 512 LYS B N 1
ATOM 8834 C CA . LYS B 1 512 ? 35.438 -14.328 9.047 1 68.81 512 LYS B CA 1
ATOM 8835 C C . LYS B 1 512 ? 35.031 -15.047 7.766 1 68.81 512 LYS B C 1
ATOM 8837 O O . LYS B 1 512 ? 33.938 -14.828 7.246 1 68.81 512 LYS B O 1
ATOM 8842 N N . PRO B 1 513 ? 36 -15.875 7.344 1 70.88 513 PRO B N 1
ATOM 8843 C CA . PRO B 1 513 ? 35.688 -16.578 6.102 1 70.88 513 PRO B CA 1
ATOM 8844 C C . PRO B 1 513 ? 34.5 -17.531 6.254 1 70.88 513 PRO B C 1
ATOM 8846 O O . PRO B 1 513 ? 34.312 -18.156 7.301 1 70.88 513 PRO B O 1
ATOM 8849 N N . PRO B 1 514 ? 33.656 -17.547 5.227 1 78.31 514 PRO B N 1
ATOM 8850 C CA . PRO B 1 514 ? 32.531 -18.469 5.289 1 78.31 514 PRO B CA 1
ATOM 8851 C C . PRO B 1 514 ? 32.938 -19.938 5.184 1 78.31 514 PRO B C 1
ATOM 8853 O O . PRO B 1 514 ? 34.031 -20.234 4.656 1 78.31 514 PRO B O 1
ATOM 8856 N N . PRO B 1 515 ? 32.25 -20.75 5.773 1 77.56 515 PRO B N 1
ATOM 8857 C CA . PRO B 1 515 ? 32.594 -22.172 5.73 1 77.56 515 PRO B CA 1
ATOM 8858 C C . PRO B 1 515 ? 32.719 -22.703 4.305 1 77.56 515 PRO B C 1
ATOM 8860 O O . PRO B 1 515 ? 33.562 -23.562 4.047 1 77.56 515 PRO B O 1
ATOM 8863 N N . VAL B 1 516 ? 31.922 -22.25 3.379 1 86.56 516 VAL B N 1
ATOM 8864 C CA . VAL B 1 516 ? 31.969 -22.656 1.979 1 86.56 516 VAL B CA 1
ATOM 8865 C C . VAL B 1 516 ? 32.125 -21.422 1.086 1 86.56 516 VAL B C 1
ATOM 8867 O O . VAL B 1 516 ? 31.391 -20.453 1.21 1 86.56 516 VAL B O 1
ATOM 8870 N N . ALA B 1 517 ? 33.188 -21.531 0.271 1 86.88 517 ALA B N 1
ATOM 8871 C CA . ALA B 1 517 ? 33.406 -20.422 -0.652 1 86.88 517 ALA B CA 1
ATOM 8872 C C . ALA B 1 517 ? 32.531 -20.531 -1.886 1 86.88 517 ALA B C 1
ATOM 8874 O O . ALA B 1 517 ? 32.375 -21.625 -2.455 1 86.88 517 ALA B O 1
ATOM 8875 N N . LEU B 1 518 ? 31.875 -19.469 -2.172 1 92.38 518 LEU B N 1
ATOM 8876 C CA . LEU B 1 518 ? 31.031 -19.422 -3.355 1 92.38 518 LEU B CA 1
ATOM 8877 C C . LEU B 1 518 ? 31.625 -18.516 -4.422 1 92.38 518 LEU B C 1
ATOM 8879 O O . LEU B 1 518 ? 32.281 -17.531 -4.102 1 92.38 518 LEU B O 1
ATOM 8883 N N . SER B 1 519 ? 31.438 -18.922 -5.668 1 91.69 519 SER B N 1
ATOM 8884 C CA . SER B 1 519 ? 31.906 -18.141 -6.801 1 91.69 519 SER B CA 1
ATOM 8885 C C . SER B 1 519 ? 30.984 -18.297 -8.008 1 91.69 519 SER B C 1
ATOM 8887 O O . SER B 1 519 ? 30.453 -19.391 -8.25 1 91.69 519 SER B O 1
ATOM 8889 N N . PRO B 1 520 ? 30.875 -17.203 -8.781 1 92.5 520 PRO B N 1
ATOM 8890 C CA . PRO B 1 520 ? 30.062 -17.312 -9.992 1 92.5 520 PRO B CA 1
ATOM 8891 C C . PRO B 1 520 ? 30.672 -18.234 -11.047 1 92.5 520 PRO B C 1
ATOM 8893 O O . PRO B 1 520 ? 29.984 -18.625 -11.992 1 92.5 520 PRO B O 1
ATOM 8896 N N . ASP B 1 521 ? 31.906 -18.578 -10.836 1 89.81 521 ASP B N 1
ATOM 8897 C CA . ASP B 1 521 ? 32.594 -19.406 -11.828 1 89.81 521 ASP B CA 1
ATOM 8898 C C . ASP B 1 521 ? 32.812 -20.828 -11.312 1 89.81 521 ASP B C 1
ATOM 8900 O O . ASP B 1 521 ? 33.531 -21.625 -11.914 1 89.81 521 ASP B O 1
ATOM 8904 N N . MET B 1 522 ? 32.125 -21.109 -10.25 1 89.5 522 MET B N 1
ATOM 8905 C CA . MET B 1 522 ? 32.375 -22.422 -9.664 1 89.5 522 MET B CA 1
ATOM 8906 C C . MET B 1 522 ? 31.734 -23.516 -10.516 1 89.5 522 MET B C 1
ATOM 8908 O O . MET B 1 522 ? 30.688 -23.297 -11.133 1 89.5 522 MET B O 1
ATOM 8912 N N . LYS B 1 523 ? 32.344 -24.688 -10.477 1 83.62 523 LYS B N 1
ATOM 8913 C CA . LYS B 1 523 ? 31.906 -25.797 -11.328 1 83.62 523 LYS B CA 1
ATOM 8914 C C . LYS B 1 523 ? 30.984 -26.734 -10.562 1 83.62 523 LYS B C 1
ATOM 8916 O O . LYS B 1 523 ? 30.156 -27.422 -11.172 1 83.62 523 LYS B O 1
ATOM 8921 N N . GLN B 1 524 ? 31.219 -26.766 -9.289 1 83.94 524 GLN B N 1
ATOM 8922 C CA . GLN B 1 524 ? 30.406 -27.656 -8.469 1 83.94 524 GLN B CA 1
ATOM 8923 C C . GLN B 1 524 ? 29.531 -26.859 -7.5 1 83.94 524 GLN B C 1
ATOM 8925 O O . GLN B 1 524 ? 30.031 -25.969 -6.801 1 83.94 524 GLN B O 1
ATOM 8930 N N . PHE B 1 525 ? 28.203 -27.109 -7.531 1 90.94 525 PHE B N 1
ATOM 8931 C CA . PHE B 1 525 ? 27.234 -26.484 -6.637 1 90.94 525 PHE B CA 1
ATOM 8932 C C . PHE B 1 525 ? 26.234 -27.5 -6.117 1 90.94 525 PHE B C 1
ATOM 8934 O O . PHE B 1 525 ? 25.25 -27.812 -6.793 1 90.94 525 PHE B O 1
ATOM 8941 N N . TYR B 1 526 ? 26.547 -28 -4.977 1 88.94 526 TYR B N 1
ATOM 8942 C CA . TYR B 1 526 ? 25.734 -29.047 -4.379 1 88.94 526 TYR B CA 1
ATOM 8943 C C . TYR B 1 526 ? 25.109 -28.578 -3.074 1 88.94 526 TYR B C 1
ATOM 8945 O O . TYR B 1 526 ? 24.781 -27.406 -2.928 1 88.94 526 TYR B O 1
ATOM 8953 N N . GLU B 1 527 ? 24.859 -29.484 -2.199 1 90.56 527 GLU B N 1
ATOM 8954 C CA . GLU B 1 527 ? 24.094 -29.203 -0.989 1 90.56 527 GLU B CA 1
ATOM 8955 C C . GLU B 1 527 ? 24.812 -28.188 -0.112 1 90.56 527 GLU B C 1
ATOM 8957 O O . GLU B 1 527 ? 24.188 -27.25 0.39 1 90.56 527 GLU B O 1
ATOM 8962 N N . PHE B 1 528 ? 26.094 -28.297 0.062 1 91.19 528 PHE B N 1
ATOM 8963 C CA . PHE B 1 528 ? 26.828 -27.406 0.959 1 91.19 528 PHE B CA 1
ATOM 8964 C C . PHE B 1 528 ? 26.859 -25.984 0.419 1 91.19 528 PHE B C 1
ATOM 8966 O O . PHE B 1 528 ? 26.672 -25.031 1.173 1 91.19 528 PHE B O 1
ATOM 8973 N N . GLU B 1 529 ? 27.172 -25.875 -0.865 1 92.5 529 GLU B N 1
ATOM 8974 C CA . GLU B 1 529 ? 27.156 -24.562 -1.5 1 92.5 529 GLU B CA 1
ATOM 8975 C C . GLU B 1 529 ? 25.781 -23.938 -1.435 1 92.5 529 GLU B C 1
ATOM 8977 O O . GLU B 1 529 ? 25.641 -22.734 -1.162 1 92.5 529 GLU B O 1
ATOM 8982 N N . ALA B 1 530 ? 24.797 -24.781 -1.654 1 94.75 530 ALA B N 1
ATOM 8983 C CA . ALA B 1 530 ? 23.406 -24.297 -1.637 1 94.75 530 ALA B CA 1
ATOM 8984 C C . ALA B 1 530 ? 23.016 -23.828 -0.242 1 94.75 530 ALA B C 1
ATOM 8986 O O . ALA B 1 530 ? 22.297 -22.828 -0.099 1 94.75 530 ALA B O 1
ATOM 8987 N N . LYS B 1 531 ? 23.453 -24.5 0.772 1 95.25 531 LYS B N 1
ATOM 8988 C CA . LYS B 1 531 ? 23.172 -24.109 2.15 1 95.25 531 LYS B CA 1
ATOM 8989 C C . LYS B 1 531 ? 23.828 -22.766 2.484 1 95.25 531 LYS B C 1
ATOM 8991 O O . LYS B 1 531 ? 23.234 -21.938 3.174 1 95.25 531 LYS B O 1
ATOM 8996 N N . GLU B 1 532 ? 25 -22.656 1.994 1 94.31 532 GLU B N 1
ATOM 8997 C CA . GLU B 1 532 ? 25.688 -21.375 2.211 1 94.31 532 GLU B CA 1
ATOM 8998 C C . GLU B 1 532 ? 24.953 -20.234 1.509 1 94.31 532 GLU B C 1
ATOM 9000 O O . GLU B 1 532 ? 24.781 -19.156 2.082 1 94.31 532 GLU B O 1
ATOM 9005 N N . LEU B 1 533 ? 24.594 -20.453 0.285 1 96.38 533 LEU B N 1
ATOM 9006 C CA . LEU B 1 533 ? 23.828 -19.438 -0.423 1 96.38 533 LEU B CA 1
ATOM 9007 C C . LEU B 1 533 ? 22.531 -19.125 0.323 1 96.38 533 LEU B C 1
ATOM 9009 O O . LEU B 1 533 ? 22.156 -17.953 0.462 1 96.38 533 LEU B O 1
ATOM 9013 N N . HIS B 1 534 ? 21.875 -20.172 0.804 1 97.38 534 HIS B N 1
ATOM 9014 C CA . HIS B 1 534 ? 20.656 -20 1.583 1 97.38 534 HIS B CA 1
ATOM 9015 C C . HIS B 1 534 ? 20.891 -19.109 2.797 1 97.38 534 HIS B C 1
ATOM 9017 O O . HIS B 1 534 ? 20.078 -18.234 3.092 1 97.38 534 HIS B O 1
ATOM 9023 N N . ARG B 1 535 ? 21.953 -19.359 3.467 1 95.5 535 ARG B N 1
ATOM 9024 C CA . ARG B 1 535 ? 22.297 -18.562 4.629 1 95.5 535 ARG B CA 1
ATOM 9025 C C . ARG B 1 535 ? 22.484 -17.094 4.246 1 95.5 535 ARG B C 1
ATOM 9027 O O . ARG B 1 535 ? 21.984 -16.203 4.918 1 95.5 535 ARG B O 1
ATOM 9034 N N . ARG B 1 536 ? 23.203 -16.812 3.176 1 95.12 536 ARG B N 1
ATOM 9035 C CA . ARG B 1 536 ? 23.453 -15.461 2.705 1 95.12 536 ARG B CA 1
ATOM 9036 C C . ARG B 1 536 ? 22.156 -14.758 2.336 1 95.12 536 ARG B C 1
ATOM 9038 O O . ARG B 1 536 ? 21.953 -13.586 2.658 1 95.12 536 ARG B O 1
ATOM 9045 N N . VAL B 1 537 ? 21.328 -15.484 1.665 1 97.75 537 VAL B N 1
ATOM 9046 C CA . VAL B 1 537 ? 20.047 -14.93 1.237 1 97.75 537 VAL B CA 1
ATOM 9047 C C . VAL B 1 537 ? 19.219 -14.539 2.459 1 97.75 537 VAL B C 1
ATOM 9049 O O . VAL B 1 537 ? 18.656 -13.445 2.516 1 97.75 537 VAL B O 1
ATOM 9052 N N . ASN B 1 538 ? 19.188 -15.414 3.465 1 97.69 538 ASN B N 1
ATOM 9053 C CA . ASN B 1 538 ? 18.406 -15.133 4.672 1 97.69 538 ASN B CA 1
ATOM 9054 C C . ASN B 1 538 ? 18.938 -13.906 5.406 1 97.69 538 ASN B C 1
ATOM 9056 O O . ASN B 1 538 ? 18.156 -13.109 5.934 1 97.69 538 ASN B O 1
ATOM 9060 N N . LEU B 1 539 ? 20.234 -13.75 5.434 1 94.56 539 LEU B N 1
ATOM 9061 C CA . LEU B 1 539 ? 20.828 -12.57 6.051 1 94.56 539 LEU B CA 1
ATOM 9062 C C . LEU B 1 539 ? 20.375 -11.297 5.344 1 94.56 539 LEU B C 1
ATOM 9064 O O . LEU B 1 539 ? 20.016 -10.312 5.992 1 94.56 539 LEU B O 1
ATOM 9068 N N . ARG B 1 540 ? 20.344 -11.328 4.078 1 95.56 540 ARG B N 1
ATOM 9069 C CA . ARG B 1 540 ? 19.953 -10.164 3.293 1 95.56 540 ARG B CA 1
ATOM 9070 C C . ARG B 1 540 ? 18.453 -9.914 3.414 1 95.56 540 ARG B C 1
ATOM 9072 O O . ARG B 1 540 ? 18 -8.766 3.385 1 95.56 540 ARG B O 1
ATOM 9079 N N . ILE B 1 541 ? 17.656 -10.992 3.473 1 97.56 541 ILE B N 1
ATOM 9080 C CA . ILE B 1 541 ? 16.219 -10.844 3.664 1 97.56 541 ILE B CA 1
ATOM 9081 C C . ILE B 1 541 ? 15.945 -10.086 4.957 1 97.56 541 ILE B C 1
ATOM 9083 O O . ILE B 1 541 ? 15.195 -9.109 4.961 1 97.56 541 IL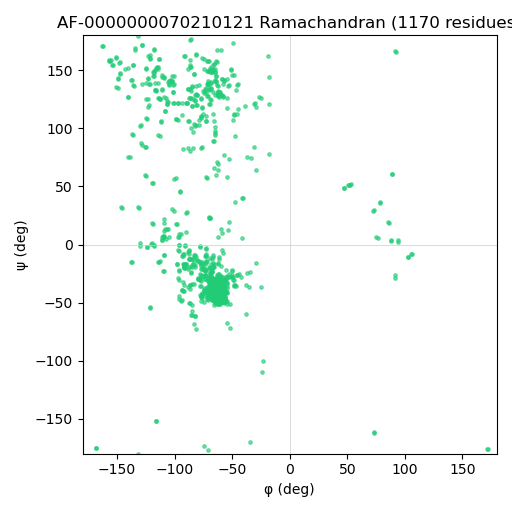E B O 1
ATOM 9087 N N . ASP B 1 542 ? 16.594 -10.422 5.992 1 95.56 542 ASP B N 1
ATOM 9088 C CA . ASP B 1 542 ? 16.391 -9.805 7.297 1 95.56 542 ASP B CA 1
ATOM 9089 C C . ASP B 1 542 ? 16.875 -8.352 7.301 1 95.56 542 ASP B C 1
ATOM 9091 O O . ASP B 1 542 ? 16.25 -7.496 7.938 1 95.56 542 ASP B O 1
ATOM 9095 N N . ALA B 1 543 ? 17.828 -8.117 6.52 1 93.62 543 ALA B N 1
ATOM 9096 C CA . ALA B 1 543 ? 18.469 -6.805 6.574 1 93.62 543 ALA B CA 1
ATOM 9097 C C . ALA B 1 543 ? 17.75 -5.801 5.676 1 93.62 543 ALA B C 1
ATOM 9099 O O . ALA B 1 543 ? 17.656 -4.617 6.012 1 93.62 543 ALA B O 1
ATOM 9100 N N . GLU B 1 544 ? 17.234 -6.273 4.535 1 95.38 544 GLU B N 1
ATOM 9101 C CA . GLU B 1 544 ? 16.953 -5.199 3.588 1 95.38 544 GLU B CA 1
ATOM 9102 C C . GLU B 1 544 ? 15.602 -5.398 2.91 1 95.38 544 GLU B C 1
ATOM 9104 O O . GLU B 1 544 ? 15.078 -4.48 2.273 1 95.38 544 GLU B O 1
ATOM 9109 N N . VAL B 1 545 ? 14.945 -6.555 2.955 1 98.06 545 VAL B N 1
ATOM 9110 C CA . VAL B 1 545 ? 13.75 -6.785 2.145 1 98.06 545 VAL B CA 1
ATOM 9111 C C . VAL B 1 545 ? 12.586 -5.961 2.695 1 98.06 545 VAL B C 1
ATOM 9113 O O . VAL B 1 545 ? 11.82 -5.367 1.933 1 98.06 545 VAL B O 1
ATOM 9116 N N . ALA B 1 546 ? 12.414 -5.902 4.027 1 97.5 546 ALA B N 1
ATOM 9117 C CA . ALA B 1 546 ? 11.352 -5.082 4.594 1 97.5 546 ALA B CA 1
ATOM 9118 C C . ALA B 1 546 ? 11.562 -3.605 4.27 1 97.5 546 ALA B C 1
ATOM 9120 O O . ALA B 1 546 ? 10.602 -2.865 4.051 1 97.5 546 ALA B O 1
ATOM 9121 N N . TYR B 1 547 ? 12.836 -3.199 4.234 1 97 547 TYR B N 1
ATOM 9122 C CA . TYR B 1 547 ? 13.195 -1.832 3.883 1 97 547 TYR B CA 1
ATOM 9123 C C . TYR B 1 547 ? 12.812 -1.519 2.441 1 97 547 TYR B C 1
ATOM 9125 O O . TYR B 1 547 ? 12.32 -0.424 2.148 1 97 547 TYR B O 1
ATOM 9133 N N . ARG B 1 548 ? 12.938 -2.484 1.617 1 97.12 548 ARG B N 1
ATOM 9134 C CA . ARG B 1 548 ? 12.75 -2.256 0.188 1 97.12 548 ARG B CA 1
ATOM 9135 C C . ARG B 1 548 ? 11.305 -2.518 -0.225 1 97.12 548 ARG B C 1
ATOM 9137 O O . ARG B 1 548 ? 10.766 -1.816 -1.08 1 97.12 548 ARG B O 1
ATOM 9144 N N . MET B 1 549 ? 10.703 -3.617 0.371 1 97.12 549 MET B N 1
ATOM 9145 C CA . MET B 1 549 ? 9.43 -4.094 -0.175 1 97.12 549 MET B CA 1
ATOM 9146 C C . MET B 1 549 ? 8.359 -4.137 0.906 1 97.12 549 MET B C 1
ATOM 9148 O O . MET B 1 549 ? 7.199 -4.445 0.623 1 97.12 549 MET B O 1
ATOM 9152 N N . GLY B 1 550 ? 8.68 -3.809 2.154 1 96.69 550 GLY B N 1
ATOM 9153 C CA . GLY B 1 550 ? 7.719 -3.883 3.248 1 96.69 550 GLY B CA 1
ATOM 9154 C C . GLY B 1 550 ? 7.746 -5.215 3.973 1 96.69 550 GLY B C 1
ATOM 9155 O O . GLY B 1 550 ? 8.273 -6.199 3.453 1 96.69 550 GLY B O 1
ATOM 9156 N N . THR B 1 551 ? 7.16 -5.254 5.062 1 97.12 551 THR B N 1
ATOM 9157 C CA . THR B 1 551 ? 7.195 -6.414 5.949 1 97.12 551 THR B CA 1
ATOM 9158 C C . THR B 1 551 ? 6.383 -7.562 5.367 1 97.12 551 THR B C 1
ATOM 9160 O O . THR B 1 551 ? 6.781 -8.727 5.465 1 97.12 551 THR B O 1
ATOM 9163 N N . LYS B 1 552 ? 5.238 -7.27 4.785 1 96.38 552 LYS B N 1
ATOM 9164 C CA . LYS B 1 552 ? 4.398 -8.312 4.203 1 96.38 552 LYS B CA 1
ATOM 9165 C C . LYS B 1 552 ? 5.145 -9.086 3.123 1 96.38 552 LYS B C 1
ATOM 9167 O O . LYS B 1 552 ? 5.102 -10.32 3.092 1 96.38 552 LYS B O 1
ATOM 9172 N N . TYR B 1 553 ? 5.82 -8.367 2.236 1 98 553 TYR B N 1
ATOM 9173 C CA . TYR B 1 553 ? 6.609 -9 1.191 1 98 553 TYR B CA 1
ATOM 9174 C C . TYR B 1 553 ? 7.734 -9.836 1.792 1 98 553 TYR B C 1
ATOM 9176 O O . TYR B 1 553 ? 7.957 -10.977 1.381 1 98 553 TYR B O 1
ATOM 9184 N N . LYS B 1 554 ? 8.438 -9.242 2.766 1 98.62 554 LYS B N 1
ATOM 9185 C CA . LYS B 1 554 ? 9.539 -9.938 3.439 1 98.62 554 LYS B CA 1
ATOM 9186 C C . LYS B 1 554 ? 9.062 -11.258 4.043 1 98.62 554 LYS B C 1
ATOM 9188 O O . LYS B 1 554 ? 9.719 -12.289 3.883 1 98.62 554 LYS B O 1
ATOM 9193 N N . ASN B 1 555 ? 7.961 -11.195 4.723 1 98.38 555 ASN B N 1
ATOM 9194 C CA . ASN B 1 555 ? 7.438 -12.391 5.379 1 98.38 555 ASN B CA 1
ATOM 9195 C C . ASN B 1 555 ? 7.086 -13.477 4.371 1 98.38 555 ASN B C 1
ATOM 9197 O O . ASN B 1 555 ? 7.32 -14.664 4.625 1 98.38 555 ASN B O 1
ATOM 9201 N N . ALA B 1 556 ? 6.469 -13.094 3.271 1 98.62 556 ALA B N 1
ATOM 9202 C CA . ALA B 1 556 ? 6.145 -14.062 2.225 1 98.62 556 ALA B CA 1
ATOM 9203 C C . ALA B 1 556 ? 7.402 -14.742 1.697 1 98.62 556 ALA B C 1
ATOM 9205 O O . ALA B 1 556 ? 7.449 -15.969 1.579 1 98.62 556 ALA B O 1
ATOM 9206 N N . VAL B 1 557 ? 8.438 -13.945 1.425 1 98.81 557 VAL B N 1
ATOM 9207 C CA . VAL B 1 557 ? 9.688 -14.484 0.898 1 98.81 557 VAL B CA 1
ATOM 9208 C C . VAL B 1 557 ? 10.352 -15.375 1.946 1 98.81 557 VAL B C 1
ATOM 9210 O O . VAL B 1 557 ? 10.812 -16.469 1.634 1 98.81 557 VAL B O 1
ATOM 9213 N N . HIS B 1 558 ? 10.359 -14.875 3.148 1 98.75 558 HIS B N 1
ATOM 9214 C CA . HIS B 1 558 ? 10.953 -15.633 4.242 1 98.75 558 HIS B CA 1
ATOM 9215 C C . HIS B 1 558 ? 10.25 -16.984 4.418 1 98.75 558 HIS B C 1
ATOM 9217 O O . HIS B 1 558 ? 10.906 -18 4.617 1 98.75 558 HIS B O 1
ATOM 9223 N N . TRP B 1 559 ? 8.93 -16.969 4.293 1 98.75 559 TRP B N 1
ATOM 9224 C CA . TRP B 1 559 ? 8.156 -18.188 4.414 1 98.75 559 TRP B CA 1
ATOM 9225 C C . TRP B 1 559 ? 8.508 -19.172 3.297 1 98.75 559 TRP B C 1
ATOM 9227 O O . TRP B 1 559 ? 8.703 -20.359 3.543 1 98.75 559 TRP B O 1
ATOM 9237 N N . CYS B 1 560 ? 8.656 -18.719 2.096 1 98.88 560 CYS B N 1
ATOM 9238 C CA . CYS B 1 560 ? 8.984 -19.562 0.951 1 98.88 560 CYS B CA 1
ATOM 9239 C C . CYS B 1 560 ? 10.328 -20.25 1.151 1 98.88 560 CYS B C 1
ATOM 9241 O O . CYS B 1 560 ? 10.492 -21.422 0.788 1 98.88 560 CYS B O 1
ATOM 9243 N N . LEU B 1 561 ? 11.281 -19.578 1.743 1 98.69 561 LEU B N 1
ATOM 9244 C CA . LEU B 1 561 ? 12.672 -20.031 1.737 1 98.69 561 LEU B CA 1
ATOM 9245 C C . LEU B 1 561 ? 12.969 -20.875 2.971 1 98.69 561 LEU B C 1
ATOM 9247 O O . LEU B 1 561 ? 14 -21.547 3.027 1 98.69 561 LEU B O 1
ATOM 9251 N N . ASN B 1 562 ? 12.039 -20.922 3.889 1 98.38 562 ASN B N 1
ATOM 9252 C CA . ASN B 1 562 ? 12.391 -21.562 5.148 1 98.38 562 ASN B CA 1
ATOM 9253 C C . ASN B 1 562 ? 11.336 -22.578 5.57 1 98.38 562 ASN B C 1
ATOM 9255 O O . ASN B 1 562 ? 11.07 -22.75 6.762 1 98.38 562 ASN B O 1
ATOM 9259 N N . LEU B 1 563 ? 10.711 -23.188 4.562 1 97.62 563 LEU B N 1
ATOM 9260 C CA . LEU B 1 563 ? 9.766 -24.266 4.844 1 97.62 563 LEU B CA 1
ATOM 9261 C C . LEU B 1 563 ? 10.492 -25.516 5.324 1 97.62 563 LEU B C 1
ATOM 9263 O O . LEU B 1 563 ? 11.547 -25.859 4.797 1 97.62 563 LEU B O 1
ATOM 9267 N N . LYS B 1 564 ? 9.992 -26.172 6.293 1 94.44 564 LYS B N 1
ATOM 9268 C CA . LYS B 1 564 ? 10.602 -27.375 6.852 1 94.44 564 LYS B CA 1
ATOM 9269 C C . LYS B 1 564 ? 10.102 -28.625 6.137 1 94.44 564 LYS B C 1
ATOM 9271 O O . LYS B 1 564 ? 10.703 -29.703 6.262 1 94.44 564 LYS B O 1
ATOM 9276 N N . GLY B 1 565 ? 9.047 -28.547 5.43 1 94.12 565 GLY B N 1
ATOM 9277 C CA . GLY B 1 565 ? 8.445 -29.656 4.711 1 94.12 565 GLY B CA 1
ATOM 9278 C C . GLY B 1 565 ? 7.371 -29.219 3.732 1 94.12 565 GLY B C 1
ATOM 9279 O O . GLY B 1 565 ? 7.199 -28.016 3.482 1 94.12 565 GLY B O 1
ATOM 9280 N N . PRO B 1 566 ? 6.73 -30.219 3.139 1 93.81 566 PRO B N 1
ATOM 9281 C CA . PRO B 1 566 ? 5.695 -29.891 2.152 1 93.81 566 PRO B CA 1
ATOM 9282 C C . PRO B 1 566 ? 4.504 -29.172 2.768 1 93.81 566 PRO B C 1
ATOM 9284 O O . PRO B 1 566 ? 4.168 -29.391 3.932 1 93.81 566 PRO B O 1
ATOM 9287 N N . VAL B 1 567 ? 3.898 -28.328 2.012 1 95.62 567 VAL B N 1
ATOM 9288 C CA . VAL B 1 567 ? 2.717 -27.562 2.408 1 95.62 567 VAL B CA 1
ATOM 9289 C C . VAL B 1 567 ? 1.621 -27.734 1.358 1 95.62 567 VAL B C 1
ATOM 9291 O O . VAL B 1 567 ? 1.842 -28.344 0.311 1 95.62 567 VAL B O 1
ATOM 9294 N N . THR B 1 568 ? 0.467 -27.234 1.713 1 93.81 568 THR B N 1
ATOM 9295 C CA . THR B 1 568 ? -0.65 -27.328 0.78 1 93.81 568 THR B CA 1
ATOM 9296 C C . THR B 1 568 ? -0.71 -26.094 -0.117 1 93.81 568 THR B C 1
ATOM 9298 O O . THR B 1 568 ? -0.078 -25.078 0.174 1 93.81 568 THR B O 1
ATOM 9301 N N . ALA B 1 569 ? -1.448 -26.312 -1.192 1 94.5 569 ALA B N 1
ATOM 9302 C CA . ALA B 1 569 ? -1.697 -25.172 -2.074 1 94.5 569 ALA B CA 1
ATOM 9303 C C . ALA B 1 569 ? -2.379 -24.047 -1.32 1 94.5 569 ALA B C 1
ATOM 9305 O O . ALA B 1 569 ? -2.127 -22.859 -1.596 1 94.5 569 ALA B O 1
ATOM 9306 N N . ILE B 1 570 ? -3.238 -24.344 -0.375 1 94.25 570 ILE B N 1
ATOM 9307 C CA . ILE B 1 570 ? -3.969 -23.344 0.4 1 94.25 570 ILE B CA 1
ATOM 9308 C C . ILE B 1 570 ? -3.002 -22.578 1.299 1 94.25 570 ILE B C 1
ATOM 9310 O O . ILE B 1 570 ? -3.139 -21.359 1.479 1 94.25 570 ILE B O 1
ATOM 9314 N N . ASP B 1 571 ? -2.016 -23.297 1.845 1 96.19 571 ASP B N 1
ATOM 9315 C CA . ASP B 1 571 ? -0.991 -22.625 2.637 1 96.19 571 ASP B CA 1
ATOM 9316 C C . ASP B 1 571 ? -0.25 -21.594 1.804 1 96.19 571 ASP B C 1
ATOM 9318 O O . ASP B 1 571 ? -0.024 -20.469 2.264 1 96.19 571 ASP B O 1
ATOM 9322 N N . PHE B 1 572 ? 0.088 -22 0.658 1 97.69 572 PHE B N 1
ATOM 9323 C CA . PHE B 1 572 ? 0.783 -21.078 -0.243 1 97.69 572 PHE B CA 1
ATOM 9324 C C . PHE B 1 572 ? -0.104 -19.906 -0.606 1 97.69 572 PHE B C 1
ATOM 9326 O O . PHE B 1 572 ? 0.345 -18.75 -0.589 1 97.69 572 PHE B O 1
ATOM 9333 N N . TYR B 1 573 ? -1.335 -20.188 -0.923 1 96.62 573 TYR B N 1
ATOM 9334 C CA . TYR B 1 573 ? -2.293 -19.141 -1.259 1 96.62 573 TYR B CA 1
ATOM 9335 C C . TYR B 1 573 ? -2.424 -18.125 -0.119 1 96.62 573 TYR B C 1
ATOM 9337 O O . TYR B 1 573 ? -2.369 -16.922 -0.343 1 96.62 573 TYR B O 1
ATOM 9345 N N . ASN B 1 574 ? -2.502 -18.562 1.07 1 96.25 574 ASN B N 1
ATOM 9346 C CA . ASN B 1 574 ? -2.707 -17.734 2.25 1 96.25 574 ASN B CA 1
ATOM 9347 C C . ASN B 1 574 ? -1.461 -16.922 2.588 1 96.25 574 ASN B C 1
ATOM 9349 O O . ASN B 1 574 ? -1.559 -15.75 2.965 1 96.25 574 ASN B O 1
ATOM 9353 N N . THR B 1 575 ? -0.351 -17.531 2.438 1 98 575 THR B N 1
ATOM 9354 C CA . THR B 1 575 ? 0.849 -16.938 3.027 1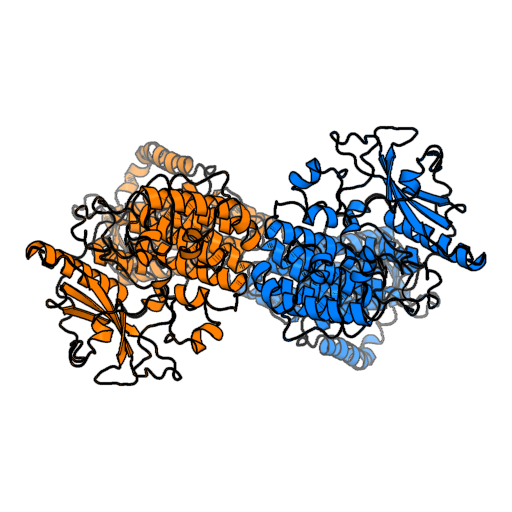 98 575 THR B CA 1
ATOM 9355 C C . THR B 1 575 ? 1.616 -16.125 1.994 1 98 575 THR B C 1
ATOM 9357 O O . THR B 1 575 ? 2.371 -15.219 2.35 1 98 575 THR B O 1
ATOM 9360 N N . VAL B 1 576 ? 1.398 -16.406 0.726 1 98.38 576 VAL B N 1
ATOM 9361 C CA . VAL B 1 576 ? 2.199 -15.734 -0.291 1 98.38 576 VAL B CA 1
ATOM 9362 C C . VAL B 1 576 ? 1.284 -14.969 -1.247 1 98.38 576 VAL B C 1
ATOM 9364 O O . VAL B 1 576 ? 1.396 -13.75 -1.382 1 98.38 576 VAL B O 1
ATOM 9367 N N . ALA B 1 577 ? 0.297 -15.602 -1.847 1 96.88 577 ALA B N 1
ATOM 9368 C CA . ALA B 1 577 ? -0.514 -14.984 -2.893 1 96.88 577 ALA B CA 1
ATOM 9369 C C . ALA B 1 577 ? -1.35 -13.836 -2.334 1 96.88 577 ALA B C 1
ATOM 9371 O O . ALA B 1 577 ? -1.358 -12.734 -2.893 1 96.88 577 ALA B O 1
ATOM 9372 N N . ILE B 1 578 ? -2.029 -14.062 -1.225 1 95.12 578 ILE B N 1
ATOM 9373 C CA . ILE B 1 578 ? -2.93 -13.062 -0.661 1 95.12 578 ILE B CA 1
ATOM 9374 C C . ILE B 1 578 ? -2.131 -11.844 -0.211 1 95.12 578 ILE B C 1
ATOM 9376 O O . ILE B 1 578 ? -2.463 -10.711 -0.568 1 95.12 578 ILE B O 1
ATOM 9380 N N . PRO B 1 579 ? -1.035 -12.039 0.568 1 95.69 579 PRO B N 1
ATOM 9381 C CA . PRO B 1 579 ? -0.26 -10.859 0.966 1 95.69 579 PRO B CA 1
ATOM 9382 C C . PRO B 1 579 ? 0.247 -10.055 -0.228 1 95.69 579 PRO B C 1
ATOM 9384 O O . PRO B 1 579 ? 0.25 -8.82 -0.19 1 95.69 579 PRO B O 1
ATOM 9387 N N . LEU B 1 580 ? 0.695 -10.734 -1.269 1 96.06 580 LEU B N 1
ATOM 9388 C CA . LEU B 1 580 ? 1.185 -10.023 -2.445 1 96.06 580 LEU B CA 1
ATOM 9389 C C . LEU B 1 580 ? 0.049 -9.281 -3.145 1 96.06 580 LEU B C 1
ATOM 9391 O O . LEU B 1 580 ? 0.258 -8.203 -3.707 1 96.06 580 LEU B O 1
ATOM 9395 N N . GLU B 1 581 ? -1.165 -9.844 -3.131 1 93.5 581 GLU B N 1
ATOM 9396 C CA . GLU B 1 581 ? -2.34 -9.156 -3.664 1 93.5 581 GLU B CA 1
ATOM 9397 C C . GLU B 1 581 ? -2.662 -7.902 -2.854 1 93.5 581 GLU B C 1
ATOM 9399 O O . GLU B 1 581 ? -3.01 -6.863 -3.42 1 93.5 581 GLU B O 1
ATOM 9404 N N . ASP B 1 582 ? -2.539 -8.023 -1.567 1 91.94 582 ASP B N 1
ATOM 9405 C CA . ASP B 1 582 ? -2.791 -6.895 -0.683 1 91.94 582 ASP B CA 1
ATOM 9406 C C . ASP B 1 582 ? -1.857 -5.727 -1.005 1 91.94 582 ASP B C 1
ATOM 9408 O O . ASP B 1 582 ? -2.262 -4.566 -0.941 1 91.94 582 ASP B O 1
ATOM 9412 N N . LEU B 1 583 ? -0.67 -6.035 -1.329 1 93.12 583 LEU B N 1
ATOM 9413 C CA . LEU B 1 583 ? 0.32 -5.004 -1.622 1 93.12 583 LEU B CA 1
ATOM 9414 C C . LEU B 1 583 ? -0.024 -4.273 -2.914 1 93.12 583 LEU B C 1
ATOM 9416 O O . LEU B 1 583 ? 0.315 -3.1 -3.076 1 93.12 583 LEU B O 1
ATOM 9420 N N . CYS B 1 584 ? -0.705 -4.914 -3.84 1 90 584 CYS B N 1
ATOM 9421 C CA . CYS B 1 584 ? -1.057 -4.305 -5.117 1 90 584 CYS B CA 1
ATOM 9422 C C . CYS B 1 584 ? -2.262 -3.385 -4.969 1 90 584 CYS B C 1
ATOM 9424 O O . CYS B 1 584 ? -2.473 -2.494 -5.797 1 90 584 CYS B O 1
ATOM 9426 N N . SER B 1 585 ? -3.164 -3.621 -4.059 1 75.25 585 SER B N 1
ATOM 9427 C CA . SER B 1 585 ? -4.332 -2.773 -3.857 1 75.25 585 SER B CA 1
ATOM 9428 C C . SER B 1 585 ? -3.936 -1.396 -3.334 1 75.25 585 SER B C 1
ATOM 9430 O O . SER B 1 585 ? -4.715 -0.444 -3.424 1 75.25 585 SER B O 1
ATOM 9432 N N . LEU B 1 586 ? -2.824 -1.286 -2.748 1 58.12 586 LEU B N 1
ATOM 9433 C CA . LEU B 1 586 ? -2.334 -0.052 -2.145 1 58.12 586 LEU B CA 1
ATOM 9434 C C . LEU B 1 586 ? -1.85 0.92 -3.215 1 58.12 586 LEU B C 1
ATOM 9436 O O . LEU B 1 586 ? -1.676 2.111 -2.945 1 58.12 586 LEU B O 1
ATOM 9440 N N . THR B 1 587 ? -1.543 0.405 -4.438 1 53.03 587 THR B N 1
ATOM 9441 C CA . THR B 1 587 ? -0.838 1.271 -5.375 1 53.03 587 THR B CA 1
ATOM 9442 C C . THR B 1 587 ? -1.735 1.635 -6.555 1 53.03 587 THR B C 1
ATOM 9444 O O . THR B 1 587 ? -2.568 0.831 -6.98 1 53.03 587 THR B O 1
#

Secondary structure (DSSP, 8-state):
--HHHHHHHHHHHHHHHHHHHHHHHHHHHHHEE--GGGHHHHHHHHHHHHHHHHHHHHTTTTTTS--GGGGGGHHHHHHHHHHHHHHHHHHHH-GGGGTEEEEETT-TT---S-HHHHHHHHHHHHHHHHH-TT--HHHHHHHHHHHHHHHHHHTTTTGGGEEEEES-HHHHHHHHHHHHHHHHHHHTSS-HHHHHHHHHHHHHHHHHHHHH---HHHHHHHHHH--SSS---SS-HHHHHHHHHHHHS-GGGS-SS-SS-----TT--HHHHHSSEEEEE-SS-TT-EEEEEEEE--TT--HHHHHHHHHHHHHHHHHHHSTTHHHHH--PEEEEEEEEGGGTEEEEEEEE---TT----TT--SEEEHHHHTTSS----HHHHHHHHHHHHHHHHHHHHTT---S--SGGGEEEEEE--HHHHHH---GGG-EE--------TT--S-TT----TT-HHHHTTS-GGG-STT--S--HHHHHHHHHHHHHHHHHTS-TTHHHHPPPPTTS--SS---TT-S---HHHHHHHHHHHHHHIIIIIHHHH-HHHHHHHHHHHT-SS---HHHHIIIIIHHHHHHHHT-/--HHHHHHHHHHHHHHHHHHHHHHHHHHHHHEE--GGGHHHHHHHHHHHHHHHHHHHHTTTTTTS--GGGGGGHHHHHHHHHHHHHHHHHHHH-GGGGTEEEEETT-TT---S-HHHHHHHHHHHHHHHHH-TT--HHHHHHHHHHHHHHHHHHTTTTGGGEEEEE--HHHHHHHHHHHHHHHHHHHTSS-HHHHHHHHHHHHHHHHHHHHH---HHHHHHHHHH--SSS---SS-HHHHHHHHHHHHS-----SS--SS-----TT--HHHHHSSEEEEE-SS-TT-EEEEEEEE--TT--HHHHHHHHHHHHHHHHHHHSTTHHHHH--PEEEEEEEEGGGTEEEEEEEE---TT----TT--SEEEHHHHTTSS----HHHHHHHHHHHHHHHHHHHHTTB--S--SGGGEEEEEE--HHHHHH---GGG-EE----S--BTT----TT--SGGG-HHHHTTS-GGG-STT--S--HHHHHHHHHHHHHHHHHTS-TTHHHHPPPPTTS--SS---TT-S---HHHHHHHHHHHHHHIIIIIHHHH-HHHHHHHHHHHT-SS---HHHHIIIIIHHHHHHHHT-